Protein AF-A0AA38X0V0-F1 (afdb_monomer)

Secondary structure (DSSP, 8-state):
------------------------------------------------------------------------PPPP-------THHHHHHHHHHHSPPPPPP------------------S------------TT-SS-------PPP----PPPPPP----PPP--TT---GGGHHHHHSTT-----TT--TTTTGGGGSPPHHHHT-HHHHHTTT---SS----HHHHHHHHHHHHHHS-GGGHHHHHHSPPPHHHHHHHHHHHHHHHHHSTT--S-GGG---SGGGHHHHHHHHHHHHHHSS-HHHHHHHHHHHHHHHHHHHHHHHH-GGGGG-HHHHHHHHHHHHHHHTS--HHHHHHHHHTHHHHHHHHHHTTTTS--SSPPPPP-TT--HHHHHHHHHHHHHHHHHHHHHHHHHHHHHHHHHHHT---S--GGG--SBPPPPHHHHT-SSHHHHHHHHHHS----GGGSPBHHHHHH-GGGGTT-TTS-HHHHHHHHHHHHHHHHHHHHHHHHHH-----S------HHHHHHHHHHHHHHHHHHHHHHTSTTT--HHHHHHHHHHHHHHH--HHHHHHHTTTT-HHHHHHHHHHHHHHHHSHHHHHHHHHHHHHHHHHTTS-TTTTTTHHHHHHHHHHHHHHHHHHHHHHS--SSTT-----S---EEETTS---HHHHHHHHH--SEEEEE-SSS-TT-EE-TT-HHHHHHHHHHHHH--S--S-TT---HHHHHHHHHHHHHHHHHHHHHTTTT---S-------------

Organism: NCBI:txid386627

Structure (mmCIF, N/CA/C/O backbone):
data_AF-A0AA38X0V0-F1
#
_entry.id   AF-A0AA38X0V0-F1
#
loop_
_atom_site.group_PDB
_atom_site.id
_atom_site.type_symbol
_atom_site.label_atom_id
_atom_site.label_alt_id
_atom_site.label_comp_id
_atom_site.label_asym_id
_atom_site.label_entity_id
_atom_site.label_seq_id
_atom_site.pdbx_PDB_ins_code
_atom_site.Cartn_x
_atom_site.Cartn_y
_atom_site.Cartn_z
_atom_site.occupancy
_atom_site.B_iso_or_equiv
_atom_site.auth_seq_id
_atom_site.auth_comp_id
_atom_site.auth_asym_id
_atom_site.auth_atom_id
_atom_site.pdbx_PDB_model_num
ATOM 1 N N . MET A 1 1 ? 9.534 -60.593 24.617 1.00 33.84 1 MET A N 1
ATOM 2 C CA . MET A 1 1 ? 10.278 -59.945 25.715 1.00 33.84 1 MET A CA 1
ATOM 3 C C . MET A 1 1 ? 9.936 -58.469 25.648 1.00 33.84 1 MET A C 1
ATOM 5 O O . MET A 1 1 ? 10.269 -57.846 24.658 1.00 33.84 1 MET A O 1
ATOM 9 N N . VAL A 1 2 ? 8.951 -58.030 26.435 1.00 28.98 2 VAL A N 1
ATOM 10 C CA . VAL A 1 2 ? 9.093 -57.629 27.856 1.00 28.98 2 VAL A CA 1
ATOM 11 C C . VAL A 1 2 ? 9.585 -56.175 27.899 1.00 28.98 2 VAL A C 1
ATOM 13 O O . VAL A 1 2 ? 10.655 -55.921 27.374 1.00 28.98 2 VAL A O 1
ATOM 16 N N . THR A 1 3 ? 8.955 -55.179 28.522 1.00 27.30 3 THR A N 1
ATOM 17 C CA . THR A 1 3 ? 7.605 -54.929 29.066 1.00 27.30 3 THR A CA 1
ATOM 18 C C . THR A 1 3 ? 7.676 -53.557 29.771 1.00 27.30 3 THR A C 1
ATOM 20 O O . THR A 1 3 ? 8.757 -53.213 30.236 1.00 27.30 3 THR A O 1
ATOM 23 N N . ILE A 1 4 ? 6.512 -52.919 29.996 1.00 30.02 4 ILE A N 1
ATOM 24 C CA . ILE A 1 4 ? 6.180 -52.006 31.128 1.00 30.02 4 ILE A CA 1
ATOM 25 C C . ILE A 1 4 ? 6.859 -50.617 31.075 1.00 30.02 4 ILE A C 1
ATOM 27 O O . ILE A 1 4 ? 8.065 -50.518 30.939 1.00 30.02 4 ILE A O 1
ATOM 31 N N . GLY A 1 5 ? 6.197 -49.466 31.219 1.00 27.97 5 GLY A N 1
ATOM 32 C CA . GLY A 1 5 ? 4.859 -49.097 31.694 1.00 27.97 5 GLY A CA 1
ATOM 33 C C . GLY A 1 5 ? 4.970 -47.721 32.402 1.00 27.97 5 GLY A C 1
ATOM 34 O O . GLY A 1 5 ? 6.010 -47.460 33.004 1.00 27.97 5 GLY A O 1
ATOM 35 N N . PRO A 1 6 ? 3.966 -46.825 32.326 1.00 52.47 6 PRO A N 1
ATOM 36 C CA . PRO A 1 6 ? 4.010 -45.472 32.904 1.00 52.47 6 PRO A CA 1
ATOM 37 C C . PRO A 1 6 ? 3.334 -45.398 34.289 1.00 52.47 6 PRO A C 1
ATOM 39 O O . PRO A 1 6 ? 2.367 -46.123 34.529 1.00 52.47 6 PRO A O 1
ATOM 42 N N . SER A 1 7 ? 3.802 -44.528 35.203 1.00 29.98 7 SER A N 1
ATOM 43 C CA . SER A 1 7 ? 3.124 -44.211 36.486 1.00 29.98 7 SER A CA 1
ATOM 44 C C . SER A 1 7 ? 3.829 -43.092 37.313 1.00 29.98 7 SER A C 1
ATOM 46 O O . SER A 1 7 ? 4.947 -42.739 36.949 1.00 29.98 7 SER A O 1
ATOM 48 N N . PRO A 1 8 ? 3.248 -42.521 38.405 1.00 45.22 8 PRO A N 1
ATOM 49 C CA . PRO A 1 8 ? 2.521 -41.237 38.351 1.00 45.22 8 PRO A CA 1
ATOM 50 C C . PRO A 1 8 ? 2.717 -40.303 39.595 1.00 45.22 8 PRO A C 1
ATOM 52 O O . PRO A 1 8 ? 3.490 -40.607 40.495 1.00 45.22 8 PRO A O 1
ATOM 55 N N . PHE A 1 9 ? 1.934 -39.207 39.649 1.00 29.27 9 PHE A N 1
ATOM 56 C CA . PHE A 1 9 ? 1.484 -38.396 40.812 1.00 29.27 9 PHE A CA 1
ATOM 57 C C . PHE A 1 9 ? 2.498 -37.760 41.794 1.00 29.27 9 PHE A C 1
ATOM 59 O O . PHE A 1 9 ? 3.205 -38.460 42.515 1.00 29.27 9 PHE A O 1
ATOM 66 N N . ARG A 1 10 ? 2.356 -36.438 42.023 1.00 28.64 10 ARG A N 1
ATOM 67 C CA . ARG A 1 10 ? 1.840 -35.895 43.306 1.00 28.64 10 ARG A CA 1
ATOM 68 C C . ARG A 1 10 ? 1.562 -34.382 43.284 1.00 28.64 10 ARG A C 1
ATOM 70 O O . ARG A 1 10 ? 2.369 -33.595 42.804 1.00 28.64 10 ARG A O 1
ATOM 77 N N . ASP A 1 11 ? 0.407 -34.057 43.858 1.00 30.59 11 ASP A N 1
ATOM 78 C CA . ASP A 1 11 ? -0.158 -32.753 44.216 1.00 30.59 11 ASP A CA 1
ATOM 79 C C . ASP A 1 11 ? 0.646 -31.956 45.269 1.00 30.59 11 ASP A C 1
ATOM 81 O O . ASP A 1 11 ? 1.554 -32.507 45.898 1.00 30.59 11 ASP A O 1
ATOM 85 N N . VAL A 1 12 ? 0.136 -30.733 45.549 1.00 31.30 12 VAL A N 1
ATOM 86 C CA . VAL A 1 12 ? 0.147 -29.934 46.815 1.00 31.30 12 VAL A CA 1
ATOM 87 C C . VAL A 1 12 ? 0.934 -28.595 46.711 1.00 31.30 12 VAL A C 1
ATOM 89 O O . VAL A 1 12 ? 2.060 -28.611 46.225 1.00 31.30 12 VAL A O 1
ATOM 92 N N . PRO A 1 13 ? 0.472 -27.439 47.263 1.00 35.50 13 PRO A N 1
ATOM 93 C CA . PRO A 1 13 ? -0.861 -26.817 47.255 1.00 35.50 13 PRO A CA 1
ATOM 94 C C . PRO A 1 13 ? -0.829 -25.280 46.977 1.00 35.50 13 PRO A C 1
ATOM 96 O O . PRO A 1 13 ? 0.202 -24.610 46.999 1.00 35.50 13 PRO A O 1
ATOM 99 N N . SER A 1 14 ? -2.011 -24.696 46.802 1.00 30.80 14 SER A N 1
ATOM 100 C CA . SER A 1 14 ? -2.297 -23.256 46.830 1.00 30.80 14 SER A CA 1
ATOM 101 C C . SER A 1 14 ? -2.172 -22.653 48.240 1.00 30.80 14 SER A C 1
ATOM 103 O O . SER A 1 14 ? -2.837 -23.124 49.163 1.00 30.80 14 SER A O 1
ATOM 105 N N . TYR A 1 15 ? -1.399 -21.573 48.395 1.00 30.17 15 TYR A N 1
ATOM 106 C CA . TYR A 1 15 ? -1.430 -20.710 49.583 1.00 30.17 15 TYR A CA 1
ATOM 107 C C . TYR A 1 15 ? -2.329 -19.497 49.330 1.00 30.17 15 TYR A C 1
ATOM 109 O O . TYR A 1 15 ? -1.994 -18.620 48.535 1.00 30.17 15 TYR A O 1
ATOM 117 N N . GLY A 1 16 ? -3.468 -19.464 50.023 1.00 26.25 16 GLY A N 1
ATOM 118 C CA . GLY A 1 16 ? -4.237 -18.250 50.268 1.00 26.25 16 GLY A CA 1
ATOM 119 C C . GLY A 1 16 ? -3.684 -17.513 51.488 1.00 26.25 16 GLY A C 1
ATOM 120 O O . GLY A 1 16 ? -3.248 -18.144 52.451 1.00 26.25 16 GLY A O 1
ATOM 121 N N . PHE A 1 17 ? -3.714 -16.185 51.443 1.00 28.59 17 PHE A N 1
ATOM 122 C CA . PHE A 1 17 ? -3.559 -15.337 52.619 1.00 28.59 17 PHE A CA 1
ATOM 123 C C . PHE A 1 17 ? -4.718 -14.344 52.656 1.00 28.59 17 PHE A C 1
ATOM 125 O O . PHE A 1 17 ? -4.729 -13.358 51.924 1.00 28.59 17 PHE A O 1
ATOM 132 N N . ASP A 1 18 ? -5.676 -14.638 53.532 1.00 28.94 18 ASP A N 1
ATOM 133 C CA . ASP A 1 18 ? -6.565 -13.652 54.133 1.00 28.94 18 ASP A CA 1
ATOM 134 C C . ASP A 1 18 ? -5.773 -12.835 55.162 1.00 28.94 18 ASP A C 1
ATOM 136 O O . ASP A 1 18 ? -5.062 -13.399 55.996 1.00 28.94 18 ASP A O 1
ATOM 140 N N . TYR A 1 19 ? -5.950 -11.515 55.158 1.00 29.53 19 TYR A N 1
ATOM 141 C CA . TYR A 1 19 ? -5.752 -10.690 56.348 1.00 29.53 19 TYR A CA 1
ATOM 142 C C . TYR A 1 19 ? -6.921 -9.712 56.484 1.00 29.53 19 TYR A C 1
ATOM 144 O O . TYR A 1 19 ? -7.066 -8.763 55.715 1.00 29.53 19 TYR A O 1
ATOM 152 N N . HIS A 1 20 ? -7.756 -9.976 57.490 1.00 29.02 20 HIS A N 1
ATOM 153 C CA . HIS A 1 20 ? -8.693 -9.019 58.065 1.00 29.02 20 HIS A CA 1
ATOM 154 C C . HIS A 1 20 ? -7.937 -7.866 58.746 1.00 29.02 20 HIS A C 1
ATOM 156 O O . HIS A 1 20 ? -6.836 -8.049 59.268 1.00 29.02 20 HIS A O 1
ATOM 162 N N . GLY A 1 21 ? -8.551 -6.680 58.701 1.00 27.47 21 GLY A N 1
ATOM 163 C CA . GLY A 1 21 ? -7.970 -5.396 59.088 1.00 27.47 21 GLY A CA 1
ATOM 164 C C . GLY A 1 21 ? -7.811 -5.137 60.583 1.00 27.47 21 GLY A C 1
ATOM 165 O O . GLY A 1 21 ? -8.139 -5.982 61.404 1.00 27.47 21 GLY A O 1
ATOM 166 N N . ILE A 1 22 ? -7.337 -3.924 60.887 1.00 29.39 22 ILE A N 1
ATOM 167 C CA . ILE A 1 22 ? -7.534 -3.165 62.130 1.00 29.39 22 ILE A CA 1
ATOM 168 C C . ILE A 1 22 ? -7.381 -1.663 61.804 1.00 29.39 22 ILE A C 1
ATOM 170 O O . ILE A 1 22 ? -6.658 -1.269 60.891 1.00 29.39 22 ILE A O 1
ATOM 174 N N . ASP A 1 23 ? -8.141 -0.893 62.574 1.00 28.23 23 ASP A N 1
ATOM 175 C CA . ASP A 1 23 ? -8.551 0.508 62.545 1.00 28.23 23 ASP A CA 1
ATOM 176 C C . ASP A 1 23 ? -7.524 1.648 62.371 1.00 28.23 23 ASP A C 1
ATOM 178 O O . ASP A 1 23 ? -6.321 1.536 62.603 1.00 28.23 23 ASP A O 1
ATOM 182 N N . ALA A 1 24 ? -8.111 2.800 62.015 1.00 31.36 24 ALA A N 1
ATOM 183 C CA . ALA A 1 24 ? -7.566 4.155 61.920 1.00 31.36 24 ALA A CA 1
ATOM 184 C C . ALA A 1 24 ? -6.908 4.691 63.213 1.00 31.36 24 ALA A C 1
ATOM 186 O O . ALA A 1 24 ? -7.112 4.153 64.302 1.00 31.36 24 ALA A O 1
ATOM 187 N N . PRO A 1 25 ? -6.203 5.840 63.123 1.00 31.31 25 PRO A N 1
ATOM 188 C CA . PRO A 1 25 ? -6.813 7.056 63.688 1.00 31.31 25 PRO A CA 1
ATOM 189 C C . PRO A 1 25 ? -6.502 8.380 62.943 1.00 31.31 25 PRO A C 1
ATOM 191 O O . PRO A 1 25 ? -5.390 8.630 62.487 1.00 31.31 25 PRO A O 1
ATOM 194 N N . ALA A 1 26 ? -7.494 9.277 62.913 1.00 27.55 26 ALA A N 1
ATOM 195 C CA . ALA A 1 26 ? -7.344 10.749 62.920 1.00 27.55 26 ALA A CA 1
ATOM 196 C C . ALA A 1 26 ? -7.440 11.233 64.399 1.00 27.55 26 ALA A C 1
ATOM 198 O O . ALA A 1 26 ? -7.854 10.396 65.209 1.00 27.55 26 ALA A O 1
ATOM 199 N N . PRO A 1 27 ? -7.155 12.496 64.836 1.00 44.91 27 PRO A N 1
ATOM 200 C CA . PRO A 1 27 ? -7.278 13.817 64.165 1.00 44.91 27 PRO A CA 1
ATOM 201 C C . PRO A 1 27 ? -6.043 14.755 64.422 1.00 44.91 27 PRO A C 1
ATOM 203 O O . PRO A 1 27 ? -5.071 14.312 65.015 1.00 44.91 27 PRO A O 1
ATOM 206 N N . ALA A 1 28 ? -5.900 16.021 63.982 1.00 25.75 28 ALA A N 1
ATOM 207 C CA . ALA A 1 28 ? -6.733 17.203 64.239 1.00 25.75 28 ALA A CA 1
ATOM 208 C C . ALA A 1 28 ? -6.219 18.493 63.532 1.00 25.75 28 ALA A C 1
ATOM 210 O O . ALA A 1 28 ? -5.017 18.721 63.495 1.00 25.75 28 ALA A O 1
ATOM 211 N N . GLN A 1 29 ? -7.183 19.332 63.092 1.00 28.45 29 GLN A N 1
ATOM 212 C CA . GLN A 1 29 ? -7.333 20.811 63.226 1.00 28.45 29 GLN A CA 1
ATOM 213 C C . GLN A 1 29 ? -6.193 21.753 62.737 1.00 28.45 29 GLN A C 1
ATOM 215 O O . GLN A 1 29 ? -5.028 21.519 62.995 1.00 28.45 29 GLN A O 1
ATOM 220 N N . SER A 1 30 ? -6.441 22.901 62.081 1.00 25.77 30 SER A N 1
ATOM 221 C CA . SER A 1 30 ? -7.437 23.935 62.412 1.00 25.77 30 SER A CA 1
ATOM 222 C C . SER A 1 30 ? -7.688 24.983 61.297 1.00 25.77 30 SER A C 1
ATOM 224 O O . SER A 1 30 ? -6.721 25.423 60.687 1.00 25.77 30 SER A O 1
ATOM 226 N N . ARG A 1 31 ? -8.955 25.456 61.209 1.00 29.05 31 ARG A N 1
ATOM 227 C CA . ARG A 1 31 ? -9.458 26.870 61.182 1.00 29.05 31 ARG A CA 1
ATOM 228 C C . ARG A 1 31 ? -8.941 27.840 60.097 1.00 29.05 31 ARG A C 1
ATOM 230 O O . ARG A 1 31 ? -7.751 27.902 59.864 1.00 29.05 31 ARG A O 1
ATOM 237 N N . ASN A 1 32 ? -9.696 28.746 59.462 1.00 29.02 32 ASN A N 1
ATOM 238 C CA . ASN A 1 32 ? -11.021 29.408 59.561 1.00 29.02 32 ASN A CA 1
ATOM 239 C C . ASN A 1 32 ? -11.271 30.022 58.146 1.00 29.02 32 ASN A C 1
ATOM 241 O O . ASN A 1 32 ? -10.297 30.250 57.442 1.00 29.02 32 ASN A O 1
ATOM 245 N N . GLY A 1 33 ? -12.443 30.408 57.637 1.00 26.45 33 GLY A N 1
ATOM 246 C CA . GLY A 1 33 ? -13.813 30.517 58.127 1.00 26.45 33 GLY A CA 1
ATOM 247 C C . GLY A 1 33 ? -14.630 31.436 57.185 1.00 26.45 33 GLY A C 1
ATOM 248 O O . GLY A 1 33 ? -14.055 32.335 56.581 1.00 26.45 33 GLY A O 1
ATOM 249 N N . LEU A 1 34 ? -15.956 31.212 57.167 1.00 27.77 34 LEU A N 1
ATOM 250 C CA . LEU A 1 34 ? -17.074 32.154 56.904 1.00 27.77 34 LEU A CA 1
ATOM 251 C C . LEU A 1 34 ? -17.348 32.563 55.431 1.00 27.77 34 LEU A C 1
ATOM 253 O O . LEU A 1 34 ? -16.501 33.154 54.779 1.00 27.77 34 LEU A O 1
ATOM 257 N N . ASN A 1 35 ? -18.471 32.112 54.834 1.00 26.84 35 ASN A N 1
ATOM 258 C CA . ASN A 1 35 ? -19.843 32.703 54.857 1.00 26.84 35 ASN A CA 1
ATOM 259 C C . ASN A 1 35 ? -19.886 34.060 54.119 1.00 26.84 35 ASN A C 1
ATOM 261 O O . ASN A 1 35 ? -19.045 34.901 54.389 1.00 26.84 35 ASN A O 1
ATOM 265 N N . THR A 1 36 ? -20.794 34.428 53.206 1.00 27.16 36 THR A N 1
ATOM 266 C CA . THR A 1 36 ? -22.224 34.138 52.937 1.00 27.16 36 THR A CA 1
ATOM 267 C C . THR A 1 36 ? -22.570 35.011 51.699 1.00 27.16 36 THR A C 1
ATOM 269 O O . THR A 1 36 ? -22.119 36.146 51.645 1.00 27.16 36 THR A O 1
ATOM 272 N N . SER A 1 37 ? -23.144 34.496 50.604 1.00 26.70 37 SER A N 1
ATOM 273 C CA . SER A 1 37 ? -24.587 34.432 50.288 1.00 26.70 37 SER A CA 1
ATOM 274 C C . SER A 1 37 ? -25.188 35.620 49.495 1.00 26.70 37 SER A C 1
ATOM 276 O O . SER A 1 37 ? -25.026 36.761 49.907 1.00 26.70 37 SER A O 1
ATOM 278 N N . PHE A 1 38 ? -26.017 35.275 48.493 1.00 26.27 38 PHE A N 1
ATOM 279 C CA . PHE A 1 38 ? -27.249 35.956 48.030 1.00 26.27 38 PHE A CA 1
ATOM 280 C C . PHE A 1 38 ? -27.174 37.301 47.266 1.00 26.27 38 PHE A C 1
ATOM 282 O O . PHE A 1 38 ? -26.852 38.326 47.851 1.00 26.27 38 PHE A O 1
ATOM 289 N N . LEU A 1 39 ? -27.617 37.327 45.992 1.00 27.30 39 LEU A N 1
ATOM 290 C CA . LEU A 1 39 ? -28.993 37.716 45.584 1.00 27.30 39 LEU A CA 1
ATOM 291 C C . LEU A 1 39 ? -29.174 37.825 44.049 1.00 27.30 39 LEU A C 1
ATOM 293 O O . LEU A 1 39 ? -28.602 38.682 43.384 1.00 27.30 39 LEU A O 1
ATOM 297 N N . ASP A 1 40 ? -30.017 36.925 43.547 1.00 25.06 40 ASP A N 1
ATOM 298 C CA . ASP A 1 40 ? -31.069 37.059 42.527 1.00 25.06 40 ASP A CA 1
ATOM 299 C C . ASP A 1 40 ? -31.496 38.469 42.052 1.00 25.06 40 ASP A C 1
ATOM 301 O O . ASP A 1 40 ? -31.845 39.322 42.867 1.00 25.06 40 ASP A O 1
ATOM 305 N N . SER A 1 41 ? -31.689 38.631 40.731 1.00 26.23 41 SER A N 1
ATOM 306 C CA . SER A 1 41 ? -33.023 38.804 40.091 1.00 26.23 41 SER A CA 1
ATOM 307 C C . SER A 1 41 ? -32.996 39.586 38.764 1.00 26.23 41 SER A C 1
ATOM 309 O O . SER A 1 41 ? -32.717 40.778 38.728 1.00 26.23 41 SER A O 1
ATOM 311 N N . ALA A 1 42 ? -33.375 38.875 37.696 1.00 25.88 42 ALA A N 1
ATOM 312 C CA . ALA A 1 42 ? -34.328 39.217 36.627 1.00 25.88 42 ALA A CA 1
ATOM 313 C C . ALA A 1 42 ? -34.557 40.686 36.187 1.00 25.88 42 ALA A C 1
ATOM 315 O O . ALA A 1 42 ? -34.991 41.518 36.976 1.00 25.88 42 ALA A O 1
ATOM 316 N N . SER A 1 43 ? -34.537 40.946 34.866 1.00 26.56 43 SER A N 1
ATOM 317 C CA . SER A 1 43 ? -35.769 41.085 34.043 1.00 26.56 43 SER A CA 1
ATOM 318 C C . SER A 1 43 ? -35.546 41.627 32.606 1.00 26.56 43 SER A C 1
ATOM 320 O O . SER A 1 43 ? -34.906 42.645 32.397 1.00 26.56 43 SER A O 1
ATOM 322 N N . HIS A 1 44 ? -36.147 40.905 31.643 1.00 27.08 44 HIS A N 1
ATOM 323 C CA . HIS A 1 44 ? -36.900 41.336 30.443 1.00 27.08 44 HIS A CA 1
ATOM 324 C C . HIS A 1 44 ? -36.319 42.308 29.368 1.00 27.08 44 HIS A C 1
ATOM 326 O O . HIS A 1 44 ? -36.261 43.506 29.592 1.00 27.08 44 HIS A O 1
ATOM 332 N N . LEU A 1 45 ? -36.048 41.746 28.161 1.00 27.12 45 LEU A N 1
ATOM 333 C CA . LEU A 1 45 ? -36.673 41.986 26.813 1.00 27.12 45 LEU A CA 1
ATOM 334 C C . LEU A 1 45 ? -36.869 43.450 26.273 1.00 27.12 45 LEU A C 1
ATOM 336 O O . LEU A 1 45 ? -37.154 44.342 27.056 1.00 27.12 45 LEU A O 1
ATOM 340 N N . PRO A 1 46 ? -37.085 43.684 24.949 1.00 37.09 46 PRO A N 1
ATOM 341 C CA . PRO A 1 46 ? -36.237 43.597 23.732 1.00 37.09 46 PRO A CA 1
ATOM 342 C C . PRO A 1 46 ? -36.387 44.919 22.876 1.00 37.09 46 PRO A C 1
ATOM 344 O O . PRO A 1 46 ? -36.574 45.968 23.483 1.00 37.09 46 PRO A O 1
ATOM 347 N N . PRO A 1 47 ? -36.536 44.940 21.523 1.00 43.72 47 PRO A N 1
ATOM 348 C CA . PRO A 1 47 ? -35.621 44.652 20.397 1.00 43.72 47 PRO A CA 1
ATOM 349 C C . PRO A 1 47 ? -35.406 45.850 19.408 1.00 43.72 47 PRO A C 1
ATOM 351 O O . PRO A 1 47 ? -36.064 46.879 19.502 1.00 43.72 47 PRO A O 1
ATOM 354 N N . SER A 1 48 ? -34.623 45.599 18.340 1.00 24.86 48 SER A N 1
ATOM 355 C CA . SER A 1 48 ? -34.860 46.033 16.935 1.00 24.86 48 SER A CA 1
ATOM 356 C C . SER A 1 48 ? -34.184 47.297 16.349 1.00 24.86 48 SER A C 1
ATOM 358 O O . SER A 1 48 ? -34.144 48.353 16.964 1.00 24.86 48 SER A O 1
ATOM 360 N N . ALA A 1 49 ? -33.849 47.142 15.051 1.00 25.02 49 ALA A N 1
ATOM 361 C CA . ALA A 1 49 ? -33.546 48.102 13.968 1.00 25.02 49 ALA A CA 1
ATOM 362 C C . ALA A 1 49 ? -32.085 48.604 13.873 1.00 25.02 49 ALA A C 1
ATOM 364 O O . ALA A 1 49 ? -31.586 49.221 14.802 1.00 25.02 49 ALA A O 1
ATOM 365 N N . ALA A 1 50 ? -31.285 48.226 12.862 1.00 24.70 50 ALA A N 1
ATOM 366 C CA . ALA A 1 50 ? -31.358 48.460 11.399 1.00 24.70 50 ALA A CA 1
ATOM 367 C C . ALA A 1 50 ? -30.874 49.864 10.967 1.00 24.70 50 ALA A C 1
ATOM 369 O O . ALA A 1 50 ? -31.023 50.812 11.731 1.00 24.70 50 ALA A O 1
ATOM 370 N N . ILE A 1 51 ? -30.387 49.954 9.711 1.00 27.62 51 ILE A N 1
ATOM 371 C CA . ILE A 1 51 ? -29.789 51.095 8.960 1.00 27.62 51 ILE A CA 1
ATOM 372 C C . ILE A 1 51 ? -28.246 51.042 9.016 1.00 27.62 51 ILE A C 1
ATOM 374 O O . ILE A 1 51 ? -27.661 51.297 10.058 1.00 27.62 51 ILE A O 1
ATOM 378 N N . GLU A 1 52 ? -27.476 50.570 8.029 1.00 23.19 52 GLU A N 1
ATOM 379 C CA . GLU A 1 52 ? -27.461 50.681 6.555 1.00 23.19 52 GLU A CA 1
ATOM 380 C C . GLU A 1 52 ? -27.032 52.060 6.002 1.00 23.19 52 GLU A C 1
ATOM 382 O O . GLU A 1 52 ? -27.625 53.089 6.311 1.00 23.19 52 GLU A O 1
ATOM 387 N N . THR A 1 53 ? -26.048 52.021 5.086 1.00 25.70 53 THR A N 1
ATOM 388 C CA . THR A 1 53 ? -25.526 53.093 4.199 1.00 25.70 53 THR A CA 1
ATOM 389 C C . THR A 1 53 ? -24.541 54.086 4.856 1.00 25.70 53 THR A C 1
ATOM 391 O O . THR A 1 53 ? -24.723 54.487 5.992 1.00 25.70 53 THR A O 1
ATOM 394 N N . ASN A 1 54 ? -23.430 54.523 4.246 1.00 24.52 54 ASN A N 1
ATOM 395 C CA . ASN A 1 54 ? -23.200 54.869 2.842 1.00 24.52 54 ASN A CA 1
ATOM 396 C C . ASN A 1 54 ? -21.689 54.970 2.490 1.00 24.52 54 ASN A C 1
ATOM 398 O O . ASN A 1 54 ? -20.913 55.474 3.296 1.00 24.52 54 ASN A O 1
ATOM 402 N N . ARG A 1 55 ? -21.350 54.553 1.255 1.00 24.17 55 ARG A N 1
ATOM 403 C CA . ARG A 1 55 ? -20.531 55.233 0.212 1.00 24.17 55 ARG A CA 1
ATOM 404 C C . ARG A 1 55 ? -19.270 56.012 0.627 1.00 24.17 55 ARG A C 1
ATOM 406 O O . ARG A 1 55 ? -19.346 57.000 1.338 1.00 24.17 55 ARG A O 1
ATOM 413 N N . GLU A 1 56 ? -18.081 55.552 0.235 1.00 23.14 56 GLU A N 1
ATOM 414 C CA . GLU A 1 56 ? -17.401 55.737 -1.075 1.00 23.14 56 GLU A CA 1
ATOM 415 C C . GLU A 1 56 ? -16.702 57.097 -1.290 1.00 23.14 56 GLU A C 1
ATOM 417 O O . GLU A 1 56 ? -17.344 58.142 -1.310 1.00 23.14 56 GLU A O 1
ATOM 422 N N . ALA A 1 57 ? -15.406 56.980 -1.640 1.00 22.39 57 ALA A N 1
ATOM 423 C CA . ALA A 1 57 ? -14.561 57.901 -2.423 1.00 22.39 57 ALA A CA 1
ATOM 424 C C . ALA A 1 57 ? -14.068 59.174 -1.677 1.00 22.39 57 ALA A C 1
ATOM 426 O O . ALA A 1 57 ? -14.823 59.809 -0.965 1.00 22.39 57 ALA A O 1
ATOM 427 N N . SER A 1 58 ? -12.831 59.681 -1.762 1.00 22.77 58 SER A N 1
ATOM 428 C CA . SER A 1 58 ? -11.778 59.624 -2.781 1.00 22.77 58 SER A CA 1
ATOM 429 C C . SER A 1 58 ? -10.474 60.273 -2.250 1.00 22.77 58 SER A C 1
ATOM 431 O O . SER A 1 58 ? -10.522 61.344 -1.660 1.00 22.77 58 SER A O 1
ATOM 433 N N . THR A 1 59 ? -9.333 59.628 -2.513 1.00 22.97 59 THR A N 1
ATOM 434 C CA . THR A 1 59 ? -8.082 60.165 -3.112 1.00 22.97 59 THR A CA 1
ATOM 435 C C . THR A 1 59 ? -7.315 61.415 -2.580 1.00 22.97 59 THR A C 1
ATOM 437 O O . THR A 1 59 ? -7.812 62.532 -2.592 1.00 22.97 59 THR A O 1
ATOM 440 N N . LEU A 1 60 ? -5.988 61.195 -2.409 1.00 22.33 60 LEU A N 1
ATOM 441 C CA . LEU A 1 60 ? -4.810 62.029 -2.794 1.00 22.33 60 LEU A CA 1
ATOM 442 C C . LEU A 1 60 ? -4.243 63.151 -1.875 1.00 22.33 60 LEU A C 1
ATOM 444 O O . LEU A 1 60 ? -4.761 64.259 -1.864 1.00 22.33 60 LEU A O 1
ATOM 448 N N . MET A 1 61 ? -3.048 62.907 -1.285 1.00 21.78 61 MET A N 1
ATOM 449 C CA . MET A 1 61 ? -1.725 63.567 -1.546 1.00 21.78 61 MET A CA 1
ATOM 450 C C . MET A 1 61 ? -0.820 63.743 -0.296 1.00 21.78 61 MET A C 1
ATOM 452 O O . MET A 1 61 ? -1.231 64.421 0.632 1.00 21.78 61 MET A O 1
ATOM 456 N N . ARG A 1 62 ? 0.444 63.251 -0.404 1.00 21.08 62 ARG A N 1
ATOM 457 C CA . ARG A 1 62 ? 1.756 63.762 0.126 1.00 21.08 62 ARG A CA 1
ATOM 458 C C . ARG A 1 62 ? 1.877 64.068 1.649 1.00 21.08 62 ARG A C 1
ATOM 460 O O . ARG A 1 62 ? 1.004 64.693 2.208 1.00 21.08 62 ARG A O 1
ATOM 467 N N . GLN A 1 63 ? 2.944 63.783 2.410 1.00 21.45 63 GLN A N 1
ATOM 468 C CA . GLN A 1 63 ? 4.379 63.560 2.175 1.00 21.45 63 GLN A CA 1
ATOM 469 C C . GLN A 1 63 ? 5.048 63.175 3.533 1.00 21.45 63 GLN A C 1
ATOM 471 O O . GLN A 1 63 ? 4.500 63.505 4.578 1.00 21.45 63 GLN A O 1
ATOM 476 N N . GLU A 1 64 ? 6.260 62.600 3.474 1.00 23.23 64 GLU A N 1
ATOM 477 C CA . GLU A 1 64 ? 7.302 62.467 4.532 1.00 23.23 64 GLU A CA 1
ATOM 478 C C . GLU A 1 64 ? 7.252 61.279 5.529 1.00 23.23 64 GLU A C 1
ATOM 480 O O . GLU A 1 64 ? 6.288 61.059 6.251 1.00 23.23 64 GLU A O 1
ATOM 485 N N . GLY A 1 65 ? 8.349 60.497 5.544 1.00 20.42 65 GLY A N 1
ATOM 486 C CA . GLY A 1 65 ? 8.658 59.444 6.531 1.00 20.42 65 GLY A CA 1
ATOM 487 C C . GLY A 1 65 ? 9.267 60.011 7.833 1.00 20.42 65 GLY A C 1
ATOM 488 O O . GLY A 1 65 ? 9.260 61.231 7.980 1.00 20.42 65 GLY A O 1
ATOM 489 N N . PRO A 1 66 ? 9.849 59.203 8.759 1.00 28.28 66 PRO A N 1
ATOM 490 C CA . PRO A 1 66 ? 10.592 57.965 8.483 1.00 28.28 66 PRO A CA 1
ATOM 491 C C . PRO A 1 66 ? 10.359 56.790 9.477 1.00 28.28 66 PRO A C 1
ATOM 493 O O . PRO A 1 66 ? 9.687 56.910 10.494 1.00 28.28 66 PRO A O 1
ATOM 496 N N . THR A 1 67 ? 11.022 55.661 9.185 1.00 24.75 67 THR A N 1
ATOM 497 C CA . THR A 1 67 ? 11.350 54.510 10.065 1.00 24.75 67 THR A CA 1
ATOM 498 C C . THR A 1 67 ? 10.222 53.585 10.555 1.00 24.75 67 THR A C 1
ATOM 500 O O . THR A 1 67 ? 9.459 53.918 11.452 1.00 24.75 67 THR A O 1
ATOM 503 N N . GLY A 1 68 ? 10.217 52.345 10.046 1.00 22.45 68 GLY A N 1
ATOM 504 C CA . GLY A 1 68 ? 9.445 51.227 10.597 1.00 22.45 68 GLY A CA 1
ATOM 505 C C . GLY A 1 68 ? 9.676 49.924 9.823 1.00 22.45 68 GLY A C 1
ATOM 506 O O . GLY A 1 68 ? 9.280 49.819 8.671 1.00 22.45 68 GLY A O 1
ATOM 507 N N . CYS A 1 69 ? 10.370 48.983 10.467 1.00 23.67 69 CYS A N 1
ATOM 508 C CA . CYS A 1 69 ? 10.660 47.587 10.106 1.00 23.67 69 CYS A CA 1
ATOM 509 C C . CYS A 1 69 ? 9.807 46.977 8.967 1.00 23.67 69 CYS A C 1
ATOM 511 O O . CYS A 1 69 ? 8.611 46.738 9.129 1.00 23.67 69 CYS A O 1
ATOM 513 N N . GLY A 1 70 ? 10.443 46.701 7.824 1.00 22.78 70 GLY A N 1
ATOM 514 C CA . GLY A 1 70 ? 9.824 46.049 6.673 1.00 22.78 70 GLY A CA 1
ATOM 515 C C . GLY A 1 70 ? 9.664 44.543 6.876 1.00 22.78 70 GLY A C 1
ATOM 516 O O . GLY A 1 70 ? 10.628 43.830 7.147 1.00 22.78 70 GLY A O 1
ATOM 517 N N . ILE A 1 71 ? 8.427 44.089 6.702 1.00 24.84 71 ILE A N 1
ATOM 518 C CA . ILE A 1 71 ? 7.997 42.701 6.539 1.00 24.84 71 ILE A CA 1
ATOM 519 C C . ILE A 1 71 ? 8.742 42.099 5.340 1.00 24.84 71 ILE A C 1
ATOM 521 O O . ILE A 1 71 ? 8.575 42.558 4.211 1.00 24.84 71 ILE A O 1
ATOM 525 N N . ILE A 1 72 ? 9.562 41.073 5.575 1.00 23.80 72 ILE A N 1
ATOM 526 C CA . ILE A 1 72 ? 10.153 40.267 4.503 1.00 23.80 72 ILE A CA 1
ATOM 527 C C . ILE A 1 72 ? 9.109 39.222 4.105 1.00 23.80 72 ILE A C 1
ATOM 529 O O . ILE A 1 72 ? 8.929 38.215 4.785 1.00 23.80 72 ILE A O 1
ATOM 533 N N . GLY A 1 73 ? 8.396 39.489 3.012 1.00 21.36 73 GLY A N 1
ATOM 534 C CA . GLY A 1 73 ? 7.701 38.448 2.266 1.00 21.36 73 GLY A CA 1
ATOM 535 C C . GLY A 1 73 ? 8.739 37.549 1.598 1.00 21.36 73 GLY A C 1
ATOM 536 O O . GLY A 1 73 ? 9.572 38.032 0.834 1.00 21.36 73 GLY A O 1
ATOM 537 N N . PHE A 1 74 ? 8.713 36.256 1.911 1.00 22.97 74 PHE A N 1
ATOM 538 C CA . PHE A 1 74 ? 9.482 35.255 1.180 1.00 22.97 74 PHE A CA 1
ATOM 539 C C . PHE A 1 74 ? 8.835 35.044 -0.197 1.00 22.97 74 PHE A C 1
ATOM 541 O O . PHE A 1 74 ? 7.640 34.744 -0.247 1.00 22.97 74 PHE A O 1
ATOM 548 N N . PRO A 1 75 ? 9.571 35.183 -1.313 1.00 22.34 75 PRO A N 1
ATOM 549 C CA . PRO A 1 75 ? 9.086 34.715 -2.599 1.00 22.34 75 PRO A CA 1
ATOM 550 C C . PRO A 1 75 ? 9.044 33.186 -2.586 1.00 22.34 75 PRO A C 1
ATOM 552 O O . PRO A 1 75 ? 10.025 32.530 -2.228 1.00 22.34 75 PRO A O 1
ATOM 555 N N . ALA A 1 76 ? 7.896 32.647 -2.986 1.00 28.59 76 ALA A N 1
ATOM 556 C CA . ALA A 1 76 ? 7.779 31.295 -3.501 1.00 28.59 76 ALA A CA 1
ATOM 557 C C . ALA A 1 76 ? 8.654 31.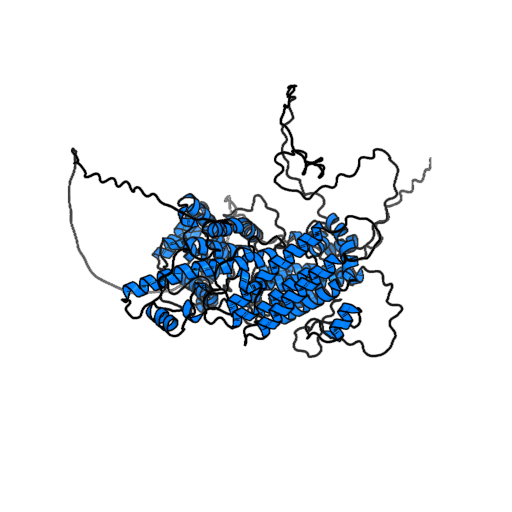126 -4.759 1.00 28.59 76 ALA A C 1
ATOM 559 O O . ALA A 1 76 ? 8.927 32.096 -5.465 1.00 28.59 76 ALA A O 1
ATOM 560 N N . ASP A 1 77 ? 9.048 29.879 -5.010 1.00 31.88 77 ASP A N 1
ATOM 561 C CA . ASP A 1 77 ? 9.659 29.372 -6.241 1.00 31.88 77 ASP A CA 1
ATOM 562 C C . ASP A 1 77 ? 11.029 29.938 -6.644 1.00 31.88 77 ASP A C 1
ATOM 564 O O . ASP A 1 77 ? 11.171 30.836 -7.469 1.00 31.88 77 ASP A O 1
ATOM 568 N N . PHE A 1 78 ? 12.072 29.262 -6.157 1.00 22.92 78 PHE A N 1
ATOM 569 C CA . PHE A 1 78 ? 13.275 29.011 -6.951 1.00 22.92 78 PHE A CA 1
ATOM 570 C C . PHE A 1 78 ? 13.336 27.511 -7.263 1.00 22.92 78 PHE A C 1
ATOM 572 O O . PHE A 1 78 ? 14.049 26.749 -6.613 1.00 22.92 78 PHE A O 1
ATOM 579 N N . SER A 1 79 ? 12.567 27.083 -8.264 1.00 26.09 79 SER A N 1
ATOM 580 C CA . SER A 1 79 ? 12.970 25.931 -9.069 1.00 26.09 79 SER A CA 1
ATOM 581 C C . SER A 1 79 ? 14.061 26.443 -10.011 1.00 26.09 79 SER A C 1
ATOM 583 O O . SER A 1 79 ? 13.767 27.324 -10.819 1.00 26.09 79 SER A O 1
ATOM 585 N N . PRO A 1 80 ? 15.324 25.994 -9.919 1.00 29.14 80 PRO A N 1
ATOM 586 C CA . PRO A 1 80 ? 16.241 26.229 -11.018 1.00 29.14 80 PRO A CA 1
ATOM 587 C C . PRO A 1 80 ? 15.669 25.475 -12.221 1.00 29.14 80 PRO A C 1
ATOM 589 O O . PRO A 1 80 ? 15.591 24.248 -12.181 1.00 29.14 80 PRO A O 1
ATOM 592 N N . ASP A 1 81 ? 15.222 26.199 -13.250 1.00 28.55 81 ASP A N 1
ATOM 593 C CA . ASP A 1 81 ? 14.907 25.619 -14.556 1.00 28.55 81 ASP A CA 1
ATOM 594 C C . ASP A 1 81 ? 16.119 24.796 -14.995 1.00 28.55 81 ASP A C 1
ATOM 596 O O . ASP A 1 81 ? 17.180 25.336 -15.324 1.00 28.55 81 ASP A O 1
ATOM 600 N N . PHE A 1 82 ? 15.993 23.476 -14.890 1.00 49.16 82 PHE A N 1
ATOM 601 C CA . PHE A 1 82 ? 17.071 22.560 -15.193 1.00 49.16 82 PHE A CA 1
ATOM 602 C C . PHE A 1 82 ? 16.838 21.953 -16.564 1.00 49.16 82 PHE A C 1
ATOM 604 O O . PHE A 1 82 ? 15.745 21.500 -16.898 1.00 49.16 82 PHE A O 1
ATOM 611 N N . ASP A 1 83 ? 17.902 21.977 -17.351 1.00 51.75 83 ASP A N 1
ATOM 612 C CA . ASP A 1 83 ? 17.906 21.572 -18.741 1.00 51.75 83 ASP A CA 1
ATOM 613 C C . ASP A 1 83 ? 17.675 20.051 -18.820 1.00 51.75 83 ASP A C 1
ATOM 615 O O . ASP A 1 83 ? 18.516 19.261 -18.383 1.00 51.75 83 ASP A O 1
ATOM 619 N N . GLU A 1 84 ? 16.524 19.626 -19.362 1.00 52.38 84 GLU A N 1
ATOM 620 C CA . GLU A 1 84 ? 16.155 18.215 -19.616 1.00 52.38 84 GLU A CA 1
ATOM 621 C C . GLU A 1 84 ? 17.270 17.439 -20.352 1.00 52.38 84 GLU A C 1
ATOM 623 O O . GLU A 1 84 ? 17.350 16.207 -20.301 1.00 52.38 84 GLU A O 1
ATOM 628 N N . SER A 1 85 ? 18.174 18.177 -21.001 1.00 58.88 85 SER A N 1
ATOM 629 C CA . SER A 1 85 ? 19.419 17.718 -21.604 1.00 58.88 85 SER A CA 1
ATOM 630 C C . SER A 1 85 ? 20.330 16.935 -20.652 1.00 58.88 85 SER A C 1
ATOM 632 O O . SER A 1 85 ? 21.008 16.002 -21.075 1.00 58.88 85 SER A O 1
ATOM 634 N N . SER A 1 86 ? 20.337 17.252 -19.359 1.00 66.62 86 SER A N 1
ATOM 635 C CA . SER A 1 86 ? 21.331 16.764 -18.403 1.00 66.62 86 SER A CA 1
ATOM 636 C C . SER A 1 86 ? 21.213 15.270 -18.066 1.00 66.62 86 SER A C 1
ATOM 638 O O . SER A 1 86 ? 22.228 14.566 -18.034 1.00 66.62 86 SER A O 1
ATOM 640 N N . LEU A 1 87 ? 19.994 14.746 -17.885 1.00 72.50 87 LEU A N 1
ATOM 641 C CA . LEU A 1 87 ? 19.777 13.304 -17.705 1.00 72.50 87 LEU A CA 1
ATOM 642 C C . LEU A 1 87 ? 20.039 12.541 -19.016 1.00 72.50 87 LEU A C 1
ATOM 644 O O . LEU A 1 87 ? 20.583 11.437 -18.991 1.00 72.50 87 LEU A O 1
ATOM 648 N N . ALA A 1 88 ? 19.728 13.142 -20.170 1.00 73.19 88 ALA A N 1
ATOM 649 C CA . ALA A 1 88 ? 20.060 12.564 -21.472 1.00 73.19 88 ALA A CA 1
ATOM 650 C C . ALA A 1 88 ? 21.584 12.475 -21.689 1.00 73.19 88 ALA A C 1
ATOM 652 O O . ALA A 1 88 ? 22.071 11.446 -22.159 1.00 73.19 88 ALA A O 1
ATOM 653 N N . TYR A 1 89 ? 22.343 13.507 -21.298 1.00 77.06 89 TYR A N 1
ATOM 654 C CA . TYR A 1 89 ? 23.809 13.490 -21.315 1.00 77.06 89 TYR A CA 1
ATOM 655 C C . TYR A 1 89 ? 24.377 12.417 -20.392 1.00 77.06 89 TYR A C 1
ATOM 657 O O . TYR A 1 89 ? 25.262 11.680 -20.810 1.00 77.06 89 TYR A O 1
ATOM 665 N N . PHE A 1 90 ? 23.837 12.283 -19.180 1.00 82.06 90 PHE A N 1
ATOM 666 C CA . PHE A 1 90 ? 24.244 11.229 -18.253 1.00 82.06 90 PHE A CA 1
ATOM 667 C C . PHE A 1 90 ? 24.053 9.838 -18.846 1.00 82.06 90 PHE A C 1
ATOM 669 O O . PHE A 1 90 ? 25.007 9.073 -18.903 1.00 82.06 90 PHE A O 1
ATOM 676 N N . LEU A 1 91 ? 22.863 9.521 -19.365 1.00 80.19 91 LEU A N 1
ATOM 677 C CA . LEU A 1 91 ? 22.623 8.216 -19.986 1.00 80.19 91 LEU A CA 1
ATOM 678 C C . LEU A 1 91 ? 23.568 7.981 -21.173 1.00 80.19 91 LEU A C 1
ATOM 680 O O . LEU A 1 91 ? 24.114 6.890 -21.318 1.00 80.19 91 LEU A O 1
ATOM 684 N N . ASN A 1 92 ? 23.809 9.006 -21.994 1.00 80.81 92 ASN A N 1
ATOM 685 C CA . ASN A 1 92 ? 24.752 8.925 -23.106 1.00 80.81 92 ASN A CA 1
ATOM 686 C C . ASN A 1 92 ? 26.192 8.641 -22.627 1.00 80.81 92 ASN A C 1
ATOM 688 O O . ASN A 1 92 ? 26.858 7.770 -23.180 1.00 80.81 92 ASN A O 1
ATOM 692 N N . ASP A 1 93 ? 26.649 9.308 -21.565 1.00 80.50 93 ASP A N 1
ATOM 693 C CA . ASP A 1 93 ? 27.978 9.111 -20.969 1.00 80.50 93 ASP A CA 1
ATOM 694 C C . ASP A 1 93 ? 28.138 7.724 -20.317 1.00 80.50 93 ASP A C 1
ATOM 696 O O . ASP A 1 93 ? 29.240 7.170 -20.307 1.00 80.50 93 ASP A O 1
ATOM 700 N N . ILE A 1 94 ? 27.056 7.136 -19.795 1.00 80.00 94 ILE A N 1
ATOM 701 C CA . ILE A 1 94 ? 27.053 5.757 -19.281 1.00 80.00 94 ILE A CA 1
ATOM 702 C C . ILE A 1 94 ? 27.163 4.735 -20.423 1.00 80.00 94 ILE A C 1
ATOM 704 O O . ILE A 1 94 ? 27.859 3.729 -20.278 1.00 80.00 94 ILE A O 1
ATOM 708 N N . MET A 1 95 ? 26.486 4.972 -21.552 1.00 78.06 95 MET A N 1
ATOM 709 C CA . MET A 1 95 ? 26.406 4.004 -22.657 1.00 78.06 95 MET A CA 1
ATOM 710 C C . MET A 1 95 ? 27.546 4.114 -23.680 1.00 78.06 95 MET A C 1
ATOM 712 O O . MET A 1 95 ? 27.764 3.173 -24.447 1.00 78.06 95 MET A O 1
ATOM 716 N N . ILE A 1 96 ? 28.283 5.229 -23.719 1.00 74.19 96 ILE A N 1
ATOM 717 C CA . ILE A 1 96 ? 29.477 5.373 -24.561 1.00 74.19 96 ILE A CA 1
ATOM 718 C C . ILE A 1 96 ? 30.694 4.788 -23.819 1.00 74.19 96 ILE A C 1
ATOM 720 O O . ILE A 1 96 ? 30.988 5.210 -22.701 1.00 74.19 96 ILE A O 1
ATOM 724 N N . PRO A 1 97 ? 31.471 3.869 -24.428 1.00 53.88 97 PRO A N 1
ATOM 725 C CA . PRO A 1 97 ? 32.705 3.381 -23.823 1.00 53.88 97 PRO A CA 1
ATOM 726 C C . PRO A 1 97 ? 33.698 4.534 -23.643 1.00 53.88 97 PRO A C 1
ATOM 728 O O . PRO A 1 97 ? 34.091 5.179 -24.619 1.00 53.88 97 PRO A O 1
ATOM 731 N N . SER A 1 98 ? 34.155 4.780 -22.416 1.00 42.44 98 SER A N 1
ATOM 732 C CA . SER A 1 98 ? 35.293 5.664 -22.185 1.00 42.44 98 SER A CA 1
ATOM 733 C C . SER A 1 98 ? 36.528 5.077 -22.876 1.00 42.44 98 SER A C 1
ATOM 735 O O . SER A 1 98 ? 36.918 3.934 -22.631 1.00 42.44 98 SER A O 1
ATOM 737 N N . LEU A 1 99 ? 37.152 5.859 -23.763 1.00 34.41 99 LEU A N 1
ATOM 738 C CA . LEU A 1 99 ? 38.479 5.543 -24.290 1.00 34.41 99 LEU A CA 1
ATOM 739 C C . LEU A 1 99 ? 39.425 5.314 -23.099 1.00 34.41 99 LEU A C 1
ATOM 741 O O . LEU A 1 99 ? 39.418 6.132 -22.172 1.00 34.41 99 LEU A O 1
ATOM 745 N N . PRO A 1 100 ? 40.237 4.242 -23.091 1.00 33.19 100 PRO A N 1
ATOM 746 C CA . PRO A 1 100 ? 41.220 4.052 -22.041 1.00 33.19 100 PRO A CA 1
ATOM 747 C C . PRO A 1 100 ? 42.159 5.258 -22.041 1.00 33.19 100 PRO A C 1
ATOM 749 O O . PRO A 1 100 ? 42.817 5.553 -23.040 1.00 33.19 100 PRO A O 1
ATOM 752 N N . VAL A 1 101 ? 42.193 5.976 -20.919 1.00 32.84 101 VAL A N 1
ATOM 753 C CA . VAL A 1 101 ? 43.198 7.011 -20.671 1.00 32.84 101 VAL A CA 1
ATOM 754 C C . VAL A 1 101 ? 44.572 6.357 -20.875 1.00 32.84 101 VAL A C 1
ATOM 756 O O . VAL A 1 101 ? 44.797 5.277 -20.318 1.00 32.84 101 VAL A O 1
ATOM 759 N N . PRO A 1 102 ? 45.488 6.940 -21.673 1.00 29.20 102 PRO A N 1
ATOM 760 C CA . PRO A 1 102 ? 46.814 6.371 -21.853 1.00 29.20 102 PRO A CA 1
ATOM 761 C C . PRO A 1 102 ? 47.479 6.231 -20.486 1.00 29.20 102 PRO A C 1
ATOM 763 O O . PRO A 1 102 ? 47.640 7.214 -19.764 1.00 29.20 102 PRO A O 1
ATOM 766 N N . GLN A 1 103 ? 47.840 5.001 -20.129 1.00 32.03 103 GLN A N 1
ATOM 767 C CA . GLN A 1 103 ? 48.615 4.699 -18.934 1.00 32.03 103 GLN A CA 1
ATOM 768 C C . GLN A 1 103 ? 49.975 5.402 -19.031 1.00 32.03 103 GLN A C 1
ATOM 770 O O . GLN A 1 103 ? 50.929 4.872 -19.597 1.00 32.03 103 GLN A O 1
ATOM 775 N N . SER A 1 104 ? 50.088 6.604 -18.471 1.00 28.42 104 SER A N 1
ATOM 776 C CA . SER A 1 104 ? 51.384 7.160 -18.107 1.00 28.42 104 SER A CA 1
ATOM 777 C C . SER A 1 104 ? 51.807 6.520 -16.787 1.00 28.42 104 SER A C 1
ATOM 779 O O . SER A 1 104 ? 51.279 6.848 -15.726 1.00 28.42 104 SER A O 1
ATOM 781 N N . TYR A 1 105 ? 52.710 5.552 -16.916 1.00 29.75 105 TYR A N 1
ATOM 782 C CA . TYR A 1 105 ? 53.558 4.934 -15.900 1.00 29.75 105 TYR A CA 1
ATOM 783 C C . TYR A 1 105 ? 53.583 5.622 -14.526 1.00 29.75 105 TYR A C 1
ATOM 785 O O . TYR A 1 105 ? 54.097 6.727 -14.386 1.00 29.75 105 TYR A O 1
ATOM 793 N N . ASN A 1 106 ? 53.141 4.881 -13.507 1.00 27.75 106 ASN A N 1
ATOM 794 C CA . ASN A 1 106 ? 53.925 4.638 -12.296 1.00 27.75 106 ASN A CA 1
ATOM 795 C C . ASN A 1 106 ? 53.434 3.341 -11.629 1.00 27.75 106 ASN A C 1
ATOM 797 O O . ASN A 1 106 ? 52.419 3.314 -10.938 1.00 27.75 106 ASN A O 1
ATOM 801 N N . ALA A 1 107 ? 54.177 2.252 -11.854 1.00 27.55 107 ALA A N 1
ATOM 802 C CA . ALA A 1 107 ? 54.267 1.143 -10.903 1.00 27.55 107 ALA A CA 1
ATOM 803 C C . ALA A 1 107 ? 54.863 1.716 -9.596 1.00 27.55 107 ALA A C 1
ATOM 805 O O . ALA A 1 107 ? 55.712 2.596 -9.661 1.00 27.55 107 ALA A O 1
ATOM 806 N N . SER A 1 108 ? 54.465 1.345 -8.382 1.00 28.33 108 SER A N 1
ATOM 807 C CA . SER A 1 108 ? 54.441 -0.015 -7.855 1.00 28.33 108 SER A CA 1
ATOM 808 C C . SER A 1 108 ? 53.853 -0.024 -6.435 1.00 28.33 108 SER A C 1
ATOM 810 O O . SER A 1 108 ? 54.404 0.627 -5.549 1.00 28.33 108 SER A O 1
ATOM 812 N N . THR A 1 109 ? 52.799 -0.804 -6.193 1.00 28.91 109 THR A N 1
ATOM 813 C CA . THR A 1 109 ? 52.623 -1.663 -5.000 1.00 28.91 109 THR A CA 1
ATOM 814 C C . THR A 1 109 ? 51.348 -2.483 -5.191 1.00 28.91 109 THR A C 1
ATOM 816 O O . THR A 1 109 ? 50.237 -1.983 -5.066 1.00 28.91 109 THR A O 1
ATOM 819 N N . HIS A 1 110 ? 51.513 -3.758 -5.544 1.00 30.58 110 HIS A N 1
ATOM 820 C CA . HIS A 1 110 ? 50.430 -4.733 -5.505 1.00 30.58 110 HIS A CA 1
ATOM 821 C C . HIS A 1 110 ? 50.048 -4.983 -4.041 1.00 30.58 110 HIS A C 1
ATOM 823 O O . HIS A 1 110 ? 50.816 -5.596 -3.302 1.00 30.58 110 HIS A O 1
ATOM 829 N N . GLN A 1 111 ? 48.861 -4.538 -3.636 1.00 25.33 111 GLN A N 1
ATOM 830 C CA . GLN A 1 111 ? 48.123 -5.142 -2.529 1.00 25.33 111 GLN A CA 1
ATOM 831 C C . GLN A 1 111 ? 46.867 -5.808 -3.105 1.00 25.33 111 GLN A C 1
ATOM 833 O O . GLN A 1 111 ? 46.230 -5.226 -3.987 1.00 25.33 111 GLN A O 1
ATOM 838 N N . PRO A 1 112 ? 46.533 -7.040 -2.684 1.00 26.05 112 PRO A N 1
ATOM 839 C CA . PRO A 1 112 ? 45.352 -7.729 -3.176 1.00 26.05 112 PRO A CA 1
ATOM 840 C C . PRO A 1 112 ? 44.093 -6.955 -2.769 1.00 26.05 112 PRO A C 1
ATOM 842 O O . PRO A 1 112 ? 43.953 -6.510 -1.631 1.00 26.05 112 PRO A O 1
ATOM 845 N N . TYR A 1 113 ? 43.208 -6.778 -3.748 1.00 26.59 113 TYR A N 1
ATOM 846 C CA . TYR A 1 113 ? 41.917 -6.111 -3.643 1.00 26.59 113 TYR A CA 1
ATOM 847 C C . TYR A 1 113 ? 41.098 -6.687 -2.480 1.00 26.59 113 TYR A C 1
ATOM 849 O O . TYR A 1 113 ? 40.661 -7.833 -2.535 1.00 26.59 113 TYR A O 1
ATOM 857 N N . GLN A 1 114 ? 40.856 -5.882 -1.445 1.00 26.27 114 GLN A N 1
ATOM 858 C CA . GLN A 1 114 ? 39.804 -6.164 -0.475 1.00 26.27 114 GLN A CA 1
ATOM 859 C C . GLN A 1 114 ? 38.454 -5.901 -1.143 1.00 26.27 114 GLN A C 1
ATOM 861 O O . GLN A 1 114 ? 38.102 -4.759 -1.445 1.00 26.27 114 GLN A O 1
ATOM 866 N N . SER A 1 115 ? 37.702 -6.972 -1.372 1.00 26.62 115 SER A N 1
ATOM 867 C CA . SER A 1 115 ? 36.263 -6.938 -1.598 1.00 26.62 115 SER A CA 1
ATOM 868 C C . SER A 1 115 ? 35.600 -6.241 -0.408 1.00 26.62 115 SER A C 1
ATOM 870 O O . SER A 1 115 ? 35.468 -6.825 0.668 1.00 26.62 115 SER A O 1
ATOM 872 N N . ARG A 1 116 ? 35.218 -4.972 -0.572 1.00 26.81 116 ARG A N 1
ATOM 873 C CA . ARG A 1 116 ? 34.336 -4.300 0.385 1.00 26.81 116 ARG A CA 1
ATOM 874 C C . ARG A 1 116 ? 32.967 -4.968 0.303 1.00 26.81 116 ARG A C 1
ATOM 876 O O . ARG A 1 116 ? 32.278 -4.839 -0.704 1.00 26.81 116 ARG A O 1
ATOM 883 N N . THR A 1 117 ? 32.610 -5.690 1.356 1.00 30.64 117 THR A N 1
ATOM 884 C CA . THR A 1 117 ? 31.239 -6.112 1.646 1.00 30.64 117 THR A CA 1
ATOM 885 C C . THR A 1 117 ? 30.328 -4.881 1.802 1.00 30.64 117 THR A C 1
ATOM 887 O O . THR A 1 117 ? 30.829 -3.786 2.096 1.00 30.64 117 THR A O 1
ATOM 890 N N . PRO A 1 118 ? 29.004 -5.011 1.581 1.00 35.56 118 PRO A N 1
ATOM 891 C CA . PRO A 1 118 ? 28.068 -3.905 1.756 1.00 35.56 118 PRO A CA 1
ATOM 892 C C . PRO A 1 118 ? 28.148 -3.373 3.188 1.00 35.56 118 PRO A C 1
ATOM 894 O O . PRO A 1 118 ? 28.342 -4.137 4.131 1.00 35.56 118 PRO A O 1
ATOM 897 N N . ARG A 1 119 ? 28.047 -2.050 3.338 1.00 32.53 119 ARG A N 1
ATOM 898 C CA . ARG A 1 119 ? 28.166 -1.364 4.626 1.00 32.53 119 ARG A CA 1
ATOM 899 C C . ARG A 1 119 ? 27.051 -1.810 5.568 1.00 32.53 119 ARG A C 1
ATOM 901 O O . ARG A 1 119 ? 25.920 -1.358 5.435 1.00 32.53 119 ARG A O 1
ATOM 908 N N . ASP A 1 120 ? 27.410 -2.643 6.533 1.00 29.88 120 ASP A N 1
ATOM 909 C CA . ASP A 1 120 ? 26.578 -2.962 7.683 1.00 29.88 120 ASP A CA 1
ATOM 910 C C . ASP A 1 120 ? 26.805 -1.904 8.778 1.00 29.88 120 ASP A C 1
ATOM 912 O O . ASP A 1 120 ? 27.941 -1.534 9.088 1.00 29.88 120 ASP A O 1
ATOM 916 N N . PHE A 1 121 ? 25.720 -1.367 9.335 1.00 30.77 121 PHE A N 1
ATOM 917 C CA . PHE A 1 121 ? 25.718 -0.277 10.324 1.00 30.77 121 PHE A CA 1
ATOM 918 C C . PHE A 1 121 ? 25.996 -0.787 11.757 1.00 30.77 121 PHE A C 1
ATOM 920 O O . PHE A 1 121 ? 25.850 -0.045 12.726 1.00 30.77 121 PHE A O 1
ATOM 927 N N . LEU A 1 122 ? 26.419 -2.048 11.911 1.00 31.36 122 LEU A N 1
ATOM 928 C CA . LEU A 1 122 ? 26.627 -2.716 13.201 1.00 31.36 122 LEU A CA 1
ATOM 929 C C . LEU A 1 122 ? 27.993 -3.418 13.314 1.00 31.36 122 LEU A C 1
ATOM 931 O O . LEU A 1 122 ? 28.082 -4.559 13.762 1.00 31.36 122 LEU A O 1
ATOM 935 N N . ASP A 1 123 ? 29.081 -2.721 12.980 1.00 30.34 123 ASP A N 1
ATOM 936 C CA . ASP A 1 123 ? 30.431 -3.170 13.352 1.00 30.34 123 ASP A CA 1
ATOM 937 C C . ASP A 1 123 ? 30.701 -2.897 14.846 1.00 30.34 123 ASP A C 1
ATOM 939 O O . ASP A 1 123 ? 31.290 -1.886 15.236 1.00 30.34 123 ASP A O 1
ATOM 943 N N . PHE A 1 124 ? 30.233 -3.808 15.704 1.00 30.88 124 PHE A N 1
ATOM 944 C CA . PHE A 1 124 ? 30.746 -3.971 17.063 1.00 30.88 124 PHE A CA 1
ATOM 945 C C . PHE A 1 124 ? 31.562 -5.263 17.145 1.00 30.88 124 PHE A C 1
ATOM 947 O O . PHE A 1 124 ? 31.060 -6.311 17.539 1.00 30.88 124 PHE A O 1
ATOM 954 N N . GLY A 1 125 ? 32.855 -5.158 16.844 1.00 31.59 125 GLY A N 1
ATOM 955 C CA . GLY A 1 125 ? 33.866 -6.093 17.333 1.00 31.59 125 GLY A CA 1
ATOM 956 C C . GLY A 1 125 ? 34.053 -7.337 16.472 1.00 31.59 125 GLY A C 1
ATOM 957 O O . GLY A 1 125 ? 33.560 -8.416 16.786 1.00 31.59 125 GLY A O 1
ATOM 958 N N . THR A 1 126 ? 34.889 -7.203 15.448 1.00 32.31 126 THR A N 1
ATOM 959 C CA . THR A 1 126 ? 35.544 -8.310 14.744 1.00 32.31 126 THR A CA 1
ATOM 960 C C . THR A 1 126 ? 36.234 -9.279 15.716 1.00 32.31 126 THR A C 1
ATOM 962 O O . THR A 1 126 ? 37.364 -9.037 16.150 1.00 32.31 126 THR A O 1
ATOM 965 N N . PHE A 1 127 ? 35.593 -10.412 16.006 1.00 28.56 127 PHE A N 1
ATOM 966 C CA . PHE A 1 127 ? 36.307 -11.666 16.234 1.00 28.56 127 PHE A CA 1
ATOM 967 C C . PHE A 1 127 ? 36.453 -12.349 14.876 1.00 28.56 127 PHE A C 1
ATOM 969 O O . PHE A 1 127 ? 35.470 -12.667 14.215 1.00 28.56 127 PHE A O 1
ATOM 976 N N . ASN A 1 128 ? 37.699 -12.487 14.438 1.00 31.89 128 ASN A N 1
ATOM 977 C CA . ASN A 1 128 ? 38.081 -13.042 13.148 1.00 31.89 128 ASN A CA 1
ATOM 978 C C . ASN A 1 128 ? 37.757 -14.549 13.116 1.00 31.89 128 ASN A C 1
ATOM 980 O O . ASN A 1 128 ? 38.424 -15.325 13.800 1.00 31.89 128 ASN A O 1
ATOM 984 N N . VAL A 1 129 ? 36.728 -14.954 12.364 1.00 34.41 129 VAL A N 1
ATOM 985 C CA . VAL A 1 129 ? 36.309 -16.359 12.172 1.00 34.41 129 VAL A CA 1
ATOM 986 C C . VAL A 1 129 ? 36.839 -16.883 10.833 1.00 34.41 129 VAL A C 1
ATOM 988 O O . VAL A 1 129 ? 36.112 -17.481 10.055 1.00 34.41 129 VAL A O 1
ATOM 991 N N . ASP A 1 130 ? 38.121 -16.667 10.554 1.00 31.48 130 ASP A N 1
ATOM 992 C CA . ASP A 1 130 ? 38.802 -17.265 9.401 1.00 31.48 130 ASP A CA 1
ATOM 993 C C . ASP A 1 130 ? 39.755 -18.354 9.899 1.00 31.48 130 ASP A C 1
ATOM 995 O O . ASP A 1 130 ? 40.959 -18.136 10.012 1.00 31.48 130 ASP A O 1
ATOM 999 N N . SER A 1 131 ? 39.181 -19.495 10.300 1.00 36.22 131 SER A N 1
ATOM 1000 C CA . SER A 1 131 ? 39.802 -20.837 10.329 1.00 36.22 131 SER A CA 1
ATOM 1001 C C . SER A 1 131 ? 38.978 -21.784 11.216 1.00 36.22 131 SER A C 1
ATOM 1003 O O . SER A 1 131 ? 39.460 -22.251 12.252 1.00 36.22 131 SER A O 1
ATOM 1005 N N . LEU A 1 132 ? 37.738 -22.097 10.826 1.00 32.88 132 LEU A N 1
ATOM 1006 C CA . LEU A 1 132 ? 37.089 -23.316 11.313 1.00 32.88 132 LEU A CA 1
ATOM 1007 C C . LEU A 1 132 ? 37.095 -24.347 10.184 1.00 32.88 132 LEU A C 1
ATOM 1009 O O . LEU A 1 132 ? 36.240 -24.345 9.301 1.00 32.88 132 LEU A O 1
ATOM 1013 N N . ASP A 1 133 ? 38.130 -25.179 10.210 1.00 34.12 133 ASP A N 1
ATOM 1014 C CA . ASP A 1 133 ? 38.265 -26.365 9.379 1.00 34.12 133 ASP A CA 1
ATOM 1015 C C . ASP A 1 133 ? 37.120 -27.331 9.735 1.00 34.12 133 ASP A C 1
ATOM 1017 O O . ASP A 1 133 ? 36.944 -27.715 10.896 1.00 34.12 133 ASP A O 1
ATOM 1021 N N . MET A 1 134 ? 36.303 -27.682 8.744 1.00 37.97 134 MET A N 1
ATOM 1022 C CA . MET A 1 134 ? 35.069 -28.476 8.875 1.00 37.97 134 MET A CA 1
ATOM 1023 C C . MET A 1 134 ? 35.307 -29.965 9.209 1.00 37.97 134 MET A C 1
ATOM 1025 O O . MET A 1 134 ? 34.364 -30.754 9.184 1.00 37.97 134 MET A O 1
ATOM 1029 N N . ASP A 1 135 ? 36.531 -30.345 9.585 1.00 35.62 135 ASP A N 1
ATOM 1030 C CA . ASP A 1 135 ? 36.932 -31.720 9.920 1.00 35.62 135 ASP A CA 1
ATOM 1031 C C . ASP A 1 135 ? 36.933 -32.035 11.434 1.00 35.62 135 ASP A C 1
ATOM 1033 O O . ASP A 1 135 ? 37.217 -33.162 11.835 1.00 35.62 135 ASP A O 1
ATOM 1037 N N . LEU A 1 136 ? 36.554 -31.090 12.306 1.00 38.22 136 LEU A N 1
ATOM 1038 C CA . LEU A 1 136 ? 36.538 -31.287 13.772 1.00 38.22 136 LEU A CA 1
ATOM 1039 C C . LEU A 1 136 ? 35.173 -31.686 14.373 1.00 38.22 136 LEU A C 1
ATOM 1041 O O . LEU A 1 136 ? 35.048 -31.803 15.590 1.00 38.22 136 LEU A O 1
ATOM 1045 N N . MET A 1 137 ? 34.148 -31.950 13.553 1.00 37.19 137 MET A N 1
ATOM 1046 C CA . MET A 1 137 ? 32.810 -32.359 14.033 1.00 37.19 137 MET A CA 1
ATOM 1047 C C . MET A 1 137 ? 32.696 -33.853 14.404 1.00 37.19 137 MET A C 1
ATOM 1049 O O . MET A 1 137 ? 31.629 -34.299 14.825 1.00 37.19 137 MET A O 1
ATOM 1053 N N . PHE A 1 138 ? 33.786 -34.624 14.308 1.00 40.59 138 PHE A N 1
ATOM 1054 C CA . PHE A 1 138 ? 33.851 -36.016 14.764 1.00 40.59 138 PHE A CA 1
ATOM 1055 C C . PHE A 1 138 ? 35.172 -36.298 15.497 1.00 40.59 138 PHE A C 1
ATOM 1057 O O . PHE A 1 138 ? 36.137 -36.765 14.899 1.00 40.59 138 PHE A O 1
ATOM 1064 N N . GLY A 1 139 ? 35.223 -36.045 16.807 1.00 29.45 139 GLY A N 1
ATOM 1065 C CA . GLY A 1 139 ? 36.342 -36.496 17.639 1.00 29.45 139 GLY A CA 1
ATOM 1066 C C . GLY A 1 139 ? 36.350 -35.913 19.049 1.00 29.45 139 GLY A C 1
ATOM 1067 O O . GLY A 1 139 ? 36.531 -34.715 19.232 1.00 29.45 139 GLY A O 1
ATOM 1068 N N . ASP A 1 140 ? 36.171 -36.781 20.043 1.00 34.75 140 ASP A N 1
ATOM 1069 C CA . ASP A 1 140 ? 36.346 -36.501 21.469 1.00 34.75 140 ASP A CA 1
ATOM 1070 C C . ASP A 1 140 ? 37.756 -35.967 21.803 1.00 34.75 140 ASP A C 1
ATOM 1072 O O . ASP A 1 140 ? 38.746 -36.536 21.346 1.00 34.75 140 ASP A O 1
ATOM 1076 N N . HIS A 1 141 ? 37.829 -34.942 22.672 1.00 30.20 141 HIS A N 1
ATOM 1077 C CA . HIS A 1 141 ? 38.653 -34.880 23.902 1.00 30.20 141 HIS A CA 1
ATOM 1078 C C . HIS A 1 141 ? 39.261 -33.499 24.268 1.00 30.20 141 HIS A C 1
ATOM 1080 O O . HIS A 1 141 ? 40.044 -32.911 23.536 1.00 30.20 141 HIS A O 1
ATOM 1086 N N . HIS A 1 142 ? 38.981 -33.113 25.524 1.00 33.28 142 HIS A N 1
ATOM 1087 C CA . HIS A 1 142 ? 39.785 -32.362 26.510 1.00 33.28 142 HIS A CA 1
ATOM 1088 C C . HIS A 1 142 ? 40.132 -30.856 26.347 1.00 33.28 142 HIS A C 1
ATOM 1090 O O . HIS A 1 142 ? 40.943 -30.429 25.537 1.00 33.28 142 HIS A O 1
ATOM 1096 N N . LEU A 1 143 ? 39.588 -30.081 27.303 1.00 38.00 143 LEU A N 1
ATOM 1097 C CA . LEU A 1 143 ? 39.969 -28.732 27.756 1.00 38.00 143 LEU A CA 1
ATOM 1098 C C . LEU A 1 143 ? 41.448 -28.611 28.177 1.00 38.00 143 LEU A C 1
ATOM 1100 O O . LEU A 1 143 ? 41.881 -29.428 28.989 1.00 38.00 143 LEU A O 1
ATOM 1104 N N . GLN A 1 144 ? 42.132 -27.510 27.805 1.00 28.72 144 GLN A N 1
ATOM 1105 C CA . GLN A 1 144 ? 43.104 -26.794 28.667 1.00 28.72 144 GLN A CA 1
ATOM 1106 C C . GLN A 1 144 ? 43.640 -25.458 28.077 1.00 28.72 144 GLN A C 1
ATOM 1108 O O . GLN A 1 144 ? 44.238 -25.442 27.011 1.00 28.72 144 GLN A O 1
ATOM 1113 N N . GLY A 1 145 ? 43.489 -24.365 28.849 1.00 28.19 145 GLY A N 1
ATOM 1114 C CA . GLY A 1 145 ? 44.489 -23.300 29.093 1.00 28.19 145 GLY A CA 1
ATOM 1115 C C . GLY A 1 145 ? 44.845 -22.264 28.006 1.00 28.19 145 GLY A C 1
ATOM 1116 O O . GLY A 1 145 ? 45.694 -22.526 27.165 1.00 28.19 145 GLY A O 1
ATOM 1117 N N . ILE A 1 146 ? 44.353 -21.020 28.139 1.00 29.58 146 ILE A N 1
ATOM 1118 C CA . ILE A 1 146 ? 44.876 -19.830 27.425 1.00 29.58 146 ILE A CA 1
ATOM 1119 C C . ILE A 1 146 ? 45.726 -18.972 28.388 1.00 29.58 146 ILE A C 1
ATOM 1121 O O . ILE A 1 146 ? 45.205 -18.568 29.430 1.00 29.58 146 ILE A O 1
ATOM 1125 N N . PRO A 1 147 ? 46.988 -18.624 28.060 1.00 27.67 147 PRO A N 1
ATOM 1126 C CA . PRO A 1 147 ? 47.747 -17.589 28.757 1.00 27.67 147 PRO A CA 1
ATOM 1127 C C . PRO A 1 147 ? 47.670 -16.233 28.027 1.00 27.67 147 PRO A C 1
ATOM 1129 O O . PRO A 1 147 ? 47.917 -16.136 26.828 1.00 27.67 147 PRO A O 1
ATOM 1132 N N . MET A 1 148 ? 47.370 -15.167 28.772 1.00 34.62 148 MET A N 1
ATOM 1133 C CA . MET A 1 148 ? 47.451 -13.767 28.319 1.00 34.62 148 MET A CA 1
ATOM 1134 C C . MET A 1 148 ? 48.898 -13.250 28.375 1.00 34.62 148 MET A C 1
ATOM 1136 O O . MET A 1 148 ? 49.593 -13.545 29.352 1.00 34.62 148 MET A O 1
ATOM 1140 N N . PRO A 1 149 ? 49.317 -12.374 27.438 1.00 30.72 149 PRO A N 1
ATOM 1141 C CA . PRO A 1 149 ? 50.329 -11.384 27.797 1.00 30.72 149 PRO A CA 1
ATOM 1142 C C . PRO A 1 149 ? 50.052 -9.945 27.313 1.00 30.72 149 PRO A C 1
ATOM 1144 O O . PRO A 1 149 ? 49.940 -9.655 26.128 1.00 30.72 149 PRO A O 1
ATOM 1147 N N . ASN A 1 150 ? 50.083 -9.066 28.317 1.00 28.30 150 ASN A N 1
ATOM 1148 C CA . ASN A 1 150 ? 50.778 -7.779 28.434 1.00 28.30 150 ASN A CA 1
ATOM 1149 C C . ASN A 1 150 ? 50.411 -6.536 27.596 1.00 28.30 150 ASN A C 1
ATOM 1151 O O . ASN A 1 150 ? 50.605 -6.423 26.391 1.00 28.30 150 ASN A O 1
ATOM 1155 N N . SER A 1 151 ? 50.046 -5.525 28.389 1.00 33.47 151 SER A N 1
ATOM 1156 C CA . SER A 1 151 ? 49.901 -4.089 28.164 1.00 33.47 151 SER A CA 1
ATOM 1157 C C . SER A 1 151 ? 51.156 -3.362 27.660 1.00 33.47 151 SER A C 1
ATOM 1159 O O . SER A 1 151 ? 52.239 -3.540 28.215 1.00 33.47 151 SER A O 1
ATOM 1161 N N . MET A 1 152 ? 50.958 -2.421 26.729 1.00 26.41 152 MET A N 1
ATOM 1162 C CA . MET A 1 152 ? 51.875 -1.329 26.350 1.00 26.41 152 MET A CA 1
ATOM 1163 C C . MET A 1 152 ? 51.040 -0.083 25.935 1.00 26.41 152 MET A C 1
ATOM 1165 O O . MET A 1 152 ? 49.855 -0.230 25.638 1.00 26.41 152 MET A O 1
ATOM 1169 N N . PRO A 1 153 ? 51.588 1.151 25.980 1.00 28.75 153 PRO A N 1
ATOM 1170 C CA . PRO A 1 153 ? 50.919 2.322 26.562 1.00 28.75 153 PRO A CA 1
ATOM 1171 C C . PRO A 1 153 ? 50.165 3.215 25.562 1.00 28.75 153 PRO A C 1
ATOM 1173 O O . PRO A 1 153 ? 50.542 3.328 24.395 1.00 28.75 153 PRO A O 1
ATOM 1176 N N . LEU A 1 154 ? 49.145 3.925 26.067 1.00 31.03 154 LEU A N 1
ATOM 1177 C CA . LEU A 1 154 ? 48.349 4.917 25.336 1.00 31.03 154 LEU A CA 1
ATOM 1178 C C . LEU A 1 154 ? 49.218 6.034 24.730 1.00 31.03 154 LEU A C 1
ATOM 1180 O O . LEU A 1 154 ? 49.834 6.821 25.449 1.00 31.03 154 LEU A O 1
ATOM 1184 N N . LYS A 1 155 ? 49.170 6.174 23.400 1.00 27.78 155 LYS A N 1
ATOM 1185 C CA . LYS A 1 155 ? 49.487 7.427 22.700 1.00 27.78 155 LYS A CA 1
ATOM 1186 C C . LYS A 1 155 ? 48.184 8.155 22.370 1.00 27.78 155 LYS A C 1
ATOM 1188 O O . LYS A 1 155 ? 47.291 7.581 21.751 1.00 27.78 155 LYS A O 1
ATOM 1193 N N . HIS A 1 156 ? 48.099 9.417 22.788 1.00 29.31 156 HIS A N 1
ATOM 1194 C CA . HIS A 1 156 ? 47.004 10.338 22.485 1.00 29.31 156 HIS A CA 1
ATOM 1195 C C . HIS A 1 156 ? 46.717 10.395 20.975 1.00 29.31 156 HIS A C 1
ATOM 1197 O O . HIS A 1 156 ? 47.590 10.741 20.180 1.00 29.31 156 HIS A O 1
ATOM 1203 N N . ARG A 1 157 ? 45.477 10.070 20.592 1.00 27.09 157 ARG A N 1
ATOM 1204 C CA . ARG A 1 157 ? 44.924 10.263 19.244 1.00 27.09 157 ARG A CA 1
ATOM 1205 C C . ARG A 1 157 ? 44.251 11.647 19.194 1.00 27.09 157 ARG A C 1
ATOM 1207 O O . ARG A 1 157 ? 43.581 11.996 20.167 1.00 27.09 157 ARG A O 1
ATOM 1214 N N . PRO A 1 158 ? 44.407 12.442 18.120 1.00 27.77 158 PRO A N 1
ATOM 1215 C CA . PRO A 1 158 ? 43.663 13.690 17.975 1.00 27.77 158 PRO A CA 1
ATOM 1216 C C . PRO A 1 158 ? 42.165 13.384 17.868 1.00 27.77 158 PRO A C 1
ATOM 1218 O O . PRO A 1 158 ? 41.780 12.330 17.358 1.00 27.77 158 PRO A O 1
ATOM 1221 N N . ALA A 1 159 ? 41.335 14.293 18.383 1.00 30.31 159 ALA A N 1
ATOM 1222 C CA . ALA A 1 159 ? 39.883 14.184 18.347 1.00 30.31 159 ALA A CA 1
ATOM 1223 C C . ALA A 1 159 ? 39.413 13.916 16.909 1.00 30.31 159 ALA A C 1
ATOM 1225 O O . ALA A 1 159 ? 39.562 14.760 16.026 1.00 30.31 159 ALA A O 1
ATOM 1226 N N . SER A 1 160 ? 38.872 12.720 16.677 1.00 31.16 160 SER A N 1
ATOM 1227 C CA . SER A 1 160 ? 38.193 12.379 15.434 1.00 31.16 160 SER A CA 1
ATOM 1228 C C . SER A 1 160 ? 36.871 13.135 15.420 1.00 31.16 160 SER A C 1
ATOM 1230 O O . SER A 1 160 ? 35.860 12.634 15.900 1.00 31.16 160 SER A O 1
ATOM 1232 N N . GLY A 1 161 ? 36.887 14.367 14.914 1.00 28.84 161 GLY A N 1
ATOM 1233 C CA . GLY A 1 161 ? 35.676 14.998 14.417 1.00 28.84 161 GLY A CA 1
ATOM 1234 C C . GLY A 1 161 ? 35.197 14.169 13.235 1.00 28.84 161 GLY A C 1
ATOM 1235 O O . GLY A 1 161 ? 35.790 14.223 12.160 1.00 28.84 161 GLY A O 1
ATOM 1236 N N . THR A 1 162 ? 34.172 13.352 13.446 1.00 30.94 162 THR A N 1
ATOM 1237 C CA . THR A 1 162 ? 33.445 12.686 12.370 1.00 30.94 162 THR A CA 1
ATOM 1238 C C . THR A 1 162 ? 32.759 13.780 11.558 1.00 30.94 162 THR A C 1
ATOM 1240 O O . THR A 1 162 ? 31.665 14.226 11.888 1.00 30.94 162 THR A O 1
ATOM 1243 N N . GLN A 1 163 ? 33.439 14.284 10.529 1.00 30.11 163 GLN A N 1
ATOM 1244 C CA . GLN A 1 163 ? 32.767 15.006 9.462 1.00 30.11 163 GLN A CA 1
ATOM 1245 C C . GLN A 1 163 ? 31.980 13.975 8.657 1.00 30.11 163 GLN A C 1
ATOM 1247 O O . GLN A 1 163 ? 32.545 13.018 8.123 1.00 30.11 163 GLN A O 1
ATOM 1252 N N . THR A 1 164 ? 30.665 14.166 8.605 1.00 28.38 164 THR A N 1
ATOM 1253 C CA . THR A 1 164 ? 29.774 13.552 7.621 1.00 28.38 164 THR A CA 1
ATOM 1254 C C . THR A 1 164 ? 30.396 13.736 6.230 1.00 28.38 164 THR A C 1
ATOM 1256 O O . THR A 1 164 ? 30.923 14.822 5.966 1.00 28.38 164 THR A O 1
ATOM 1259 N N . PRO A 1 165 ? 30.389 12.731 5.334 1.00 29.84 165 PRO A N 1
ATOM 1260 C CA . PRO A 1 165 ? 30.959 12.900 4.005 1.00 29.84 165 PRO A CA 1
ATOM 1261 C C . PRO A 1 165 ? 30.248 14.060 3.311 1.00 29.84 165 PRO A C 1
ATOM 1263 O O . PRO A 1 165 ? 29.031 14.034 3.133 1.00 29.84 165 PRO A O 1
ATOM 1266 N N . ASN A 1 166 ? 31.002 15.098 2.962 1.00 28.75 166 ASN A N 1
ATOM 1267 C CA . ASN A 1 166 ? 30.473 16.224 2.217 1.00 28.75 166 ASN A CA 1
ATOM 1268 C C . ASN A 1 166 ? 30.240 15.749 0.772 1.00 28.75 166 ASN A C 1
ATOM 1270 O O . ASN A 1 166 ? 31.191 15.596 0.010 1.00 28.75 166 ASN A O 1
ATOM 1274 N N . PHE A 1 167 ? 28.987 15.464 0.408 1.00 36.62 167 PHE A N 1
ATOM 1275 C CA . PHE A 1 167 ? 28.582 15.120 -0.966 1.00 36.62 167 PHE A CA 1
ATOM 1276 C C . PHE A 1 167 ? 28.568 16.340 -1.911 1.00 36.62 167 PHE A C 1
ATOM 1278 O O . PHE A 1 167 ? 28.295 16.208 -3.105 1.00 36.62 167 PHE A O 1
ATOM 1285 N N . GLY A 1 168 ? 28.878 17.536 -1.408 1.00 33.22 168 GLY A N 1
ATOM 1286 C CA . GLY A 1 168 ? 29.029 18.736 -2.219 1.00 33.22 168 GLY A CA 1
ATOM 1287 C C . GLY A 1 168 ? 30.428 18.829 -2.815 1.00 33.22 168 GLY A C 1
ATOM 1288 O O . GLY A 1 168 ? 31.326 19.296 -2.130 1.00 33.22 168 GLY A O 1
ATOM 1289 N N . ASP A 1 169 ? 30.604 18.365 -4.059 1.00 30.38 169 ASP A N 1
ATOM 1290 C CA . ASP A 1 169 ? 31.359 19.144 -5.068 1.00 30.38 169 ASP A CA 1
ATOM 1291 C C . ASP A 1 169 ? 31.402 18.547 -6.483 1.00 30.38 169 ASP A C 1
ATOM 1293 O O . ASP A 1 169 ? 31.940 19.167 -7.400 1.00 30.38 169 ASP A O 1
ATOM 1297 N N . ARG A 1 170 ? 30.776 17.392 -6.740 1.00 35.09 170 ARG A N 1
ATOM 1298 C CA . ARG A 1 170 ? 30.525 16.922 -8.115 1.00 35.09 170 ARG A CA 1
ATOM 1299 C C . ARG A 1 170 ? 29.198 16.182 -8.211 1.00 35.09 170 ARG A C 1
ATOM 1301 O O . ARG A 1 170 ? 29.168 14.966 -8.362 1.00 35.09 170 ARG A O 1
ATOM 1308 N N . ILE A 1 171 ? 28.089 16.916 -8.152 1.00 41.84 171 ILE A N 1
ATOM 1309 C CA . ILE A 1 171 ? 26.816 16.380 -8.644 1.00 41.84 171 ILE A CA 1
ATOM 1310 C C . ILE A 1 171 ? 26.982 16.246 -10.162 1.00 41.84 171 ILE A C 1
ATOM 1312 O O . ILE A 1 171 ? 26.886 17.228 -10.897 1.00 41.84 171 ILE A O 1
ATOM 1316 N N . ALA A 1 172 ? 27.314 15.043 -10.635 1.00 47.44 172 ALA A N 1
ATOM 1317 C CA . ALA A 1 172 ? 27.205 14.715 -12.048 1.00 47.44 172 ALA A CA 1
ATOM 1318 C C . ALA A 1 172 ? 25.751 14.987 -12.455 1.00 47.44 172 ALA A C 1
ATOM 1320 O O . ALA A 1 172 ? 24.822 14.420 -11.880 1.00 47.44 172 ALA A O 1
ATOM 1321 N N . SER A 1 173 ? 25.571 15.925 -13.381 1.00 49.84 173 SER A N 1
ATOM 1322 C CA . SER A 1 173 ? 24.307 16.625 -13.622 1.00 49.84 173 SER A CA 1
ATOM 1323 C C . SER A 1 173 ? 23.083 15.701 -13.833 1.00 49.84 173 SER A C 1
ATOM 1325 O O . SER A 1 173 ? 21.981 16.057 -13.428 1.00 49.84 173 SER A O 1
ATOM 1327 N N . GLY A 1 174 ? 23.259 14.469 -14.331 1.00 48.12 174 GLY A N 1
ATOM 1328 C CA . GLY A 1 174 ? 22.144 13.537 -14.544 1.00 48.12 174 GLY A CA 1
ATOM 1329 C C . GLY A 1 174 ? 21.730 12.626 -13.383 1.00 48.12 174 GLY A C 1
ATOM 1330 O O . GLY A 1 174 ? 20.828 11.825 -13.573 1.00 48.12 174 GLY A O 1
ATOM 1331 N N . ASN A 1 175 ? 22.284 12.769 -12.173 1.00 60.09 175 ASN A N 1
ATOM 1332 C CA . ASN A 1 175 ? 21.722 12.142 -10.956 1.00 60.09 175 ASN A CA 1
ATOM 1333 C C . ASN A 1 175 ? 20.445 12.885 -10.451 1.00 60.09 175 ASN A C 1
ATOM 1335 O O . ASN A 1 175 ? 19.719 12.439 -9.566 1.00 60.09 175 ASN A O 1
ATOM 1339 N N . ALA A 1 176 ? 20.116 14.050 -11.023 1.00 59.84 176 ALA A N 1
ATOM 1340 C CA . ALA A 1 176 ? 19.112 14.963 -10.468 1.00 59.84 176 ALA A CA 1
ATOM 1341 C C . ALA A 1 176 ? 17.664 14.421 -10.427 1.00 59.84 176 ALA A C 1
ATOM 1343 O O . ALA A 1 176 ? 16.920 14.764 -9.506 1.00 59.84 176 ALA A O 1
ATOM 1344 N N . ALA A 1 177 ? 17.250 13.577 -11.382 1.00 67.31 177 ALA A N 1
ATOM 1345 C CA . ALA A 1 177 ? 15.872 13.073 -11.444 1.00 67.31 177 ALA A CA 1
ATOM 1346 C C . ALA A 1 177 ? 15.536 12.145 -10.26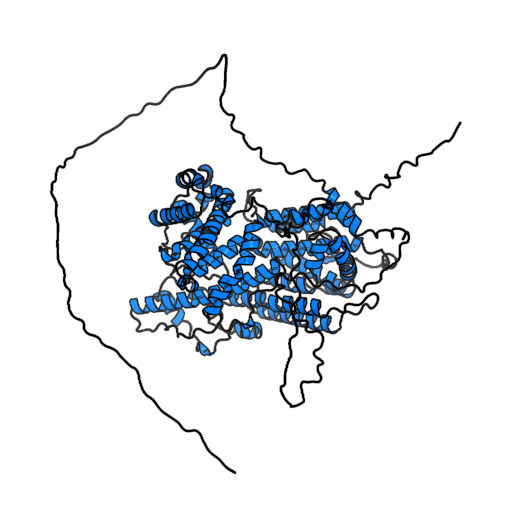1 1.00 67.31 177 ALA A C 1
ATOM 1348 O O . ALA A 1 177 ? 14.516 12.331 -9.595 1.00 67.31 177 ALA A O 1
ATOM 1349 N N . PHE A 1 178 ? 16.424 11.201 -9.928 1.00 72.00 178 PHE A N 1
ATOM 1350 C CA . PHE A 1 178 ? 16.235 10.325 -8.767 1.00 72.00 178 PHE A CA 1
ATOM 1351 C C . PHE A 1 178 ? 16.490 11.044 -7.436 1.00 72.00 178 PHE A C 1
ATOM 1353 O O . PHE A 1 178 ? 15.740 10.808 -6.492 1.00 72.00 178 PHE A O 1
ATOM 1360 N N . MET A 1 179 ? 17.422 12.003 -7.369 1.00 65.31 179 MET A N 1
ATOM 1361 C CA . MET A 1 179 ? 17.578 12.882 -6.193 1.00 65.31 179 MET A CA 1
ATOM 1362 C C . MET A 1 179 ? 16.302 13.680 -5.871 1.00 65.31 179 MET A C 1
ATOM 1364 O O . MET A 1 179 ? 15.994 13.935 -4.706 1.00 65.31 179 MET A O 1
ATOM 1368 N N . ARG A 1 180 ? 15.522 14.064 -6.890 1.00 68.44 180 ARG A N 1
ATOM 1369 C CA . ARG A 1 180 ? 14.216 14.723 -6.719 1.00 68.44 180 ARG A CA 1
ATOM 1370 C C . ARG A 1 180 ? 13.075 13.739 -6.460 1.00 68.44 180 ARG A C 1
ATOM 1372 O O . ARG A 1 180 ? 12.100 14.136 -5.831 1.00 68.44 180 ARG A O 1
ATOM 1379 N N . SER A 1 181 ? 13.218 12.470 -6.842 1.00 78.69 181 SER A N 1
ATOM 1380 C CA . SER A 1 181 ? 12.191 11.439 -6.646 1.00 78.69 181 SER A CA 1
ATOM 1381 C C . SER A 1 181 ? 11.861 11.161 -5.178 1.00 78.69 181 SER A C 1
ATOM 1383 O O . SER A 1 181 ? 12.680 11.386 -4.288 1.00 78.69 181 SER A O 1
ATOM 1385 N N . VAL A 1 182 ? 10.672 10.603 -4.939 1.00 80.19 182 VAL A N 1
ATOM 1386 C CA . VAL A 1 182 ? 10.200 10.178 -3.607 1.00 80.19 182 VAL A CA 1
ATOM 1387 C C . VAL A 1 182 ? 11.064 9.102 -2.949 1.00 80.19 182 VAL A C 1
ATOM 1389 O O . VAL A 1 182 ? 11.037 8.972 -1.734 1.00 80.19 182 VAL A O 1
ATOM 1392 N N . TRP A 1 183 ? 11.853 8.368 -3.735 1.00 80.25 183 TRP A N 1
ATOM 1393 C CA . TRP A 1 183 ? 12.615 7.199 -3.287 1.00 80.25 183 TRP A CA 1
ATOM 1394 C C . TRP A 1 183 ? 13.978 7.525 -2.686 1.00 80.25 183 TRP A C 1
ATOM 1396 O O . TRP A 1 183 ? 14.635 6.634 -2.155 1.00 80.25 183 TRP A O 1
ATOM 1406 N N . LEU A 1 184 ? 14.434 8.771 -2.825 1.00 81.50 184 LEU A N 1
ATOM 1407 C CA . LEU A 1 184 ? 15.709 9.209 -2.283 1.00 81.50 184 LEU A CA 1
ATOM 1408 C C . LEU A 1 184 ? 15.498 10.456 -1.437 1.00 81.50 184 LEU A C 1
ATOM 1410 O O . LEU A 1 184 ? 15.242 11.556 -1.948 1.00 81.50 184 LEU A O 1
ATOM 1414 N N . TRP A 1 185 ? 15.602 10.265 -0.127 1.00 83.25 185 TRP A N 1
ATOM 1415 C CA . TRP A 1 185 ? 15.613 11.340 0.845 1.00 83.25 185 TRP A CA 1
ATOM 1416 C C . TRP A 1 185 ? 17.035 11.577 1.342 1.00 83.25 185 TRP A C 1
ATOM 1418 O O . TRP A 1 185 ? 17.803 10.654 1.592 1.00 83.25 185 TRP A O 1
ATOM 1428 N N . THR A 1 186 ? 17.407 12.844 1.469 1.00 84.88 186 THR A N 1
ATOM 1429 C CA . THR A 1 186 ? 18.629 13.249 2.158 1.00 84.88 186 THR A CA 1
ATOM 1430 C C . THR A 1 186 ? 18.198 14.158 3.298 1.00 84.88 186 THR A C 1
ATOM 1432 O O . THR A 1 186 ? 17.808 15.296 3.026 1.00 84.88 186 THR A O 1
ATOM 1435 N N . PRO A 1 187 ? 18.212 13.667 4.550 1.00 86.06 187 PRO A N 1
ATOM 1436 C CA . PRO A 1 187 ? 17.781 14.453 5.694 1.00 86.06 187 PRO A CA 1
ATOM 1437 C C . PRO A 1 187 ? 18.612 15.725 5.854 1.00 86.06 187 PRO A C 1
ATOM 1439 O O . PRO A 1 187 ? 19.841 15.710 5.754 1.00 86.06 187 PRO A O 1
ATOM 1442 N N . THR A 1 188 ? 17.937 16.830 6.148 1.00 86.44 188 THR A N 1
ATOM 1443 C CA . THR A 1 188 ? 18.548 18.130 6.427 1.00 86.44 188 THR A CA 1
ATOM 1444 C C . THR A 1 188 ? 18.190 18.607 7.833 1.00 86.44 188 THR A C 1
ATOM 1446 O O . THR A 1 188 ? 17.272 18.104 8.477 1.00 86.44 188 THR A O 1
ATOM 1449 N N . ASN A 1 189 ? 18.883 19.636 8.324 1.00 81.75 189 ASN A N 1
ATOM 1450 C CA . ASN A 1 189 ? 18.558 20.271 9.607 1.00 81.75 189 ASN A CA 1
ATOM 1451 C C . ASN A 1 189 ? 17.212 21.025 9.606 1.00 81.75 189 ASN A C 1
ATOM 1453 O O . ASN A 1 189 ? 16.786 21.500 10.657 1.00 81.75 189 ASN A O 1
ATOM 1457 N N . GLN A 1 190 ? 16.556 21.149 8.451 1.00 76.12 190 GLN A N 1
ATOM 1458 C CA . GLN A 1 190 ? 15.227 21.747 8.309 1.00 76.12 190 GLN A CA 1
ATOM 1459 C C . GLN A 1 190 ? 14.105 20.702 8.407 1.00 76.12 190 GLN A C 1
ATOM 1461 O O . GLN A 1 190 ? 12.929 21.066 8.436 1.00 76.12 190 GLN A O 1
ATOM 1466 N N . ASP A 1 191 ? 14.446 19.412 8.480 1.00 79.75 191 ASP A N 1
ATOM 1467 C CA . ASP A 1 191 ? 13.477 18.323 8.502 1.00 79.75 191 ASP A CA 1
ATOM 1468 C C . ASP A 1 191 ? 13.176 17.882 9.938 1.00 79.75 191 ASP A C 1
ATOM 1470 O O . ASP A 1 191 ? 13.938 17.157 10.576 1.00 79.75 191 ASP A O 1
ATOM 1474 N N . PHE A 1 192 ? 12.029 18.311 10.463 1.00 79.00 192 PHE A N 1
ATOM 1475 C CA . PHE A 1 192 ? 11.574 17.969 11.812 1.00 79.00 192 PHE A CA 1
ATOM 1476 C C . PHE A 1 192 ? 10.047 17.835 11.870 1.00 79.00 192 PHE A C 1
ATOM 1478 O O . PHE A 1 192 ? 9.326 18.380 11.034 1.00 79.00 192 PHE A O 1
ATOM 1485 N N . GLY A 1 193 ? 9.539 17.120 12.882 1.00 68.25 193 GLY A N 1
ATOM 1486 C CA . GLY A 1 193 ? 8.112 16.770 13.019 1.00 68.25 193 GLY A CA 1
ATOM 1487 C C . GLY A 1 193 ? 7.148 17.942 13.234 1.00 68.25 193 GLY A C 1
ATOM 1488 O O . GLY A 1 193 ? 5.945 17.732 13.280 1.00 68.25 193 GLY A O 1
ATOM 1489 N N . GLY A 1 194 ? 7.659 19.171 13.336 1.00 69.38 194 GLY A N 1
ATOM 1490 C CA . GLY A 1 194 ? 6.867 20.393 13.478 1.00 69.38 194 GLY A CA 1
ATOM 1491 C C . GLY A 1 194 ? 6.689 21.191 12.184 1.00 69.38 194 GLY A C 1
ATOM 1492 O O . GLY A 1 194 ? 5.932 22.160 12.192 1.00 69.38 194 GLY A O 1
ATOM 1493 N N . ARG A 1 195 ? 7.342 20.806 11.078 1.00 73.56 195 ARG A N 1
ATOM 1494 C CA . ARG A 1 195 ? 7.310 21.555 9.807 1.00 73.56 195 ARG A CA 1
ATOM 1495 C C . ARG A 1 195 ? 5.896 21.705 9.232 1.00 73.56 195 ARG A C 1
ATOM 1497 O O . ARG A 1 195 ? 5.567 22.752 8.684 1.00 73.56 195 ARG A O 1
ATOM 1504 N N . ASP A 1 196 ? 5.049 20.700 9.435 1.00 78.38 196 ASP A N 1
ATOM 1505 C CA . ASP A 1 196 ? 3.668 20.690 8.941 1.00 78.38 196 ASP A CA 1
ATOM 1506 C C . ASP A 1 196 ? 2.664 21.322 9.915 1.00 78.38 196 ASP A C 1
ATOM 1508 O O . ASP A 1 196 ? 1.472 21.342 9.623 1.00 78.38 196 ASP A O 1
ATOM 1512 N N . SER A 1 197 ? 3.108 21.857 11.061 1.00 80.75 197 SER A N 1
ATOM 1513 C CA . SER A 1 197 ? 2.198 22.350 12.111 1.00 80.75 197 SER A CA 1
ATOM 1514 C C . SER A 1 197 ? 1.287 23.486 11.635 1.00 80.75 197 SER A C 1
ATOM 1516 O O . SER A 1 197 ? 0.184 23.650 12.144 1.00 80.75 197 SER A O 1
ATOM 1518 N N . LEU A 1 198 ? 1.713 24.261 10.632 1.00 78.12 198 LEU A N 1
ATOM 1519 C CA . LEU A 1 198 ? 0.877 25.298 10.018 1.00 78.12 198 LEU A CA 1
ATOM 1520 C C . LEU A 1 198 ? -0.305 24.717 9.230 1.00 78.12 198 LEU A C 1
ATOM 1522 O O . LEU A 1 198 ? -1.351 25.353 9.166 1.00 78.12 198 LEU A O 1
ATOM 1526 N N . ASN A 1 199 ? -0.182 23.499 8.692 1.00 83.75 199 ASN A N 1
ATOM 1527 C CA . ASN A 1 199 ? -1.261 22.826 7.963 1.00 83.75 199 ASN A CA 1
ATOM 1528 C C . ASN A 1 199 ? -2.398 22.344 8.888 1.00 83.75 199 ASN A C 1
ATOM 1530 O O . ASN A 1 199 ? -3.425 21.879 8.403 1.00 83.75 199 ASN A O 1
ATOM 1534 N N . LEU A 1 200 ? -2.232 22.454 10.213 1.00 83.31 200 LEU A N 1
ATOM 1535 C CA . LEU A 1 200 ? -3.286 22.197 11.206 1.00 83.31 200 LEU A CA 1
ATOM 1536 C C . LEU A 1 200 ? -4.301 23.352 11.292 1.00 83.31 200 LEU A C 1
ATOM 1538 O O . LEU A 1 200 ? -5.343 23.213 11.930 1.00 83.31 200 LEU A O 1
ATOM 1542 N N . SER A 1 201 ? -3.987 24.482 10.655 1.00 82.62 201 SER A N 1
ATOM 1543 C CA . SER A 1 201 ? -4.834 25.662 10.499 1.00 82.62 201 SER A CA 1
ATOM 1544 C C . SER A 1 201 ? -5.394 25.674 9.071 1.00 82.62 201 SER A C 1
ATOM 1546 O O . SER A 1 201 ? -4.622 25.649 8.110 1.00 82.62 201 SER A O 1
ATOM 1548 N N . LEU A 1 202 ? -6.723 25.670 8.910 1.00 83.75 202 LEU A N 1
ATOM 1549 C CA . LEU A 1 202 ? -7.361 25.666 7.587 1.00 83.75 202 LEU A CA 1
ATOM 1550 C C . LEU A 1 202 ? -7.840 27.067 7.172 1.00 83.75 202 LEU A C 1
ATOM 1552 O O . LEU A 1 202 ? -8.422 27.782 7.990 1.00 83.75 202 LEU A O 1
ATOM 1556 N N . PRO A 1 203 ? -7.694 27.453 5.889 1.00 83.06 203 PRO A N 1
ATOM 1557 C CA . PRO A 1 203 ? -8.365 28.632 5.351 1.00 83.06 203 PRO A CA 1
ATOM 1558 C C . PRO A 1 203 ? -9.892 28.489 5.419 1.00 83.06 203 PRO A C 1
ATOM 1560 O O . PRO A 1 203 ? -10.445 27.448 5.063 1.00 83.06 203 PRO A O 1
ATOM 1563 N N . ALA A 1 204 ? -10.593 29.563 5.797 1.00 78.75 204 ALA A N 1
ATOM 1564 C CA . ALA A 1 204 ? -12.055 29.554 5.912 1.00 78.75 204 ALA A CA 1
ATOM 1565 C C . ALA A 1 204 ? -12.777 29.206 4.591 1.00 78.75 204 ALA A C 1
ATOM 1567 O O . ALA A 1 204 ? -13.854 28.618 4.620 1.00 78.75 204 ALA A O 1
ATOM 1568 N N . SER A 1 205 ? -12.179 29.528 3.436 1.00 79.56 205 SER A N 1
ATOM 1569 C CA . SER A 1 205 ? -12.714 29.179 2.110 1.00 79.56 205 SER A CA 1
ATOM 1570 C C . SER A 1 205 ? -12.828 27.673 1.882 1.00 79.56 205 SER A C 1
ATOM 1572 O O . SER A 1 205 ? -13.759 27.219 1.222 1.00 79.56 205 SER A O 1
ATOM 1574 N N . ASP A 1 206 ? -11.895 26.907 2.441 1.00 80.88 206 ASP A N 1
ATOM 1575 C CA . ASP A 1 206 ? -11.721 25.489 2.129 1.00 80.88 206 ASP A CA 1
ATOM 1576 C C . ASP A 1 206 ? -12.564 24.613 3.062 1.00 80.88 206 ASP A C 1
ATOM 1578 O O . ASP A 1 206 ? -13.080 23.566 2.664 1.00 80.88 206 ASP A O 1
ATOM 1582 N N . MET A 1 207 ? -12.781 25.089 4.294 1.00 77.81 207 MET A N 1
ATOM 1583 C CA . MET A 1 207 ? -13.686 24.464 5.265 1.00 77.81 207 MET A CA 1
ATOM 1584 C C . MET A 1 207 ? -15.139 24.410 4.772 1.00 77.81 207 MET A C 1
ATOM 1586 O O . MET A 1 207 ? -15.884 23.507 5.149 1.00 77.81 207 MET A O 1
ATOM 1590 N N . ASP A 1 208 ? -15.518 25.357 3.914 1.00 77.62 208 ASP A N 1
ATOM 1591 C CA . ASP A 1 208 ? -16.864 25.532 3.369 1.00 77.62 208 ASP A CA 1
ATOM 1592 C C . ASP A 1 208 ? -16.908 25.399 1.835 1.00 77.62 208 ASP A C 1
ATOM 1594 O O . ASP A 1 208 ? -17.837 25.887 1.180 1.00 77.62 208 ASP A O 1
ATOM 1598 N N . SER A 1 209 ? -15.920 24.727 1.239 1.00 77.94 209 SER A N 1
ATOM 1599 C CA . SER A 1 209 ? -15.887 24.495 -0.208 1.00 77.94 209 SER A CA 1
ATOM 1600 C C . SER A 1 209 ? -17.064 23.607 -0.665 1.00 77.94 209 SER A C 1
ATOM 1602 O O . SER A 1 209 ? -17.609 22.830 0.130 1.00 77.94 209 SER A O 1
ATOM 1604 N N . PRO A 1 210 ? -17.513 23.704 -1.932 1.00 70.06 210 PRO A N 1
ATOM 1605 C CA . PRO A 1 210 ? -18.576 22.843 -2.451 1.00 70.06 210 PRO A CA 1
ATOM 1606 C C . PRO A 1 210 ? -18.221 21.350 -2.365 1.00 70.06 210 PRO A C 1
ATOM 1608 O O . PRO A 1 210 ? -19.098 20.546 -2.063 1.00 70.06 210 PRO A O 1
ATOM 1611 N N . GLU A 1 211 ? -16.950 20.989 -2.535 1.00 73.44 211 GLU A N 1
ATOM 1612 C CA . GLU A 1 211 ? -16.427 19.629 -2.366 1.00 73.44 211 GLU A CA 1
ATOM 1613 C C . GLU A 1 211 ? -16.543 19.175 -0.904 1.00 73.44 211 GLU A C 1
ATOM 1615 O O . GLU A 1 211 ? -17.077 18.103 -0.624 1.00 73.44 211 GLU A O 1
ATOM 1620 N N . THR A 1 212 ? -16.147 20.027 0.047 1.00 74.12 212 THR A N 1
ATOM 1621 C CA . THR A 1 212 ? -16.273 19.766 1.490 1.00 74.12 212 THR A CA 1
ATOM 1622 C C . THR A 1 212 ? -17.736 19.665 1.938 1.00 74.12 212 THR A C 1
ATOM 1624 O O . THR A 1 212 ? -18.083 18.883 2.831 1.00 74.12 212 THR A O 1
ATOM 1627 N N . ARG A 1 213 ? -18.636 20.435 1.315 1.00 74.25 213 ARG A N 1
ATOM 1628 C CA . ARG A 1 213 ? -20.085 20.308 1.529 1.00 74.25 213 ARG A CA 1
ATOM 1629 C C . ARG A 1 213 ? -20.626 19.011 0.934 1.00 74.25 213 ARG A C 1
ATOM 1631 O O . ARG A 1 213 ? -21.433 18.371 1.594 1.00 74.25 213 ARG A O 1
ATOM 1638 N N . ALA A 1 214 ? -20.150 18.592 -0.238 1.00 70.31 214 ALA A N 1
ATOM 1639 C CA . ALA A 1 214 ? -20.579 17.365 -0.911 1.00 70.31 214 ALA A CA 1
ATOM 1640 C C . ALA A 1 214 ? -20.207 16.074 -0.158 1.00 70.31 214 ALA A C 1
ATOM 1642 O O . ALA A 1 214 ? -20.806 15.032 -0.414 1.00 70.31 214 ALA A O 1
ATOM 1643 N N . LEU A 1 215 ? -19.303 16.141 0.828 1.00 69.38 215 LEU A N 1
ATOM 1644 C CA . LEU A 1 215 ? -19.031 15.033 1.752 1.00 69.38 215 LEU A CA 1
ATOM 1645 C C . LEU A 1 215 ? -20.269 14.594 2.565 1.00 69.38 215 LEU A C 1
ATOM 1647 O O . LEU A 1 215 ? -20.253 13.523 3.173 1.00 69.38 215 LEU A O 1
ATOM 1651 N N . THR A 1 216 ? -21.360 15.376 2.593 1.00 57.56 216 THR A N 1
ATOM 1652 C CA . THR A 1 216 ? -22.627 14.964 3.221 1.00 57.56 216 THR A CA 1
ATOM 1653 C C . THR A 1 216 ? -23.377 13.960 2.344 1.00 57.56 216 THR A C 1
ATOM 1655 O O . THR A 1 216 ? -24.297 14.332 1.619 1.00 57.56 216 THR A O 1
ATOM 1658 N N . GLY A 1 217 ? -22.971 12.689 2.392 1.00 52.62 217 GLY A N 1
ATOM 1659 C CA . GLY A 1 217 ? -23.586 11.632 1.578 1.00 52.62 217 GLY A CA 1
ATOM 1660 C C . GLY A 1 217 ? -23.866 10.299 2.272 1.00 52.62 217 GLY A C 1
ATOM 1661 O O . GLY A 1 217 ? -24.867 9.672 1.953 1.00 52.62 217 GLY A O 1
ATOM 1662 N N . HIS A 1 218 ? -23.042 9.850 3.223 1.00 51.25 218 HIS A N 1
ATOM 1663 C CA . HIS A 1 218 ? -23.145 8.479 3.744 1.00 51.25 218 HIS A CA 1
ATOM 1664 C C . HIS A 1 218 ? -22.754 8.424 5.227 1.00 51.25 218 HIS A C 1
ATOM 1666 O O . HIS A 1 218 ? -21.648 8.023 5.582 1.00 51.25 218 HIS A O 1
ATOM 1672 N N . PHE A 1 219 ? -23.650 8.859 6.116 1.00 57.59 219 PHE A N 1
ATOM 1673 C CA . PHE A 1 219 ? -23.495 8.605 7.551 1.00 57.59 219 PHE A CA 1
ATOM 1674 C C . PHE A 1 219 ? -23.765 7.122 7.797 1.00 57.59 219 PHE A C 1
ATOM 1676 O O . PHE A 1 219 ? -24.916 6.700 7.861 1.00 57.59 219 PHE A O 1
ATOM 1683 N N . ILE A 1 220 ? -22.701 6.323 7.853 1.00 57.22 220 ILE A N 1
ATOM 1684 C CA . ILE A 1 220 ? -22.833 4.862 7.887 1.00 57.22 220 ILE A CA 1
ATOM 1685 C C . ILE A 1 220 ? -23.348 4.368 9.250 1.00 57.22 220 ILE A C 1
ATOM 1687 O O . ILE A 1 220 ? -23.971 3.318 9.284 1.00 57.22 220 ILE A O 1
ATOM 1691 N N . HIS A 1 221 ? -23.239 5.149 10.337 1.00 56.94 221 HIS A N 1
ATOM 1692 C CA . HIS A 1 221 ? -23.791 4.821 11.665 1.00 56.94 221 HIS A CA 1
ATOM 1693 C C . HIS A 1 221 ? -24.024 6.079 12.535 1.00 56.94 221 HIS A C 1
ATOM 1695 O O . HIS A 1 221 ? -23.643 7.184 12.153 1.00 56.94 221 HIS A O 1
ATOM 1701 N N . HIS A 1 222 ? -24.613 5.903 13.730 1.00 59.09 222 HIS A N 1
ATOM 1702 C CA . HIS A 1 222 ? -24.892 6.942 14.745 1.00 59.09 222 HIS A CA 1
ATOM 1703 C C . HIS A 1 222 ? -23.652 7.636 15.349 1.00 59.09 222 HIS A C 1
ATOM 1705 O O . HIS A 1 222 ? -23.787 8.465 16.250 1.00 59.09 222 HIS A O 1
ATOM 1711 N N . HIS A 1 223 ? -22.444 7.288 14.910 1.00 69.81 223 HIS A N 1
ATOM 1712 C CA . HIS A 1 223 ? -21.206 7.842 15.442 1.00 69.81 223 HIS A CA 1
ATOM 1713 C C . HIS A 1 223 ? -21.050 9.308 15.039 1.00 69.81 223 HIS A C 1
ATOM 1715 O O . HIS A 1 223 ? -20.901 9.614 13.864 1.00 69.81 223 HIS A O 1
ATOM 1721 N N . SER A 1 224 ? -21.061 10.209 16.019 1.00 78.56 224 SER A N 1
ATOM 1722 C CA . SER A 1 224 ? -20.850 11.641 15.811 1.00 78.56 224 SER A CA 1
ATOM 1723 C C . SER A 1 224 ? -19.743 12.135 16.728 1.00 78.56 224 SER A C 1
ATOM 1725 O O . SER A 1 224 ? -19.750 11.850 17.925 1.00 78.56 224 SER A O 1
ATOM 1727 N N . LEU A 1 225 ? -18.805 12.906 16.184 1.00 82.00 225 LEU A N 1
ATOM 1728 C CA . LEU A 1 225 ? -17.811 13.611 16.986 1.00 82.00 225 LEU A CA 1
ATOM 1729 C C . LEU A 1 225 ? -18.461 14.799 17.699 1.00 82.00 225 LEU A C 1
ATOM 1731 O O . LEU A 1 225 ? -18.887 15.764 17.068 1.00 82.00 225 LEU A O 1
ATOM 1735 N N . GLU A 1 226 ? -18.525 14.738 19.026 1.00 85.19 226 GLU A N 1
ATOM 1736 C CA . GLU A 1 226 ? -18.955 15.865 19.852 1.00 85.19 226 GLU A CA 1
ATOM 1737 C C . GLU A 1 226 ? -17.883 16.967 19.915 1.00 85.19 226 GLU A C 1
ATOM 1739 O O . GLU A 1 226 ? -16.686 16.718 19.730 1.00 85.19 226 GLU A O 1
ATOM 1744 N N . CYS A 1 227 ? -18.289 18.192 20.272 1.00 88.69 227 CYS A N 1
ATOM 1745 C CA . CYS A 1 227 ? -17.361 19.306 20.512 1.00 88.69 227 CYS A CA 1
ATOM 1746 C C . CYS A 1 227 ? -16.278 18.952 21.547 1.00 88.69 227 CYS A C 1
ATOM 1748 O O . CYS A 1 227 ? -15.128 19.354 21.401 1.00 88.69 227 CYS A O 1
ATOM 1750 N N . THR A 1 228 ? -16.626 18.140 22.548 1.00 92.19 228 THR A N 1
ATOM 1751 C CA . THR A 1 228 ? -15.702 17.641 23.577 1.00 92.19 228 THR A CA 1
ATOM 1752 C C . THR A 1 228 ? -14.567 16.809 22.977 1.00 92.19 228 THR A C 1
ATOM 1754 O O . THR A 1 228 ? -13.406 17.006 23.332 1.00 92.19 228 THR A O 1
ATOM 1757 N N . MET A 1 229 ? -14.876 15.909 22.038 1.00 91.88 229 MET A N 1
ATOM 1758 C CA . MET A 1 229 ? -13.880 15.106 21.330 1.00 91.88 229 MET A CA 1
ATOM 1759 C C . MET A 1 229 ? -13.015 15.991 20.432 1.00 91.88 229 MET A C 1
ATOM 1761 O O . MET A 1 229 ? -11.792 15.881 20.458 1.00 91.88 229 MET A O 1
ATOM 1765 N N . ARG A 1 230 ? -13.622 16.932 19.700 1.00 94.38 230 ARG A N 1
ATOM 1766 C CA . ARG A 1 230 ? -12.889 17.911 18.881 1.00 94.38 230 ARG A CA 1
ATOM 1767 C C . ARG A 1 230 ? -11.877 18.707 19.706 1.00 94.38 230 ARG A C 1
ATOM 1769 O O . ARG A 1 230 ? -10.740 18.876 19.268 1.00 94.38 230 ARG A O 1
ATOM 1776 N N . ASP A 1 231 ? -12.252 19.165 20.895 1.00 94.75 231 ASP A N 1
ATOM 1777 C CA . ASP A 1 231 ? -11.350 19.925 21.763 1.00 94.75 231 ASP A CA 1
ATOM 1778 C C . ASP A 1 231 ? -10.233 19.051 22.355 1.00 94.75 231 ASP A C 1
ATOM 1780 O O . ASP A 1 231 ? -9.112 19.527 22.524 1.00 94.75 231 ASP A O 1
ATOM 1784 N N . LYS A 1 232 ? -10.479 17.753 22.586 1.00 95.00 232 LYS A N 1
ATOM 1785 C CA . LYS A 1 232 ? -9.424 16.784 22.946 1.00 95.00 232 LYS A CA 1
ATOM 1786 C C . LYS A 1 232 ? -8.440 16.558 21.801 1.00 95.00 232 LYS A C 1
ATOM 1788 O O . LYS A 1 232 ? -7.235 16.507 22.045 1.00 95.00 232 LYS A O 1
ATOM 1793 N N . ILE A 1 233 ? -8.932 16.475 20.563 1.00 95.88 233 ILE A N 1
ATOM 1794 C CA . ILE A 1 233 ? -8.080 16.410 19.367 1.00 95.88 233 ILE A CA 1
ATOM 1795 C C . ILE A 1 233 ? -7.203 17.664 19.289 1.00 95.88 233 ILE A C 1
ATOM 1797 O O . ILE A 1 233 ? -5.987 17.547 19.148 1.00 95.88 233 ILE A O 1
ATOM 1801 N N . LEU A 1 234 ? -7.797 18.853 19.441 1.00 95.56 234 LEU A N 1
ATOM 1802 C CA . LEU A 1 234 ? -7.057 20.115 19.471 1.00 95.56 234 LEU A CA 1
ATOM 1803 C C . LEU A 1 234 ? -6.028 20.140 20.612 1.00 95.56 234 LEU A C 1
ATOM 1805 O O . LEU A 1 234 ? -4.890 20.549 20.400 1.00 95.56 234 LEU A O 1
ATOM 1809 N N . GLY A 1 235 ? -6.390 19.665 21.805 1.00 94.62 235 GLY A N 1
ATOM 1810 C CA . GLY A 1 235 ? -5.480 19.563 22.945 1.00 94.62 235 GLY A CA 1
ATOM 1811 C C . GLY A 1 235 ? -4.256 18.693 22.649 1.00 94.62 235 GLY A C 1
ATOM 1812 O O . GLY A 1 235 ? -3.130 19.107 22.931 1.00 94.62 235 GLY A O 1
ATOM 1813 N N . LEU A 1 236 ? -4.452 17.527 22.0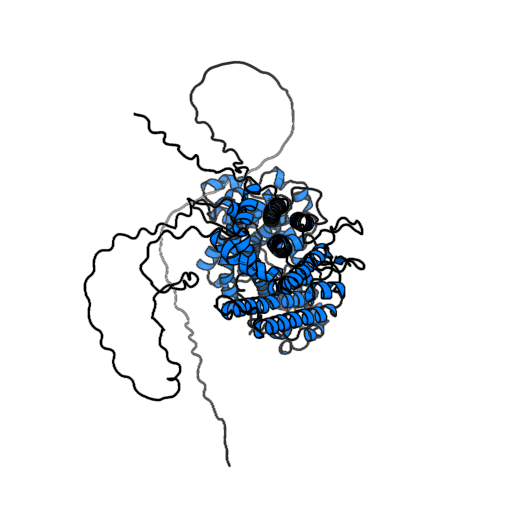21 1.00 94.06 236 LEU A N 1
ATOM 1814 C CA . LEU A 1 236 ? -3.342 16.672 21.596 1.00 94.06 236 LEU A CA 1
ATOM 1815 C C . LEU A 1 236 ? -2.487 17.360 20.525 1.00 94.06 236 LEU A C 1
ATOM 1817 O O . LEU A 1 236 ? -1.264 17.363 20.641 1.00 94.06 236 LEU A O 1
ATOM 1821 N N . VAL A 1 237 ? -3.115 17.982 19.525 1.00 93.62 237 VAL A N 1
ATOM 1822 C CA . VAL A 1 237 ? -2.424 18.755 18.485 1.00 93.62 237 VAL A CA 1
ATOM 1823 C C . VAL A 1 237 ? -1.508 19.806 19.112 1.00 93.62 237 VAL A C 1
ATOM 1825 O O . VAL A 1 237 ? -0.303 19.795 18.859 1.00 93.62 237 VAL A O 1
ATOM 1828 N N . LEU A 1 238 ? -2.043 20.649 19.997 1.00 92.62 238 LEU A N 1
ATOM 1829 C CA . LEU A 1 238 ? -1.275 21.699 20.663 1.00 92.62 238 LEU A CA 1
ATOM 1830 C C . LEU A 1 238 ? -0.128 21.123 21.504 1.00 92.62 238 LEU A C 1
ATOM 1832 O O . LEU A 1 238 ? 0.950 21.702 21.513 1.00 92.62 238 LEU A O 1
ATOM 1836 N N . SER A 1 239 ? -0.304 19.954 22.130 1.00 90.44 239 SER A N 1
ATOM 1837 C CA . SER A 1 239 ? 0.774 19.294 22.886 1.00 90.44 239 SER A CA 1
ATOM 1838 C C . SER A 1 239 ? 1.957 18.822 22.025 1.00 90.44 239 SER A C 1
ATOM 1840 O O . SER A 1 239 ? 3.044 18.595 22.553 1.00 90.44 239 SER A O 1
ATOM 1842 N N . THR A 1 240 ? 1.756 18.680 20.710 1.00 86.31 240 THR A N 1
ATOM 1843 C CA . THR A 1 240 ? 2.784 18.229 19.753 1.00 86.31 240 THR A CA 1
ATOM 1844 C C . THR A 1 240 ? 3.400 19.358 18.923 1.00 86.31 240 THR A C 1
ATOM 1846 O O . THR A 1 240 ? 4.382 19.126 18.218 1.00 86.31 240 THR A O 1
ATOM 1849 N N . CYS A 1 241 ? 2.846 20.570 19.000 1.00 85.12 241 CYS A N 1
ATOM 1850 C CA . CYS A 1 241 ? 3.258 21.721 18.199 1.00 85.12 241 CYS A CA 1
ATOM 1851 C C . CYS A 1 241 ? 4.129 22.707 18.987 1.00 85.12 241 CYS A C 1
ATOM 1853 O O . CYS A 1 241 ? 4.145 22.720 20.215 1.00 85.12 241 CYS A O 1
ATOM 1855 N N . ASP A 1 242 ? 4.820 23.591 18.263 1.00 84.88 242 ASP A N 1
ATOM 1856 C CA . ASP A 1 242 ? 5.493 24.733 18.882 1.00 84.88 242 ASP A CA 1
ATOM 1857 C C . ASP A 1 242 ? 4.462 25.713 19.475 1.00 84.88 242 ASP A C 1
ATOM 1859 O O . ASP A 1 242 ? 3.454 26.052 18.846 1.00 84.88 242 ASP A O 1
ATOM 1863 N N . SER A 1 243 ? 4.755 26.208 20.679 1.00 86.81 243 SER A N 1
ATOM 1864 C CA . SER A 1 243 ? 3.939 27.180 21.412 1.00 86.81 243 SER A CA 1
ATOM 1865 C C . SER A 1 243 ? 3.705 28.475 20.635 1.00 86.81 243 SER A C 1
ATOM 1867 O O . SER A 1 243 ? 2.680 29.129 20.830 1.00 86.81 243 SER A O 1
ATOM 1869 N N . SER A 1 244 ? 4.607 28.830 19.714 1.00 86.56 244 SER A N 1
ATOM 1870 C CA . SER A 1 244 ? 4.449 29.991 18.830 1.00 86.56 244 SER A CA 1
ATOM 1871 C C . SER A 1 244 ? 3.220 29.902 17.906 1.00 86.56 244 SER A C 1
ATOM 1873 O O . SER A 1 244 ? 2.666 30.933 17.521 1.00 86.56 244 SER A O 1
ATOM 1875 N N . LEU A 1 245 ? 2.747 28.691 17.589 1.00 86.31 245 LEU A N 1
ATOM 1876 C CA . LEU A 1 245 ? 1.659 28.447 16.635 1.00 86.31 245 LEU A CA 1
ATOM 1877 C C . LEU A 1 245 ? 0.288 28.246 17.290 1.00 86.31 245 LEU A C 1
ATOM 1879 O O . LEU A 1 245 ? -0.716 28.160 16.582 1.00 86.31 245 LEU A O 1
ATOM 1883 N N . TYR A 1 246 ? 0.212 28.209 18.624 1.00 90.50 246 TYR A N 1
ATOM 1884 C CA . TYR A 1 246 ? -1.019 27.861 19.343 1.00 90.50 246 TYR A CA 1
ATOM 1885 C C . TYR A 1 246 ? -2.209 28.740 18.955 1.00 90.50 246 TYR A C 1
ATOM 1887 O O . TYR A 1 246 ? -3.294 28.226 18.700 1.00 90.50 246 TYR A O 1
ATOM 1895 N N . MET A 1 247 ? -2.004 30.055 18.845 1.00 88.94 247 MET A N 1
ATOM 1896 C CA . MET A 1 247 ? -3.075 30.990 18.485 1.00 88.94 247 MET A CA 1
ATOM 1897 C C . MET A 1 247 ? -3.555 30.805 17.038 1.00 88.94 247 MET A C 1
ATOM 1899 O O . MET A 1 247 ? -4.754 30.882 16.770 1.00 88.94 247 MET A O 1
ATOM 1903 N N . ALA A 1 248 ? -2.639 30.540 16.104 1.00 87.38 248 ALA A N 1
ATOM 1904 C CA . ALA A 1 248 ? -2.966 30.345 14.691 1.00 87.38 248 ALA A CA 1
ATOM 1905 C C . ALA A 1 248 ? -3.715 29.024 14.457 1.00 87.38 248 ALA A C 1
ATOM 1907 O O . ALA A 1 248 ? -4.682 28.979 13.695 1.00 87.38 248 ALA A O 1
ATOM 1908 N N . ILE A 1 249 ? -3.301 27.962 15.151 1.00 89.38 249 ILE A N 1
ATOM 1909 C CA . ILE A 1 249 ? -3.975 26.665 15.094 1.00 89.38 249 ILE A CA 1
ATOM 1910 C C . ILE A 1 249 ? -5.341 26.775 15.770 1.00 89.38 249 ILE A C 1
ATOM 1912 O O . ILE A 1 249 ? -6.345 26.504 15.129 1.00 89.38 249 ILE A O 1
ATOM 1916 N N . ALA A 1 250 ? -5.418 27.247 17.018 1.00 89.81 250 ALA A N 1
ATOM 1917 C CA . ALA A 1 250 ? -6.676 27.285 17.767 1.00 89.81 250 ALA A CA 1
ATOM 1918 C C . ALA A 1 250 ? -7.765 28.150 17.103 1.00 89.81 250 ALA A C 1
ATOM 1920 O O . ALA A 1 250 ? -8.943 27.805 17.176 1.00 89.81 250 ALA A O 1
ATOM 1921 N N . SER A 1 251 ? -7.384 29.252 16.445 1.00 88.38 251 SER A N 1
ATOM 1922 C CA . SER A 1 251 ? -8.336 30.158 15.782 1.00 88.38 251 SER A CA 1
ATOM 1923 C C . SER A 1 251 ? -8.939 29.601 14.492 1.00 88.38 251 SER A C 1
ATOM 1925 O O . SER A 1 251 ? -10.062 29.970 14.159 1.00 88.38 251 SER A O 1
ATOM 1927 N N . SER A 1 252 ? -8.228 28.716 13.787 1.00 89.62 252 SER A N 1
ATOM 1928 C CA . SER A 1 252 ? -8.671 28.164 12.493 1.00 89.62 252 SER A CA 1
ATOM 1929 C C . SER A 1 252 ? -8.624 26.632 12.465 1.00 89.62 252 SER A C 1
ATOM 1931 O O . SER A 1 252 ? -8.486 26.013 11.408 1.00 89.62 252 SER A O 1
ATOM 1933 N N . PHE A 1 253 ? -8.715 26.008 13.642 1.00 92.94 253 PHE A N 1
ATOM 1934 C CA . PHE A 1 253 ? -8.813 24.562 13.760 1.00 92.94 253 PHE A CA 1
ATOM 1935 C C . PHE A 1 253 ? -10.197 24.103 13.275 1.00 92.94 253 PHE A C 1
ATOM 1937 O O . PHE A 1 253 ? -11.198 24.740 13.632 1.00 92.94 253 PHE A O 1
ATOM 1944 N N . PRO A 1 254 ? -10.290 22.987 12.529 1.00 92.56 254 PRO A N 1
ATOM 1945 C CA . PRO A 1 254 ? -11.552 22.470 12.017 1.00 92.56 254 PRO A CA 1
ATOM 1946 C C . PRO A 1 254 ? -12.683 22.389 13.055 1.00 92.56 254 PRO A C 1
ATOM 1948 O O . PRO A 1 254 ? -12.480 22.114 14.247 1.00 92.56 254 PRO A O 1
ATOM 1951 N N . SER A 1 255 ? -13.911 22.608 12.585 1.00 91.50 255 SER A N 1
ATOM 1952 C CA . SER A 1 255 ? -15.117 22.378 13.380 1.00 91.50 255 SER A CA 1
ATOM 1953 C C . SER A 1 255 ? -15.339 20.880 13.614 1.00 91.50 255 SER A C 1
ATOM 1955 O O . SER A 1 255 ? -14.863 20.045 12.842 1.00 91.50 255 SER A O 1
ATOM 1957 N N . ALA A 1 256 ? -16.092 20.533 14.663 1.00 91.19 256 ALA A N 1
ATOM 1958 C CA . ALA A 1 256 ? -16.475 19.143 14.926 1.00 91.19 256 ALA A CA 1
ATOM 1959 C C . ALA A 1 256 ? -17.212 18.528 13.722 1.00 91.19 256 ALA A C 1
ATOM 1961 O O . ALA A 1 256 ? -16.905 17.405 13.334 1.00 91.19 256 ALA A O 1
ATOM 1962 N N . ASP A 1 257 ? -18.079 19.302 13.061 1.00 89.56 257 ASP A N 1
ATOM 1963 C CA . ASP A 1 257 ? -18.797 18.881 11.853 1.00 89.56 257 ASP A CA 1
ATOM 1964 C C . ASP A 1 257 ? -17.858 18.508 10.703 1.00 89.56 257 ASP A C 1
ATOM 1966 O O . ASP A 1 257 ? -18.064 17.489 10.041 1.00 89.56 257 ASP A O 1
ATOM 1970 N N . LEU A 1 258 ? -16.821 19.317 10.454 1.00 90.69 258 LEU A N 1
ATOM 1971 C CA . LEU A 1 258 ? -15.846 19.017 9.408 1.00 90.69 258 LEU A CA 1
ATOM 1972 C C . LEU A 1 258 ? -15.065 17.746 9.749 1.00 90.69 258 LEU A C 1
ATOM 1974 O O . LEU A 1 258 ? -14.975 16.849 8.915 1.00 90.69 258 LEU A O 1
ATOM 1978 N N . LEU A 1 259 ? -14.566 17.623 10.983 1.00 93.38 259 LEU A N 1
ATOM 1979 C CA . LEU A 1 259 ? -13.881 16.405 11.430 1.00 93.38 259 LEU A CA 1
ATOM 1980 C C . LEU A 1 259 ? -14.789 15.173 11.300 1.00 93.38 259 LEU A C 1
ATOM 1982 O O . LEU A 1 259 ? -14.327 14.120 10.866 1.00 93.38 259 LEU A O 1
ATOM 1986 N N . ASN A 1 260 ? -16.084 15.310 11.603 1.00 91.31 260 ASN A N 1
ATOM 1987 C CA . ASN A 1 260 ? -17.049 14.221 11.500 1.00 91.31 260 ASN A CA 1
ATOM 1988 C C . ASN A 1 260 ? -17.232 13.763 10.046 1.00 91.31 260 ASN A C 1
ATOM 1990 O O . ASN A 1 260 ? -17.178 12.569 9.762 1.00 91.31 260 ASN A O 1
ATOM 1994 N N . LYS A 1 261 ? -17.364 14.704 9.100 1.00 89.94 261 LYS A N 1
ATOM 1995 C CA . LYS A 1 261 ? -17.430 14.392 7.659 1.00 89.94 261 LYS A CA 1
ATOM 1996 C C . LYS A 1 261 ? -16.192 13.634 7.181 1.00 89.94 261 LYS A C 1
ATOM 1998 O O . LYS A 1 261 ? -16.325 12.649 6.460 1.00 89.94 261 LYS A O 1
ATOM 2003 N N . LEU A 1 262 ? -15.002 14.066 7.601 1.00 92.69 262 LEU A N 1
ATOM 2004 C CA . LEU A 1 262 ? -13.742 13.414 7.233 1.00 92.69 262 LEU A CA 1
ATOM 2005 C C . LEU A 1 262 ? -13.653 12.001 7.825 1.00 92.69 262 LEU A C 1
ATOM 2007 O O . LEU A 1 262 ? -13.326 11.057 7.113 1.00 92.69 262 LEU A O 1
ATOM 2011 N N . MET A 1 263 ? -14.030 11.823 9.091 1.00 93.44 263 MET A N 1
ATOM 2012 C CA . MET A 1 263 ? -14.099 10.499 9.714 1.00 93.44 263 MET A CA 1
ATOM 2013 C C . MET A 1 263 ? -15.063 9.560 8.970 1.00 93.44 263 MET A C 1
ATOM 2015 O O . MET A 1 263 ? -14.714 8.409 8.708 1.00 93.44 263 MET A O 1
ATOM 2019 N N . HIS A 1 264 ? -16.253 10.034 8.590 1.00 90.56 264 HIS A N 1
ATOM 2020 C CA . HIS A 1 264 ? -17.207 9.223 7.829 1.00 90.56 264 HIS A CA 1
ATOM 2021 C C . HIS A 1 264 ? -16.730 8.908 6.411 1.00 90.56 264 HIS A C 1
ATOM 2023 O O . HIS A 1 264 ? -17.001 7.815 5.917 1.00 90.56 264 HIS A O 1
ATOM 2029 N N . LEU A 1 265 ? -15.979 9.811 5.775 1.00 90.50 265 LEU A N 1
ATOM 2030 C CA . LEU A 1 265 ? -15.353 9.546 4.480 1.00 90.50 265 LEU A CA 1
ATOM 2031 C C . LEU A 1 265 ? -14.359 8.374 4.569 1.00 90.50 265 LEU A C 1
ATOM 2033 O O . LEU A 1 265 ? -14.367 7.490 3.708 1.00 90.50 265 LEU A O 1
ATOM 2037 N N . PHE A 1 266 ? -13.566 8.310 5.646 1.00 92.81 266 PHE A N 1
ATOM 2038 C CA . PHE A 1 266 ? -12.748 7.130 5.935 1.00 92.81 266 PHE A CA 1
ATOM 2039 C C . PHE A 1 266 ? -13.609 5.885 6.165 1.00 92.81 266 PHE A C 1
ATOM 2041 O O . PHE A 1 266 ? -13.360 4.863 5.536 1.00 92.81 266 PHE A O 1
ATOM 2048 N N . MET A 1 267 ? -14.629 5.960 7.027 1.00 92.25 267 MET A N 1
ATOM 2049 C CA . MET A 1 267 ? -15.498 4.814 7.330 1.00 92.25 267 MET A CA 1
ATOM 2050 C C . MET A 1 267 ? -16.135 4.220 6.065 1.00 92.25 267 MET A C 1
ATOM 2052 O O . MET A 1 267 ? -16.132 3.002 5.903 1.00 92.25 267 MET A O 1
ATOM 2056 N N . ALA A 1 268 ? -16.627 5.065 5.154 1.00 89.50 268 ALA A N 1
ATOM 2057 C CA . ALA A 1 268 ? -17.204 4.637 3.881 1.00 89.50 268 ALA A CA 1
ATOM 2058 C C . ALA A 1 268 ? -16.192 3.897 3.013 1.00 89.50 268 ALA A C 1
ATOM 2060 O O . ALA A 1 268 ? -16.442 2.772 2.583 1.00 89.50 268 ALA A O 1
ATOM 2061 N N . THR A 1 269 ? -15.007 4.483 2.859 1.00 88.62 269 THR A N 1
ATOM 2062 C CA . THR A 1 269 ? -13.912 3.859 2.114 1.00 88.62 269 THR A CA 1
ATOM 2063 C C . THR A 1 269 ? -13.494 2.533 2.759 1.00 88.62 269 THR A C 1
ATOM 2065 O O . THR A 1 269 ? -13.257 1.549 2.064 1.00 88.62 269 THR A O 1
ATOM 2068 N N . HIS A 1 270 ? -13.457 2.468 4.091 1.00 91.81 270 HIS A N 1
ATOM 2069 C CA . HIS A 1 270 ? -13.027 1.289 4.836 1.00 91.81 270 HIS A CA 1
ATOM 2070 C C . HIS A 1 270 ? -13.994 0.102 4.727 1.00 91.81 270 HIS A C 1
ATOM 2072 O O . HIS A 1 270 ? -13.555 -1.043 4.670 1.00 91.81 270 HIS A O 1
ATOM 2078 N N . VAL A 1 271 ? -15.306 0.347 4.667 1.00 89.50 271 VAL A N 1
ATOM 2079 C CA . VAL A 1 271 ? -16.315 -0.716 4.477 1.00 89.50 271 VAL A CA 1
ATOM 2080 C C . VAL A 1 271 ? -16.253 -1.313 3.067 1.00 89.50 271 VAL A C 1
ATOM 2082 O O . VAL A 1 271 ? -16.553 -2.496 2.863 1.00 89.50 271 VAL A O 1
ATOM 2085 N N . GLU A 1 272 ? -15.863 -0.511 2.079 1.00 87.00 272 GLU A N 1
ATOM 2086 C CA . GLU A 1 272 ? -15.697 -0.951 0.693 1.00 87.00 272 GLU A CA 1
ATOM 2087 C C . GLU A 1 272 ? -14.369 -1.683 0.451 1.00 87.00 272 GLU A C 1
ATOM 2089 O O . GLU A 1 272 ? -14.287 -2.503 -0.468 1.00 87.00 272 GLU A O 1
ATOM 2094 N N . GLN A 1 273 ? -13.352 -1.447 1.290 1.00 88.75 273 GLN A N 1
ATOM 2095 C CA . GLN A 1 273 ? -12.071 -2.151 1.229 1.00 88.75 273 GLN A CA 1
ATOM 2096 C C . GLN A 1 273 ? -12.245 -3.668 1.389 1.00 88.75 273 GLN A C 1
ATOM 2098 O O . GLN A 1 273 ? -13.051 -4.163 2.180 1.00 88.75 273 GLN A O 1
ATOM 2103 N N . THR A 1 274 ? -11.449 -4.420 0.625 1.00 89.06 274 THR A N 1
ATOM 2104 C CA . THR A 1 274 ? -11.486 -5.892 0.634 1.00 89.06 274 THR A CA 1
ATOM 2105 C C . THR A 1 274 ? -10.987 -6.459 1.962 1.00 89.06 274 THR A C 1
ATOM 2107 O O . THR A 1 274 ? -11.522 -7.439 2.468 1.00 89.06 274 THR A O 1
ATOM 2110 N N . ASP A 1 275 ? -9.994 -5.812 2.559 1.00 92.62 275 ASP A N 1
ATOM 2111 C CA . ASP A 1 275 ? -9.316 -6.225 3.779 1.00 92.62 275 ASP A CA 1
ATOM 2112 C C . ASP A 1 275 ? -9.755 -5.414 5.009 1.00 92.62 275 ASP A C 1
ATOM 2114 O O . ASP A 1 275 ? -8.958 -5.197 5.916 1.00 92.62 275 ASP A O 1
ATOM 2118 N N . SER A 1 276 ? -11.022 -4.971 5.067 1.00 93.38 276 SER A N 1
ATOM 2119 C CA . SER A 1 276 ? -11.560 -4.209 6.209 1.00 93.38 276 SER A CA 1
ATOM 2120 C C . SER A 1 276 ? -11.243 -4.876 7.560 1.00 93.38 276 SER A C 1
ATOM 2122 O O . SER A 1 276 ? -11.427 -6.085 7.749 1.00 93.38 276 SER A O 1
ATOM 2124 N N . TRP A 1 277 ? -10.745 -4.087 8.510 1.00 95.94 277 TRP A N 1
ATOM 2125 C CA . TRP A 1 277 ? -10.085 -4.588 9.722 1.00 95.94 277 TRP A CA 1
ATOM 2126 C C . TRP A 1 277 ? -10.432 -3.804 10.997 1.00 95.94 277 TRP A C 1
ATOM 2128 O O . TRP A 1 277 ? -9.977 -4.154 12.090 1.00 95.94 277 TRP A O 1
ATOM 2138 N N . ILE A 1 278 ? -11.293 -2.791 10.880 1.00 96.19 278 ILE A N 1
ATOM 2139 C CA . ILE A 1 278 ? -11.925 -2.077 11.989 1.00 96.19 278 ILE A CA 1
ATOM 2140 C C . ILE A 1 278 ? -13.421 -2.400 11.970 1.00 96.19 278 ILE A C 1
ATOM 2142 O O . ILE A 1 278 ? -14.120 -2.092 11.006 1.00 96.19 278 ILE A O 1
ATOM 2146 N N . HIS A 1 279 ? -13.918 -3.018 13.042 1.00 95.25 279 HIS A N 1
ATOM 2147 C CA . HIS A 1 279 ? -15.338 -3.334 13.178 1.00 95.25 279 HIS A CA 1
ATOM 2148 C C . HIS A 1 279 ? -16.127 -2.077 13.565 1.00 95.25 279 HIS A C 1
ATOM 2150 O O . HIS A 1 279 ? -16.265 -1.757 14.748 1.00 95.25 279 HIS A O 1
ATOM 2156 N N . LEU A 1 280 ? -16.619 -1.340 12.567 1.00 93.06 280 LEU A N 1
ATOM 2157 C CA . LEU A 1 280 ? -17.359 -0.094 12.791 1.00 93.06 280 LEU A CA 1
ATOM 2158 C C . LEU A 1 280 ? -18.610 -0.258 13.678 1.00 93.06 280 LEU A C 1
ATOM 2160 O O . LEU A 1 280 ? -18.838 0.627 14.498 1.00 93.06 280 LEU A O 1
ATOM 2164 N N . PRO A 1 281 ? -19.388 -1.359 13.619 1.00 92.06 281 PRO A N 1
ATOM 2165 C CA . PRO A 1 281 ? -20.566 -1.499 14.479 1.00 92.06 281 PRO A CA 1
ATOM 2166 C C . PRO A 1 281 ? -20.264 -1.530 15.984 1.00 92.06 281 PRO A C 1
ATOM 2168 O O . PRO A 1 281 ? -21.074 -1.063 16.779 1.00 92.06 281 PRO A O 1
ATOM 2171 N N . THR A 1 282 ? -19.096 -2.040 16.396 1.00 92.25 282 THR A N 1
ATOM 2172 C CA . THR A 1 282 ? -18.710 -2.132 17.821 1.00 92.25 282 THR A CA 1
ATOM 2173 C C . THR A 1 282 ? -17.644 -1.116 18.221 1.00 92.25 282 THR A C 1
ATOM 2175 O O . THR A 1 282 ? -17.095 -1.220 19.318 1.00 92.25 282 THR A O 1
ATOM 2178 N N . ILE A 1 283 ? -17.284 -0.173 17.344 1.00 90.88 283 ILE A N 1
ATOM 2179 C CA . ILE A 1 283 ? -16.272 0.830 17.678 1.00 90.88 283 ILE A CA 1
ATOM 2180 C C . ILE A 1 283 ? -16.831 1.820 18.703 1.00 90.88 283 ILE A C 1
ATOM 2182 O O . ILE A 1 283 ? -17.924 2.370 18.545 1.00 90.88 283 ILE A O 1
ATOM 2186 N N . GLU A 1 284 ? -16.051 2.074 19.748 1.00 89.06 284 GLU A N 1
ATOM 2187 C CA . GLU A 1 284 ? -16.372 3.059 20.775 1.00 89.06 284 GLU A CA 1
ATOM 2188 C C . GLU A 1 284 ? -15.487 4.291 20.587 1.00 89.06 284 GLU A C 1
ATOM 2190 O O . GLU A 1 284 ? -14.266 4.228 20.735 1.00 89.06 284 GLU A O 1
ATOM 2195 N N . LEU A 1 285 ? -16.101 5.428 20.247 1.00 88.69 285 LEU A N 1
ATOM 2196 C CA . LEU A 1 285 ? -15.397 6.699 20.040 1.00 88.69 285 LEU A CA 1
ATOM 2197 C C . LEU A 1 285 ? -15.256 7.456 21.367 1.00 88.69 285 LEU A C 1
ATOM 2199 O O . LEU A 1 285 ? -15.829 8.526 21.562 1.00 88.69 285 LEU A O 1
ATOM 2203 N N . ASN A 1 286 ? -14.522 6.855 22.298 1.00 88.50 286 ASN A N 1
ATOM 2204 C CA . ASN A 1 286 ? -14.254 7.395 23.628 1.00 88.50 286 ASN A CA 1
ATOM 2205 C C . ASN A 1 286 ? -12.805 7.916 23.747 1.00 88.50 286 ASN A C 1
ATOM 2207 O O . ASN A 1 286 ? -12.032 7.912 22.785 1.00 88.50 286 ASN A O 1
ATOM 2211 N N . ASP A 1 287 ? -12.422 8.356 24.945 1.00 87.25 287 ASP A N 1
ATOM 2212 C CA . ASP A 1 287 ? -11.090 8.919 25.213 1.00 87.25 287 ASP A CA 1
ATOM 2213 C C . ASP A 1 287 ? -9.954 7.908 25.011 1.00 87.25 287 ASP A C 1
ATOM 2215 O O . ASP A 1 287 ? -8.851 8.277 24.600 1.00 87.25 287 ASP A O 1
ATOM 2219 N N . GLU A 1 288 ? -10.212 6.620 25.241 1.00 88.00 288 GLU A N 1
ATOM 2220 C CA . GLU A 1 288 ? -9.216 5.563 25.052 1.00 88.00 288 GLU A CA 1
ATOM 2221 C C . GLU A 1 288 ? -8.873 5.362 23.568 1.00 88.00 288 GLU A C 1
ATOM 2223 O O . GLU A 1 288 ? -7.727 5.020 23.230 1.00 88.00 288 GLU A O 1
ATOM 2228 N N . ALA A 1 289 ? -9.840 5.646 22.689 1.00 92.06 289 ALA A N 1
ATOM 2229 C CA . ALA A 1 289 ? -9.742 5.577 21.237 1.00 92.06 289 ALA A CA 1
ATOM 2230 C C . ALA A 1 289 ? -9.330 6.904 20.567 1.00 92.06 289 ALA A C 1
ATOM 2232 O O . ALA A 1 289 ? -9.272 6.953 19.340 1.00 92.06 289 ALA A O 1
ATOM 2233 N N . LEU A 1 290 ? -8.979 7.958 21.320 1.00 95.81 290 LEU A N 1
ATOM 2234 C CA . LEU A 1 290 ? -8.660 9.289 20.770 1.00 95.81 290 LEU A CA 1
ATOM 2235 C C . LEU A 1 290 ? -7.669 9.250 19.590 1.00 95.81 290 LEU A C 1
ATOM 2237 O O . LEU A 1 290 ? -7.911 9.866 18.557 1.00 95.81 290 LEU A O 1
ATOM 2241 N N . LEU A 1 291 ? -6.570 8.493 19.703 1.00 97.56 291 LEU A N 1
ATOM 2242 C CA . LEU A 1 291 ? -5.584 8.376 18.616 1.00 97.56 291 LEU A CA 1
ATOM 2243 C C . LEU A 1 291 ? -6.160 7.695 17.366 1.00 97.56 291 LEU A C 1
ATOM 2245 O O . LEU A 1 291 ? -5.810 8.075 16.253 1.00 97.56 291 LEU A O 1
ATOM 2249 N N . LEU A 1 292 ? -7.050 6.712 17.542 1.00 97.75 292 LEU A N 1
ATOM 2250 C CA . LEU A 1 292 ? -7.725 6.046 16.430 1.00 97.75 292 LEU A CA 1
ATOM 2251 C C . LEU A 1 292 ? -8.687 7.009 15.740 1.00 97.75 292 LEU A C 1
ATOM 2253 O O . LEU A 1 292 ? -8.641 7.124 14.521 1.00 97.75 292 LEU A O 1
ATOM 2257 N N . VAL A 1 293 ? -9.480 7.759 16.510 1.00 96.88 293 VAL A N 1
ATOM 2258 C CA . VAL A 1 293 ? -10.383 8.794 15.985 1.00 96.88 293 VAL A CA 1
ATOM 2259 C C . VAL A 1 293 ? -9.617 9.799 15.123 1.00 96.88 293 VAL A C 1
ATOM 2261 O O . VAL A 1 293 ? -10.010 10.065 13.989 1.00 96.88 293 VAL A O 1
ATOM 2264 N N . ILE A 1 294 ? -8.489 10.316 15.622 1.00 97.75 294 ILE A N 1
ATOM 2265 C CA . ILE A 1 294 ? -7.656 11.266 14.870 1.00 97.75 294 ILE A CA 1
ATOM 2266 C C . ILE A 1 294 ? -7.129 10.631 13.583 1.00 97.75 294 ILE A C 1
ATOM 2268 O O . ILE A 1 294 ? -7.114 11.290 12.545 1.00 97.75 294 ILE A O 1
ATOM 2272 N N . MET A 1 295 ? -6.741 9.354 13.617 1.00 98.31 295 MET A N 1
ATOM 2273 C CA . MET A 1 295 ? -6.292 8.660 12.412 1.00 98.31 295 MET A CA 1
ATOM 2274 C C . MET A 1 295 ? -7.409 8.386 11.411 1.00 98.31 295 MET A C 1
ATOM 2276 O O . MET A 1 295 ? -7.151 8.466 10.217 1.00 98.31 295 MET A O 1
ATOM 2280 N N . MET A 1 296 ? -8.639 8.125 11.853 1.00 97.12 296 MET A N 1
ATOM 2281 C CA . MET A 1 296 ? -9.791 8.000 10.953 1.00 97.12 296 MET A CA 1
ATOM 2282 C C . MET A 1 296 ? -10.090 9.336 10.263 1.00 97.12 296 MET A C 1
ATOM 2284 O O . MET A 1 296 ? -10.295 9.376 9.053 1.00 97.12 296 MET A O 1
ATOM 2288 N N . VAL A 1 297 ? -10.039 10.446 11.008 1.00 97.06 297 VAL A N 1
ATOM 2289 C CA . VAL A 1 297 ? -10.137 11.799 10.435 1.00 97.06 297 VAL A CA 1
ATOM 2290 C C . VAL A 1 297 ? -8.995 12.055 9.451 1.00 97.06 297 VAL A C 1
ATOM 2292 O O . VAL A 1 297 ? -9.240 12.526 8.345 1.00 97.06 297 VAL A O 1
ATOM 2295 N N . SER A 1 298 ? -7.754 11.743 9.832 1.00 97.69 298 SER A N 1
ATOM 2296 C CA . SER A 1 298 ? -6.561 11.925 8.999 1.00 97.69 298 SER A CA 1
ATOM 2297 C C . SER A 1 298 ? -6.651 11.129 7.695 1.00 97.69 298 SER A C 1
ATOM 2299 O O . SER A 1 298 ? -6.476 11.703 6.622 1.00 97.69 298 SER A O 1
ATOM 2301 N N . ALA A 1 299 ? -7.003 9.844 7.771 1.00 95.88 299 ALA A N 1
ATOM 2302 C CA . ALA A 1 299 ? -7.170 8.968 6.617 1.00 95.88 299 ALA A CA 1
ATOM 2303 C C . ALA A 1 299 ? -8.291 9.455 5.681 1.00 95.88 299 ALA A C 1
ATOM 2305 O O . ALA A 1 299 ? -8.139 9.416 4.464 1.00 95.88 299 ALA A O 1
ATOM 2306 N N . GLY A 1 300 ? -9.388 9.987 6.229 1.00 93.56 300 GLY A N 1
ATOM 2307 C CA . GLY A 1 300 ? -10.437 10.625 5.433 1.00 93.56 300 GLY A CA 1
ATOM 2308 C C . GLY A 1 300 ? -9.991 11.947 4.805 1.00 93.56 300 GLY A C 1
ATOM 2309 O O . GLY A 1 300 ? -10.309 12.248 3.659 1.00 93.56 300 GLY A O 1
ATOM 2310 N N . ALA A 1 301 ? -9.196 12.736 5.522 1.00 93.94 301 ALA A N 1
ATOM 2311 C CA . ALA A 1 301 ? -8.674 14.004 5.031 1.00 93.94 301 ALA A CA 1
ATOM 2312 C C . ALA A 1 301 ? -7.714 13.830 3.846 1.00 93.94 301 ALA A C 1
ATOM 2314 O O . ALA A 1 301 ? -7.780 14.611 2.900 1.00 93.94 301 ALA A O 1
ATOM 2315 N N . VAL A 1 302 ? -6.861 12.798 3.851 1.00 92.69 302 VAL A N 1
ATOM 2316 C CA . VAL A 1 302 ? -5.889 12.569 2.763 1.00 92.69 302 VAL A CA 1
ATOM 2317 C C . VAL A 1 302 ? -6.526 12.101 1.454 1.00 92.69 302 VAL A C 1
ATOM 2319 O O . VAL A 1 302 ? -5.951 12.346 0.395 1.00 92.69 302 VAL A O 1
ATOM 2322 N N . ILE A 1 303 ? -7.716 11.493 1.501 1.00 86.94 303 ILE A N 1
ATOM 2323 C CA . ILE A 1 303 ? -8.476 11.096 0.302 1.00 86.94 303 ILE A CA 1
ATOM 2324 C C . ILE A 1 303 ? -9.410 12.197 -0.219 1.00 86.94 303 ILE A C 1
ATOM 2326 O O . ILE A 1 303 ? -9.996 12.040 -1.289 1.00 86.94 303 ILE A O 1
ATOM 2330 N N . CYS A 1 304 ? -9.547 13.307 0.513 1.00 86.75 304 CYS A N 1
ATOM 2331 C CA . CYS A 1 304 ? -10.335 14.459 0.088 1.00 86.75 304 CYS A CA 1
ATOM 2332 C C . CYS A 1 304 ? -9.683 15.168 -1.112 1.00 86.75 304 CYS A C 1
ATOM 2334 O O . CYS A 1 304 ? -8.457 15.274 -1.195 1.00 86.75 304 CYS A O 1
ATOM 2336 N N . SER A 1 305 ? -10.503 15.708 -2.012 1.00 83.06 305 SER A N 1
ATOM 2337 C CA . SER A 1 305 ? -10.067 16.447 -3.204 1.00 83.06 305 SER A CA 1
ATOM 2338 C C . SER A 1 305 ? -9.489 17.838 -2.904 1.00 83.06 305 SER A C 1
ATOM 2340 O O . SER A 1 305 ? -8.800 18.437 -3.728 1.00 83.06 305 SER A O 1
ATOM 2342 N N . VAL A 1 306 ? -9.712 18.360 -1.694 1.00 87.38 306 VAL A N 1
ATOM 2343 C CA . VAL A 1 306 ? -9.251 19.693 -1.286 1.00 87.38 306 VAL A CA 1
ATOM 2344 C C . VAL A 1 306 ? -7.802 19.627 -0.762 1.00 87.38 306 VAL A C 1
ATOM 2346 O O . VAL A 1 306 ? -7.556 19.009 0.281 1.00 87.38 306 VAL A O 1
ATOM 2349 N N . PRO A 1 307 ? -6.816 20.293 -1.404 1.00 88.31 307 PRO A N 1
ATOM 2350 C CA . PRO A 1 307 ? -5.401 20.153 -1.043 1.00 88.31 307 PRO A CA 1
ATOM 2351 C C . PRO A 1 307 ? -5.050 20.580 0.388 1.00 88.31 307 PRO A C 1
ATOM 2353 O O . PRO A 1 307 ? -4.191 19.964 1.019 1.00 88.31 307 PRO A O 1
ATOM 2356 N N . SER A 1 308 ? -5.684 21.627 0.921 1.00 90.75 308 SER A N 1
ATOM 2357 C CA . SER A 1 308 ? -5.463 22.080 2.303 1.00 90.75 308 SER A CA 1
ATOM 2358 C C . SER A 1 308 ? -5.978 21.067 3.328 1.00 90.75 308 SER A C 1
ATOM 2360 O O . SER A 1 308 ? -5.290 20.798 4.311 1.00 90.75 308 SER A O 1
ATOM 2362 N N . ILE A 1 309 ? -7.117 20.420 3.056 1.00 92.56 309 ILE A N 1
ATOM 2363 C CA . ILE A 1 309 ? -7.646 19.316 3.869 1.00 92.56 309 ILE A CA 1
ATOM 2364 C C . ILE A 1 309 ? -6.704 18.107 3.810 1.00 92.56 309 ILE A C 1
ATOM 2366 O O . ILE A 1 309 ? -6.404 17.523 4.850 1.00 92.56 309 ILE A O 1
ATOM 2370 N N . ARG A 1 310 ? -6.142 17.771 2.641 1.00 91.69 310 ARG A N 1
ATOM 2371 C CA . ARG A 1 310 ? -5.117 16.712 2.557 1.00 91.69 310 ARG A CA 1
ATOM 2372 C C . ARG A 1 310 ? -3.892 17.022 3.412 1.00 91.69 310 ARG A C 1
ATOM 2374 O O . ARG A 1 310 ? -3.419 16.159 4.150 1.00 91.69 310 ARG A O 1
ATOM 2381 N N . LYS A 1 311 ? -3.393 18.261 3.349 1.00 92.81 311 LYS A N 1
ATOM 2382 C CA . LYS A 1 311 ? -2.265 18.719 4.177 1.00 92.81 311 LYS A CA 1
ATOM 2383 C C . LYS A 1 311 ? -2.585 18.645 5.673 1.00 92.81 311 LYS A C 1
ATOM 2385 O O . LYS A 1 311 ? -1.732 18.196 6.438 1.00 92.81 311 LYS A O 1
ATOM 2390 N N . LEU A 1 312 ? -3.805 19.006 6.080 1.00 94.81 312 LEU A N 1
ATOM 2391 C CA . LEU A 1 312 ? -4.298 18.787 7.444 1.00 94.81 312 LEU A CA 1
ATOM 2392 C C . LEU A 1 312 ? -4.242 17.298 7.816 1.00 94.81 312 LEU A C 1
ATOM 2394 O O . LEU A 1 312 ? -3.762 16.961 8.895 1.00 94.81 312 LEU A O 1
ATOM 2398 N N . GLY A 1 313 ? -4.677 16.405 6.923 1.00 95.69 313 GLY A N 1
ATOM 2399 C CA . GLY A 1 313 ? -4.605 14.957 7.122 1.00 95.69 313 GLY A CA 1
ATOM 2400 C C . GLY A 1 313 ? -3.194 14.471 7.452 1.00 95.69 313 GLY A C 1
ATOM 2401 O O . GLY A 1 313 ? -2.998 13.791 8.462 1.00 95.69 313 GLY A O 1
ATOM 2402 N N . TYR A 1 314 ? -2.196 14.887 6.670 1.00 95.12 314 TYR A N 1
ATOM 2403 C CA . TYR A 1 314 ? -0.789 14.545 6.917 1.00 95.12 314 TYR A CA 1
ATOM 2404 C C . TYR A 1 314 ? -0.200 15.184 8.182 1.00 95.12 314 TYR A C 1
ATOM 2406 O O . TYR A 1 314 ? 0.722 14.623 8.782 1.00 95.12 314 TYR A O 1
ATOM 2414 N N . ALA A 1 315 ? -0.714 16.342 8.600 1.00 94.62 315 ALA A N 1
ATOM 2415 C CA . ALA A 1 315 ? -0.310 16.977 9.848 1.00 94.62 315 ALA A CA 1
ATOM 2416 C C . ALA A 1 315 ? -0.904 16.254 11.072 1.00 94.62 315 ALA A C 1
ATOM 2418 O O . ALA A 1 315 ? -0.181 15.974 12.026 1.00 94.62 315 ALA A O 1
ATOM 2419 N N . LEU A 1 316 ? -2.182 15.854 11.016 1.00 96.69 316 LEU A N 1
ATOM 2420 C CA . LEU A 1 316 ? -2.819 15.027 12.051 1.00 96.69 316 LEU A CA 1
ATOM 2421 C C . LEU A 1 316 ? -2.133 13.661 12.195 1.00 96.69 316 LEU A C 1
ATOM 2423 O O . LEU A 1 316 ? -1.938 13.186 13.315 1.00 96.69 316 LEU A O 1
ATOM 2427 N N . GLN A 1 317 ? -1.720 13.051 11.078 1.00 96.62 317 GLN A N 1
ATOM 2428 C CA . GLN A 1 317 ? -0.949 11.806 11.095 1.00 96.62 317 GLN A CA 1
ATOM 2429 C C . GLN A 1 317 ? 0.372 11.967 11.864 1.00 96.62 317 GLN A C 1
ATOM 2431 O O . GLN A 1 317 ? 0.713 11.101 12.670 1.00 96.62 317 GLN A O 1
ATOM 2436 N N . GLU A 1 318 ? 1.088 13.078 11.670 1.00 93.25 318 GLU A N 1
ATOM 2437 C CA . GLU A 1 318 ? 2.343 13.361 12.378 1.00 93.25 318 GLU A CA 1
ATOM 2438 C C . GLU A 1 318 ? 2.105 13.583 13.881 1.00 93.25 318 GLU A C 1
ATOM 2440 O O . GLU A 1 318 ? 2.842 13.030 14.701 1.00 93.25 318 GLU A O 1
ATOM 2445 N N . THR A 1 319 ? 1.040 14.308 14.253 1.00 94.25 319 THR A N 1
ATOM 2446 C CA . THR A 1 319 ? 0.607 14.455 15.655 1.00 94.25 319 THR A CA 1
ATOM 2447 C C . THR A 1 319 ? 0.372 13.091 16.305 1.00 94.25 319 THR A C 1
ATOM 2449 O O . THR A 1 319 ? 0.879 12.838 17.399 1.00 94.25 319 THR A O 1
ATOM 2452 N N . VAL A 1 320 ? -0.344 12.176 15.639 1.00 96.56 320 VAL A N 1
ATOM 2453 C CA . VAL A 1 320 ? -0.580 10.826 16.180 1.00 96.56 320 VAL A CA 1
ATOM 2454 C C . VAL A 1 320 ? 0.706 10.014 16.247 1.00 96.56 320 VAL A C 1
ATOM 2456 O O . VAL A 1 320 ? 0.920 9.326 17.241 1.00 96.56 320 VAL A O 1
ATOM 2459 N N . ARG A 1 321 ? 1.592 10.108 15.250 1.00 94.69 321 ARG A N 1
ATOM 2460 C CA . ARG A 1 321 ? 2.885 9.405 15.258 1.00 94.69 321 ARG A CA 1
ATOM 2461 C C . ARG A 1 321 ? 3.704 9.758 16.506 1.00 94.69 321 ARG A C 1
ATOM 2463 O O . ARG A 1 321 ? 4.266 8.868 17.142 1.00 94.69 321 ARG A O 1
ATOM 2470 N N . ILE A 1 322 ? 3.735 11.038 16.885 1.00 92.94 322 ILE A N 1
ATOM 2471 C CA . ILE A 1 322 ? 4.385 11.512 18.119 1.00 92.94 322 ILE A CA 1
ATOM 2472 C C . ILE A 1 322 ? 3.590 11.058 19.356 1.00 92.94 322 ILE A C 1
ATOM 2474 O O . ILE A 1 322 ? 4.165 10.519 20.302 1.00 92.94 322 ILE A O 1
ATOM 2478 N N . GLY A 1 323 ? 2.264 11.216 19.336 1.00 94.12 323 GLY A N 1
ATOM 2479 C CA . GLY A 1 323 ? 1.379 10.831 20.437 1.00 94.12 323 GLY A CA 1
ATOM 2480 C C . GLY A 1 323 ? 1.407 9.336 20.774 1.00 94.12 323 GLY A C 1
ATOM 2481 O O . GLY A 1 323 ? 1.305 8.975 21.944 1.00 94.12 323 GLY A O 1
ATOM 2482 N N . LEU A 1 324 ? 1.595 8.460 19.782 1.00 95.94 324 LEU A N 1
ATOM 2483 C CA . LEU A 1 324 ? 1.733 7.012 19.965 1.00 95.94 324 LEU A CA 1
ATOM 2484 C C . LEU A 1 324 ? 2.981 6.665 20.773 1.00 95.94 324 LEU A C 1
ATOM 2486 O O . LEU A 1 324 ? 2.878 5.910 21.738 1.00 95.94 324 LEU A O 1
ATOM 2490 N N . ALA A 1 325 ? 4.134 7.244 20.422 1.00 92.94 325 ALA A N 1
ATOM 2491 C CA . ALA A 1 325 ? 5.377 7.033 21.162 1.00 92.94 325 ALA A CA 1
ATOM 2492 C C . ALA A 1 325 ? 5.210 7.447 22.631 1.00 92.94 325 ALA A C 1
ATOM 2494 O O . ALA A 1 325 ? 5.487 6.662 23.535 1.00 92.94 325 ALA A O 1
ATOM 2495 N N . THR A 1 326 ? 4.638 8.631 22.866 1.00 93.69 326 THR A N 1
ATOM 2496 C CA . THR A 1 326 ? 4.304 9.106 24.213 1.00 93.69 326 THR A CA 1
ATOM 2497 C C . THR A 1 326 ? 3.363 8.139 24.934 1.00 93.69 326 THR A C 1
ATOM 2499 O O . THR A 1 326 ? 3.624 7.786 26.082 1.00 93.69 326 THR A O 1
ATOM 2502 N N . LYS A 1 327 ? 2.293 7.666 24.280 1.00 95.00 327 LYS A N 1
ATOM 2503 C CA . LYS A 1 327 ? 1.314 6.749 24.887 1.00 95.00 327 LYS A CA 1
ATOM 2504 C C . LYS A 1 327 ? 1.948 5.420 25.301 1.00 95.00 327 LYS A C 1
ATOM 2506 O O . LYS A 1 327 ? 1.635 4.935 26.383 1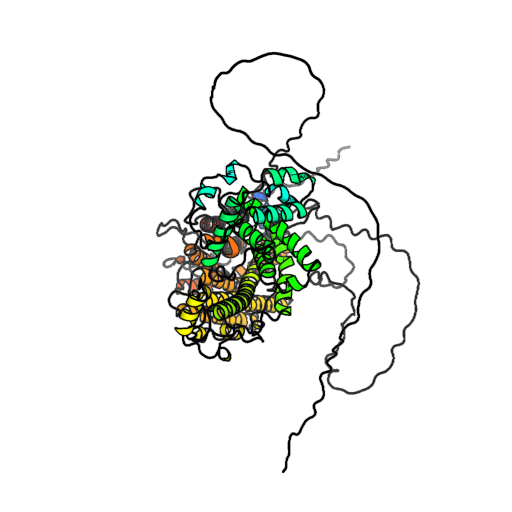.00 95.00 327 LYS A O 1
ATOM 2511 N N . PHE A 1 328 ? 2.837 4.853 24.484 1.00 95.88 328 PHE A N 1
ATOM 2512 C CA . PHE A 1 328 ? 3.522 3.602 24.820 1.00 95.88 328 PHE A CA 1
ATOM 2513 C C . PHE A 1 328 ? 4.466 3.755 26.016 1.00 95.88 328 PHE A C 1
ATOM 2515 O O . PHE A 1 328 ? 4.445 2.901 26.895 1.00 95.88 328 PHE A O 1
ATOM 2522 N N . GLU A 1 329 ? 5.220 4.853 26.094 1.00 94.69 329 GLU A N 1
ATOM 2523 C CA . GLU A 1 329 ? 6.126 5.111 27.224 1.00 94.69 329 GLU A CA 1
ATOM 2524 C C . GLU A 1 329 ? 5.375 5.383 28.536 1.00 94.69 329 GLU A C 1
ATOM 2526 O O . GLU A 1 329 ? 5.814 4.970 29.609 1.00 94.69 329 GLU A O 1
ATOM 2531 N N . HIS A 1 330 ? 4.221 6.056 28.468 1.00 95.19 330 HIS A N 1
ATOM 2532 C CA . HIS A 1 330 ? 3.408 6.342 29.654 1.00 95.19 330 HIS A CA 1
ATOM 2533 C C . HIS A 1 330 ? 2.636 5.111 30.147 1.00 95.19 330 HIS A C 1
ATOM 2535 O O . HIS A 1 330 ? 2.542 4.894 31.355 1.00 95.19 330 HIS A O 1
ATOM 2541 N N . ASP A 1 331 ? 2.088 4.302 29.234 1.00 94.56 331 ASP A N 1
ATOM 2542 C CA . ASP A 1 331 ? 1.409 3.049 29.562 1.00 94.56 331 ASP A CA 1
ATOM 2543 C C . ASP A 1 331 ? 1.752 1.939 28.559 1.00 94.56 331 ASP A C 1
ATOM 2545 O O . ASP A 1 331 ? 1.152 1.792 27.491 1.00 94.56 331 ASP A O 1
ATOM 2549 N N . ASN A 1 332 ? 2.670 1.062 28.967 1.00 94.50 332 ASN A N 1
ATOM 2550 C CA . ASN A 1 332 ? 3.104 -0.084 28.171 1.00 94.50 332 ASN A CA 1
ATOM 2551 C C . ASN A 1 332 ? 1.974 -1.081 27.851 1.00 94.50 332 ASN A C 1
ATOM 2553 O O . ASN A 1 332 ? 2.100 -1.861 26.899 1.00 94.50 332 ASN A O 1
ATOM 2557 N N . ARG A 1 333 ? 0.850 -1.074 28.587 1.00 95.38 333 ARG A N 1
ATOM 2558 C CA . ARG A 1 333 ? -0.328 -1.894 28.243 1.00 95.38 333 ARG A CA 1
ATOM 2559 C C . ARG A 1 333 ? -0.920 -1.484 26.899 1.00 95.38 333 ARG A C 1
ATOM 2561 O O . ARG A 1 333 ? -1.494 -2.330 26.213 1.00 95.38 333 ARG A O 1
ATOM 2568 N N . ALA A 1 334 ? -0.703 -0.239 26.468 1.00 95.44 334 ALA A N 1
ATOM 2569 C CA . ALA A 1 334 ? -1.138 0.258 25.169 1.00 95.44 334 ALA A CA 1
ATOM 2570 C C . ALA A 1 334 ? -0.559 -0.552 23.993 1.00 95.44 334 ALA A C 1
ATOM 2572 O O . ALA A 1 334 ? -1.203 -0.644 22.950 1.00 95.44 334 ALA A O 1
ATOM 2573 N N . THR A 1 335 ? 0.581 -1.235 24.175 1.00 96.44 335 THR A N 1
ATOM 2574 C CA . THR A 1 335 ? 1.146 -2.177 23.182 1.00 96.44 335 THR A CA 1
ATOM 2575 C C . THR A 1 335 ? 0.256 -3.399 22.921 1.00 96.44 335 THR A C 1
ATOM 2577 O O . THR A 1 335 ? 0.495 -4.158 21.983 1.00 96.44 335 THR A O 1
ATOM 2580 N N . ARG A 1 336 ? -0.769 -3.615 23.754 1.00 95.94 336 ARG A N 1
ATOM 2581 C CA . ARG A 1 336 ? -1.780 -4.678 23.655 1.00 95.94 336 ARG A CA 1
ATOM 2582 C C . ARG A 1 336 ? -3.198 -4.132 23.574 1.00 95.94 336 ARG A C 1
ATOM 2584 O O . ARG A 1 336 ? -4.134 -4.913 23.673 1.00 95.94 336 ARG A O 1
ATOM 2591 N N . HIS A 1 337 ? -3.357 -2.827 23.390 1.00 96.31 337 HIS A N 1
ATOM 2592 C CA . HIS A 1 337 ? -4.657 -2.183 23.284 1.00 96.31 337 HIS A CA 1
ATOM 2593 C C . HIS A 1 337 ? -5.050 -2.054 21.811 1.00 96.31 337 HIS A C 1
ATOM 2595 O O . HIS A 1 337 ? -4.364 -1.369 21.050 1.00 96.31 337 HIS A O 1
ATOM 2601 N N . LEU A 1 338 ? -6.132 -2.724 21.402 1.00 96.75 338 LEU A N 1
ATOM 2602 C CA . LEU A 1 338 ? -6.522 -2.835 19.995 1.00 96.75 338 LEU A CA 1
ATOM 2603 C C . LEU A 1 338 ? -6.673 -1.461 19.313 1.00 96.75 338 LEU A C 1
ATOM 2605 O O . LEU A 1 338 ? -5.924 -1.239 18.364 1.00 96.75 338 LEU A O 1
ATOM 2609 N N . PRO A 1 339 ? -7.490 -0.504 19.804 1.00 97.25 339 PRO A N 1
ATOM 2610 C CA . PRO A 1 339 ? -7.614 0.807 19.163 1.00 97.25 339 PRO A CA 1
ATOM 2611 C C . PRO A 1 339 ? -6.282 1.547 18.988 1.00 97.25 339 PRO A C 1
ATOM 2613 O O . PRO A 1 339 ? -6.067 2.206 17.976 1.00 97.25 339 PRO A O 1
ATOM 2616 N N . THR A 1 340 ? -5.349 1.412 19.939 1.00 97.81 340 THR A N 1
ATOM 2617 C CA . THR A 1 340 ? -4.018 2.034 19.825 1.00 97.81 340 THR A CA 1
ATOM 2618 C C . THR A 1 340 ? -3.199 1.395 18.701 1.00 97.81 340 THR A C 1
ATOM 2620 O O . THR A 1 340 ? -2.565 2.103 17.923 1.00 97.81 340 THR A O 1
ATOM 2623 N N . LEU A 1 341 ? -3.215 0.064 18.592 1.00 98.31 341 LEU A N 1
ATOM 2624 C CA . LEU A 1 341 ? -2.519 -0.657 17.521 1.00 98.31 341 LEU A CA 1
ATOM 2625 C C . LEU A 1 341 ? -3.159 -0.394 16.154 1.00 98.31 341 LEU A C 1
ATOM 2627 O O . LEU A 1 341 ? -2.445 -0.283 15.161 1.00 98.31 341 LEU A O 1
ATOM 2631 N N . GLN A 1 342 ? -4.484 -0.239 16.112 1.00 98.44 342 GLN A N 1
ATOM 2632 C CA . GLN A 1 342 ? -5.208 0.156 14.909 1.00 98.44 342 GLN A CA 1
ATOM 2633 C C . GLN A 1 342 ? -4.842 1.590 14.484 1.00 98.44 342 GLN A C 1
ATOM 2635 O O . GLN A 1 342 ? -4.540 1.831 13.320 1.00 98.44 342 GLN A O 1
ATOM 2640 N N . ALA A 1 343 ? -4.753 2.531 15.428 1.00 98.56 343 ALA A N 1
ATOM 2641 C CA . ALA A 1 343 ? -4.261 3.880 15.145 1.00 98.56 343 ALA A CA 1
ATOM 2642 C C . ALA A 1 343 ? -2.826 3.857 14.591 1.00 98.56 343 ALA A C 1
ATOM 2644 O O . ALA A 1 343 ? -2.510 4.582 13.650 1.00 98.56 343 ALA A O 1
ATOM 2645 N N . PHE A 1 344 ? -1.962 2.997 15.138 1.00 98.62 344 PHE A N 1
ATOM 2646 C CA . PHE A 1 344 ? -0.597 2.837 14.642 1.00 98.62 344 PHE A CA 1
ATOM 2647 C C . PHE A 1 344 ? -0.580 2.289 13.206 1.00 98.62 344 PHE A C 1
ATOM 2649 O O . PHE A 1 344 ? 0.074 2.876 12.351 1.00 98.62 344 PHE A O 1
ATOM 2656 N N . ALA A 1 345 ? -1.355 1.243 12.905 1.00 98.62 345 ALA A N 1
ATOM 2657 C CA . ALA A 1 345 ? -1.460 0.702 11.548 1.00 98.62 345 ALA A CA 1
ATOM 2658 C C . ALA A 1 345 ? -1.924 1.760 10.528 1.00 98.62 345 ALA A C 1
ATOM 2660 O O . ALA A 1 345 ? -1.261 1.950 9.510 1.00 98.62 345 ALA A O 1
ATOM 2661 N N . LEU A 1 346 ? -2.986 2.521 10.836 1.00 98.19 346 LEU A N 1
ATOM 2662 C CA . LEU A 1 346 ? -3.438 3.620 9.970 1.00 98.19 346 LEU A CA 1
ATOM 2663 C C . LEU A 1 346 ? -2.370 4.711 9.812 1.00 98.19 346 LEU A C 1
ATOM 2665 O O . LEU A 1 346 ? -2.203 5.253 8.722 1.00 98.19 346 LEU A O 1
ATOM 2669 N N . SER A 1 347 ? -1.642 5.047 10.883 1.00 98.31 347 SER A N 1
ATOM 2670 C CA . SER A 1 347 ? -0.577 6.060 10.840 1.00 98.31 347 SER A CA 1
ATOM 2671 C C . SER A 1 347 ? 0.564 5.653 9.907 1.00 98.31 347 SER A C 1
ATOM 2673 O O . SER A 1 347 ? 1.082 6.505 9.180 1.00 98.31 347 SER A O 1
ATOM 2675 N N . LEU A 1 348 ? 0.922 4.365 9.894 1.00 98.19 348 LEU A N 1
ATOM 2676 C CA . LEU A 1 348 ? 1.915 3.808 8.976 1.00 98.19 348 LEU A CA 1
ATOM 2677 C C . LEU A 1 348 ? 1.414 3.834 7.530 1.00 98.19 348 LEU A C 1
ATOM 2679 O O . LEU A 1 348 ? 2.132 4.331 6.669 1.00 98.19 348 LEU A O 1
ATOM 2683 N N . GLN A 1 349 ? 0.176 3.398 7.275 1.00 97.12 349 GLN A N 1
ATOM 2684 C CA . GLN A 1 349 ? -0.406 3.397 5.928 1.00 97.12 349 GLN A CA 1
ATOM 2685 C C . GLN A 1 349 ? -0.467 4.810 5.328 1.00 97.12 349 GLN A C 1
ATOM 2687 O O . GLN A 1 349 ? 0.022 5.038 4.222 1.00 97.12 349 GLN A O 1
ATOM 2692 N N . VAL A 1 350 ? -1.011 5.780 6.074 1.00 97.19 350 VAL A N 1
ATOM 2693 C CA . VAL A 1 350 ? -1.099 7.179 5.617 1.00 97.19 350 VAL A CA 1
ATOM 2694 C C . VAL A 1 350 ? 0.294 7.776 5.392 1.00 97.19 350 VAL A C 1
ATOM 2696 O O . VAL A 1 350 ? 0.498 8.518 4.433 1.00 97.19 350 VAL A O 1
ATOM 2699 N N . GLY A 1 351 ? 1.265 7.457 6.254 1.00 96.12 351 GLY A N 1
ATOM 2700 C CA . GLY A 1 351 ? 2.643 7.929 6.105 1.00 96.12 351 GLY A CA 1
ATOM 2701 C C . GLY A 1 351 ? 3.345 7.344 4.876 1.00 96.12 351 GLY A C 1
ATOM 2702 O O . GLY A 1 351 ? 3.964 8.093 4.115 1.00 96.12 351 GLY A O 1
ATOM 2703 N N . LEU A 1 352 ? 3.202 6.036 4.649 1.00 96.06 352 LEU A N 1
ATOM 2704 C CA . LEU A 1 352 ? 3.864 5.299 3.569 1.00 96.06 352 LEU A CA 1
ATOM 2705 C C . LEU A 1 352 ? 3.386 5.737 2.180 1.00 96.06 352 LEU A C 1
ATOM 2707 O O . LEU A 1 352 ? 4.191 5.830 1.256 1.00 96.06 352 LEU A O 1
ATOM 2711 N N . TRP A 1 353 ? 2.099 6.056 2.030 1.00 95.06 353 TRP A N 1
ATOM 2712 C CA . TRP A 1 353 ? 1.525 6.486 0.748 1.00 95.06 353 TRP A CA 1
ATOM 2713 C C . TRP A 1 353 ? 1.401 8.009 0.599 1.00 95.06 353 TRP A C 1
ATOM 2715 O O . TRP A 1 353 ? 0.772 8.494 -0.339 1.00 95.06 353 TRP A O 1
ATOM 2725 N N . SER A 1 354 ? 2.027 8.781 1.492 1.00 93.62 354 SER A N 1
ATOM 2726 C CA . SER A 1 354 ? 1.893 10.245 1.525 1.00 93.62 354 SER A CA 1
ATOM 2727 C C . SER A 1 354 ? 2.528 10.976 0.338 1.00 93.62 354 SER A C 1
ATOM 2729 O O . SER A 1 354 ? 2.123 12.092 0.016 1.00 93.62 354 SER A O 1
ATOM 2731 N N . GLY A 1 355 ? 3.549 10.385 -0.291 1.00 90.44 355 GLY A N 1
ATOM 2732 C CA . GLY A 1 355 ? 4.408 11.075 -1.256 1.00 90.44 355 GLY A CA 1
ATOM 2733 C C . GLY A 1 355 ? 5.378 12.079 -0.621 1.00 90.44 355 GLY A C 1
ATOM 2734 O O . GLY A 1 355 ? 6.142 12.714 -1.344 1.00 90.44 355 GLY A O 1
ATOM 2735 N N . ASP A 1 356 ? 5.380 12.226 0.706 1.00 91.25 356 ASP A N 1
ATOM 2736 C CA . ASP A 1 356 ? 6.381 13.004 1.430 1.00 91.25 356 ASP A CA 1
ATOM 2737 C C . ASP A 1 356 ? 7.551 12.100 1.828 1.00 91.25 356 ASP A C 1
ATOM 2739 O O . ASP A 1 356 ? 7.387 11.137 2.575 1.00 91.25 356 ASP A O 1
ATOM 2743 N N . LYS A 1 357 ? 8.749 12.436 1.347 1.00 90.25 357 LYS A N 1
ATOM 2744 C CA . LYS A 1 357 ? 9.960 11.620 1.514 1.00 90.25 357 LYS A CA 1
ATOM 2745 C C . LYS A 1 357 ? 10.234 11.236 2.971 1.00 90.25 357 LYS A C 1
ATOM 2747 O O . LYS A 1 357 ? 10.521 10.079 3.264 1.00 90.25 357 LYS A O 1
ATOM 2752 N N . ARG A 1 358 ? 10.103 12.201 3.889 1.00 91.31 358 ARG A N 1
ATOM 2753 C CA . ARG A 1 358 ? 10.342 11.988 5.319 1.00 91.31 358 ARG A CA 1
ATOM 2754 C C . ARG A 1 358 ? 9.277 11.069 5.906 1.00 91.31 358 ARG A C 1
ATOM 2756 O O . ARG A 1 358 ? 9.611 10.144 6.638 1.00 91.31 358 ARG A O 1
ATOM 2763 N N . LYS A 1 359 ? 7.996 11.331 5.638 1.00 92.94 359 LYS A N 1
ATOM 2764 C CA . LYS A 1 359 ? 6.898 10.513 6.179 1.00 92.94 359 LYS A CA 1
ATOM 2765 C C . LYS A 1 359 ? 6.949 9.084 5.654 1.00 92.94 359 LYS A C 1
ATOM 2767 O O . LYS A 1 359 ? 6.720 8.174 6.444 1.00 92.94 359 LYS A O 1
ATOM 2772 N N . MET A 1 360 ? 7.292 8.897 4.380 1.00 93.94 360 MET A N 1
ATOM 2773 C CA . MET A 1 360 ? 7.461 7.578 3.769 1.00 93.94 360 MET A CA 1
ATOM 2774 C C . MET A 1 360 ? 8.579 6.784 4.455 1.00 93.94 360 MET A C 1
ATOM 2776 O O . MET A 1 360 ? 8.321 5.691 4.955 1.00 93.94 360 MET A O 1
ATOM 2780 N N . GLU A 1 361 ? 9.785 7.356 4.568 1.00 93.00 361 GLU A N 1
ATOM 2781 C CA . GLU A 1 361 ? 10.926 6.678 5.203 1.00 93.00 361 GLU A CA 1
ATOM 2782 C C . GLU A 1 361 ? 10.677 6.404 6.695 1.00 93.00 361 GLU A C 1
ATOM 2784 O O . GLU A 1 361 ? 11.010 5.333 7.207 1.00 93.00 361 GLU A O 1
ATOM 2789 N N . LEU A 1 362 ? 10.033 7.335 7.411 1.00 94.12 362 LEU A N 1
ATOM 2790 C CA . LEU A 1 362 ? 9.637 7.103 8.800 1.00 94.12 362 LEU A CA 1
ATOM 2791 C C . LEU A 1 362 ? 8.561 6.014 8.910 1.00 94.12 362 LEU A C 1
ATOM 2793 O O . LEU A 1 362 ? 8.644 5.177 9.803 1.00 94.12 362 LEU A O 1
ATOM 2797 N N . ALA A 1 363 ? 7.557 5.984 8.035 1.00 96.00 363 ALA A N 1
ATOM 2798 C CA . ALA A 1 363 ? 6.546 4.930 8.059 1.00 96.00 363 ALA A CA 1
ATOM 2799 C C . ALA A 1 363 ? 7.174 3.546 7.826 1.00 96.00 363 ALA A C 1
ATOM 2801 O O . ALA A 1 363 ? 6.887 2.615 8.575 1.00 96.00 363 ALA A O 1
ATOM 2802 N N . GLU A 1 364 ? 8.093 3.424 6.868 1.00 94.00 364 GLU A N 1
ATOM 2803 C CA . GLU A 1 364 ? 8.868 2.196 6.660 1.00 94.00 364 GLU A CA 1
ATOM 2804 C C . GLU A 1 364 ? 9.678 1.824 7.916 1.00 94.00 364 GLU A C 1
ATOM 2806 O O . GLU A 1 364 ? 9.544 0.722 8.452 1.00 94.00 364 GLU A O 1
ATOM 2811 N N . SER A 1 365 ? 10.444 2.778 8.456 1.00 93.62 365 SER A N 1
ATOM 2812 C CA . SER A 1 365 ? 11.319 2.570 9.620 1.00 93.62 365 SER A CA 1
ATOM 2813 C C . SER A 1 365 ? 10.562 2.125 10.876 1.00 93.62 365 SER A C 1
ATOM 2815 O O . SER A 1 365 ? 11.066 1.337 11.678 1.00 93.62 365 SER A O 1
ATOM 2817 N N . PHE A 1 366 ? 9.343 2.633 11.075 1.00 95.94 366 PHE A N 1
ATOM 2818 C CA . PHE A 1 366 ? 8.538 2.387 12.273 1.00 95.94 366 PHE A CA 1
ATOM 2819 C C . PHE A 1 366 ? 7.507 1.253 12.110 1.00 95.94 366 PHE A C 1
ATOM 2821 O O . PHE A 1 366 ? 6.728 1.010 13.037 1.00 95.94 366 PHE A O 1
ATOM 2828 N N . ALA A 1 367 ? 7.535 0.492 11.009 1.00 96.56 367 ALA A N 1
ATOM 2829 C CA . ALA A 1 367 ? 6.659 -0.669 10.817 1.00 96.56 367 ALA A CA 1
ATOM 2830 C C . ALA A 1 367 ? 6.985 -1.842 11.766 1.00 96.56 367 ALA A C 1
ATOM 2832 O O . ALA A 1 367 ? 6.090 -2.470 12.347 1.00 96.56 367 ALA A O 1
ATOM 2833 N N . GLN A 1 368 ? 8.275 -2.121 11.989 1.00 96.81 368 GLN A N 1
ATOM 2834 C CA . GLN A 1 368 ? 8.729 -3.246 12.816 1.00 96.81 368 GLN A CA 1
ATOM 2835 C C . GLN A 1 368 ? 8.237 -3.198 14.282 1.00 96.81 368 GLN A C 1
ATOM 2837 O O . GLN A 1 368 ? 7.877 -4.262 14.807 1.00 96.81 368 GLN A O 1
ATOM 2842 N N . PRO A 1 369 ? 8.179 -2.038 14.973 1.00 97.56 369 PRO A N 1
ATOM 2843 C CA . PRO A 1 369 ? 7.557 -1.920 16.291 1.00 97.56 369 PRO A CA 1
ATOM 2844 C C . PRO A 1 369 ? 6.138 -2.497 16.374 1.00 97.56 369 PRO A C 1
ATOM 2846 O O . PRO A 1 369 ? 5.888 -3.348 17.229 1.00 97.56 369 PRO A O 1
ATOM 2849 N N . LEU A 1 370 ? 5.228 -2.106 15.475 1.00 98.19 370 LEU A N 1
ATOM 2850 C CA . LEU A 1 370 ? 3.842 -2.590 15.475 1.00 98.19 370 LEU A CA 1
ATOM 2851 C C . LEU A 1 370 ? 3.775 -4.109 15.266 1.00 98.19 370 LEU A C 1
ATOM 2853 O O . LEU A 1 370 ? 3.114 -4.828 16.022 1.00 98.19 370 LEU A O 1
ATOM 2857 N N . ILE A 1 371 ? 4.524 -4.605 14.280 1.00 98.00 371 ILE A N 1
ATOM 2858 C CA . ILE A 1 371 ? 4.649 -6.040 14.006 1.00 98.00 371 ILE A CA 1
ATOM 2859 C C . ILE A 1 371 ? 5.160 -6.780 15.248 1.00 98.00 371 ILE A C 1
ATOM 2861 O O . ILE A 1 371 ? 4.622 -7.819 15.632 1.00 98.00 371 ILE A O 1
ATOM 2865 N N . THR A 1 372 ? 6.163 -6.228 15.931 1.00 97.56 372 THR A N 1
ATOM 2866 C CA . THR A 1 372 ? 6.726 -6.813 17.152 1.00 97.56 372 THR A CA 1
ATOM 2867 C C . THR A 1 372 ? 5.704 -6.846 18.283 1.00 97.56 372 THR A C 1
ATOM 2869 O O . THR A 1 372 ? 5.604 -7.865 18.970 1.00 97.56 372 THR A O 1
ATOM 2872 N N . MET A 1 373 ? 4.911 -5.787 18.464 1.00 97.69 373 MET A N 1
ATOM 2873 C CA . MET A 1 373 ? 3.848 -5.740 19.472 1.00 97.69 373 MET A CA 1
ATOM 2874 C C . MET A 1 373 ? 2.830 -6.869 19.259 1.00 97.69 373 MET A C 1
ATOM 2876 O O . MET A 1 373 ? 2.561 -7.628 20.194 1.00 97.69 373 MET A O 1
ATOM 2880 N N . LEU A 1 374 ? 2.342 -7.059 18.028 1.00 96.88 374 LEU A N 1
ATOM 2881 C CA . LEU A 1 374 ? 1.394 -8.129 17.681 1.00 96.88 374 LEU A CA 1
ATOM 2882 C C . LEU A 1 374 ? 2.016 -9.528 17.771 1.00 96.88 374 LEU A C 1
ATOM 2884 O O . LEU A 1 374 ? 1.406 -10.445 18.334 1.00 96.88 374 LEU A O 1
ATOM 2888 N N . ARG A 1 375 ? 3.260 -9.686 17.307 1.00 95.38 375 ARG A N 1
ATOM 2889 C CA . ARG A 1 375 ? 4.014 -10.944 17.395 1.00 95.38 375 ARG A CA 1
ATOM 2890 C C . ARG A 1 375 ? 4.205 -11.374 18.846 1.00 95.38 375 ARG A C 1
ATOM 2892 O O . ARG A 1 375 ? 3.915 -12.514 19.206 1.00 95.38 375 ARG A O 1
ATOM 2899 N N . ARG A 1 376 ? 4.637 -10.453 19.714 1.00 94.56 376 ARG A N 1
ATOM 2900 C CA . ARG A 1 376 ? 4.803 -10.694 21.159 1.00 94.56 376 ARG A CA 1
ATOM 2901 C C . ARG A 1 376 ? 3.467 -10.871 21.873 1.00 94.56 376 ARG A C 1
ATOM 2903 O O . ARG A 1 376 ? 3.430 -11.492 22.935 1.00 94.56 376 ARG A O 1
ATOM 2910 N N . ALA A 1 377 ? 2.385 -10.344 21.307 1.00 93.06 377 ALA A N 1
ATOM 2911 C CA . ALA A 1 377 ? 1.022 -10.601 21.751 1.00 93.06 377 ALA A CA 1
ATOM 2912 C C . ALA A 1 377 ? 0.471 -11.960 21.322 1.00 93.06 377 ALA A C 1
ATOM 2914 O O . ALA A 1 377 ? -0.626 -12.319 21.739 1.00 93.06 377 ALA A O 1
ATOM 2915 N N . GLY A 1 378 ? 1.223 -12.726 20.526 1.00 92.81 378 GLY A N 1
ATOM 2916 C CA . GLY A 1 378 ? 0.774 -14.010 20.004 1.00 92.81 378 GLY A CA 1
ATOM 2917 C C . GLY A 1 378 ? -0.377 -13.875 19.008 1.00 92.81 378 GLY A C 1
ATOM 2918 O O . GLY A 1 378 ? -1.058 -14.862 18.752 1.00 92.81 378 GLY A O 1
ATOM 2919 N N . ARG A 1 379 ? -0.596 -12.681 18.438 1.00 94.19 379 ARG A N 1
ATOM 2920 C CA . ARG A 1 379 ? -1.744 -12.387 17.567 1.00 94.19 379 ARG A CA 1
ATOM 2921 C C . ARG A 1 379 ? -1.623 -12.969 16.157 1.00 94.19 379 ARG A C 1
ATOM 2923 O O . ARG A 1 379 ? -2.580 -12.864 15.413 1.00 94.19 379 ARG A O 1
ATOM 2930 N N . PHE A 1 380 ? -0.504 -13.613 15.814 1.00 94.12 380 PHE A N 1
ATOM 2931 C CA . PHE A 1 380 ? -0.319 -14.373 14.561 1.00 94.12 380 PHE A CA 1
ATOM 2932 C C . PHE A 1 380 ? -0.572 -15.879 14.716 1.00 94.12 380 PHE A C 1
ATOM 2934 O O . PHE A 1 380 ? -0.524 -16.636 13.749 1.00 94.12 380 PHE A O 1
ATOM 2941 N N . ARG A 1 381 ? -0.834 -16.344 15.942 1.00 90.12 381 ARG A N 1
ATOM 2942 C CA . ARG A 1 381 ? -1.085 -17.756 16.249 1.00 90.12 381 ARG A CA 1
ATOM 2943 C C . ARG A 1 381 ? -2.548 -17.959 16.615 1.00 90.12 381 ARG A C 1
ATOM 2945 O O . ARG A 1 381 ? -3.244 -16.997 16.933 1.00 90.12 381 ARG A O 1
ATOM 2952 N N . ARG A 1 382 ? -3.002 -19.217 16.608 1.00 83.56 382 ARG A N 1
ATOM 2953 C CA . ARG A 1 382 ? -4.352 -19.567 17.068 1.00 83.56 382 ARG A CA 1
ATOM 2954 C C . ARG A 1 382 ? -4.603 -18.974 18.465 1.00 83.56 382 ARG A C 1
ATOM 2956 O O . ARG A 1 382 ? -3.739 -19.143 19.336 1.00 83.56 382 ARG A O 1
ATOM 2963 N N . PRO A 1 383 ? -5.734 -18.275 18.678 1.00 79.31 383 PRO A N 1
ATOM 2964 C CA . PRO A 1 383 ? -6.117 -17.803 20.001 1.00 79.31 383 PRO A CA 1
ATOM 2965 C C . PRO A 1 383 ? -6.131 -18.966 20.995 1.00 79.31 383 PRO A C 1
ATOM 2967 O O . PRO A 1 383 ? -6.587 -20.057 20.663 1.00 79.31 383 PRO A O 1
ATOM 2970 N N . LYS A 1 384 ? -5.601 -18.742 22.200 1.00 71.56 384 LYS A N 1
ATOM 2971 C CA . LYS A 1 384 ? -5.672 -19.729 23.291 1.00 71.56 384 LYS A CA 1
ATOM 2972 C C . LYS A 1 384 ? -7.032 -19.721 23.982 1.00 71.56 384 LYS A C 1
ATOM 2974 O O . LYS A 1 384 ? -7.433 -20.732 24.544 1.00 71.56 384 LYS A O 1
ATOM 2979 N N . ASP A 1 385 ? -7.702 -18.576 23.941 1.00 66.94 385 ASP A N 1
ATOM 2980 C CA . ASP A 1 385 ? -8.989 -18.368 24.582 1.00 66.94 385 ASP A CA 1
ATOM 2981 C C . ASP A 1 385 ? -10.097 -18.711 23.586 1.00 66.94 385 ASP A C 1
ATOM 2983 O O . ASP A 1 385 ? -10.126 -18.188 22.467 1.00 66.94 385 ASP A O 1
ATOM 2987 N N . HIS A 1 386 ? -11.004 -19.599 23.988 1.00 68.19 386 HIS A N 1
ATOM 2988 C CA . HIS A 1 386 ? -12.188 -19.914 23.199 1.00 68.19 386 HIS A CA 1
ATOM 2989 C C . HIS A 1 386 ? -13.167 -18.740 23.271 1.00 68.19 386 HIS A C 1
ATOM 2991 O O . HIS A 1 386 ? -13.664 -18.393 24.343 1.00 68.19 386 HIS A O 1
ATOM 2997 N N . VAL A 1 387 ? -13.454 -18.126 22.122 1.00 76.19 387 VAL A N 1
ATOM 2998 C CA . VAL A 1 387 ? -14.532 -17.139 22.008 1.00 76.19 387 VAL A CA 1
ATOM 2999 C C . VAL A 1 387 ? -15.858 -17.876 22.170 1.00 76.19 387 VAL A C 1
ATOM 3001 O O . VAL A 1 387 ? -16.123 -18.845 21.460 1.00 76.19 387 VAL A O 1
ATOM 3004 N N . SER A 1 388 ? -16.681 -17.434 23.120 1.00 79.62 388 SER A N 1
ATOM 3005 C CA . SER A 1 388 ? -17.978 -18.057 23.388 1.00 79.62 388 SER A CA 1
ATOM 3006 C C . SER A 1 388 ? -18.934 -17.835 22.216 1.00 79.62 388 SER A C 1
ATOM 3008 O O . SER A 1 388 ? -19.211 -16.695 21.848 1.00 79.62 388 SER A O 1
ATOM 3010 N N . LEU A 1 389 ? -19.445 -18.926 21.646 1.00 83.69 389 LEU A N 1
ATOM 3011 C CA . LEU A 1 389 ? -20.403 -18.894 20.540 1.00 83.69 389 LEU A CA 1
ATOM 3012 C C . LEU A 1 389 ? -21.811 -18.488 21.024 1.00 83.69 389 LEU A C 1
ATOM 3014 O O . LEU A 1 389 ? -22.130 -18.668 22.212 1.00 83.69 389 LEU A O 1
ATOM 3018 N N . PRO A 1 390 ? -22.645 -17.913 20.136 1.00 86.31 390 PRO A N 1
ATOM 3019 C CA . PRO A 1 390 ? -24.017 -17.566 20.474 1.00 86.31 390 PRO A CA 1
ATOM 3020 C C . PRO A 1 390 ? -24.882 -18.828 20.596 1.00 86.31 390 PRO A C 1
ATOM 3022 O O . PRO A 1 390 ? -24.853 -19.702 19.733 1.00 86.31 390 PRO A O 1
ATOM 3025 N N . ASN A 1 391 ? -25.695 -18.886 21.649 1.00 84.88 391 ASN A N 1
ATOM 3026 C CA . ASN A 1 391 ? -26.645 -19.962 21.927 1.00 84.88 391 ASN A CA 1
ATOM 3027 C C . ASN A 1 391 ? -28.083 -19.440 21.831 1.00 84.88 391 ASN A C 1
ATOM 3029 O O . ASN A 1 391 ? -28.341 -18.255 22.062 1.00 84.88 391 ASN A O 1
ATOM 3033 N N . GLU A 1 392 ? -29.049 -20.321 21.550 1.00 83.56 392 GLU A N 1
ATOM 3034 C CA . GLU A 1 392 ? -30.471 -19.942 21.500 1.00 83.56 392 GLU A CA 1
ATOM 3035 C C . GLU A 1 392 ? -30.961 -19.334 22.822 1.00 83.56 392 GLU A C 1
ATOM 3037 O O . GLU A 1 392 ? -31.675 -18.333 22.788 1.00 83.56 392 GLU A O 1
ATOM 3042 N N . GLU A 1 393 ? -30.478 -19.853 23.953 1.00 88.38 393 GLU A N 1
ATOM 3043 C CA . GLU A 1 393 ? -30.861 -19.465 25.319 1.00 88.38 393 GLU A CA 1
ATOM 3044 C C . GLU A 1 393 ? -30.159 -18.201 25.855 1.00 88.38 393 GLU A C 1
ATOM 3046 O O . GLU A 1 393 ? -30.422 -17.783 26.982 1.00 88.38 393 GLU A O 1
ATOM 3051 N N . ASP A 1 394 ? -29.256 -17.585 25.083 1.00 88.56 394 ASP A N 1
ATOM 3052 C CA . ASP A 1 394 ? -28.534 -16.394 25.540 1.00 88.56 394 ASP A CA 1
ATOM 3053 C C . ASP A 1 394 ? -29.485 -15.210 25.776 1.00 88.56 394 ASP A C 1
ATOM 3055 O O . ASP A 1 394 ? -30.270 -14.837 24.900 1.00 88.56 394 ASP A O 1
ATOM 3059 N N . SER A 1 395 ? -29.361 -14.573 26.946 1.00 91.31 395 SER A N 1
ATOM 3060 C CA . SER A 1 395 ? -30.010 -13.287 27.223 1.00 91.31 395 SER A CA 1
ATOM 3061 C C . SER A 1 395 ? -29.428 -12.173 26.344 1.00 91.31 395 SER A C 1
ATOM 3063 O O . SER A 1 395 ? -28.290 -12.280 25.891 1.00 91.31 395 SER A O 1
ATOM 3065 N N . THR A 1 396 ? -30.162 -11.073 26.146 1.00 90.31 396 THR A N 1
ATOM 3066 C CA . THR A 1 396 ? -29.705 -9.929 25.331 1.00 90.31 396 THR A CA 1
ATOM 3067 C C . THR A 1 396 ? -28.354 -9.369 25.797 1.00 90.31 396 THR A C 1
ATOM 3069 O O . THR A 1 396 ? -27.472 -9.137 24.978 1.00 90.31 396 THR A O 1
ATOM 3072 N N . GLU A 1 397 ? -28.144 -9.220 27.109 1.00 91.62 397 GLU A N 1
ATOM 3073 C CA . GLU A 1 397 ? -26.883 -8.704 27.672 1.00 91.62 397 GLU A CA 1
ATOM 3074 C C . GLU A 1 397 ? -25.717 -9.690 27.489 1.00 91.62 397 GLU A C 1
ATOM 3076 O O . GLU A 1 397 ? -24.600 -9.310 27.126 1.00 91.62 397 GLU A O 1
ATOM 3081 N N . THR A 1 398 ? -25.982 -10.984 27.698 1.00 93.00 398 THR A N 1
ATOM 3082 C CA . THR A 1 398 ? -24.986 -12.037 27.454 1.00 93.00 398 THR A CA 1
ATOM 3083 C C . THR A 1 398 ? -24.618 -12.099 25.976 1.00 93.00 398 THR A C 1
ATOM 3085 O O . THR A 1 398 ? -23.447 -12.266 25.639 1.00 93.00 398 THR A O 1
ATOM 3088 N N . LEU A 1 399 ? -25.605 -11.934 25.096 1.00 93.75 399 LEU A N 1
ATOM 3089 C CA . LEU A 1 399 ? -25.406 -11.967 23.660 1.00 93.75 399 LEU A CA 1
ATOM 3090 C C . LEU A 1 399 ? -24.565 -10.782 23.172 1.00 93.75 399 LEU A C 1
ATOM 3092 O O . LEU A 1 399 ? -23.609 -11.001 22.431 1.00 93.75 399 LEU A O 1
ATOM 3096 N N . ASP A 1 400 ? -24.857 -9.563 23.637 1.00 94.31 400 ASP A N 1
ATOM 3097 C CA . ASP A 1 400 ? -24.055 -8.370 23.327 1.00 94.31 400 ASP A CA 1
ATOM 3098 C C . ASP A 1 400 ? -22.604 -8.528 23.806 1.00 94.31 400 ASP A C 1
ATOM 3100 O O . ASP A 1 400 ? -21.658 -8.286 23.053 1.00 94.31 400 ASP A O 1
ATOM 3104 N N . THR A 1 401 ? -22.412 -9.056 25.018 1.00 94.31 401 THR A N 1
ATOM 3105 C CA . THR A 1 401 ? -21.074 -9.335 25.560 1.00 94.31 401 THR A CA 1
ATOM 3106 C C . THR A 1 401 ? -20.303 -10.328 24.685 1.00 94.31 401 THR A C 1
ATOM 3108 O O . THR A 1 401 ? -19.137 -10.090 24.354 1.00 94.31 401 THR A O 1
ATOM 3111 N N . LYS A 1 402 ? -20.941 -11.433 24.274 1.00 94.31 402 LYS A N 1
ATOM 3112 C CA . LYS A 1 402 ? -20.330 -12.435 23.386 1.00 94.31 402 LYS A CA 1
ATOM 3113 C C . LYS A 1 402 ? -19.997 -11.852 22.013 1.00 94.31 402 LYS A C 1
ATOM 3115 O O . LYS A 1 402 ? -18.891 -12.071 21.519 1.00 94.31 402 LYS A O 1
ATOM 3120 N N . TRP A 1 403 ? -20.909 -11.078 21.425 1.00 94.81 403 TRP A N 1
ATOM 3121 C CA . TRP A 1 403 ? -20.706 -10.430 20.131 1.00 94.81 403 TRP A CA 1
ATOM 3122 C C . TRP A 1 403 ? -19.524 -9.458 20.162 1.00 94.81 403 TRP A C 1
ATOM 3124 O O . TRP A 1 403 ? -18.646 -9.538 19.306 1.00 94.81 403 TRP A O 1
ATOM 3134 N N . ARG A 1 404 ? -19.425 -8.606 21.190 1.00 94.88 404 ARG A N 1
ATOM 3135 C CA . ARG A 1 404 ? -18.296 -7.675 21.364 1.00 94.88 404 ARG A CA 1
ATOM 3136 C C . ARG A 1 404 ? -16.966 -8.398 21.554 1.00 94.88 404 ARG A C 1
ATOM 3138 O O . ARG A 1 404 ? -15.965 -8.005 20.957 1.00 94.88 404 ARG A O 1
ATOM 3145 N N . GLN A 1 405 ? -16.940 -9.471 22.347 1.00 94.00 405 GLN A N 1
ATOM 3146 C CA . GLN A 1 405 ? -15.739 -10.300 22.518 1.00 94.00 405 GLN A CA 1
ATOM 3147 C C . GLN A 1 405 ? -15.313 -10.959 21.202 1.00 94.00 405 GLN A C 1
ATOM 3149 O O . GLN A 1 405 ? -14.123 -10.970 20.870 1.00 94.00 405 GLN A O 1
ATOM 3154 N N . TRP A 1 406 ? -16.278 -11.471 20.437 1.00 94.06 406 TRP A N 1
ATOM 3155 C CA . TRP A 1 406 ? -16.047 -12.033 19.114 1.00 94.06 406 TRP A CA 1
ATOM 3156 C C . TRP A 1 406 ? -15.520 -10.985 18.130 1.00 94.06 406 TRP A C 1
ATOM 3158 O O . TRP A 1 406 ? -14.473 -11.203 17.521 1.00 94.06 406 TRP A O 1
ATOM 3168 N N . ALA A 1 407 ? -16.173 -9.825 18.036 1.00 95.12 407 ALA A N 1
ATOM 3169 C CA . ALA A 1 407 ? -15.784 -8.735 17.147 1.00 95.12 407 ALA A CA 1
ATOM 3170 C C . ALA A 1 407 ? -14.377 -8.225 17.477 1.00 95.12 407 ALA A C 1
ATOM 3172 O O . ALA A 1 407 ? -13.570 -7.979 16.581 1.00 95.12 407 ALA A O 1
ATOM 3173 N N . HIS A 1 408 ? -14.035 -8.137 18.764 1.00 95.00 408 HIS A N 1
ATOM 3174 C CA . HIS A 1 408 ? -12.697 -7.777 19.221 1.00 95.00 408 HIS A CA 1
ATOM 3175 C C . HIS A 1 408 ? -11.637 -8.825 18.823 1.00 95.00 408 HIS A C 1
ATOM 3177 O O . HIS A 1 408 ? -10.550 -8.469 18.360 1.00 95.00 408 HIS A O 1
ATOM 3183 N N . ALA A 1 409 ? -11.938 -10.123 18.955 1.00 93.88 409 ALA A N 1
ATOM 3184 C CA . ALA A 1 409 ? -11.037 -11.195 18.526 1.00 93.88 409 ALA A CA 1
ATOM 3185 C C . ALA A 1 409 ? -10.851 -11.226 16.996 1.00 93.88 409 ALA A C 1
ATOM 3187 O O . ALA A 1 409 ? -9.722 -11.348 16.510 1.00 93.88 409 ALA A O 1
ATOM 3188 N N . GLU A 1 410 ? -11.937 -11.065 16.241 1.00 94.25 410 GLU A N 1
ATOM 3189 C CA . GLU A 1 410 ? -11.924 -10.993 14.778 1.00 94.25 410 GLU A CA 1
ATOM 3190 C C . GLU A 1 410 ? -11.193 -9.736 14.280 1.00 94.25 410 GLU A C 1
ATOM 3192 O O . GLU A 1 410 ? -10.406 -9.818 13.340 1.00 94.25 410 GLU A O 1
ATOM 3197 N N . SER A 1 411 ? -11.335 -8.598 14.967 1.00 96.62 411 SER A N 1
ATOM 3198 C CA . SER A 1 411 ? -10.597 -7.363 14.660 1.00 96.62 411 SER A CA 1
ATOM 3199 C C . SER A 1 411 ? -9.082 -7.549 14.774 1.00 96.62 411 SER A C 1
ATOM 3201 O O . SER A 1 411 ? -8.338 -7.091 13.912 1.00 96.62 411 SER A O 1
ATOM 3203 N N . TYR A 1 412 ? -8.596 -8.273 15.791 1.00 96.50 412 TYR A N 1
ATOM 3204 C CA . TYR A 1 412 ? -7.172 -8.619 15.884 1.00 96.50 412 TYR A CA 1
ATOM 3205 C C . TYR A 1 412 ? -6.703 -9.512 14.734 1.00 96.50 412 TYR A C 1
ATOM 3207 O O . TYR A 1 412 ? -5.602 -9.315 14.218 1.00 96.50 412 TYR A O 1
ATOM 3215 N N . LYS A 1 413 ? -7.524 -10.495 14.348 1.00 95.44 413 LYS A N 1
ATOM 3216 C CA . LYS A 1 413 ? -7.234 -11.399 13.229 1.00 95.44 413 LYS A CA 1
ATOM 3217 C C . LYS A 1 413 ? -7.138 -10.618 11.917 1.00 95.44 413 LYS A C 1
ATOM 3219 O O . LYS A 1 413 ? -6.162 -10.777 11.186 1.00 95.44 413 LYS A O 1
ATOM 3224 N N . ARG A 1 414 ? -8.107 -9.740 11.649 1.00 97.06 414 ARG A N 1
ATOM 3225 C CA . ARG A 1 414 ? -8.141 -8.892 10.452 1.00 97.06 414 ARG A CA 1
ATOM 3226 C C . ARG A 1 414 ? -7.007 -7.871 10.438 1.00 97.06 414 ARG A C 1
ATOM 3228 O O . ARG A 1 414 ? -6.357 -7.747 9.411 1.00 97.06 414 ARG A O 1
ATOM 3235 N N . LEU A 1 415 ? -6.677 -7.250 11.575 1.00 98.06 415 LEU A N 1
ATOM 3236 C CA . LEU A 1 415 ? -5.501 -6.378 11.708 1.00 98.06 415 LEU A CA 1
ATOM 3237 C C . LEU A 1 415 ? -4.199 -7.123 11.374 1.00 98.06 415 LEU A C 1
ATOM 3239 O O . LEU A 1 415 ? -3.356 -6.599 10.654 1.00 98.06 415 LEU A O 1
ATOM 3243 N N . ALA A 1 416 ? -4.030 -8.353 11.864 1.00 97.50 416 ALA A N 1
ATOM 3244 C CA . ALA A 1 416 ? -2.861 -9.164 11.535 1.00 97.50 416 ALA A CA 1
ATOM 3245 C C . ALA A 1 416 ? -2.778 -9.476 10.029 1.00 97.50 416 ALA A C 1
ATOM 3247 O O . ALA A 1 416 ? -1.704 -9.356 9.443 1.00 97.50 416 ALA A O 1
ATOM 3248 N N . CYS A 1 417 ? -3.901 -9.842 9.400 1.00 97.38 417 CYS A N 1
ATOM 3249 C CA . CYS A 1 417 ? -3.962 -10.109 7.958 1.00 97.38 417 CYS A CA 1
ATOM 3250 C C . CYS A 1 417 ? -3.692 -8.845 7.128 1.00 97.38 417 CYS A C 1
ATOM 3252 O O . CYS A 1 417 ? -2.930 -8.899 6.166 1.00 97.38 417 CYS A O 1
ATOM 3254 N N . HIS A 1 418 ? -4.262 -7.707 7.530 1.00 97.75 418 HIS A N 1
ATOM 3255 C CA . HIS A 1 418 ? -4.022 -6.408 6.906 1.00 97.75 418 HIS A CA 1
ATOM 3256 C C . HIS A 1 418 ? -2.538 -6.027 6.961 1.00 97.75 418 HIS A C 1
ATOM 3258 O O . HIS A 1 418 ? -1.974 -5.606 5.956 1.00 97.75 418 HIS A O 1
ATOM 3264 N N . LEU A 1 419 ? -1.857 -6.256 8.090 1.00 97.81 419 LEU A N 1
ATOM 3265 C CA . LEU A 1 419 ? -0.420 -5.993 8.182 1.00 97.81 419 LEU A CA 1
ATOM 3266 C C . LEU A 1 419 ? 0.424 -6.892 7.280 1.00 97.81 419 LEU A C 1
ATOM 3268 O O . LEU A 1 419 ? 1.433 -6.415 6.777 1.00 97.81 419 LEU A O 1
ATOM 3272 N N . LEU A 1 420 ? 0.027 -8.148 7.040 1.00 97.31 420 LEU A N 1
ATOM 3273 C CA . LEU A 1 420 ? 0.723 -9.008 6.074 1.00 97.31 420 LEU A CA 1
ATOM 3274 C C . LEU A 1 420 ? 0.624 -8.443 4.650 1.00 97.31 420 LEU A C 1
ATOM 3276 O O . LEU A 1 420 ? 1.612 -8.432 3.920 1.00 97.31 420 LEU A O 1
ATOM 3280 N N . ILE A 1 421 ? -0.555 -7.938 4.273 1.00 97.50 421 ILE A N 1
ATOM 3281 C CA . ILE A 1 421 ? -0.777 -7.272 2.982 1.00 97.50 421 ILE A CA 1
ATOM 3282 C C . ILE A 1 421 ? 0.055 -5.987 2.903 1.00 97.50 421 ILE A C 1
ATOM 3284 O O . ILE A 1 421 ? 0.822 -5.813 1.958 1.00 97.50 421 ILE A O 1
ATOM 3288 N N . HIS A 1 422 ? -0.054 -5.117 3.908 1.00 97.44 422 HIS A N 1
ATOM 3289 C CA . HIS A 1 422 ? 0.663 -3.844 3.965 1.00 97.44 422 HIS A CA 1
ATOM 3290 C C . HIS A 1 422 ? 2.189 -4.035 3.933 1.00 97.44 422 HIS A C 1
ATOM 3292 O O . HIS A 1 422 ? 2.883 -3.321 3.215 1.00 97.44 422 HIS A O 1
ATOM 3298 N N . ASP A 1 423 ? 2.727 -5.005 4.679 1.00 97.94 423 ASP A N 1
ATOM 3299 C CA . ASP A 1 423 ? 4.158 -5.332 4.683 1.00 97.94 423 ASP A CA 1
ATOM 3300 C C . ASP A 1 423 ? 4.640 -5.804 3.305 1.00 97.94 423 ASP A C 1
ATOM 3302 O O . ASP A 1 423 ? 5.657 -5.319 2.809 1.00 97.94 423 ASP A O 1
ATOM 3306 N N . ALA A 1 424 ? 3.877 -6.672 2.631 1.00 97.56 424 ALA A N 1
ATOM 3307 C CA . ALA A 1 424 ? 4.199 -7.094 1.271 1.00 97.56 424 ALA A CA 1
ATOM 3308 C C . ALA A 1 424 ? 4.201 -5.908 0.289 1.00 97.56 424 ALA A C 1
ATOM 3310 O O . ALA A 1 424 ? 5.118 -5.786 -0.521 1.00 97.56 424 ALA A O 1
ATOM 3311 N N . GLN A 1 425 ? 3.220 -5.005 0.382 1.00 97.25 425 GLN A N 1
ATOM 3312 C CA . GLN A 1 425 ? 3.151 -3.806 -0.462 1.00 97.25 425 GLN A CA 1
ATOM 3313 C C . GLN A 1 425 ? 4.323 -2.848 -0.210 1.00 97.25 425 GLN A C 1
ATOM 3315 O O . GLN A 1 425 ? 4.942 -2.381 -1.168 1.00 97.25 425 GLN A O 1
ATOM 3320 N N . ALA A 1 426 ? 4.657 -2.587 1.057 1.00 96.19 426 ALA A N 1
ATOM 3321 C CA . ALA A 1 426 ? 5.798 -1.759 1.446 1.00 96.19 426 ALA A CA 1
ATOM 3322 C C . ALA A 1 426 ? 7.117 -2.360 0.938 1.00 96.19 426 ALA A C 1
ATOM 3324 O O . ALA A 1 426 ? 7.910 -1.682 0.289 1.00 96.19 426 ALA A O 1
ATOM 3325 N N . SER A 1 427 ? 7.304 -3.665 1.139 1.00 96.12 427 SER A N 1
ATOM 3326 C CA . SER A 1 427 ? 8.467 -4.416 0.667 1.00 96.12 427 SER A CA 1
ATOM 3327 C C . SER A 1 427 ? 8.590 -4.400 -0.864 1.00 96.12 427 SER A C 1
ATOM 3329 O O . SER A 1 427 ? 9.676 -4.155 -1.392 1.00 96.12 427 SER A O 1
ATOM 3331 N N . MET A 1 428 ? 7.485 -4.562 -1.604 1.00 94.75 428 MET A N 1
ATOM 3332 C CA . MET A 1 428 ? 7.469 -4.412 -3.065 1.00 94.75 428 MET A CA 1
ATOM 3333 C C . MET A 1 428 ? 7.778 -2.981 -3.519 1.00 94.75 428 MET A C 1
ATOM 3335 O O . MET A 1 428 ? 8.436 -2.797 -4.545 1.00 94.75 428 MET A O 1
ATOM 3339 N N . ALA A 1 429 ? 7.293 -1.967 -2.803 1.00 92.88 429 ALA A N 1
ATOM 3340 C CA . ALA A 1 429 ? 7.510 -0.568 -3.154 1.00 92.88 429 ALA A CA 1
ATOM 3341 C C . ALA A 1 429 ? 8.964 -0.141 -2.921 1.00 92.88 429 ALA A C 1
ATOM 3343 O O . ALA A 1 429 ? 9.605 0.364 -3.842 1.00 92.88 429 ALA A O 1
ATOM 3344 N N . CYS A 1 430 ? 9.495 -0.414 -1.729 1.00 90.06 430 CYS A N 1
ATOM 3345 C CA . CYS A 1 430 ? 10.843 -0.022 -1.323 1.00 90.06 430 CYS A CA 1
ATOM 3346 C C . CYS A 1 430 ? 11.931 -0.996 -1.806 1.00 90.06 430 CYS A C 1
ATOM 3348 O O . CYS A 1 430 ? 13.114 -0.677 -1.728 1.00 90.06 430 CYS A O 1
ATOM 3350 N N . GLN A 1 431 ? 11.546 -2.161 -2.347 1.00 89.06 431 GLN A N 1
ATOM 3351 C CA . GLN A 1 431 ? 12.459 -3.235 -2.768 1.00 89.06 431 GLN A CA 1
ATOM 3352 C C . GLN A 1 431 ? 13.331 -3.766 -1.610 1.00 89.06 431 GLN A C 1
ATOM 3354 O O . GLN A 1 431 ? 14.477 -4.168 -1.803 1.00 89.06 431 GLN A O 1
ATOM 3359 N N . VAL A 1 432 ? 12.763 -3.803 -0.403 1.00 90.62 432 VAL A N 1
ATOM 3360 C CA . VAL A 1 432 ? 13.393 -4.313 0.829 1.00 90.62 432 VAL A CA 1
ATOM 3361 C C . VAL A 1 432 ? 12.783 -5.648 1.240 1.00 90.62 432 VAL A C 1
ATOM 3363 O O . VAL A 1 432 ? 11.760 -6.048 0.694 1.00 90.62 432 VAL A O 1
ATOM 3366 N N . ALA A 1 433 ? 13.384 -6.357 2.194 1.00 92.56 433 ALA A N 1
ATOM 3367 C CA . ALA A 1 433 ? 12.840 -7.624 2.677 1.00 92.56 433 ALA A CA 1
ATOM 3368 C C . ALA A 1 433 ? 11.505 -7.423 3.421 1.00 92.56 433 ALA A C 1
ATOM 3370 O O . ALA A 1 433 ? 11.402 -6.479 4.206 1.00 92.56 433 ALA A O 1
ATOM 3371 N N . PRO A 1 434 ? 10.504 -8.303 3.226 1.00 94.81 434 PRO A N 1
ATOM 3372 C CA . PRO A 1 434 ? 9.286 -8.269 4.030 1.00 94.81 434 PRO A CA 1
ATOM 3373 C C . PRO A 1 434 ? 9.602 -8.591 5.500 1.00 94.81 434 PRO A C 1
ATOM 3375 O O . PRO A 1 434 ? 10.423 -9.465 5.798 1.00 94.81 434 PRO A O 1
ATOM 3378 N N . LEU A 1 435 ? 8.955 -7.886 6.429 1.00 95.81 435 LEU A N 1
ATOM 3379 C CA . LEU A 1 435 ? 9.125 -8.056 7.877 1.00 95.81 435 LEU A CA 1
ATOM 3380 C C . LEU A 1 435 ? 8.267 -9.197 8.450 1.00 95.81 435 LEU A C 1
ATOM 3382 O O . LEU A 1 435 ? 8.513 -9.663 9.576 1.00 95.81 435 LEU A O 1
ATOM 3386 N N . LEU A 1 436 ? 7.236 -9.606 7.710 1.00 95.56 436 LEU A N 1
ATOM 3387 C CA . LEU A 1 436 ? 6.329 -10.695 8.041 1.00 95.56 436 LEU A CA 1
ATOM 3388 C C . LEU A 1 436 ? 6.552 -11.879 7.100 1.00 95.56 436 LEU A C 1
ATOM 3390 O O . LEU A 1 436 ? 6.647 -11.742 5.881 1.00 95.56 436 LEU A O 1
ATOM 3394 N N . SER A 1 437 ? 6.583 -13.076 7.680 1.00 92.50 437 SER A N 1
ATOM 3395 C CA . SER A 1 437 ? 6.583 -14.314 6.903 1.00 92.50 437 SER A CA 1
ATOM 3396 C C . SER A 1 437 ? 5.179 -14.902 6.917 1.00 92.50 437 SER A C 1
ATOM 3398 O O . SER A 1 437 ? 4.671 -15.172 8.006 1.00 92.50 437 SER A O 1
ATOM 3400 N N . PRO A 1 438 ? 4.566 -15.233 5.768 1.00 92.06 438 PRO A N 1
ATOM 3401 C CA . PRO A 1 438 ? 3.257 -15.887 5.755 1.00 92.06 438 PRO A CA 1
ATOM 3402 C C . PRO A 1 438 ? 3.227 -17.216 6.534 1.00 92.06 438 PRO A C 1
ATOM 3404 O O . PRO A 1 438 ? 2.181 -17.639 7.024 1.00 92.06 438 PRO A O 1
ATOM 3407 N N . THR A 1 439 ? 4.383 -17.864 6.723 1.00 91.12 439 THR A N 1
ATOM 3408 C CA . THR A 1 439 ? 4.513 -19.089 7.530 1.00 91.12 439 THR A CA 1
ATOM 3409 C C . THR A 1 439 ? 4.354 -18.860 9.036 1.00 91.12 439 THR A C 1
ATOM 3411 O O . THR A 1 439 ? 4.099 -19.813 9.771 1.00 91.12 439 THR A O 1
ATOM 3414 N N . GLU A 1 440 ? 4.468 -17.618 9.522 1.00 91.88 440 GLU A N 1
ATOM 3415 C CA . GLU A 1 440 ? 4.251 -17.294 10.937 1.00 91.88 440 GLU A CA 1
ATOM 3416 C C . GLU A 1 440 ? 2.757 -17.225 11.307 1.00 91.88 440 GLU A C 1
ATOM 3418 O O . GLU A 1 440 ? 2.413 -17.251 12.493 1.00 91.88 440 GLU A O 1
ATOM 3423 N N . PHE A 1 441 ? 1.873 -17.185 10.300 1.00 93.69 441 PHE A N 1
ATOM 3424 C CA . PHE A 1 441 ? 0.426 -17.051 10.444 1.00 93.69 441 PHE A CA 1
ATOM 3425 C C . PHE A 1 441 ? -0.256 -18.413 10.598 1.00 93.69 441 PHE A C 1
ATOM 3427 O O . PHE A 1 441 ? -0.699 -19.045 9.639 1.00 93.69 441 PHE A O 1
ATOM 3434 N N . SER A 1 442 ? -0.415 -18.842 11.849 1.00 91.31 442 SER A N 1
ATOM 3435 C CA . SER A 1 442 ? -1.224 -20.018 12.204 1.00 91.31 442 SER A CA 1
ATOM 3436 C C . SER A 1 442 ? -2.700 -19.680 12.477 1.00 91.31 442 SER A C 1
ATOM 3438 O O . SER A 1 442 ? -3.431 -20.523 13.000 1.00 91.31 442 SER A O 1
ATOM 3440 N N . LEU A 1 443 ? -3.141 -18.456 12.170 1.00 90.00 443 LEU A N 1
ATOM 3441 C CA . LEU A 1 443 ? -4.535 -18.007 12.283 1.00 90.00 443 LEU A CA 1
ATOM 3442 C C . LEU A 1 443 ? -5.434 -18.679 11.237 1.00 90.00 443 LEU A C 1
ATOM 3444 O O . LEU A 1 443 ? -4.962 -19.067 10.172 1.00 90.00 443 LEU A O 1
ATOM 3448 N N . SER A 1 444 ? -6.736 -18.762 11.512 1.00 90.75 444 SER A N 1
ATOM 3449 C CA . SER A 1 444 ? -7.730 -19.011 10.462 1.00 90.75 444 SER A CA 1
ATOM 3450 C C . SER A 1 444 ? -7.839 -17.794 9.538 1.00 90.75 444 SER A C 1
ATOM 3452 O O . SER A 1 444 ? -7.478 -16.682 9.930 1.00 90.75 444 SER A O 1
ATOM 3454 N N . PHE A 1 445 ? -8.416 -17.977 8.353 1.00 92.50 445 PHE A N 1
ATOM 3455 C CA . PHE A 1 445 ? -8.809 -16.844 7.515 1.00 92.50 445 PHE A CA 1
ATOM 3456 C C . PHE A 1 445 ? -9.906 -15.989 8.193 1.00 92.50 445 PHE A C 1
ATOM 3458 O O . PHE A 1 445 ? -10.609 -16.492 9.087 1.00 92.50 445 PHE A O 1
ATOM 3465 N N . PRO A 1 446 ? -10.025 -14.699 7.819 1.00 93.81 446 PRO A N 1
ATOM 3466 C CA . PRO A 1 446 ? -11.133 -13.836 8.225 1.00 93.81 446 PRO A CA 1
ATOM 3467 C C . PRO A 1 446 ? -12.490 -14.395 7.798 1.00 93.81 446 PRO A C 1
ATOM 3469 O O . PRO A 1 446 ? -12.603 -14.994 6.727 1.00 93.81 446 PRO A O 1
ATOM 3472 N N . VAL A 1 447 ? -13.514 -14.181 8.626 1.00 92.06 447 VAL A N 1
ATOM 3473 C CA . VAL A 1 447 ? -14.884 -14.625 8.311 1.00 92.06 447 VAL A CA 1
ATOM 3474 C C . VAL A 1 447 ? -15.486 -13.828 7.156 1.00 92.06 447 VAL A C 1
ATOM 3476 O O . VAL A 1 447 ? -15.036 -12.717 6.885 1.00 92.06 447 VAL A O 1
ATOM 3479 N N . TYR A 1 448 ? -16.527 -14.359 6.514 1.00 91.31 448 TYR A N 1
ATOM 3480 C CA . TYR A 1 448 ? -17.240 -13.689 5.422 1.00 91.31 448 TYR A CA 1
ATOM 3481 C C . TYR A 1 448 ? -17.817 -12.316 5.822 1.00 91.31 448 TYR A C 1
ATOM 3483 O O . TYR A 1 448 ? -18.113 -12.050 6.992 1.00 91.31 448 TYR A O 1
ATOM 3491 N N . LYS A 1 449 ? -17.970 -11.440 4.821 1.00 91.38 449 LYS A N 1
ATOM 3492 C CA . LYS A 1 449 ? -18.271 -10.013 5.001 1.00 91.38 449 LYS A CA 1
ATOM 3493 C C . LYS A 1 449 ? -19.563 -9.739 5.771 1.00 91.38 449 LYS A C 1
ATOM 3495 O O . LYS A 1 449 ? -19.547 -8.861 6.623 1.00 91.38 449 LYS A O 1
ATOM 3500 N N . ASP A 1 450 ? -20.633 -10.495 5.535 1.00 91.94 450 ASP A N 1
ATOM 3501 C CA . ASP A 1 450 ? -21.932 -10.231 6.175 1.00 91.94 450 ASP A CA 1
ATOM 3502 C C . ASP A 1 450 ? -21.901 -10.483 7.689 1.00 91.94 450 ASP A C 1
ATOM 3504 O O . ASP A 1 450 ? -22.422 -9.681 8.457 1.00 91.94 450 ASP A O 1
ATOM 3508 N N . LEU A 1 451 ? -21.224 -11.543 8.152 1.00 93.38 451 LEU A N 1
ATOM 3509 C CA . LEU A 1 451 ? -21.075 -11.800 9.592 1.00 93.38 451 LEU A CA 1
ATOM 3510 C C . LEU A 1 451 ? -20.199 -10.749 10.269 1.00 93.38 451 LEU A C 1
ATOM 3512 O O . LEU A 1 451 ? -20.480 -10.344 11.393 1.00 93.38 451 LEU A O 1
ATOM 3516 N N . TRP A 1 452 ? -19.138 -10.317 9.583 1.00 94.31 452 TRP A N 1
ATOM 3517 C CA . TRP A 1 452 ? -18.291 -9.210 10.024 1.00 94.31 452 TRP A CA 1
ATOM 3518 C C . TRP A 1 452 ? -19.002 -7.857 9.982 1.00 94.31 452 TRP A C 1
ATOM 3520 O O . TRP A 1 452 ? -18.650 -6.966 10.736 1.00 94.31 452 TRP A O 1
ATOM 3530 N N . GLY A 1 453 ? -19.975 -7.676 9.097 1.00 92.75 453 GLY A N 1
ATOM 3531 C CA . GLY A 1 453 ? -20.731 -6.437 8.956 1.00 92.75 453 GLY A CA 1
ATOM 3532 C C . GLY A 1 453 ? -21.959 -6.350 9.858 1.00 92.75 453 GLY A C 1
ATOM 3533 O O . GLY A 1 453 ? -22.655 -5.339 9.789 1.00 92.75 453 GLY A O 1
ATOM 3534 N N . ALA A 1 454 ? -22.240 -7.379 10.668 1.00 93.56 454 ALA A N 1
ATOM 3535 C CA . ALA A 1 454 ? -23.422 -7.428 11.521 1.00 93.56 454 ALA A CA 1
ATOM 3536 C C . ALA A 1 454 ? -23.508 -6.172 12.400 1.00 93.56 454 ALA A C 1
ATOM 3538 O O . ALA A 1 454 ? -22.560 -5.817 13.099 1.00 93.56 454 ALA A O 1
ATOM 3539 N N . SER A 1 455 ? -24.652 -5.497 12.355 1.00 92.31 455 SER A N 1
ATOM 3540 C CA . SER A 1 455 ? -24.879 -4.205 13.005 1.00 92.31 455 SER A CA 1
ATOM 3541 C C . SER A 1 455 ? -25.349 -4.324 14.458 1.00 92.31 455 SER A C 1
ATOM 3543 O O . SER A 1 455 ? -25.251 -3.359 15.216 1.00 92.31 455 SER A O 1
ATOM 3545 N N . SER A 1 456 ? -25.832 -5.505 14.859 1.00 93.38 456 SER A N 1
ATOM 3546 C CA . SER A 1 456 ? -26.244 -5.816 16.228 1.00 93.38 456 SER A CA 1
ATOM 3547 C C . SER A 1 456 ? -25.902 -7.255 16.625 1.00 93.38 456 SER A C 1
ATOM 3549 O O . SER A 1 456 ? -25.639 -8.119 15.782 1.00 93.38 456 SER A O 1
ATOM 3551 N N . ALA A 1 457 ? -25.951 -7.532 17.930 1.00 94.38 457 ALA A N 1
ATOM 3552 C CA . ALA A 1 457 ? -25.701 -8.860 18.479 1.00 94.38 457 ALA A CA 1
ATOM 3553 C C . ALA A 1 457 ? -26.753 -9.897 18.027 1.00 94.38 457 ALA A C 1
ATOM 3555 O O . ALA A 1 457 ? -26.436 -11.072 17.831 1.00 94.38 457 ALA A O 1
ATOM 3556 N N . GLU A 1 458 ? -28.003 -9.470 17.822 1.00 94.12 458 GLU A N 1
ATOM 3557 C CA . GLU A 1 458 ? -29.096 -10.301 17.305 1.00 94.12 458 GLU A CA 1
ATOM 3558 C C . GLU A 1 458 ? -28.882 -10.678 15.839 1.00 94.12 458 GLU A C 1
ATOM 3560 O O . GLU A 1 458 ? -29.063 -11.841 15.474 1.00 94.12 458 GLU A O 1
ATOM 3565 N N . GLU A 1 459 ? -28.470 -9.715 15.010 1.00 93.94 459 GLU A N 1
ATOM 3566 C CA . GLU A 1 459 ? -28.128 -9.965 13.609 1.00 93.94 459 GLU A CA 1
ATOM 3567 C C . GLU A 1 459 ? -26.941 -10.928 13.506 1.00 93.94 459 GLU A C 1
ATOM 3569 O O . GLU A 1 459 ? -27.003 -11.917 12.772 1.00 93.94 459 GLU A O 1
ATOM 3574 N N . TRP A 1 460 ? -25.902 -10.707 14.319 1.00 94.19 460 TRP A N 1
ATOM 3575 C CA . TRP A 1 460 ? -24.756 -11.607 14.420 1.00 94.19 460 TRP A CA 1
ATOM 3576 C C . TRP A 1 460 ? -25.172 -13.035 14.800 1.00 94.19 460 TRP A C 1
ATOM 3578 O O . TRP A 1 460 ? -24.773 -13.985 14.128 1.00 94.19 460 TRP A O 1
ATOM 3588 N N . LYS A 1 461 ? -26.024 -13.207 15.823 1.00 92.69 461 LYS A N 1
ATOM 3589 C CA . LYS A 1 461 ? -26.566 -14.521 16.221 1.00 92.69 461 LYS A CA 1
ATOM 3590 C C . LYS A 1 461 ? -27.348 -15.181 15.095 1.00 92.69 461 LYS A C 1
ATOM 3592 O O . LYS A 1 461 ? -27.158 -16.367 14.841 1.00 92.69 461 LYS A O 1
ATOM 3597 N N . MET A 1 462 ? -28.226 -14.432 14.434 1.00 92.31 462 MET A N 1
ATOM 3598 C CA . MET A 1 462 ? -29.040 -14.937 13.332 1.00 92.31 462 MET A CA 1
ATOM 3599 C C . MET A 1 462 ? -28.157 -15.469 12.196 1.00 92.31 462 MET A C 1
ATOM 3601 O O . MET A 1 462 ? -28.331 -16.613 11.782 1.00 92.31 462 MET A O 1
ATOM 3605 N N . LEU A 1 463 ? -27.184 -14.675 11.738 1.00 91.00 463 LEU A N 1
ATOM 3606 C CA . LEU A 1 463 ? -26.241 -15.072 10.688 1.00 91.00 463 LEU A CA 1
ATOM 3607 C C . LEU A 1 463 ? -25.373 -16.258 11.119 1.00 91.00 463 LEU A C 1
ATOM 3609 O O . LEU A 1 463 ? -25.072 -17.133 10.308 1.00 91.00 463 LEU A O 1
ATOM 3613 N N . HIS A 1 464 ? -24.994 -16.303 12.398 1.00 87.31 464 HIS A N 1
ATOM 3614 C CA . HIS A 1 464 ? -24.188 -17.388 12.934 1.00 87.31 464 HIS A CA 1
ATOM 3615 C C . HIS A 1 464 ? -24.957 -18.717 12.980 1.00 87.31 464 HIS A C 1
ATOM 3617 O O . HIS A 1 464 ? -24.417 -19.751 12.613 1.00 87.31 464 HIS A O 1
ATOM 3623 N N . LEU A 1 465 ? -26.224 -18.711 13.403 1.00 86.88 465 LEU A N 1
ATOM 3624 C CA . LEU A 1 465 ? -27.039 -19.929 13.506 1.00 86.88 465 LEU A CA 1
ATOM 3625 C C . LEU A 1 465 ? -27.543 -20.435 12.146 1.00 86.88 465 LEU A C 1
ATOM 3627 O O . LEU A 1 465 ? -27.780 -21.632 11.989 1.00 86.88 465 LEU A O 1
ATOM 3631 N N . GLN A 1 466 ? -27.698 -19.548 11.159 1.00 85.00 466 GLN A N 1
ATOM 3632 C CA . GLN A 1 466 ? -28.075 -19.924 9.791 1.00 85.00 466 GLN A CA 1
ATOM 3633 C C . GLN A 1 466 ? -26.990 -20.742 9.081 1.00 85.00 466 GLN A C 1
ATOM 3635 O O . GLN A 1 466 ? -27.308 -21.601 8.260 1.00 85.00 466 GLN A O 1
ATOM 3640 N N . ASN A 1 467 ? -25.722 -20.507 9.418 1.00 76.25 467 ASN A N 1
ATOM 3641 C CA . ASN A 1 467 ? -24.588 -21.198 8.825 1.00 76.25 467 ASN A CA 1
ATOM 3642 C C . ASN A 1 467 ? -24.074 -22.267 9.795 1.00 76.25 467 ASN A C 1
ATOM 3644 O O . ASN A 1 467 ? -23.498 -21.968 10.835 1.00 76.25 467 ASN A O 1
ATOM 3648 N N . THR A 1 468 ? -24.285 -23.547 9.477 1.00 62.19 468 THR A N 1
ATOM 3649 C CA . THR A 1 468 ? -23.780 -24.652 10.305 1.00 62.19 468 THR A CA 1
ATOM 3650 C C . THR A 1 468 ? -22.259 -24.727 10.177 1.00 62.19 468 THR A C 1
ATOM 3652 O O . THR A 1 468 ? -21.732 -25.366 9.267 1.00 62.19 468 THR A O 1
ATOM 3655 N N . PHE A 1 469 ? -21.532 -24.043 11.060 1.00 65.25 469 PHE A N 1
ATOM 3656 C CA . PHE A 1 469 ? -20.077 -24.009 10.970 1.00 65.25 469 PHE A CA 1
ATOM 3657 C C . PHE A 1 469 ? -19.473 -25.357 11.378 1.00 65.25 469 PHE A C 1
ATOM 3659 O O . PHE A 1 469 ? -19.762 -25.853 12.472 1.00 65.25 469 PHE A O 1
ATOM 3666 N N . PRO A 1 470 ? -18.612 -25.964 10.542 1.00 55.38 470 PRO A N 1
ATOM 3667 C CA . PRO A 1 470 ? -17.778 -27.058 11.004 1.00 55.38 470 PRO A CA 1
ATOM 3668 C C . PRO A 1 470 ? -16.881 -26.567 12.147 1.00 55.38 470 PRO A C 1
ATOM 3670 O O . PRO A 1 470 ? -16.489 -25.402 12.197 1.00 55.38 470 PRO A O 1
ATOM 3673 N N . ASP A 1 471 ? -16.578 -27.485 13.061 1.00 57.12 471 ASP A N 1
ATOM 3674 C CA . ASP A 1 471 ? -15.755 -27.265 14.250 1.00 57.12 471 ASP A CA 1
ATOM 3675 C C . ASP A 1 471 ? -14.511 -26.401 13.950 1.00 57.12 471 ASP A C 1
ATOM 3677 O O . ASP A 1 471 ? -13.723 -26.730 13.056 1.00 57.12 471 ASP A O 1
ATOM 3681 N N . VAL A 1 472 ? -14.344 -25.294 14.690 1.00 57.03 472 VAL A N 1
ATOM 3682 C CA . VAL A 1 472 ? -13.312 -24.252 14.473 1.00 57.03 472 VAL A CA 1
ATOM 3683 C C . VAL A 1 472 ? -11.899 -24.852 14.445 1.00 57.03 472 VAL A C 1
ATOM 3685 O O . VAL A 1 472 ? -11.015 -24.356 13.743 1.00 57.03 472 VAL A O 1
ATOM 3688 N N . ASP A 1 473 ? -11.701 -25.975 15.136 1.00 55.19 473 ASP A N 1
ATOM 3689 C CA . ASP A 1 473 ? -10.423 -26.681 15.224 1.00 55.19 473 ASP A CA 1
ATOM 3690 C C . ASP A 1 473 ? -10.004 -27.409 13.934 1.00 55.19 473 ASP A C 1
ATOM 3692 O O . ASP A 1 473 ? -8.823 -27.739 13.769 1.00 55.19 473 ASP A O 1
ATOM 3696 N N . LYS A 1 474 ? -10.930 -27.616 12.986 1.00 63.62 474 LYS A N 1
ATOM 3697 C CA . LYS A 1 474 ? -10.676 -28.296 11.701 1.00 63.62 474 LYS A CA 1
ATOM 3698 C C . LYS A 1 474 ? -10.433 -27.343 10.526 1.00 63.62 474 LYS A C 1
ATOM 3700 O O . LYS A 1 474 ? -10.174 -27.812 9.420 1.00 63.62 474 LYS A O 1
ATOM 3705 N N . GLY A 1 475 ? -10.501 -26.029 10.749 1.00 73.06 475 GLY A N 1
ATOM 3706 C CA . GLY A 1 475 ? -10.299 -25.025 9.704 1.00 73.06 475 GLY A CA 1
ATOM 3707 C C . GLY A 1 475 ? -8.851 -24.941 9.204 1.00 73.06 475 GLY A C 1
ATOM 3708 O O . GLY A 1 475 ? -7.893 -25.049 9.981 1.00 73.06 475 GLY A O 1
ATOM 3709 N N . ILE A 1 476 ? -8.696 -24.697 7.900 1.00 85.25 476 ILE A N 1
ATOM 3710 C CA . ILE A 1 476 ? -7.402 -24.441 7.254 1.00 85.25 476 ILE A CA 1
ATOM 3711 C C . ILE A 1 476 ? -6.851 -23.110 7.779 1.00 85.25 476 ILE A C 1
ATOM 3713 O O . ILE A 1 476 ? -7.529 -22.080 7.743 1.00 85.25 476 ILE A O 1
ATOM 3717 N N . ASN A 1 477 ? -5.622 -23.125 8.299 1.00 88.75 477 ASN A N 1
ATOM 3718 C CA . ASN A 1 477 ? -4.955 -21.891 8.715 1.00 88.75 477 ASN A CA 1
ATOM 3719 C C . ASN A 1 477 ? -4.327 -21.162 7.512 1.00 88.75 477 ASN A C 1
ATOM 3721 O O . ASN A 1 477 ? -4.137 -21.760 6.458 1.00 88.75 477 ASN A O 1
ATOM 3725 N N . ILE A 1 478 ? -3.974 -19.885 7.664 1.00 90.94 478 ILE A N 1
ATOM 3726 C CA . ILE A 1 478 ? -3.428 -19.048 6.582 1.00 90.94 478 ILE A CA 1
ATOM 3727 C C . ILE A 1 478 ? -2.187 -19.688 5.946 1.00 90.94 478 ILE A C 1
ATOM 3729 O O . ILE A 1 478 ? -2.151 -19.869 4.730 1.00 90.94 478 ILE A O 1
ATOM 3733 N N . SER A 1 479 ? -1.209 -20.114 6.755 1.00 89.94 479 SER A N 1
ATOM 3734 C CA . SER A 1 479 ? 0.015 -20.755 6.247 1.00 89.94 479 SER A CA 1
ATOM 3735 C C . SER A 1 479 ? -0.249 -22.041 5.442 1.00 89.94 479 SER A C 1
ATOM 3737 O O . SER A 1 479 ? 0.455 -22.328 4.475 1.00 89.94 479 SER A O 1
ATOM 3739 N N . GLN A 1 480 ? -1.282 -22.809 5.801 1.00 88.31 480 GLN A N 1
ATOM 3740 C CA . GLN A 1 480 ? -1.722 -23.998 5.066 1.00 88.31 480 GLN A CA 1
ATOM 3741 C C . GLN A 1 480 ? -2.500 -23.618 3.805 1.00 88.31 480 GLN A C 1
ATOM 3743 O O . GLN A 1 480 ? -2.261 -24.198 2.752 1.00 88.31 480 GLN A O 1
ATOM 3748 N N . GLY A 1 481 ? -3.387 -22.626 3.893 1.00 86.50 481 GLY A N 1
ATOM 3749 C CA . GLY A 1 481 ? -4.220 -22.167 2.783 1.00 86.50 481 GLY A CA 1
ATOM 3750 C C . GLY A 1 481 ? -3.410 -21.618 1.616 1.00 86.50 481 GLY A C 1
ATOM 3751 O O . GLY A 1 481 ? -3.753 -21.881 0.470 1.00 86.50 481 GLY A O 1
ATOM 3752 N N . ILE A 1 482 ? -2.287 -20.952 1.895 1.00 83.75 482 ILE A N 1
ATOM 3753 C CA . ILE A 1 482 ? -1.350 -20.482 0.860 1.00 83.75 482 ILE A CA 1
ATOM 3754 C C . ILE A 1 482 ? -0.776 -21.651 0.041 1.00 83.75 482 ILE A C 1
ATOM 3756 O O . ILE A 1 482 ? -0.571 -21.511 -1.159 1.00 83.75 482 ILE A O 1
ATOM 3760 N N . ASN A 1 483 ? -0.563 -22.814 0.665 1.00 82.44 483 ASN A N 1
ATOM 3761 C CA . ASN A 1 483 ? -0.050 -24.013 -0.007 1.00 82.44 483 ASN A CA 1
ATOM 3762 C C . ASN A 1 483 ? -1.160 -24.905 -0.594 1.00 82.44 483 ASN A C 1
ATOM 3764 O O . ASN A 1 483 ? -0.869 -25.864 -1.302 1.00 82.44 483 ASN A O 1
ATOM 3768 N N . CYS A 1 484 ? -2.426 -24.651 -0.259 1.00 86.19 484 CYS A N 1
ATOM 3769 C CA . CYS A 1 484 ? -3.572 -25.497 -0.598 1.00 86.19 484 CYS A CA 1
ATOM 3770 C C . CYS A 1 484 ? -4.778 -24.635 -1.004 1.00 86.19 484 CYS A C 1
ATOM 3772 O O . CYS A 1 484 ? -5.867 -24.771 -0.447 1.00 86.19 484 CYS A O 1
ATOM 3774 N N . VAL A 1 485 ? -4.578 -23.738 -1.977 1.00 89.62 485 VAL A N 1
ATOM 3775 C CA . VAL A 1 485 ? -5.576 -22.732 -2.387 1.00 89.62 485 VAL A CA 1
ATOM 3776 C C . VAL A 1 485 ? -6.886 -23.371 -2.844 1.00 89.62 485 VAL A C 1
ATOM 3778 O O . VAL A 1 485 ? -7.955 -22.883 -2.489 1.00 89.62 485 VAL A O 1
ATOM 3781 N N . SER A 1 486 ? -6.832 -24.499 -3.555 1.00 87.69 486 SER A N 1
ATOM 3782 C CA . SER A 1 486 ? -8.025 -25.213 -4.034 1.00 87.69 486 SER A CA 1
ATOM 3783 C C . SER A 1 486 ? -9.002 -25.596 -2.914 1.00 87.69 486 SER A C 1
ATOM 3785 O O . SER A 1 486 ? -10.210 -25.543 -3.119 1.00 87.69 486 SER A O 1
ATOM 3787 N N . GLN A 1 487 ? -8.503 -25.893 -1.709 1.00 87.25 487 GLN A N 1
ATOM 3788 C CA . GLN A 1 487 ? -9.328 -26.288 -0.560 1.00 87.25 487 GLN A CA 1
ATOM 3789 C C . GLN A 1 487 ? -10.030 -25.104 0.125 1.00 87.25 487 GLN A C 1
ATOM 3791 O O . GLN A 1 487 ? -10.927 -25.313 0.944 1.00 87.25 487 GLN A O 1
ATOM 3796 N N . LEU A 1 488 ? -9.624 -23.862 -0.170 1.00 87.62 488 LEU A N 1
ATOM 3797 C CA . LEU A 1 488 ? -10.226 -22.668 0.428 1.00 87.62 488 LEU A CA 1
ATOM 3798 C C . LEU A 1 488 ? -11.638 -22.415 -0.107 1.00 87.62 488 LEU A C 1
ATOM 3800 O O . LEU A 1 488 ? -12.495 -21.986 0.659 1.00 87.62 488 LEU A O 1
ATOM 3804 N N . LYS A 1 489 ? -11.903 -22.739 -1.379 1.00 85.81 489 LYS A N 1
ATOM 3805 C CA . LYS A 1 489 ? -13.222 -22.554 -2.009 1.00 85.81 489 LYS A CA 1
ATOM 3806 C C . LYS A 1 489 ? -14.334 -23.320 -1.288 1.00 85.81 489 LYS A C 1
ATOM 3808 O O . LYS A 1 489 ? -15.464 -22.850 -1.227 1.00 85.81 489 LYS A O 1
ATOM 3813 N N . ASP A 1 490 ? -14.000 -24.480 -0.729 1.00 83.94 490 ASP A N 1
ATOM 3814 C CA . ASP A 1 490 ? -14.954 -25.355 -0.046 1.00 83.94 490 ASP A CA 1
ATOM 3815 C C . ASP A 1 490 ? -15.279 -24.885 1.386 1.00 83.94 490 ASP A C 1
ATOM 3817 O O . ASP A 1 490 ? -16.176 -25.425 2.038 1.00 83.94 490 ASP A O 1
ATOM 3821 N N . GLN A 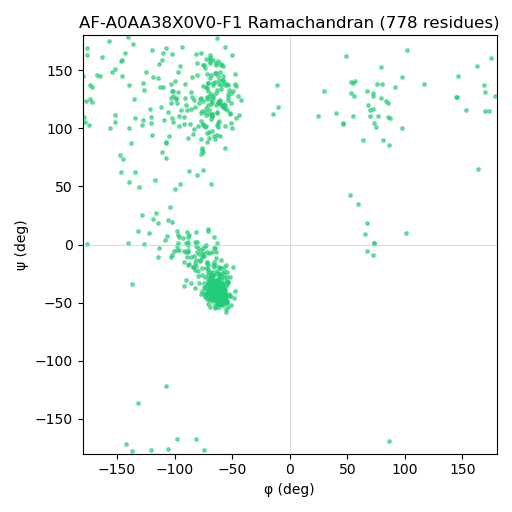1 491 ? -14.561 -23.881 1.906 1.00 82.75 491 GLN A N 1
ATOM 3822 C CA . GLN A 1 491 ? -14.781 -23.345 3.248 1.00 82.75 491 GLN A CA 1
ATOM 3823 C C . GLN A 1 491 ? -15.930 -22.329 3.243 1.00 82.75 491 GLN A C 1
ATOM 3825 O O . GLN A 1 491 ? -15.838 -21.264 2.644 1.00 82.75 491 GLN A O 1
ATOM 3830 N N . GLN A 1 492 ? -16.997 -22.616 3.990 1.00 77.50 492 GLN A N 1
ATOM 3831 C CA . GLN A 1 492 ? -18.179 -21.742 4.059 1.00 77.50 492 GLN A CA 1
ATOM 3832 C C . GLN A 1 492 ? -18.031 -20.554 5.027 1.00 77.50 492 GLN A C 1
ATOM 3834 O O . GLN A 1 492 ? -18.836 -19.632 4.993 1.00 77.50 492 GLN A O 1
ATOM 3839 N N . ASN A 1 493 ? -17.019 -20.559 5.902 1.00 84.50 493 ASN A N 1
ATOM 3840 C CA . ASN A 1 493 ? -16.864 -19.558 6.967 1.00 84.50 493 ASN A CA 1
ATOM 3841 C C . ASN A 1 493 ? -15.760 -18.526 6.697 1.00 84.50 493 ASN A C 1
ATOM 3843 O O . ASN A 1 493 ? -15.217 -17.951 7.638 1.00 84.50 493 ASN A O 1
ATOM 3847 N N . ILE A 1 494 ? -15.355 -18.334 5.443 1.00 90.00 494 ILE A N 1
ATOM 3848 C CA . ILE A 1 494 ? -14.251 -17.427 5.113 1.00 90.00 494 ILE A CA 1
ATOM 3849 C C . ILE A 1 494 ? -14.680 -16.381 4.095 1.00 90.00 494 ILE A C 1
ATOM 3851 O O . ILE A 1 494 ? -15.504 -16.640 3.220 1.00 90.00 494 ILE A O 1
ATOM 3855 N N . ASP A 1 495 ? -14.088 -15.198 4.191 1.00 91.69 495 ASP A N 1
ATOM 3856 C CA . ASP A 1 495 ? -14.147 -14.220 3.114 1.00 91.69 495 ASP A CA 1
ATOM 3857 C C . ASP A 1 495 ? -13.194 -14.655 1.997 1.00 91.69 495 ASP A C 1
ATOM 3859 O O . ASP A 1 495 ? -11.975 -14.516 2.114 1.00 91.69 495 ASP A O 1
ATOM 3863 N N . LEU A 1 496 ? -13.749 -15.204 0.913 1.00 91.38 496 LEU A N 1
ATOM 3864 C CA . LEU A 1 496 ? -12.966 -15.666 -0.234 1.00 91.38 496 LEU A CA 1
ATOM 3865 C C . LEU A 1 496 ? -12.197 -14.523 -0.914 1.00 91.38 496 LEU A C 1
ATOM 3867 O O . LEU A 1 496 ? -11.089 -14.746 -1.396 1.00 91.38 496 LEU A O 1
ATOM 3871 N N . THR A 1 497 ? -12.725 -13.296 -0.921 1.00 92.00 497 THR A N 1
ATOM 3872 C CA . THR A 1 497 ? -12.043 -12.158 -1.561 1.00 92.00 497 THR A CA 1
ATOM 3873 C C . THR A 1 497 ? -10.839 -11.723 -0.726 1.00 92.00 497 THR A C 1
ATOM 3875 O O . THR A 1 497 ? -9.743 -11.513 -1.257 1.00 92.00 497 THR A O 1
ATOM 3878 N N . PHE A 1 498 ? -11.003 -11.652 0.598 1.00 93.31 498 PHE A N 1
ATOM 3879 C CA . PHE A 1 498 ? -9.900 -11.367 1.515 1.00 93.31 498 PHE A CA 1
ATOM 3880 C C . PHE A 1 498 ? -8.871 -12.511 1.493 1.00 93.31 498 PHE A C 1
ATOM 3882 O O . PHE A 1 498 ? -7.670 -12.264 1.385 1.00 93.31 498 PHE A O 1
ATOM 3889 N N . ALA A 1 499 ? -9.315 -13.771 1.495 1.00 93.81 499 ALA A N 1
ATOM 3890 C CA . ALA A 1 499 ? -8.428 -14.929 1.400 1.00 93.81 499 ALA A CA 1
ATOM 3891 C C . ALA A 1 499 ? -7.589 -14.910 0.112 1.00 93.81 499 ALA A C 1
ATOM 3893 O O . ALA A 1 499 ? -6.370 -15.061 0.185 1.00 93.81 499 ALA A O 1
ATOM 3894 N N . ALA A 1 500 ? -8.207 -14.649 -1.044 1.00 93.88 500 ALA A N 1
ATOM 3895 C CA . ALA A 1 500 ? -7.503 -14.501 -2.317 1.00 93.88 500 ALA A CA 1
ATOM 3896 C C . ALA A 1 500 ? -6.471 -13.361 -2.268 1.00 93.88 500 ALA A C 1
ATOM 3898 O O . ALA A 1 500 ? -5.319 -13.549 -2.658 1.00 93.88 500 ALA A O 1
ATOM 3899 N N . THR A 1 501 ? -6.850 -12.204 -1.713 1.00 94.38 501 THR A N 1
ATOM 3900 C CA . THR A 1 501 ? -5.945 -11.057 -1.523 1.00 94.38 501 THR A CA 1
ATOM 3901 C C . THR A 1 501 ? -4.728 -11.426 -0.682 1.00 94.38 501 THR A C 1
ATOM 3903 O O . THR A 1 501 ? -3.597 -11.100 -1.050 1.00 94.38 501 THR A O 1
ATOM 3906 N N . LEU A 1 502 ? -4.950 -12.144 0.419 1.00 95.19 502 LEU A N 1
ATOM 3907 C CA . LEU A 1 502 ? -3.902 -12.574 1.333 1.00 95.19 502 LEU A CA 1
ATOM 3908 C C . LEU A 1 502 ? -2.948 -13.577 0.677 1.00 95.19 502 LEU A C 1
ATOM 3910 O O . LEU A 1 502 ? -1.732 -13.445 0.812 1.00 95.19 502 LEU A O 1
ATOM 3914 N N . VAL A 1 503 ? -3.490 -14.554 -0.056 1.00 94.62 503 VAL A N 1
ATOM 3915 C CA . VAL A 1 503 ? -2.706 -15.558 -0.789 1.00 94.62 503 VAL A CA 1
ATOM 3916 C C . VAL A 1 503 ? -1.824 -14.886 -1.838 1.00 94.62 503 VAL A C 1
ATOM 3918 O O . VAL A 1 503 ? -0.619 -15.127 -1.842 1.00 94.62 503 VAL A O 1
ATOM 3921 N N . ILE A 1 504 ? -2.385 -13.998 -2.669 1.00 95.00 504 ILE A N 1
ATOM 3922 C CA . ILE A 1 504 ? -1.625 -13.290 -3.709 1.00 95.00 504 ILE A CA 1
ATOM 3923 C C . ILE A 1 504 ? -0.483 -12.472 -3.102 1.00 95.00 504 ILE A C 1
ATOM 3925 O O . ILE A 1 504 ? 0.660 -12.633 -3.526 1.00 95.00 504 ILE A O 1
ATOM 3929 N N . HIS A 1 505 ? -0.736 -11.663 -2.070 1.00 96.06 505 HIS A N 1
ATOM 3930 C CA . HIS A 1 505 ? 0.332 -10.881 -1.431 1.00 96.06 505 HIS A CA 1
ATOM 3931 C C . HIS A 1 505 ? 1.379 -11.772 -0.744 1.00 96.06 505 HIS A C 1
ATOM 3933 O O . HIS A 1 505 ? 2.562 -11.443 -0.746 1.00 96.06 505 HIS A O 1
ATOM 3939 N N . SER A 1 506 ? 0.981 -12.940 -0.228 1.00 95.12 506 SER A N 1
ATOM 3940 C CA . SER A 1 506 ? 1.906 -13.902 0.386 1.00 95.12 506 SER A CA 1
ATOM 3941 C C . SER A 1 506 ? 2.887 -14.522 -0.612 1.00 95.12 506 SER A C 1
ATOM 3943 O O . SER A 1 506 ? 3.973 -14.938 -0.215 1.00 95.12 506 SER A O 1
ATOM 3945 N N . THR A 1 507 ? 2.565 -14.556 -1.910 1.00 93.69 507 THR A N 1
ATOM 3946 C CA . THR A 1 507 ? 3.509 -15.048 -2.932 1.00 93.69 507 THR A CA 1
ATOM 3947 C C . THR A 1 507 ? 4.770 -14.181 -3.034 1.00 93.69 507 THR A C 1
ATOM 3949 O O . THR A 1 507 ? 5.831 -14.673 -3.424 1.00 93.69 507 THR A O 1
ATOM 3952 N N . TRP A 1 508 ? 4.703 -12.919 -2.597 1.00 95.19 508 TRP A N 1
ATOM 3953 C CA . TRP A 1 508 ? 5.839 -12.004 -2.598 1.00 95.19 508 TRP A CA 1
ATOM 3954 C C . TRP A 1 508 ? 7.017 -12.495 -1.764 1.00 95.19 508 TRP A C 1
ATOM 3956 O O . TRP A 1 508 ? 8.160 -12.391 -2.206 1.00 95.19 508 TRP A O 1
ATOM 3966 N N . SER A 1 509 ? 6.765 -13.078 -0.586 1.00 92.62 509 SER A N 1
ATOM 3967 C CA . SER A 1 509 ? 7.850 -13.563 0.272 1.00 92.62 509 SER A CA 1
ATOM 3968 C C . SER A 1 509 ? 8.667 -14.653 -0.423 1.00 92.62 509 SER A C 1
ATOM 3970 O O . SER A 1 509 ? 9.875 -14.741 -0.209 1.00 92.62 509 SER A O 1
ATOM 3972 N N . LEU A 1 510 ? 8.031 -15.459 -1.282 1.00 90.31 510 LEU A N 1
ATOM 3973 C CA . LEU A 1 510 ? 8.704 -16.483 -2.083 1.00 90.31 510 LEU A CA 1
ATOM 3974 C C . LEU A 1 510 ? 9.568 -15.842 -3.172 1.00 90.31 510 LEU A C 1
ATOM 3976 O O . LEU A 1 510 ? 10.742 -16.184 -3.304 1.00 90.31 510 LEU A O 1
ATOM 3980 N N . VAL A 1 511 ? 9.006 -14.879 -3.910 1.00 92.06 511 VAL A N 1
ATOM 3981 C CA . VAL A 1 511 ? 9.716 -14.153 -4.972 1.00 92.06 511 VAL A CA 1
ATOM 3982 C C . VAL A 1 511 ? 10.918 -13.393 -4.421 1.00 92.06 511 VAL A C 1
ATOM 3984 O O . VAL A 1 511 ? 12.015 -13.523 -4.962 1.00 92.06 511 VAL A O 1
ATOM 3987 N N . TYR A 1 512 ? 10.747 -12.653 -3.325 1.00 91.56 512 TYR A N 1
ATOM 3988 C CA . TYR A 1 512 ? 11.838 -11.919 -2.691 1.00 91.56 512 TYR A CA 1
ATOM 3989 C C . TYR A 1 512 ? 12.939 -12.862 -2.191 1.00 91.56 512 TYR A C 1
ATOM 3991 O O . TYR A 1 512 ? 14.113 -12.652 -2.490 1.00 91.56 512 TYR A O 1
ATOM 3999 N N . SER A 1 513 ? 12.570 -13.938 -1.482 1.00 89.44 513 SER A N 1
ATOM 4000 C CA . SER A 1 513 ? 13.538 -14.918 -0.965 1.00 89.44 513 SER A CA 1
ATOM 4001 C C . SER A 1 513 ? 14.343 -15.577 -2.085 1.00 89.44 513 SER A C 1
ATOM 4003 O O . SER A 1 513 ? 15.545 -15.791 -1.942 1.00 89.44 513 SER A O 1
ATOM 4005 N N . ASN A 1 514 ? 13.700 -15.862 -3.218 1.00 87.06 514 ASN A N 1
ATOM 4006 C CA . ASN A 1 514 ? 14.364 -16.385 -4.406 1.00 87.06 514 ASN A CA 1
ATOM 4007 C C . ASN A 1 514 ? 15.313 -15.360 -5.041 1.00 87.06 514 ASN A C 1
ATOM 4009 O O . ASN A 1 514 ? 16.449 -15.699 -5.361 1.00 87.06 514 ASN A O 1
ATOM 4013 N N . SER A 1 515 ? 14.892 -14.100 -5.176 1.00 85.12 515 SER A N 1
ATOM 4014 C CA . SER A 1 515 ? 15.764 -13.023 -5.661 1.00 85.12 515 SER A CA 1
ATOM 4015 C C . SER A 1 515 ? 16.998 -12.845 -4.775 1.00 85.12 515 SER A C 1
ATOM 4017 O O . SER A 1 515 ? 18.107 -12.712 -5.291 1.00 85.12 515 SER A O 1
ATOM 4019 N N . LEU A 1 516 ? 16.824 -12.905 -3.451 1.00 85.12 516 LEU A N 1
ATOM 4020 C CA . LEU A 1 516 ? 17.924 -12.856 -2.491 1.00 85.12 516 LEU A CA 1
ATOM 4021 C C . LEU A 1 516 ? 18.856 -14.063 -2.640 1.00 85.12 516 LEU A C 1
ATOM 4023 O O . LEU A 1 516 ? 20.072 -13.895 -2.692 1.00 85.12 516 LEU A O 1
ATOM 4027 N N . LEU A 1 517 ? 18.302 -15.274 -2.747 1.00 83.50 517 LEU A N 1
ATOM 4028 C CA . LEU A 1 517 ? 19.092 -16.484 -2.962 1.00 83.50 517 LEU A CA 1
ATOM 4029 C C . LEU A 1 517 ? 19.933 -16.370 -4.239 1.00 83.50 517 LEU A C 1
ATOM 4031 O O . LEU A 1 517 ? 21.137 -16.593 -4.180 1.00 83.50 517 LEU A O 1
ATOM 4035 N N . ASN A 1 518 ? 19.327 -15.943 -5.350 1.00 79.62 518 ASN A N 1
ATOM 4036 C CA . ASN A 1 518 ? 20.016 -15.735 -6.626 1.00 79.62 518 ASN A CA 1
ATOM 4037 C C . ASN A 1 518 ? 21.126 -14.677 -6.522 1.00 79.62 518 ASN A C 1
ATOM 4039 O O . ASN A 1 518 ? 22.173 -14.813 -7.154 1.00 79.62 518 ASN A O 1
ATOM 4043 N N . ALA A 1 519 ? 20.930 -13.625 -5.721 1.00 78.25 519 ALA A N 1
ATOM 4044 C CA . ALA A 1 519 ? 21.964 -12.624 -5.472 1.00 78.25 519 ALA A CA 1
ATOM 4045 C C . ALA A 1 519 ? 23.162 -13.206 -4.697 1.00 78.25 519 ALA A C 1
ATOM 4047 O O . ALA A 1 519 ? 24.305 -12.861 -4.994 1.00 78.25 519 ALA A O 1
ATOM 4048 N N . LEU A 1 520 ? 22.915 -14.116 -3.747 1.00 79.81 520 LEU A N 1
ATOM 4049 C CA . LEU A 1 520 ? 23.948 -14.758 -2.923 1.00 79.81 520 LEU A CA 1
ATOM 4050 C C . LEU A 1 520 ? 24.694 -15.888 -3.646 1.00 79.81 520 LEU A C 1
ATOM 4052 O O . LEU A 1 520 ? 25.875 -16.109 -3.383 1.00 79.81 520 LEU A O 1
ATOM 4056 N N . THR A 1 521 ? 24.025 -16.618 -4.538 1.00 75.06 521 THR A N 1
ATOM 4057 C CA . THR A 1 521 ? 24.600 -17.767 -5.260 1.00 75.06 521 THR A CA 1
ATOM 4058 C C . THR A 1 521 ? 25.266 -17.382 -6.578 1.00 75.06 521 THR A C 1
ATOM 4060 O O . THR A 1 521 ? 25.898 -18.235 -7.210 1.00 75.06 521 THR A O 1
ATOM 4063 N N . ARG A 1 522 ? 25.154 -16.116 -7.007 1.00 68.06 522 ARG A N 1
ATOM 4064 C CA . ARG A 1 522 ? 25.693 -15.655 -8.289 1.00 68.06 522 ARG A CA 1
ATOM 4065 C C . ARG A 1 522 ? 27.214 -15.860 -8.337 1.00 68.06 522 ARG A C 1
ATOM 4067 O O . ARG A 1 522 ? 27.926 -15.286 -7.509 1.00 68.06 522 ARG A O 1
ATOM 4074 N N . PRO A 1 523 ? 27.750 -16.621 -9.312 1.00 60.69 523 PRO A N 1
ATOM 4075 C CA . PRO A 1 523 ? 29.187 -16.830 -9.415 1.00 60.69 523 PRO A CA 1
ATOM 4076 C C . PRO A 1 523 ? 29.913 -15.496 -9.610 1.00 60.69 523 PRO A C 1
ATOM 4078 O O . PRO A 1 523 ? 29.688 -14.788 -10.595 1.00 60.69 523 PRO A O 1
ATOM 4081 N N . GLN A 1 524 ? 30.820 -15.156 -8.692 1.00 54.69 524 GLN A N 1
ATOM 4082 C CA . GLN A 1 524 ? 31.771 -14.068 -8.899 1.00 54.69 524 GLN A CA 1
ATOM 4083 C C . GLN A 1 524 ? 32.866 -14.556 -9.849 1.00 54.69 524 GLN A C 1
ATOM 4085 O O . GLN A 1 524 ? 33.920 -15.014 -9.419 1.00 54.69 524 GLN A O 1
ATOM 4090 N N . SER A 1 525 ? 32.632 -14.548 -11.159 1.00 51.47 525 SER A N 1
ATOM 4091 C CA . SER A 1 525 ? 33.739 -14.748 -12.103 1.00 51.47 525 SER A CA 1
ATOM 4092 C C . SER A 1 525 ? 33.494 -14.058 -13.434 1.00 51.47 525 SER A C 1
ATOM 4094 O O . SER A 1 525 ? 32.712 -14.493 -14.273 1.00 51.47 525 SER A O 1
ATOM 4096 N N . SER A 1 526 ? 34.216 -12.948 -13.591 1.00 42.28 526 SER A N 1
ATOM 4097 C CA . SER A 1 526 ? 35.116 -12.685 -14.716 1.00 42.28 526 SER A CA 1
ATOM 4098 C C . SER A 1 526 ? 34.817 -13.440 -16.012 1.00 42.28 526 SER A C 1
ATOM 4100 O O . SER A 1 526 ? 35.102 -14.626 -16.111 1.00 42.28 526 SER A O 1
ATOM 4102 N N . GLY A 1 527 ? 34.365 -12.691 -17.020 1.00 46.19 527 GLY A N 1
ATOM 4103 C CA . GLY A 1 527 ? 34.635 -12.942 -18.434 1.00 46.19 527 GLY A CA 1
ATOM 4104 C C . GLY A 1 527 ? 34.457 -14.382 -18.913 1.00 46.19 527 GLY A C 1
ATOM 4105 O O . GLY A 1 527 ? 35.379 -15.179 -18.823 1.00 46.19 527 GLY A O 1
ATOM 4106 N N . GLN A 1 528 ? 33.345 -14.627 -19.607 1.00 47.06 528 GLN A N 1
ATOM 4107 C CA . GLN A 1 528 ? 33.060 -15.845 -20.376 1.00 47.06 528 GLN A CA 1
ATOM 4108 C C . GLN A 1 528 ? 32.556 -17.027 -19.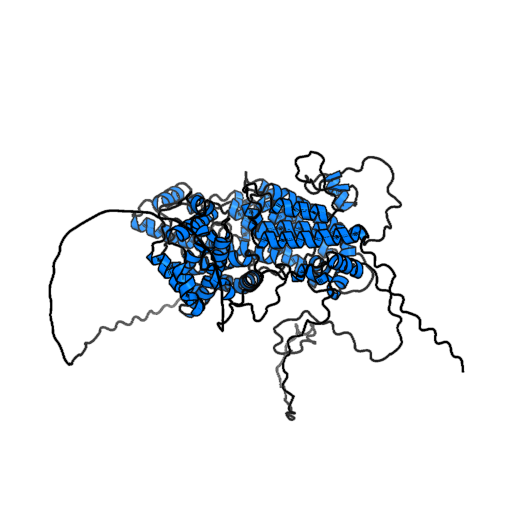532 1.00 47.06 528 GLN A C 1
ATOM 4110 O O . GLN A 1 528 ? 33.300 -17.907 -19.128 1.00 47.06 528 GLN A O 1
ATOM 4115 N N . THR A 1 529 ? 31.237 -17.113 -19.364 1.00 42.91 529 THR A N 1
ATOM 4116 C CA . THR A 1 529 ? 30.412 -18.151 -20.011 1.00 42.91 529 THR A CA 1
ATOM 4117 C C . THR A 1 529 ? 28.930 -17.841 -19.775 1.00 42.91 529 THR A C 1
ATOM 4119 O O . THR A 1 529 ? 28.470 -17.699 -18.650 1.00 42.91 529 THR A O 1
ATOM 4122 N N . ASN A 1 530 ? 28.189 -17.705 -20.876 1.00 48.47 530 ASN A N 1
ATOM 4123 C CA . ASN A 1 530 ? 26.752 -17.428 -20.933 1.00 48.47 530 ASN A CA 1
ATOM 4124 C C . ASN A 1 530 ? 25.928 -18.676 -20.584 1.00 48.47 530 ASN A C 1
ATOM 4126 O O . ASN A 1 530 ? 25.228 -19.213 -21.443 1.00 48.47 530 ASN A O 1
ATOM 4130 N N . GLN A 1 531 ? 26.035 -19.179 -19.361 1.00 47.47 531 GLN A N 1
ATOM 4131 C CA . GLN A 1 531 ? 25.082 -20.169 -18.876 1.00 47.47 531 GLN A CA 1
ATOM 4132 C C . GLN A 1 531 ? 24.405 -19.599 -17.642 1.00 47.47 531 GLN A C 1
ATOM 4134 O O . GLN A 1 531 ? 25.035 -19.444 -16.599 1.00 47.47 531 GLN A O 1
ATOM 4139 N N . GLU A 1 532 ? 23.121 -19.257 -17.794 1.00 52.81 532 GLU A N 1
ATOM 4140 C CA . GLU A 1 532 ? 22.207 -19.187 -16.656 1.00 52.81 532 GLU A CA 1
ATOM 4141 C C . GLU A 1 532 ? 22.449 -20.439 -15.815 1.00 52.81 532 GLU A C 1
ATOM 4143 O O . GLU A 1 532 ? 22.485 -21.553 -16.354 1.00 52.81 532 GLU A O 1
ATOM 4148 N N . SER A 1 533 ? 22.688 -20.258 -14.517 1.00 56.97 533 SER A N 1
ATOM 4149 C CA . SER A 1 533 ? 22.811 -21.391 -13.612 1.00 56.97 533 SER A CA 1
ATOM 4150 C C . SER A 1 533 ? 21.553 -22.251 -13.792 1.00 56.97 533 SER A C 1
ATOM 4152 O O . SER A 1 533 ? 20.443 -21.736 -13.643 1.00 56.97 533 SER A O 1
ATOM 4154 N N . PRO A 1 534 ? 21.674 -23.557 -14.105 1.00 57.62 534 PRO A N 1
ATOM 4155 C CA . PRO A 1 534 ? 20.514 -24.433 -14.276 1.00 57.62 534 PRO A CA 1
ATOM 4156 C C . PRO A 1 534 ? 19.603 -24.471 -13.044 1.00 57.62 534 PRO A C 1
ATOM 4158 O O . PRO A 1 534 ? 18.453 -24.901 -13.135 1.00 57.62 534 PRO A O 1
ATOM 4161 N N . LEU A 1 535 ? 20.127 -24.063 -11.885 1.00 60.09 535 LEU A N 1
ATOM 4162 C CA . LEU A 1 535 ? 19.373 -23.910 -10.652 1.00 60.09 535 LEU A CA 1
ATOM 4163 C C . LEU A 1 535 ? 18.469 -22.673 -10.713 1.00 60.09 535 LEU A C 1
ATOM 4165 O O . LEU A 1 535 ? 17.291 -22.801 -10.398 1.00 60.09 535 LEU A O 1
ATOM 4169 N N . ASP A 1 536 ? 18.955 -21.526 -11.181 1.00 60.47 536 ASP A N 1
ATOM 4170 C CA . ASP A 1 536 ? 18.199 -20.264 -11.212 1.00 60.47 536 ASP A CA 1
ATOM 4171 C C . ASP A 1 536 ? 16.980 -20.384 -12.144 1.00 60.47 536 ASP A C 1
ATOM 4173 O O . ASP A 1 536 ? 15.853 -20.063 -11.762 1.00 60.47 536 ASP A O 1
ATOM 4177 N N . THR A 1 537 ? 17.163 -20.964 -13.338 1.00 63.69 537 THR A N 1
ATOM 4178 C CA . THR A 1 537 ? 16.065 -21.197 -14.294 1.00 63.69 537 THR A CA 1
ATOM 4179 C C . THR A 1 537 ? 15.011 -22.166 -13.731 1.00 63.69 537 THR A C 1
ATOM 4181 O O . THR A 1 537 ? 13.813 -22.005 -13.988 1.00 63.69 537 THR A O 1
ATOM 4184 N N . ARG A 1 538 ? 15.418 -23.168 -12.935 1.00 63.28 538 ARG A N 1
ATOM 4185 C CA . ARG A 1 538 ? 14.498 -24.133 -12.299 1.00 63.28 538 ARG A CA 1
ATOM 4186 C C . ARG A 1 538 ? 13.703 -23.521 -11.147 1.00 63.28 538 ARG A C 1
ATOM 4188 O O . ARG A 1 538 ? 12.505 -23.765 -11.065 1.00 63.28 538 ARG A O 1
ATOM 4195 N N . HIS A 1 539 ? 14.335 -22.729 -10.282 1.00 72.62 539 HIS A N 1
ATOM 4196 C CA . HIS A 1 539 ? 13.627 -22.089 -9.169 1.00 72.62 539 HIS A CA 1
ATOM 4197 C C . HIS A 1 539 ? 12.653 -21.022 -9.677 1.00 72.62 539 HIS A C 1
ATOM 4199 O O . HIS A 1 539 ? 11.489 -21.026 -9.279 1.00 72.62 539 HIS A O 1
ATOM 4205 N N . ASN A 1 540 ? 13.075 -20.193 -10.639 1.00 79.12 540 ASN A N 1
ATOM 4206 C CA . ASN A 1 540 ? 12.197 -19.195 -11.251 1.00 79.12 540 ASN A CA 1
ATOM 4207 C C . ASN A 1 540 ? 10.985 -19.849 -11.930 1.00 79.12 540 ASN A C 1
ATOM 4209 O O . ASN A 1 540 ? 9.859 -19.420 -11.705 1.00 79.12 540 ASN A O 1
ATOM 4213 N N . SER A 1 541 ? 11.189 -20.911 -12.719 1.00 82.19 541 SER A N 1
ATOM 4214 C CA . SER A 1 541 ? 10.073 -21.615 -13.373 1.00 82.19 541 SER A CA 1
ATOM 4215 C C . SER A 1 541 ? 9.128 -22.299 -12.383 1.00 82.19 541 SER A C 1
ATOM 4217 O O . SER A 1 541 ? 7.920 -22.266 -12.599 1.00 82.19 541 SER A O 1
ATOM 4219 N N . GLY A 1 542 ? 9.640 -22.854 -11.280 1.00 87.56 542 GLY A N 1
ATOM 4220 C CA . GLY A 1 542 ? 8.806 -23.422 -10.218 1.00 87.56 542 GLY A CA 1
ATOM 4221 C C . GLY A 1 542 ? 7.917 -22.380 -9.532 1.00 87.56 542 GLY A C 1
ATOM 4222 O O . GLY A 1 542 ? 6.736 -22.635 -9.315 1.00 87.56 542 GLY A O 1
ATOM 4223 N N . ILE A 1 543 ? 8.456 -21.192 -9.239 1.00 90.31 543 ILE A N 1
ATOM 4224 C CA . ILE A 1 543 ? 7.689 -20.103 -8.610 1.00 90.31 543 ILE A CA 1
ATOM 4225 C C . ILE A 1 543 ? 6.654 -19.526 -9.579 1.00 90.31 543 ILE A C 1
ATOM 4227 O O . ILE A 1 543 ? 5.517 -19.299 -9.175 1.00 90.31 543 ILE A O 1
ATOM 4231 N N . VAL A 1 544 ? 7.016 -19.326 -10.851 1.00 91.62 544 VAL A N 1
ATOM 4232 C CA . VAL A 1 544 ? 6.062 -18.892 -11.886 1.00 91.62 544 VAL A CA 1
ATOM 4233 C C . VAL A 1 544 ? 4.907 -19.885 -11.985 1.00 91.62 544 VAL A C 1
ATOM 4235 O O . VAL A 1 544 ? 3.755 -19.473 -11.894 1.00 91.62 544 VAL A O 1
ATOM 4238 N N . HIS A 1 545 ? 5.206 -21.185 -12.073 1.00 91.44 545 HIS A N 1
ATOM 4239 C CA . HIS A 1 545 ? 4.176 -22.218 -12.160 1.00 91.44 545 HIS A CA 1
ATOM 4240 C C . HIS A 1 545 ? 3.256 -22.230 -10.935 1.00 91.44 545 HIS A C 1
ATOM 4242 O O . HIS A 1 545 ? 2.046 -22.346 -11.091 1.00 91.44 545 HIS A O 1
ATOM 4248 N N . LEU A 1 546 ? 3.808 -22.047 -9.730 1.00 91.38 546 LEU A N 1
ATOM 4249 C CA . LEU A 1 546 ? 3.017 -21.935 -8.505 1.00 91.38 546 LEU A CA 1
ATOM 4250 C C . LEU A 1 546 ? 2.069 -20.727 -8.549 1.00 91.38 546 LEU A C 1
ATOM 4252 O O . LEU A 1 546 ? 0.898 -20.857 -8.210 1.00 91.38 546 LEU A O 1
ATOM 4256 N N . ILE A 1 547 ? 2.550 -19.551 -8.963 1.00 92.50 547 ILE A N 1
ATOM 4257 C CA . ILE A 1 547 ? 1.710 -18.347 -9.054 1.00 92.50 547 ILE A CA 1
ATOM 4258 C C . ILE A 1 547 ? 0.620 -18.528 -10.120 1.00 92.50 547 ILE A C 1
ATOM 4260 O O . ILE A 1 547 ? -0.534 -18.184 -9.875 1.00 92.50 547 ILE A O 1
ATOM 4264 N N . GLU A 1 548 ? 0.955 -19.098 -11.278 1.00 91.38 548 GLU A N 1
ATOM 4265 C CA . GLU A 1 548 ? -0.012 -19.417 -12.334 1.00 91.38 548 GLU A CA 1
ATOM 4266 C C . GLU A 1 548 ? -1.059 -20.436 -11.860 1.00 91.38 548 GLU A C 1
ATOM 4268 O O . GLU A 1 548 ? -2.248 -20.245 -12.101 1.00 91.38 548 GLU A O 1
ATOM 4273 N N . GLU A 1 549 ? -0.652 -21.477 -11.129 1.00 91.81 549 GLU A N 1
ATOM 4274 C CA . GLU A 1 549 ? -1.561 -22.451 -10.517 1.00 91.81 549 GLU A CA 1
ATOM 4275 C C . GLU A 1 549 ? -2.504 -21.780 -9.509 1.00 91.81 549 GLU A C 1
ATOM 4277 O O . GLU A 1 549 ? -3.709 -22.046 -9.508 1.00 91.81 549 GLU A O 1
ATOM 4282 N N . ILE A 1 550 ? -1.988 -20.880 -8.667 1.00 91.94 550 ILE A N 1
ATOM 4283 C CA . ILE A 1 550 ? -2.808 -20.090 -7.741 1.00 91.94 550 ILE A CA 1
ATOM 4284 C C . ILE A 1 550 ? -3.828 -19.260 -8.527 1.00 91.94 550 ILE A C 1
ATOM 4286 O O . ILE A 1 550 ? -5.016 -19.309 -8.217 1.00 91.94 550 ILE A O 1
ATOM 4290 N N . LEU A 1 551 ? -3.398 -18.535 -9.562 1.00 91.38 551 LEU A N 1
ATOM 4291 C CA . LEU A 1 551 ? -4.282 -17.712 -10.390 1.00 91.38 551 LEU A CA 1
ATOM 4292 C C . LEU A 1 551 ? -5.360 -18.537 -11.100 1.00 91.38 551 LEU A C 1
ATOM 4294 O O . LEU A 1 551 ? -6.511 -18.105 -11.149 1.00 91.38 551 LEU A O 1
ATOM 4298 N N . LEU A 1 552 ? -5.018 -19.726 -11.600 1.00 90.50 552 LEU A N 1
ATOM 4299 C CA . LEU A 1 552 ? -5.975 -20.659 -12.196 1.00 90.50 552 LEU A CA 1
ATOM 4300 C C . LEU A 1 552 ? -7.015 -21.111 -11.166 1.00 90.50 552 LEU A C 1
ATOM 4302 O O . LEU A 1 552 ? -8.210 -20.971 -11.415 1.00 90.50 552 LEU A O 1
ATOM 4306 N N . ASN A 1 553 ? -6.580 -21.546 -9.981 1.00 90.81 553 ASN A N 1
ATOM 4307 C CA . ASN A 1 553 ? -7.493 -21.929 -8.901 1.00 90.81 553 ASN A CA 1
ATOM 4308 C C . ASN A 1 553 ? -8.415 -20.771 -8.487 1.00 90.81 553 ASN A C 1
ATOM 4310 O O . ASN A 1 553 ? -9.603 -20.984 -8.260 1.00 90.81 553 ASN A O 1
ATOM 4314 N N . LEU A 1 554 ? -7.892 -19.543 -8.399 1.00 90.06 554 LEU A N 1
ATOM 4315 C CA . LEU A 1 554 ? -8.685 -18.354 -8.070 1.00 90.06 554 LEU A CA 1
ATOM 4316 C C . LEU A 1 554 ? -9.640 -17.953 -9.202 1.00 90.06 554 LEU A C 1
ATOM 4318 O O . LEU A 1 554 ? -10.698 -17.391 -8.931 1.00 90.06 554 LEU A O 1
ATOM 4322 N N . SER A 1 555 ? -9.303 -18.241 -10.461 1.00 88.19 555 SER A N 1
ATOM 4323 C CA . SER A 1 555 ? -10.187 -17.971 -11.602 1.00 88.19 555 SER A CA 1
ATOM 4324 C C . SER A 1 555 ? -11.457 -18.830 -11.584 1.00 88.19 555 SER A C 1
ATOM 4326 O O . SER A 1 555 ? -12.503 -18.379 -12.051 1.00 88.19 555 SER A O 1
ATOM 4328 N N . ASP A 1 556 ? -11.399 -20.010 -10.956 1.00 86.44 556 ASP A N 1
ATOM 4329 C CA . ASP A 1 556 ? -12.560 -20.878 -10.734 1.00 86.44 556 ASP A CA 1
ATOM 4330 C C . ASP A 1 556 ? -13.491 -20.359 -9.625 1.00 86.44 556 ASP A C 1
ATOM 4332 O O . ASP A 1 556 ? -14.575 -20.913 -9.404 1.00 86.44 556 ASP A O 1
ATOM 4336 N N . TRP A 1 557 ? -13.083 -19.340 -8.866 1.00 84.88 557 TRP A N 1
ATOM 4337 C CA . TRP A 1 557 ? -13.901 -18.742 -7.816 1.00 84.88 557 TRP A CA 1
ATOM 4338 C C . TRP A 1 557 ? -14.767 -17.664 -8.465 1.00 84.88 557 TRP A C 1
ATOM 4340 O O . TRP A 1 557 ? -14.274 -16.591 -8.810 1.00 84.88 557 TRP A O 1
ATOM 4350 N N . GLU A 1 558 ? -16.052 -17.963 -8.667 1.00 72.88 558 GLU A N 1
ATOM 4351 C CA . GLU A 1 558 ? -17.002 -17.103 -9.383 1.00 72.88 558 GLU A CA 1
ATOM 4352 C C . GLU A 1 558 ? -16.874 -15.622 -8.974 1.00 72.88 558 GLU A C 1
ATOM 4354 O O . GLU A 1 558 ? -17.172 -15.247 -7.844 1.00 72.88 558 GLU A O 1
ATOM 4359 N N . GLY A 1 559 ? -16.396 -14.777 -9.897 1.00 68.69 559 GLY A N 1
ATOM 4360 C CA . GLY A 1 559 ? -16.307 -13.323 -9.712 1.00 68.69 559 GLY A CA 1
ATOM 4361 C C . GLY A 1 559 ? -15.215 -12.809 -8.759 1.00 68.69 559 GLY A C 1
ATOM 4362 O O . GLY A 1 559 ? -15.102 -11.595 -8.600 1.00 68.69 559 GLY A O 1
ATOM 4363 N N . ASN A 1 560 ? -14.391 -13.679 -8.163 1.00 73.88 560 ASN A N 1
ATOM 4364 C CA . ASN A 1 560 ? -13.425 -13.283 -7.127 1.00 73.88 560 ASN A CA 1
ATOM 4365 C C . ASN A 1 560 ? -12.033 -12.911 -7.661 1.00 73.88 560 ASN A C 1
ATOM 4367 O O . ASN A 1 560 ? -11.262 -12.270 -6.943 1.00 73.88 560 ASN A O 1
ATOM 4371 N N . LEU A 1 561 ? -11.695 -13.246 -8.914 1.00 82.81 561 LEU A N 1
ATOM 4372 C CA . LEU A 1 561 ? -10.454 -12.779 -9.544 1.00 82.81 561 LEU A CA 1
ATOM 4373 C C . LEU A 1 561 ? -10.602 -11.321 -9.995 1.00 82.81 561 LEU A C 1
ATOM 4375 O O . LEU A 1 561 ? -10.827 -11.017 -11.170 1.00 82.81 561 LEU A O 1
ATOM 4379 N N . ARG A 1 562 ? -10.509 -10.406 -9.032 1.00 87.88 562 ARG A N 1
ATOM 4380 C CA . ARG A 1 562 ? -10.651 -8.980 -9.303 1.00 87.88 562 ARG A CA 1
ATOM 4381 C C . ARG A 1 562 ? -9.416 -8.409 -10.027 1.00 87.88 562 ARG A C 1
ATOM 4383 O O . ARG A 1 562 ? -8.308 -8.920 -9.833 1.00 87.88 562 ARG A O 1
ATOM 4390 N N . PRO A 1 563 ? -9.559 -7.339 -10.837 1.00 90.88 563 PRO A N 1
ATOM 4391 C CA . PRO A 1 563 ? -8.436 -6.715 -11.543 1.00 90.88 563 PRO A CA 1
ATOM 4392 C C . PRO A 1 563 ? -7.271 -6.311 -10.636 1.00 90.88 563 PRO A C 1
ATOM 4394 O O . PRO A 1 563 ? -6.116 -6.383 -11.050 1.00 90.88 563 PRO A O 1
ATOM 4397 N N . GLU A 1 564 ? -7.565 -5.936 -9.393 1.00 91.56 564 GLU A N 1
ATOM 4398 C CA . GLU A 1 564 ? -6.580 -5.561 -8.384 1.00 91.56 564 GLU A CA 1
ATOM 4399 C C . GLU A 1 564 ? -5.661 -6.739 -8.026 1.00 91.56 564 GLU A C 1
ATOM 4401 O O . GLU A 1 564 ? -4.453 -6.561 -7.899 1.00 91.56 564 GLU A O 1
ATOM 4406 N N . LEU A 1 565 ? -6.196 -7.961 -7.940 1.00 93.12 565 LEU A N 1
ATOM 4407 C CA . LEU A 1 565 ? -5.397 -9.163 -7.672 1.00 93.12 565 LEU A CA 1
ATOM 4408 C C . LEU A 1 565 ? -4.483 -9.502 -8.845 1.00 93.12 565 LEU A C 1
ATOM 4410 O O . LEU A 1 565 ? -3.320 -9.849 -8.642 1.00 93.12 565 LEU A O 1
ATOM 4414 N N . VAL A 1 566 ? -4.992 -9.357 -10.071 1.00 93.94 566 VAL A N 1
ATOM 4415 C CA . VAL A 1 566 ? -4.189 -9.533 -11.287 1.00 93.94 566 VAL A CA 1
ATOM 4416 C C . VAL A 1 566 ? -3.060 -8.504 -11.314 1.00 93.94 566 VAL A C 1
ATOM 4418 O O . VAL A 1 566 ? -1.916 -8.872 -11.549 1.00 93.94 566 VAL A O 1
ATOM 4421 N N . LEU A 1 567 ? -3.344 -7.241 -10.982 1.00 95.69 567 LEU A N 1
ATOM 4422 C CA . LEU A 1 567 ? -2.340 -6.176 -10.909 1.00 95.69 567 LEU A CA 1
ATOM 4423 C C . LEU A 1 567 ? -1.168 -6.549 -9.982 1.00 95.69 567 LEU A C 1
ATOM 4425 O O . LEU A 1 567 ? -0.010 -6.440 -10.387 1.00 95.69 567 LEU A O 1
ATOM 4429 N N . VAL A 1 568 ? -1.458 -7.021 -8.763 1.00 95.94 568 VAL A N 1
ATOM 4430 C CA . VAL A 1 568 ? -0.425 -7.423 -7.787 1.00 95.94 568 VAL A CA 1
ATOM 4431 C C . VAL A 1 568 ? 0.314 -8.690 -8.225 1.00 95.94 568 VAL A C 1
ATOM 4433 O O . VAL A 1 568 ? 1.535 -8.784 -8.071 1.00 95.94 568 VAL A O 1
ATOM 4436 N N . SER A 1 569 ? -0.396 -9.655 -8.808 1.00 96.06 569 SER A N 1
ATOM 4437 C CA . SER A 1 569 ? 0.198 -10.911 -9.283 1.00 96.06 569 SER A CA 1
ATOM 4438 C C . SER A 1 569 ? 1.175 -10.664 -10.430 1.00 96.06 569 SER A C 1
ATOM 4440 O O . SER A 1 569 ? 2.314 -11.123 -10.387 1.00 96.06 569 SER A O 1
ATOM 4442 N N . GLU A 1 570 ? 0.779 -9.848 -11.408 1.00 96.50 570 GLU A N 1
ATOM 4443 C CA . GLU A 1 570 ? 1.638 -9.444 -12.522 1.00 96.50 570 GLU A CA 1
ATOM 4444 C C . GLU A 1 570 ? 2.825 -8.601 -12.040 1.00 96.50 570 GLU A C 1
ATOM 4446 O O . GLU A 1 570 ? 3.942 -8.770 -12.525 1.00 96.50 570 GLU A O 1
ATOM 4451 N N . ARG A 1 571 ? 2.639 -7.746 -11.021 1.00 96.06 571 ARG A N 1
ATOM 4452 C CA . ARG A 1 571 ? 3.754 -7.032 -10.373 1.00 96.06 571 ARG A CA 1
ATOM 4453 C C . ARG A 1 571 ? 4.737 -7.979 -9.678 1.00 96.06 571 ARG A C 1
ATOM 4455 O O . ARG A 1 571 ? 5.941 -7.701 -9.672 1.00 96.06 571 ARG A O 1
ATOM 4462 N N . THR A 1 572 ? 4.243 -9.072 -9.108 1.00 95.38 572 THR A N 1
ATOM 4463 C CA . THR A 1 572 ? 5.055 -10.100 -8.445 1.00 95.38 572 THR A CA 1
ATOM 4464 C C . THR A 1 572 ? 5.846 -10.914 -9.474 1.00 95.38 572 THR A C 1
ATOM 4466 O O . THR A 1 572 ? 7.064 -11.038 -9.346 1.00 95.38 572 THR A O 1
ATOM 4469 N N . LEU A 1 573 ? 5.189 -11.366 -10.549 1.00 95.44 573 LEU A N 1
ATOM 4470 C CA . LEU A 1 573 ? 5.814 -12.072 -11.676 1.00 95.44 573 LEU A CA 1
ATOM 4471 C C . LEU A 1 573 ? 6.851 -11.207 -12.401 1.00 95.44 573 LEU A C 1
ATOM 4473 O O . LEU A 1 573 ? 7.947 -11.673 -12.706 1.00 95.44 573 LEU A O 1
ATOM 4477 N N . LEU A 1 574 ? 6.555 -9.921 -12.608 1.00 95.81 574 LEU A N 1
ATOM 4478 C CA . LEU A 1 574 ? 7.489 -8.964 -13.199 1.00 95.81 574 LEU A CA 1
ATOM 4479 C C . LEU A 1 574 ? 8.842 -8.964 -12.468 1.00 95.81 574 LEU A C 1
ATOM 4481 O O . LEU A 1 574 ? 9.890 -8.983 -13.109 1.00 95.81 574 LEU A O 1
ATOM 4485 N N . ASN A 1 575 ? 8.830 -9.013 -11.134 1.00 92.81 575 ASN A N 1
ATOM 4486 C CA . ASN A 1 575 ? 10.037 -8.963 -10.307 1.00 92.81 575 ASN A CA 1
ATOM 4487 C C . ASN A 1 575 ? 10.953 -10.192 -10.452 1.00 92.81 575 ASN A C 1
ATOM 4489 O O . ASN A 1 575 ? 12.118 -10.122 -10.068 1.00 92.81 575 ASN A O 1
ATOM 4493 N N . LEU A 1 576 ? 10.448 -11.311 -10.981 1.00 91.94 576 LEU A N 1
ATOM 4494 C CA . LEU A 1 576 ? 11.266 -12.489 -11.297 1.00 91.94 576 LEU A CA 1
ATOM 4495 C C . LEU A 1 576 ? 12.089 -12.293 -12.576 1.00 91.94 576 LEU A C 1
ATOM 4497 O O . LEU A 1 576 ? 13.077 -12.992 -12.788 1.00 91.94 576 LEU A O 1
ATOM 4501 N N . HIS A 1 577 ? 11.681 -11.352 -13.430 1.00 92.56 577 HIS A N 1
ATOM 4502 C CA . HIS A 1 577 ? 12.242 -11.159 -14.764 1.00 92.56 577 HIS A CA 1
ATOM 4503 C C . HIS A 1 577 ? 12.984 -9.832 -14.937 1.00 92.56 577 HIS A C 1
ATOM 4505 O O . HIS A 1 577 ? 13.676 -9.655 -15.940 1.00 92.56 577 HIS A O 1
ATOM 4511 N N . VAL A 1 578 ? 12.882 -8.903 -13.983 1.00 91.62 578 VAL A N 1
ATOM 4512 C CA . VAL A 1 578 ? 13.655 -7.655 -13.965 1.00 91.62 578 VAL A CA 1
ATOM 4513 C C . VAL A 1 578 ? 14.130 -7.329 -12.550 1.00 91.62 578 VAL A C 1
ATOM 4515 O O . VAL A 1 578 ? 13.378 -7.430 -11.585 1.00 91.62 578 VAL A O 1
ATOM 4518 N N . SER A 1 579 ? 15.389 -6.902 -12.429 1.00 90.81 579 SER A N 1
ATOM 4519 C CA . SER A 1 579 ? 15.941 -6.389 -11.173 1.00 90.81 579 SER A CA 1
ATOM 4520 C C . SER A 1 579 ? 15.754 -4.875 -11.114 1.00 90.81 579 SER A C 1
ATOM 4522 O O . SER A 1 579 ? 16.475 -4.125 -11.776 1.00 90.81 579 SER A O 1
ATOM 4524 N N . PHE A 1 580 ? 14.780 -4.426 -10.320 1.00 89.94 580 PHE A N 1
ATOM 4525 C CA . PHE A 1 580 ? 14.506 -2.998 -10.137 1.00 89.94 580 PHE A CA 1
ATOM 4526 C C . PHE A 1 580 ? 15.668 -2.251 -9.490 1.00 89.94 580 PHE A C 1
ATOM 4528 O O . PHE A 1 580 ? 15.889 -1.098 -9.837 1.00 89.94 580 PHE A O 1
ATOM 4535 N N . GLU A 1 581 ? 16.448 -2.914 -8.637 1.00 87.56 581 GLU A N 1
ATOM 4536 C CA . GLU A 1 581 ? 17.694 -2.370 -8.095 1.00 87.56 581 GLU A CA 1
ATOM 4537 C C . GLU A 1 581 ? 18.639 -1.940 -9.225 1.00 87.56 581 GLU A C 1
ATOM 4539 O O . GLU A 1 581 ? 18.948 -0.758 -9.352 1.00 87.56 581 GLU A O 1
ATOM 4544 N N . HIS A 1 582 ? 19.008 -2.855 -10.130 1.00 89.38 582 HIS A N 1
ATOM 4545 C CA . HIS A 1 582 ? 19.887 -2.521 -11.255 1.00 89.38 582 HIS A CA 1
ATOM 4546 C C . HIS A 1 582 ? 19.279 -1.461 -12.181 1.00 89.38 582 HIS A C 1
ATOM 4548 O O . HIS A 1 582 ? 19.997 -0.576 -12.643 1.00 89.38 582 HIS A O 1
ATOM 4554 N N . VAL A 1 583 ? 17.970 -1.526 -12.455 1.00 91.25 583 VAL A N 1
ATOM 4555 C CA . VAL A 1 583 ? 17.294 -0.535 -13.308 1.00 91.25 583 VAL A CA 1
ATOM 4556 C C . VAL A 1 583 ? 17.325 0.862 -12.678 1.00 91.25 583 VAL A C 1
ATOM 4558 O O . VAL A 1 583 ? 17.609 1.835 -13.374 1.00 91.25 583 VAL A O 1
ATOM 4561 N N . GLN A 1 584 ? 17.080 0.974 -11.372 1.00 88.88 584 GLN A N 1
ATOM 4562 C CA . GLN A 1 584 ? 17.148 2.244 -10.648 1.00 88.88 584 GLN A CA 1
ATOM 4563 C C . GLN A 1 584 ? 18.588 2.768 -10.547 1.00 88.88 584 GLN A C 1
ATOM 4565 O O . GLN A 1 584 ? 18.809 3.963 -10.741 1.00 88.88 584 GLN A O 1
ATOM 4570 N N . LEU A 1 585 ? 19.574 1.893 -10.303 1.00 88.00 585 LEU A N 1
ATOM 4571 C CA . LEU A 1 585 ? 20.995 2.259 -10.329 1.00 88.00 585 LEU A CA 1
ATOM 4572 C C . LEU A 1 585 ? 21.397 2.802 -11.704 1.00 88.00 585 LEU A C 1
ATOM 4574 O O . LEU A 1 585 ? 22.007 3.863 -11.784 1.00 88.00 585 LEU A O 1
ATOM 4578 N N . PHE A 1 586 ? 20.991 2.134 -12.788 1.00 87.88 586 PHE A N 1
ATOM 4579 C CA . PHE A 1 586 ? 21.219 2.600 -14.160 1.00 87.88 586 PHE A CA 1
ATOM 4580 C C . PHE A 1 586 ? 20.552 3.946 -14.451 1.00 87.88 586 PHE A C 1
ATOM 4582 O O . PHE A 1 586 ? 21.137 4.794 -15.121 1.00 87.88 586 PHE A O 1
ATOM 4589 N N . ALA A 1 587 ? 19.360 4.175 -13.903 1.00 84.88 587 ALA A N 1
ATOM 4590 C CA . ALA A 1 587 ? 18.675 5.458 -13.992 1.00 84.88 587 ALA A CA 1
ATOM 4591 C C . ALA A 1 587 ? 19.300 6.560 -13.109 1.00 84.88 587 ALA A C 1
ATOM 4593 O O . ALA A 1 587 ? 18.829 7.696 -13.119 1.00 84.88 587 ALA A O 1
ATOM 4594 N N . GLY A 1 588 ? 20.368 6.234 -12.376 1.00 81.56 588 GLY A N 1
ATOM 4595 C CA . GLY A 1 588 ? 21.199 7.182 -11.650 1.00 81.56 588 GLY A CA 1
ATOM 4596 C C . GLY A 1 588 ? 20.929 7.271 -10.155 1.00 81.56 588 GLY A C 1
ATOM 4597 O O . GLY A 1 588 ? 21.504 8.157 -9.544 1.00 81.56 588 GLY A O 1
ATOM 4598 N N . LYS A 1 589 ? 20.132 6.376 -9.545 1.00 82.94 589 LYS A N 1
ATOM 4599 C CA . LYS A 1 589 ? 19.761 6.427 -8.109 1.00 82.94 589 LYS A CA 1
ATOM 4600 C C . LYS A 1 589 ? 20.943 6.665 -7.156 1.00 82.94 589 LYS A C 1
ATOM 4602 O O . LYS A 1 589 ? 20.803 7.426 -6.208 1.00 82.94 589 LYS A O 1
ATOM 4607 N N . GLU A 1 590 ? 22.096 6.047 -7.414 1.00 82.81 590 GLU A N 1
ATOM 4608 C CA . GLU A 1 590 ? 23.315 6.182 -6.592 1.00 82.81 590 GLU A CA 1
ATOM 4609 C C . GLU A 1 590 ? 24.465 6.882 -7.338 1.00 82.81 590 GLU A C 1
ATOM 4611 O O . GLU A 1 590 ? 25.632 6.821 -6.952 1.00 82.81 590 GLU A O 1
ATOM 4616 N N . GLY A 1 591 ? 24.140 7.590 -8.419 1.00 82.00 591 GLY A N 1
ATOM 4617 C CA . GLY A 1 591 ? 25.103 8.308 -9.241 1.00 82.00 591 GLY A CA 1
ATOM 4618 C C . GLY A 1 591 ? 25.756 7.470 -10.341 1.00 82.00 591 GLY A C 1
ATOM 4619 O O . GLY A 1 591 ? 25.330 6.376 -10.704 1.00 82.00 591 GLY A O 1
ATOM 4620 N N . GLU A 1 592 ? 26.791 8.055 -10.939 1.00 83.62 592 GLU A N 1
ATOM 4621 C CA . GLU A 1 592 ? 27.337 7.620 -12.226 1.00 83.62 592 GLU A CA 1
ATOM 4622 C C . GLU A 1 592 ? 28.150 6.321 -12.144 1.00 83.62 592 GLU A C 1
ATOM 4624 O O . GLU A 1 592 ? 28.109 5.501 -13.058 1.00 83.62 592 GLU A O 1
ATOM 4629 N N . GLU A 1 593 ? 28.897 6.110 -11.059 1.00 83.31 593 GLU A N 1
ATOM 4630 C CA . GLU A 1 593 ? 29.724 4.910 -10.905 1.00 83.31 593 GLU A CA 1
ATOM 4631 C C . GLU A 1 593 ? 28.877 3.640 -10.802 1.00 83.31 593 GLU A C 1
ATOM 4633 O O . GLU A 1 593 ? 29.154 2.669 -11.509 1.00 83.31 593 GLU A O 1
ATOM 4638 N N . GLU A 1 594 ? 27.825 3.651 -9.981 1.00 85.62 594 GLU A N 1
ATOM 4639 C CA . GLU A 1 594 ? 26.920 2.505 -9.857 1.00 85.62 594 GLU A CA 1
ATOM 4640 C C . GLU A 1 594 ? 26.107 2.290 -11.136 1.00 85.62 594 GLU A C 1
ATOM 4642 O O . GLU A 1 594 ? 25.946 1.151 -11.579 1.00 85.62 594 GLU A O 1
ATOM 4647 N N . ALA A 1 595 ? 25.689 3.368 -11.811 1.00 86.62 595 ALA A N 1
ATOM 4648 C CA . ALA A 1 595 ? 25.035 3.268 -13.114 1.00 86.62 595 ALA A CA 1
ATOM 4649 C C . ALA A 1 595 ? 25.922 2.554 -14.153 1.00 86.62 595 ALA A C 1
ATOM 4651 O O . ALA A 1 595 ? 25.443 1.681 -14.883 1.00 86.62 595 ALA A O 1
ATOM 4652 N N . ARG A 1 596 ? 27.236 2.842 -14.177 1.00 85.25 596 ARG A N 1
ATOM 4653 C CA . ARG A 1 596 ? 28.203 2.130 -15.037 1.00 85.25 596 ARG A CA 1
ATOM 4654 C C . ARG A 1 596 ? 28.370 0.662 -14.661 1.00 85.25 596 ARG A C 1
ATOM 4656 O O . ARG A 1 596 ? 28.632 -0.149 -15.545 1.00 85.25 596 ARG A O 1
ATOM 4663 N N . ARG A 1 597 ? 28.238 0.303 -13.381 1.00 87.12 597 ARG A N 1
ATOM 4664 C CA . ARG A 1 597 ? 28.302 -1.101 -12.935 1.00 87.12 597 ARG A CA 1
ATOM 4665 C C . ARG A 1 597 ? 27.039 -1.873 -13.303 1.00 87.12 597 ARG A C 1
ATOM 4667 O O . ARG A 1 597 ? 27.138 -3.029 -13.706 1.00 87.12 597 ARG A O 1
ATOM 4674 N N . ALA A 1 598 ? 25.876 -1.232 -13.225 1.00 87.69 598 ALA A N 1
ATOM 4675 C CA . ALA A 1 598 ? 24.600 -1.830 -13.607 1.00 87.69 598 ALA A CA 1
ATOM 4676 C C . ALA A 1 598 ? 24.464 -2.014 -15.130 1.00 87.69 598 ALA A C 1
ATOM 4678 O O . ALA A 1 598 ? 23.870 -2.994 -15.586 1.00 87.69 598 ALA A O 1
ATOM 4679 N N . PHE A 1 599 ? 25.036 -1.108 -15.931 1.00 88.25 599 PHE A N 1
ATOM 4680 C CA . PHE A 1 599 ? 24.846 -1.089 -17.384 1.00 88.25 599 PHE A CA 1
ATOM 4681 C C . PHE A 1 599 ? 25.216 -2.406 -18.108 1.00 88.25 599 PHE A C 1
ATOM 4683 O O . PHE A 1 599 ? 24.361 -2.915 -18.834 1.00 88.25 599 PHE A O 1
ATOM 4690 N N . PRO A 1 600 ? 26.395 -3.037 -17.908 1.00 87.62 600 PRO A N 1
ATOM 4691 C CA . PRO A 1 600 ? 26.730 -4.304 -18.571 1.00 87.62 600 PRO A CA 1
ATOM 4692 C C . PRO A 1 600 ? 25.768 -5.452 -18.238 1.00 87.62 600 PRO A C 1
ATOM 4694 O O . PRO A 1 600 ? 25.472 -6.279 -19.099 1.00 87.62 600 PRO A O 1
ATOM 4697 N N . ILE A 1 601 ? 25.263 -5.496 -16.999 1.00 87.88 601 ILE A N 1
ATOM 4698 C CA . ILE A 1 601 ? 24.289 -6.503 -16.550 1.00 87.88 601 ILE A CA 1
ATOM 4699 C C . ILE A 1 601 ? 22.975 -6.310 -17.313 1.00 87.88 601 ILE A C 1
ATOM 4701 O O . ILE A 1 601 ? 22.406 -7.261 -17.849 1.00 87.88 601 ILE A O 1
ATOM 4705 N N . LEU A 1 602 ? 22.519 -5.063 -17.410 1.00 90.12 602 LEU A N 1
ATOM 4706 C CA . LEU A 1 602 ? 21.287 -4.711 -18.104 1.00 90.12 602 LEU A CA 1
ATOM 4707 C C . LEU A 1 602 ? 21.388 -4.851 -19.633 1.00 90.12 602 LEU A C 1
ATOM 4709 O O . LEU A 1 602 ? 20.409 -5.212 -20.286 1.00 90.12 602 LEU A O 1
ATOM 4713 N N . GLN A 1 603 ? 22.573 -4.636 -20.208 1.00 89.06 603 GLN A N 1
ATOM 4714 C CA . GLN A 1 603 ? 22.836 -4.876 -21.627 1.00 89.06 603 GLN A CA 1
ATOM 4715 C C . GLN A 1 603 ? 22.717 -6.366 -21.986 1.00 89.06 603 GLN A C 1
ATOM 4717 O O . GLN A 1 603 ? 22.240 -6.702 -23.065 1.00 89.06 603 GLN A O 1
ATOM 4722 N N . GLN A 1 604 ? 23.112 -7.271 -21.088 1.00 87.50 604 GLN A N 1
ATOM 4723 C CA . GLN A 1 604 ? 22.877 -8.708 -21.278 1.00 87.50 604 GLN A CA 1
ATOM 4724 C C . GLN A 1 604 ? 21.401 -9.063 -21.081 1.00 87.50 604 GLN A C 1
ATOM 4726 O O . GLN A 1 604 ? 20.840 -9.845 -21.849 1.00 87.50 604 GLN A O 1
ATOM 4731 N N . TRP A 1 605 ? 20.761 -8.463 -20.074 1.00 91.69 605 TRP A N 1
ATOM 4732 C CA . TRP A 1 605 ? 19.345 -8.676 -19.786 1.00 91.69 605 TRP A CA 1
ATOM 4733 C C . TRP A 1 605 ? 18.454 -8.332 -20.982 1.00 91.69 605 TRP A C 1
ATOM 4735 O O . TRP A 1 605 ? 17.622 -9.152 -21.348 1.00 91.69 605 TRP A O 1
ATOM 4745 N N . VAL A 1 606 ? 18.652 -7.185 -21.646 1.00 92.44 606 VAL A N 1
ATOM 4746 C CA . VAL A 1 606 ? 17.762 -6.747 -22.742 1.00 92.44 606 VAL A CA 1
ATOM 4747 C C . VAL A 1 606 ? 17.722 -7.729 -23.928 1.00 92.44 606 VAL A C 1
ATOM 4749 O O . VAL A 1 606 ? 16.714 -7.818 -24.633 1.00 92.44 606 VAL A O 1
ATOM 4752 N N . GLU A 1 607 ? 18.788 -8.510 -24.141 1.00 88.75 607 GLU A N 1
ATOM 4753 C CA . GLU A 1 607 ? 18.849 -9.546 -25.182 1.00 88.75 607 GLU A CA 1
ATOM 4754 C C . GLU A 1 607 ? 18.176 -10.872 -24.761 1.00 88.75 607 GLU A C 1
ATOM 4756 O O . GLU A 1 607 ? 17.812 -11.695 -25.616 1.00 88.75 607 GLU A O 1
ATOM 4761 N N . SER A 1 608 ? 17.975 -11.090 -23.459 1.00 90.75 608 SER A N 1
ATOM 4762 C CA . SER A 1 608 ? 17.476 -12.344 -22.891 1.00 90.75 608 SER A CA 1
ATOM 4763 C C . SER A 1 608 ? 15.962 -12.521 -23.068 1.00 90.75 608 SER A C 1
ATOM 4765 O O . SER A 1 608 ? 15.221 -11.592 -23.405 1.00 90.75 608 SER A O 1
ATOM 4767 N N . SER A 1 609 ? 15.469 -13.747 -22.862 1.00 91.06 609 SER A N 1
ATOM 4768 C CA . SER A 1 609 ? 14.021 -13.991 -22.787 1.00 91.06 609 SER A CA 1
ATOM 4769 C C . SER A 1 609 ? 13.374 -13.330 -21.578 1.00 91.06 609 SER A C 1
ATOM 4771 O O . SER A 1 609 ? 12.196 -12.998 -21.656 1.00 91.06 609 SER A O 1
ATOM 4773 N N . ASP A 1 610 ? 14.120 -13.105 -20.497 1.00 91.12 610 ASP A N 1
ATOM 4774 C CA . ASP A 1 610 ? 13.577 -12.491 -19.286 1.00 91.12 610 ASP A CA 1
ATOM 4775 C C . ASP A 1 610 ? 13.217 -11.028 -19.509 1.00 91.12 610 ASP A C 1
ATOM 4777 O O . ASP A 1 610 ? 12.141 -10.620 -19.092 1.00 91.12 610 ASP A O 1
ATOM 4781 N N . ALA A 1 611 ? 13.993 -10.263 -20.283 1.00 94.38 611 ALA A N 1
ATOM 4782 C CA . ALA A 1 611 ? 13.564 -8.919 -20.672 1.00 94.38 611 ALA A CA 1
ATOM 4783 C C . ALA A 1 611 ? 12.236 -8.926 -21.443 1.00 94.38 611 ALA A C 1
ATOM 4785 O O . ALA A 1 611 ? 11.384 -8.063 -21.229 1.00 94.38 611 ALA A O 1
ATOM 4786 N N . ARG A 1 612 ? 12.022 -9.929 -22.305 1.00 94.94 612 ARG A N 1
ATOM 4787 C CA . ARG A 1 612 ? 10.777 -10.074 -23.078 1.00 94.94 612 ARG A CA 1
ATOM 4788 C C . ARG A 1 612 ? 9.594 -10.516 -22.213 1.00 94.94 612 ARG A C 1
ATOM 4790 O O . ARG A 1 612 ? 8.492 -10.017 -22.422 1.00 94.94 612 ARG A O 1
ATOM 4797 N N . LYS A 1 613 ? 9.817 -11.384 -21.219 1.00 95.44 613 LYS A N 1
ATOM 4798 C CA . LYS A 1 613 ? 8.817 -11.716 -20.187 1.00 95.44 613 LYS A CA 1
ATOM 4799 C C . LYS A 1 613 ? 8.501 -10.508 -19.305 1.00 95.44 613 LYS A C 1
ATOM 4801 O O . LYS A 1 613 ? 7.339 -10.244 -19.031 1.00 95.44 613 LYS A O 1
ATOM 4806 N N . ALA A 1 614 ? 9.508 -9.729 -18.917 1.00 96.56 614 ALA A N 1
ATOM 4807 C CA . ALA A 1 614 ? 9.325 -8.536 -18.100 1.00 96.56 614 ALA A CA 1
ATOM 4808 C C . ALA A 1 614 ? 8.430 -7.505 -18.804 1.00 96.56 614 ALA A C 1
ATOM 4810 O O . ALA A 1 614 ? 7.454 -7.045 -18.221 1.00 96.56 614 ALA A O 1
ATOM 4811 N N . VAL A 1 615 ? 8.683 -7.185 -20.080 1.00 96.94 615 VAL A N 1
ATOM 4812 C CA . VAL A 1 615 ? 7.800 -6.259 -20.819 1.00 96.94 615 VAL A CA 1
ATOM 4813 C C . VAL A 1 615 ? 6.413 -6.841 -21.108 1.00 96.94 615 VAL A C 1
ATOM 4815 O O . VAL A 1 615 ? 5.458 -6.078 -21.242 1.00 96.94 615 VAL A O 1
ATOM 4818 N N . TRP A 1 616 ? 6.274 -8.170 -21.168 1.00 96.88 616 TRP A N 1
ATOM 4819 C CA . TRP A 1 616 ? 4.970 -8.836 -21.210 1.00 96.88 616 TRP A CA 1
ATOM 4820 C C . TRP A 1 616 ? 4.183 -8.610 -19.913 1.00 96.88 616 TRP A C 1
ATOM 4822 O O . TRP A 1 616 ? 3.094 -8.043 -19.968 1.00 96.88 616 TRP A O 1
ATOM 4832 N N . HIS A 1 617 ? 4.754 -8.939 -18.749 1.00 97.56 617 HIS A N 1
ATOM 4833 C CA . HIS A 1 617 ? 4.112 -8.698 -17.449 1.00 97.56 617 HIS A CA 1
ATOM 4834 C C . HIS A 1 617 ? 3.844 -7.206 -17.210 1.00 97.56 617 HIS A C 1
ATOM 4836 O O . HIS A 1 617 ? 2.774 -6.836 -16.734 1.00 97.56 617 HIS A O 1
ATOM 4842 N N . ALA A 1 618 ? 4.752 -6.317 -17.625 1.00 97.75 618 ALA A N 1
ATOM 4843 C CA . ALA A 1 618 ? 4.511 -4.875 -17.597 1.00 97.75 618 ALA A CA 1
ATOM 4844 C C . ALA A 1 618 ? 3.285 -4.479 -18.444 1.00 97.75 618 ALA A C 1
ATOM 4846 O O . ALA A 1 618 ? 2.481 -3.655 -18.014 1.00 97.75 618 ALA A O 1
ATOM 4847 N N . GLY A 1 619 ? 3.088 -5.095 -19.615 1.00 96.69 619 GLY A N 1
ATOM 4848 C CA . GLY A 1 619 ? 1.885 -4.915 -20.433 1.00 96.69 619 GLY A CA 1
ATOM 4849 C C . GLY A 1 619 ? 0.611 -5.415 -19.745 1.00 96.69 619 GLY A C 1
ATOM 4850 O O . GLY A 1 619 ? -0.413 -4.725 -19.778 1.00 96.69 619 GLY A O 1
ATOM 4851 N N . GLN A 1 620 ? 0.683 -6.553 -19.050 1.00 96.69 620 GLN A N 1
ATOM 4852 C CA . GLN A 1 620 ? -0.435 -7.083 -18.263 1.00 96.69 620 GLN A CA 1
ATOM 4853 C C . GLN A 1 620 ? -0.780 -6.207 -17.053 1.00 96.69 620 GLN A C 1
ATOM 4855 O O . GLN A 1 620 ? -1.960 -6.005 -16.772 1.00 96.69 620 GLN A O 1
ATOM 4860 N N . ILE A 1 621 ? 0.209 -5.579 -16.408 1.00 97.38 621 ILE A N 1
ATOM 4861 C CA . ILE A 1 621 ? -0.022 -4.555 -15.376 1.00 97.38 621 ILE A CA 1
ATOM 4862 C C . ILE A 1 621 ? -0.838 -3.393 -15.952 1.00 97.38 621 ILE A C 1
ATOM 4864 O O . ILE A 1 621 ? -1.832 -2.992 -15.349 1.00 97.38 621 ILE A O 1
ATOM 4868 N N . LEU A 1 622 ? -0.488 -2.879 -17.139 1.00 95.50 622 LEU A N 1
ATOM 4869 C CA . LEU A 1 622 ? -1.266 -1.808 -17.781 1.00 95.50 622 LEU A CA 1
ATOM 4870 C C . LEU A 1 622 ? -2.681 -2.274 -18.158 1.00 95.50 622 LEU A C 1
ATOM 4872 O O . LEU A 1 622 ? -3.644 -1.514 -18.034 1.00 95.50 622 LEU A O 1
ATOM 4876 N N . ARG A 1 623 ? -2.835 -3.529 -18.596 1.00 94.00 623 ARG A N 1
ATOM 4877 C CA . ARG A 1 623 ? -4.140 -4.144 -18.880 1.00 94.00 623 ARG A CA 1
ATOM 4878 C C . ARG A 1 623 ? -5.012 -4.239 -17.625 1.00 94.00 623 ARG A C 1
ATOM 4880 O O . ARG A 1 623 ? -6.197 -3.912 -17.700 1.00 94.00 623 ARG A O 1
ATOM 4887 N N . ALA A 1 624 ? -4.446 -4.682 -16.505 1.00 94.25 624 ALA A N 1
ATOM 4888 C CA . ALA A 1 624 ? -5.130 -4.781 -15.220 1.00 94.25 624 ALA A CA 1
ATOM 4889 C C . ALA A 1 624 ? -5.491 -3.392 -14.680 1.00 94.25 624 ALA A C 1
ATOM 4891 O O . ALA A 1 624 ? -6.651 -3.155 -14.353 1.00 94.25 624 ALA A O 1
ATOM 4892 N N . ALA A 1 625 ? -4.549 -2.443 -14.710 1.00 93.88 625 ALA A N 1
ATOM 4893 C CA . ALA A 1 625 ? -4.753 -1.072 -14.248 1.00 93.88 625 ALA A CA 1
ATOM 4894 C C . ALA A 1 625 ? -5.929 -0.379 -14.956 1.00 93.88 625 ALA A C 1
ATOM 4896 O O . ALA A 1 625 ? -6.738 0.263 -14.298 1.00 93.88 625 ALA A O 1
ATOM 4897 N N . ARG A 1 626 ? -6.109 -0.583 -16.271 1.00 91.19 626 ARG A N 1
ATOM 4898 C CA . ARG A 1 626 ? -7.268 -0.050 -17.024 1.00 91.19 626 ARG A CA 1
ATOM 4899 C C . ARG A 1 626 ? -8.633 -0.540 -16.532 1.00 91.19 626 ARG A C 1
ATOM 4901 O O . ARG A 1 626 ? -9.645 0.053 -16.891 1.00 91.19 626 ARG A O 1
ATOM 4908 N N . ARG A 1 627 ? -8.674 -1.655 -15.803 1.00 91.50 627 ARG A N 1
ATOM 4909 C CA . ARG A 1 627 ? -9.897 -2.262 -15.257 1.00 91.50 627 ARG A CA 1
ATOM 4910 C C . ARG A 1 627 ? -10.068 -1.985 -13.762 1.00 91.50 627 ARG A C 1
ATOM 4912 O O . ARG A 1 627 ? -11.130 -2.289 -13.228 1.00 91.50 627 ARG A O 1
ATOM 4919 N N . CYS A 1 628 ? -9.046 -1.450 -13.096 1.00 90.25 628 CYS A N 1
ATOM 4920 C CA . CYS A 1 628 ? -9.113 -1.070 -11.691 1.00 90.25 628 CYS A CA 1
ATOM 4921 C C . CYS A 1 628 ? -9.916 0.222 -11.508 1.00 90.25 628 CYS A C 1
ATOM 4923 O O . CYS A 1 628 ? -9.991 1.065 -12.404 1.00 90.25 628 CYS A O 1
ATOM 4925 N N . SER A 1 629 ? -10.489 0.398 -10.318 1.00 84.69 629 SER A N 1
ATOM 4926 C CA . SER A 1 629 ? -11.046 1.686 -9.919 1.00 84.69 629 SER A CA 1
ATOM 4927 C C . SER A 1 629 ? -9.938 2.717 -9.689 1.00 84.69 629 SER A C 1
ATOM 4929 O O . SER A 1 629 ? -8.782 2.392 -9.407 1.00 84.69 629 SER A O 1
ATOM 4931 N N . ALA A 1 630 ? -10.338 3.986 -9.726 1.00 80.00 630 ALA A N 1
ATOM 4932 C CA . ALA A 1 630 ? -9.498 5.121 -9.378 1.00 80.00 630 ALA A CA 1
ATOM 4933 C C . ALA A 1 630 ? -8.816 4.984 -8.012 1.00 80.00 630 ALA A C 1
ATOM 4935 O O . ALA A 1 630 ? -7.628 5.257 -7.864 1.00 80.00 630 ALA A O 1
ATOM 4936 N N . SER A 1 631 ? -9.580 4.538 -7.012 1.00 80.44 631 SER A N 1
ATOM 4937 C CA . SER A 1 631 ? -9.126 4.408 -5.628 1.00 80.44 631 SER A CA 1
ATOM 4938 C C . SER A 1 631 ? -7.969 3.423 -5.474 1.00 80.44 631 SER A C 1
ATOM 4940 O O . SER A 1 631 ? -7.054 3.677 -4.701 1.00 80.44 631 SER A O 1
ATOM 4942 N N . VAL A 1 632 ? -7.949 2.343 -6.256 1.00 85.44 632 VAL A N 1
ATOM 4943 C CA . VAL A 1 632 ? -6.881 1.332 -6.207 1.00 85.44 632 VAL A CA 1
ATOM 4944 C C . VAL A 1 632 ? -5.568 1.875 -6.774 1.00 85.44 632 VAL A C 1
ATOM 4946 O O . VAL A 1 632 ? -4.487 1.543 -6.288 1.00 85.44 632 VAL A O 1
ATOM 4949 N N . LEU A 1 633 ? -5.644 2.729 -7.797 1.00 89.56 633 LEU A N 1
ATOM 4950 C CA . LEU A 1 633 ? -4.473 3.303 -8.466 1.00 89.56 633 LEU A CA 1
ATOM 4951 C C . LEU A 1 633 ? -3.881 4.520 -7.736 1.00 89.56 633 LEU A C 1
ATOM 4953 O O . LEU A 1 633 ? -2.919 5.100 -8.231 1.00 89.56 633 LEU A O 1
ATOM 4957 N N . ARG A 1 634 ? -4.429 4.903 -6.576 1.00 86.25 634 ARG A N 1
ATOM 4958 C CA . ARG A 1 634 ? -3.981 6.054 -5.773 1.00 86.25 634 ARG A CA 1
ATOM 4959 C C . ARG A 1 634 ? -2.830 5.726 -4.808 1.00 86.25 634 ARG A C 1
ATOM 4961 O O . ARG A 1 634 ? -1.971 6.574 -4.598 1.00 86.25 634 ARG A O 1
ATOM 4968 N N . GLU A 1 635 ? -2.791 4.508 -4.264 1.00 89.62 635 GLU A N 1
ATOM 4969 C CA . GLU A 1 635 ? -1.762 4.032 -3.319 1.00 89.62 635 GLU A CA 1
ATOM 4970 C C . GLU A 1 635 ? -0.808 3.029 -4.004 1.00 89.62 635 GLU A C 1
ATOM 4972 O O . GLU A 1 635 ? -0.207 3.347 -5.031 1.00 89.62 635 GLU A O 1
ATOM 4977 N N . PHE A 1 636 ? -0.690 1.794 -3.501 1.00 94.25 636 PHE A N 1
ATOM 4978 C CA . PHE A 1 636 ? 0.191 0.751 -4.041 1.00 94.25 636 PHE A CA 1
ATOM 4979 C C . PHE A 1 636 ? -0.016 0.464 -5.543 1.00 94.25 636 PHE A C 1
ATOM 4981 O O . PHE A 1 636 ? 0.938 0.154 -6.263 1.00 94.25 636 PHE A O 1
ATOM 4988 N N . GLY A 1 637 ? -1.238 0.625 -6.064 1.00 94.75 637 GLY A N 1
ATOM 4989 C CA . GLY A 1 637 ? -1.502 0.489 -7.498 1.00 94.75 637 GLY A CA 1
ATOM 4990 C C . GLY A 1 637 ? -0.702 1.479 -8.355 1.00 94.75 637 GLY A C 1
ATOM 4991 O O . GLY A 1 637 ? -0.236 1.106 -9.435 1.00 94.75 637 GLY A O 1
ATOM 4992 N N . SER A 1 638 ? -0.447 2.696 -7.855 1.00 94.50 638 SER A N 1
ATOM 4993 C CA . SER A 1 638 ? 0.396 3.682 -8.549 1.00 94.50 638 SER A CA 1
ATOM 4994 C C . SER A 1 638 ? 1.842 3.199 -8.696 1.00 94.50 638 SER A C 1
ATOM 4996 O O . SER A 1 638 ? 2.459 3.365 -9.750 1.00 94.50 638 SER A O 1
ATOM 4998 N N . ILE A 1 639 ? 2.352 2.502 -7.675 1.00 95.38 639 ILE A N 1
ATOM 4999 C CA . ILE A 1 639 ? 3.684 1.892 -7.657 1.00 95.38 639 ILE A CA 1
ATOM 5000 C C . ILE A 1 639 ? 3.787 0.744 -8.661 1.00 95.38 639 ILE A C 1
ATOM 5002 O O . ILE A 1 639 ? 4.823 0.576 -9.308 1.00 95.38 639 ILE A O 1
ATOM 5006 N N . CYS A 1 640 ? 2.723 -0.046 -8.817 1.00 97.31 640 CYS A N 1
ATOM 5007 C CA . CYS A 1 640 ? 2.675 -1.122 -9.807 1.00 97.31 640 CYS A CA 1
ATOM 5008 C C . CYS A 1 640 ? 2.808 -0.564 -11.231 1.00 97.31 640 CYS A C 1
ATOM 5010 O O . CYS A 1 640 ? 3.646 -1.033 -12.004 1.00 97.31 640 CYS A O 1
ATOM 5012 N N . VAL A 1 641 ? 2.035 0.478 -11.554 1.00 96.62 641 VAL A N 1
ATOM 5013 C CA . VAL A 1 641 ? 2.075 1.148 -12.864 1.00 96.62 641 VAL A CA 1
ATOM 5014 C C . VAL A 1 641 ? 3.424 1.834 -13.096 1.00 96.62 641 VAL A C 1
ATOM 5016 O O . VAL A 1 641 ? 4.000 1.685 -14.173 1.00 96.62 641 VAL A O 1
ATOM 5019 N N . TYR A 1 642 ? 3.974 2.513 -12.085 1.00 95.69 642 TYR A N 1
ATOM 5020 C CA . TYR A 1 642 ? 5.313 3.104 -12.151 1.00 95.69 642 TYR A CA 1
ATOM 5021 C C . TYR A 1 642 ? 6.390 2.059 -12.483 1.00 95.69 642 TYR A C 1
ATOM 5023 O O . TYR A 1 642 ? 7.197 2.267 -13.388 1.00 95.69 642 TYR A O 1
ATOM 5031 N N . HIS A 1 643 ? 6.383 0.907 -11.809 1.00 96.06 643 HIS A N 1
ATOM 5032 C CA . HIS A 1 643 ? 7.342 -0.169 -12.068 1.00 96.06 643 HIS A CA 1
ATOM 5033 C C . HIS A 1 643 ? 7.184 -0.793 -13.466 1.00 96.06 643 HIS A C 1
ATOM 5035 O O . HIS A 1 643 ? 8.187 -1.128 -14.106 1.00 96.06 643 HIS A O 1
ATOM 5041 N N . ALA A 1 644 ? 5.957 -0.901 -13.986 1.00 97.38 644 ALA A N 1
ATOM 5042 C CA . ALA A 1 644 ? 5.730 -1.288 -15.379 1.00 97.38 644 ALA A CA 1
ATOM 5043 C C . ALA A 1 644 ? 6.330 -0.258 -16.353 1.00 97.38 644 ALA A C 1
ATOM 5045 O O . ALA A 1 644 ? 7.073 -0.633 -17.263 1.00 97.38 644 ALA A O 1
ATOM 5046 N N . GLY A 1 645 ? 6.085 1.036 -16.122 1.00 96.19 645 GLY A N 1
ATOM 5047 C CA . GLY A 1 645 ? 6.669 2.130 -16.905 1.00 96.19 645 GLY A CA 1
ATOM 5048 C C . GLY A 1 645 ? 8.199 2.122 -16.880 1.00 96.19 645 GLY A C 1
ATOM 5049 O O . GLY A 1 645 ? 8.839 2.209 -17.928 1.00 96.19 645 GLY A O 1
ATOM 5050 N N . LEU A 1 646 ? 8.797 1.916 -15.704 1.00 94.75 646 LEU A N 1
ATOM 5051 C CA . LEU A 1 646 ? 10.246 1.823 -15.529 1.00 94.75 646 LEU A CA 1
ATOM 5052 C C . LEU A 1 646 ? 10.849 0.622 -16.281 1.00 94.75 646 LEU A C 1
ATOM 5054 O O . LEU A 1 646 ? 11.918 0.743 -16.880 1.00 94.75 646 LEU A O 1
ATOM 5058 N N . THR A 1 647 ? 10.142 -0.512 -16.315 1.00 96.88 647 THR A N 1
ATOM 5059 C CA . THR A 1 647 ? 10.545 -1.700 -17.088 1.00 96.88 647 THR A CA 1
ATOM 5060 C C . THR A 1 647 ? 10.549 -1.409 -18.588 1.00 96.88 647 THR A C 1
ATOM 5062 O O . THR A 1 647 ? 11.535 -1.692 -19.271 1.00 96.88 647 THR A O 1
ATOM 5065 N N . PHE A 1 648 ? 9.471 -0.809 -19.105 1.00 96.06 648 PHE A N 1
ATOM 5066 C CA . PHE A 1 648 ? 9.389 -0.406 -20.509 1.00 96.06 648 PHE A CA 1
ATOM 5067 C C . PHE A 1 648 ? 10.478 0.597 -20.881 1.00 96.06 648 PHE A C 1
ATOM 5069 O O . PHE A 1 648 ? 11.118 0.459 -21.923 1.00 96.06 648 PHE A O 1
ATOM 5076 N N . TRP A 1 649 ? 10.713 1.582 -20.016 1.00 94.88 649 TRP A N 1
ATOM 5077 C CA . TRP A 1 649 ? 11.756 2.580 -20.200 1.00 94.88 649 TRP A CA 1
ATOM 5078 C C . TRP A 1 649 ? 13.145 1.950 -20.295 1.00 94.88 649 TRP A C 1
ATOM 5080 O O . TRP A 1 649 ? 13.857 2.206 -21.267 1.00 94.88 649 TRP A O 1
ATOM 5090 N N . ALA A 1 650 ? 13.500 1.077 -19.348 1.00 93.56 650 ALA A N 1
ATOM 5091 C CA . ALA A 1 650 ? 14.792 0.402 -19.345 1.00 93.56 650 ALA A CA 1
ATOM 5092 C C . ALA A 1 650 ? 14.972 -0.438 -20.614 1.00 93.56 650 ALA A C 1
ATOM 5094 O O . ALA A 1 650 ? 15.983 -0.313 -21.305 1.00 93.56 650 ALA A O 1
ATOM 5095 N N . TYR A 1 651 ? 13.958 -1.234 -20.965 1.00 94.00 651 TYR A N 1
ATOM 5096 C CA . TYR A 1 651 ? 13.963 -2.055 -22.172 1.00 94.00 651 TYR A CA 1
ATOM 5097 C C . TYR A 1 651 ? 14.203 -1.219 -23.438 1.00 94.00 651 TYR A C 1
ATOM 5099 O O . TYR A 1 651 ? 15.081 -1.540 -24.239 1.00 94.00 651 TYR A O 1
ATOM 5107 N N . ALA A 1 652 ? 13.473 -0.114 -23.602 1.00 91.19 652 ALA A N 1
ATOM 5108 C CA . ALA A 1 652 ? 13.571 0.739 -24.781 1.00 91.19 652 ALA A CA 1
ATOM 5109 C C . ALA A 1 652 ? 14.941 1.419 -24.915 1.00 91.19 652 ALA A C 1
ATOM 5111 O O . ALA A 1 652 ? 15.524 1.428 -26.000 1.00 91.19 652 ALA A O 1
ATOM 5112 N N . VAL A 1 653 ? 15.457 1.979 -23.815 1.00 89.62 653 VAL A N 1
ATOM 5113 C CA . VAL A 1 653 ? 16.755 2.667 -23.792 1.00 89.62 653 VAL A CA 1
ATOM 5114 C C . VAL A 1 653 ? 17.876 1.680 -24.120 1.00 89.62 653 VAL A C 1
ATOM 5116 O O . VAL A 1 653 ? 18.683 1.929 -25.017 1.00 89.62 653 VAL A O 1
ATOM 5119 N N . LEU A 1 654 ? 17.886 0.516 -23.469 1.00 89.75 654 LEU A N 1
ATOM 5120 C CA . LEU A 1 654 ? 18.947 -0.481 -23.628 1.00 89.75 654 LEU A CA 1
ATOM 5121 C C . LEU A 1 654 ? 18.942 -1.150 -25.005 1.00 89.75 654 LEU A C 1
ATOM 5123 O O . LEU A 1 654 ? 20.015 -1.450 -25.527 1.00 89.75 654 LEU A O 1
ATOM 5127 N N . LEU A 1 655 ? 17.776 -1.320 -25.641 1.00 87.38 655 LEU A N 1
ATOM 5128 C CA . LEU A 1 655 ? 17.695 -1.830 -27.016 1.00 87.38 655 LEU A CA 1
ATOM 5129 C C . LEU A 1 655 ? 18.499 -0.979 -28.007 1.00 87.38 655 LEU A C 1
ATOM 5131 O O . LEU A 1 655 ? 18.993 -1.503 -29.003 1.00 87.38 655 LEU A O 1
ATOM 5135 N N . THR A 1 656 ? 18.652 0.319 -27.742 1.00 80.06 656 THR A N 1
ATOM 5136 C CA . THR A 1 656 ? 19.426 1.214 -28.616 1.00 80.06 656 THR A CA 1
ATOM 5137 C C . THR A 1 656 ? 20.924 1.200 -28.351 1.00 80.06 656 THR A C 1
ATOM 5139 O O . THR A 1 656 ? 21.702 1.553 -29.236 1.00 80.06 656 THR A O 1
ATOM 5142 N N . ALA A 1 657 ? 21.334 0.736 -27.171 1.00 73.00 657 ALA A N 1
ATOM 5143 C CA . ALA A 1 657 ? 22.734 0.610 -26.783 1.00 73.00 657 ALA A CA 1
ATOM 5144 C C . ALA A 1 657 ? 23.395 -0.677 -27.315 1.00 73.00 657 ALA A C 1
ATOM 5146 O O . ALA A 1 657 ? 24.621 -0.792 -27.327 1.00 73.00 657 ALA A O 1
ATOM 5147 N N . VAL A 1 658 ? 22.609 -1.664 -27.756 1.00 69.75 658 VAL A N 1
ATOM 5148 C CA . VAL A 1 658 ? 23.126 -2.920 -28.313 1.00 69.75 658 VAL A CA 1
ATOM 5149 C C . VAL A 1 658 ? 23.571 -2.709 -29.773 1.00 69.75 658 VAL A C 1
ATOM 5151 O O . VAL A 1 658 ? 22.752 -2.340 -30.618 1.00 69.75 658 VAL A O 1
ATOM 5154 N N . PRO A 1 659 ? 24.849 -2.968 -30.130 1.00 57.22 659 PRO A N 1
ATOM 5155 C CA . PRO A 1 659 ? 25.323 -2.835 -31.503 1.00 57.22 659 PRO A CA 1
ATOM 5156 C C . PRO A 1 659 ? 24.556 -3.773 -32.440 1.00 57.22 659 PRO A C 1
ATOM 5158 O O . PRO A 1 659 ? 24.545 -4.990 -32.252 1.00 57.22 659 PRO A O 1
ATOM 5161 N N . ASN A 1 660 ? 23.956 -3.201 -33.483 1.00 49.47 660 ASN A N 1
ATOM 5162 C CA . ASN A 1 660 ? 23.185 -3.887 -34.518 1.00 49.47 660 ASN A CA 1
ATOM 5163 C C . ASN A 1 660 ? 24.003 -4.992 -35.229 1.00 49.47 660 ASN A C 1
ATOM 5165 O O . ASN A 1 660 ? 24.539 -4.794 -36.315 1.00 49.47 660 ASN A O 1
ATOM 5169 N N . LYS A 1 661 ? 24.089 -6.195 -34.650 1.00 47.03 661 LYS A N 1
ATOM 5170 C CA . LYS A 1 661 ? 24.639 -7.386 -35.327 1.00 47.03 661 LYS A CA 1
ATOM 5171 C C . LYS A 1 661 ? 23.586 -8.177 -36.111 1.00 47.03 661 LYS A C 1
ATOM 5173 O O . LYS A 1 661 ? 23.941 -9.147 -36.772 1.00 47.03 661 LYS A O 1
ATOM 5178 N N . ARG A 1 662 ? 22.297 -7.810 -36.047 1.00 46.31 662 ARG A N 1
ATOM 5179 C CA . ARG A 1 662 ? 21.196 -8.660 -36.552 1.00 46.31 662 ARG A CA 1
ATOM 5180 C C . ARG A 1 662 ? 20.222 -8.015 -37.544 1.00 46.31 662 ARG A C 1
ATOM 5182 O O . ARG A 1 662 ? 19.368 -8.727 -38.060 1.00 46.31 662 ARG A O 1
ATOM 5189 N N . GLN A 1 663 ? 20.386 -6.743 -37.918 1.00 44.72 663 GLN A N 1
ATOM 5190 C CA . GLN A 1 663 ? 19.581 -6.158 -39.007 1.00 44.72 663 GLN A CA 1
ATOM 5191 C C . GLN A 1 663 ? 19.925 -6.703 -40.409 1.00 44.72 663 GLN A C 1
ATOM 5193 O O . GLN A 1 663 ? 19.180 -6.451 -41.349 1.00 44.72 663 GLN A O 1
ATOM 5198 N N . SER A 1 664 ? 20.981 -7.512 -40.568 1.00 38.44 664 SER A N 1
ATOM 5199 C CA . SER A 1 664 ? 21.362 -8.059 -41.881 1.00 38.44 664 SER A CA 1
ATOM 5200 C C . SER A 1 664 ? 20.720 -9.403 -42.254 1.00 38.44 664 SER A C 1
ATOM 5202 O O . SER A 1 664 ? 21.014 -9.911 -43.332 1.00 38.44 664 SER A O 1
ATOM 5204 N N . GLN A 1 665 ? 19.854 -10.002 -41.423 1.00 38.50 665 GLN A N 1
ATOM 5205 C CA . GLN A 1 665 ? 19.160 -11.255 -41.772 1.00 38.50 665 GLN A CA 1
ATOM 5206 C C . GLN A 1 665 ? 17.743 -11.339 -41.177 1.00 38.50 665 GLN A C 1
ATOM 5208 O O . GLN A 1 665 ? 17.435 -12.235 -40.395 1.00 38.50 665 GLN A O 1
ATOM 5213 N N . ALA A 1 666 ? 16.848 -10.429 -41.561 1.00 39.38 666 ALA A N 1
ATOM 5214 C CA . ALA A 1 666 ? 15.418 -10.738 -41.547 1.00 39.38 666 ALA A CA 1
ATOM 5215 C C . ALA A 1 666 ? 15.018 -11.143 -42.976 1.00 39.38 666 ALA A C 1
ATOM 5217 O O . ALA A 1 666 ? 15.243 -10.354 -43.897 1.00 39.38 666 ALA A O 1
ATOM 5218 N N . PRO A 1 667 ? 14.469 -12.350 -43.215 1.00 38.12 667 PRO A N 1
ATOM 5219 C CA . PRO A 1 667 ? 13.915 -12.668 -44.518 1.00 38.12 667 PRO A CA 1
ATOM 5220 C C . PRO A 1 667 ? 12.728 -11.734 -44.761 1.00 38.12 667 PRO A C 1
ATOM 5222 O O . PRO A 1 667 ? 11.766 -11.703 -43.996 1.00 38.12 667 PRO A O 1
ATOM 5225 N N . VAL A 1 668 ? 12.830 -10.947 -45.828 1.00 42.53 668 VAL A N 1
ATOM 5226 C CA . VAL A 1 668 ? 11.741 -10.149 -46.387 1.00 42.53 668 VAL A CA 1
ATOM 5227 C C . VAL A 1 668 ? 10.667 -11.133 -46.855 1.00 42.53 668 VAL A C 1
ATOM 5229 O O . VAL A 1 668 ? 10.766 -11.700 -47.939 1.00 42.53 668 VAL A O 1
ATOM 5232 N N . GLY A 1 669 ? 9.680 -11.412 -46.005 1.00 39.62 669 GLY A N 1
ATOM 5233 C CA . GLY A 1 669 ? 8.625 -12.367 -46.326 1.00 39.62 669 GLY A CA 1
ATOM 5234 C C . GLY A 1 669 ? 7.566 -12.511 -45.234 1.00 39.62 669 GLY A C 1
ATOM 5235 O O . GLY A 1 669 ? 7.790 -13.201 -44.249 1.00 39.62 669 GLY A O 1
ATOM 5236 N N . SER A 1 670 ? 6.393 -11.930 -45.512 1.00 41.00 670 SER A N 1
ATOM 5237 C CA . SER A 1 670 ? 5.079 -12.149 -44.882 1.00 41.00 670 SER A CA 1
ATOM 5238 C C . SER A 1 670 ? 4.844 -11.542 -43.489 1.00 41.00 670 SER A C 1
ATOM 5240 O O . SER A 1 670 ? 5.246 -12.118 -42.490 1.00 41.00 670 SER A O 1
ATOM 5242 N N . GLY A 1 671 ? 4.127 -10.405 -43.463 1.00 45.72 671 GLY A N 1
ATOM 5243 C CA . GLY A 1 671 ? 3.377 -9.830 -42.331 1.00 45.72 671 GLY A CA 1
ATOM 5244 C C . GLY A 1 671 ? 4.089 -9.777 -40.976 1.00 45.72 671 GLY A C 1
ATOM 5245 O O . GLY A 1 671 ? 4.158 -10.781 -40.275 1.00 45.72 671 GLY A O 1
ATOM 5246 N N . SER A 1 672 ? 4.553 -8.601 -40.539 1.00 59.38 672 SER A N 1
ATOM 5247 C CA . SER A 1 672 ? 4.931 -8.430 -39.131 1.00 59.38 672 SER A CA 1
ATOM 5248 C C . SER A 1 672 ? 3.673 -8.548 -38.262 1.00 59.38 672 SER A C 1
ATOM 5250 O O . SER A 1 672 ? 2.958 -7.564 -38.079 1.00 59.38 672 SER A O 1
ATOM 5252 N N . ASP A 1 673 ? 3.377 -9.747 -37.759 1.00 79.06 673 ASP A N 1
ATOM 5253 C CA . ASP A 1 673 ? 2.342 -9.942 -36.742 1.00 79.06 673 ASP A CA 1
ATOM 5254 C C . ASP A 1 673 ? 2.660 -9.017 -35.556 1.00 79.06 673 ASP A C 1
ATOM 5256 O O . ASP A 1 673 ? 3.708 -9.139 -34.908 1.00 79.06 673 ASP A O 1
ATOM 5260 N N . THR A 1 674 ? 1.770 -8.059 -35.298 1.00 87.56 674 THR A N 1
ATOM 5261 C CA . THR A 1 674 ? 1.829 -7.209 -34.109 1.00 87.56 674 THR A CA 1
ATOM 5262 C C . THR A 1 674 ? 1.576 -8.068 -32.874 1.00 87.56 674 THR A C 1
ATOM 5264 O O . THR A 1 674 ? 0.582 -8.790 -32.803 1.00 87.56 674 THR A O 1
ATOM 5267 N N . VAL A 1 675 ? 2.468 -7.981 -31.890 1.00 91.56 675 VAL A N 1
ATOM 5268 C CA . VAL A 1 675 ? 2.368 -8.718 -30.627 1.00 91.56 675 VAL A CA 1
ATOM 5269 C C . VAL A 1 675 ? 1.848 -7.768 -29.554 1.00 91.56 675 VAL A C 1
ATOM 5271 O O . VAL A 1 675 ? 2.572 -6.893 -29.089 1.00 91.56 675 VAL A O 1
ATOM 5274 N N . TRP A 1 676 ? 0.582 -7.919 -29.174 1.00 93.12 676 TRP A N 1
ATOM 5275 C CA . TRP A 1 676 ? -0.050 -7.079 -28.156 1.00 93.12 676 TRP A CA 1
ATOM 5276 C C . TRP A 1 676 ? 0.383 -7.506 -26.755 1.00 93.12 676 TRP A C 1
ATOM 5278 O O . TRP A 1 676 ? -0.070 -8.539 -26.273 1.00 93.12 676 TRP A O 1
ATOM 5288 N N . LEU A 1 677 ? 1.239 -6.715 -26.103 1.00 93.56 677 LEU A N 1
ATOM 5289 C CA . LEU A 1 677 ? 1.756 -7.011 -24.758 1.00 93.56 677 LEU A CA 1
ATOM 5290 C C . LEU A 1 677 ? 0.699 -6.848 -23.656 1.00 93.56 677 LEU A C 1
ATOM 5292 O O . LEU A 1 677 ? 0.830 -7.419 -22.584 1.00 93.56 677 LEU A O 1
ATOM 5296 N N . ASP A 1 678 ? -0.351 -6.078 -23.927 1.00 92.31 678 ASP A N 1
ATOM 5297 C CA . ASP A 1 678 ? -1.536 -5.908 -23.083 1.00 92.31 678 ASP A CA 1
ATOM 5298 C C . ASP A 1 678 ? -2.742 -6.720 -23.600 1.00 92.31 678 ASP A C 1
ATOM 5300 O O . ASP A 1 678 ? -3.899 -6.418 -23.289 1.00 92.31 678 ASP A O 1
ATOM 5304 N N . GLY A 1 679 ? -2.469 -7.726 -24.439 1.00 90.25 679 GLY A N 1
ATOM 5305 C CA . GLY A 1 679 ? -3.434 -8.669 -25.000 1.00 90.25 679 GLY A CA 1
ATOM 5306 C C . GLY A 1 679 ? -3.490 -9.996 -24.241 1.00 90.25 679 GLY A C 1
ATOM 5307 O O . GLY A 1 679 ? -2.981 -10.121 -23.129 1.00 90.25 679 GLY A O 1
ATOM 5308 N N . ASP A 1 680 ? -4.145 -10.990 -24.837 1.00 91.06 680 ASP A N 1
ATOM 5309 C CA . ASP A 1 680 ? -4.178 -12.362 -24.318 1.00 91.06 680 ASP A CA 1
ATOM 5310 C C . ASP A 1 680 ? -2.903 -13.127 -24.694 1.00 91.06 680 ASP A C 1
ATOM 5312 O O . ASP A 1 680 ? -2.239 -12.787 -25.679 1.00 91.06 680 ASP A O 1
ATOM 5316 N N . ASP A 1 681 ? -2.560 -14.159 -23.918 1.00 89.12 681 ASP A N 1
ATOM 5317 C CA . ASP A 1 681 ? -1.414 -15.019 -24.216 1.00 89.12 681 ASP A CA 1
ATOM 5318 C C . ASP A 1 681 ? -1.707 -15.878 -25.453 1.00 89.12 681 ASP A C 1
ATOM 5320 O O . ASP A 1 681 ? -2.390 -16.902 -25.410 1.00 89.12 681 ASP A O 1
ATOM 5324 N N . VAL A 1 682 ? -1.230 -15.398 -26.597 1.00 92.06 682 VAL A N 1
ATOM 5325 C CA . VAL A 1 682 ? -1.380 -16.047 -27.898 1.00 92.06 682 VAL A CA 1
ATOM 5326 C C . VAL A 1 682 ? -0.026 -16.563 -28.387 1.00 92.06 682 VAL A C 1
ATOM 5328 O O . VAL A 1 682 ? 1.014 -16.013 -28.027 1.00 92.06 682 VAL A O 1
ATOM 5331 N N . PRO A 1 683 ? 0.024 -17.534 -29.319 1.00 90.69 683 PRO A N 1
ATOM 5332 C CA . PRO A 1 683 ? 1.292 -18.064 -29.834 1.00 90.69 683 PRO A CA 1
ATOM 5333 C C . PRO A 1 683 ? 2.257 -17.003 -30.395 1.00 90.69 683 PRO A C 1
ATOM 5335 O O . PRO A 1 683 ? 3.465 -17.224 -30.458 1.00 90.69 683 PRO A O 1
ATOM 5338 N N . ALA A 1 684 ? 1.756 -15.837 -30.819 1.00 89.25 684 ALA A N 1
ATOM 5339 C CA . ALA A 1 684 ? 2.593 -14.706 -31.218 1.00 89.25 684 ALA A CA 1
ATOM 5340 C C . ALA A 1 684 ? 3.413 -14.121 -30.049 1.00 89.25 684 ALA A C 1
ATOM 5342 O O . ALA A 1 684 ? 4.585 -13.806 -30.246 1.00 89.25 684 ALA A O 1
ATOM 5343 N N . VAL A 1 685 ? 2.843 -14.057 -28.842 1.00 91.88 685 VAL A N 1
ATOM 5344 C CA . VAL A 1 685 ? 3.526 -13.643 -27.603 1.00 91.88 685 VAL A CA 1
ATOM 5345 C C . VAL A 1 685 ? 4.628 -14.638 -27.257 1.00 91.88 685 VAL A C 1
ATOM 5347 O O . VAL A 1 685 ? 5.773 -14.243 -27.058 1.00 91.88 685 VAL A O 1
ATOM 5350 N N . GLN A 1 686 ? 4.332 -15.937 -27.311 1.00 91.69 686 GLN A N 1
ATOM 5351 C CA . GLN A 1 686 ? 5.327 -16.983 -27.055 1.00 91.69 686 GLN A CA 1
ATOM 5352 C C . GLN A 1 686 ? 6.474 -16.959 -28.082 1.00 91.69 686 GLN A C 1
ATOM 5354 O O . GLN A 1 686 ? 7.646 -17.066 -27.723 1.00 91.69 686 GLN A O 1
ATOM 5359 N N . ARG A 1 687 ? 6.178 -16.715 -29.370 1.00 90.94 687 ARG A N 1
ATOM 5360 C CA . ARG A 1 687 ? 7.214 -16.492 -30.400 1.00 90.94 687 ARG A CA 1
ATOM 5361 C C . ARG A 1 687 ? 8.063 -15.253 -30.104 1.00 90.94 687 ARG A C 1
ATOM 5363 O O . ARG A 1 687 ? 9.274 -15.295 -30.324 1.00 90.94 687 ARG A O 1
ATOM 5370 N N . PHE A 1 688 ? 7.467 -14.175 -29.604 1.00 92.56 688 PHE A N 1
ATOM 5371 C CA . PHE A 1 688 ? 8.213 -12.999 -29.168 1.00 92.56 688 PHE A CA 1
ATOM 5372 C C . PHE A 1 688 ? 9.124 -13.341 -27.985 1.00 92.56 688 PHE A C 1
ATOM 5374 O O . PHE A 1 688 ? 10.337 -13.175 -28.089 1.00 92.56 688 PHE A O 1
ATOM 5381 N N . ILE A 1 689 ? 8.589 -13.920 -26.911 1.00 91.56 689 ILE A N 1
ATOM 5382 C CA . ILE A 1 689 ? 9.347 -14.256 -25.700 1.00 91.56 689 ILE A CA 1
ATOM 5383 C C . ILE A 1 689 ? 10.487 -15.240 -26.000 1.00 91.56 689 ILE A C 1
ATOM 5385 O O . ILE A 1 689 ? 11.643 -14.965 -25.664 1.00 91.56 689 ILE A O 1
ATOM 5389 N N . SER A 1 690 ? 10.212 -16.354 -26.676 1.00 89.56 690 SER A N 1
ATOM 5390 C CA . SER A 1 690 ? 11.209 -17.410 -26.894 1.00 89.56 690 SER A CA 1
ATOM 5391 C C . SER A 1 690 ? 12.146 -17.135 -28.070 1.00 89.56 690 SER A C 1
ATOM 5393 O O . SER A 1 690 ? 13.327 -17.463 -27.993 1.00 89.56 690 SER A O 1
ATOM 5395 N N . LEU A 1 691 ? 11.647 -16.548 -29.165 1.00 88.12 691 LEU A N 1
ATOM 5396 C CA . LEU A 1 691 ? 12.392 -16.436 -30.430 1.00 88.12 691 LEU A CA 1
ATOM 5397 C C . LEU A 1 691 ? 12.756 -14.995 -30.808 1.00 88.12 691 LEU A C 1
ATOM 5399 O O . LEU A 1 691 ? 13.417 -14.802 -31.829 1.00 88.12 691 LEU A O 1
ATOM 5403 N N . ASN A 1 692 ? 12.323 -13.997 -30.028 1.00 88.25 692 ASN A N 1
ATOM 5404 C CA . ASN A 1 692 ? 12.457 -12.573 -30.346 1.00 88.25 692 ASN A CA 1
ATOM 5405 C C . ASN A 1 692 ? 11.900 -12.230 -31.745 1.00 88.25 692 ASN A C 1
ATOM 5407 O O . ASN A 1 692 ? 12.536 -11.529 -32.533 1.00 88.25 692 ASN A O 1
ATOM 5411 N N . ARG A 1 693 ? 10.736 -12.802 -32.090 1.00 86.94 693 ARG A N 1
ATOM 5412 C CA . ARG A 1 693 ? 10.044 -12.593 -33.375 1.00 86.94 693 ARG A CA 1
ATOM 5413 C C . ARG A 1 693 ? 8.713 -11.868 -33.179 1.00 86.94 693 ARG A C 1
ATOM 5415 O O . ARG A 1 693 ? 7.980 -12.184 -32.252 1.00 86.94 693 ARG A O 1
ATOM 5422 N N . GLY A 1 694 ? 8.373 -10.988 -34.119 1.00 86.31 694 GLY A N 1
ATOM 5423 C CA . GLY A 1 694 ? 7.174 -10.145 -34.067 1.00 86.31 694 GLY A CA 1
ATOM 5424 C C . GLY A 1 694 ? 7.498 -8.714 -33.642 1.00 86.31 694 GLY A C 1
ATOM 5425 O O . GLY A 1 694 ? 8.611 -8.425 -33.204 1.00 86.31 694 GLY A O 1
ATOM 5426 N N . THR A 1 695 ? 6.535 -7.810 -33.806 1.00 88.88 695 THR A N 1
ATOM 5427 C CA . THR A 1 695 ? 6.689 -6.402 -33.412 1.00 88.88 695 THR A CA 1
ATOM 5428 C C . THR A 1 695 ? 5.812 -6.138 -32.193 1.00 88.88 695 THR A C 1
ATOM 5430 O O . THR A 1 695 ? 4.588 -6.122 -32.345 1.00 88.88 695 THR A O 1
ATOM 5433 N N . PRO A 1 696 ? 6.389 -5.979 -30.988 1.00 92.00 696 PRO A N 1
ATOM 5434 C CA . PRO A 1 696 ? 5.596 -5.794 -29.786 1.00 92.00 696 PRO A CA 1
ATOM 5435 C C . PRO A 1 696 ? 4.942 -4.407 -29.770 1.00 92.00 696 PRO A C 1
ATOM 5437 O O . PRO A 1 696 ? 5.498 -3.440 -30.290 1.00 92.00 696 PRO A O 1
ATOM 5440 N N . ALA A 1 697 ? 3.749 -4.320 -29.192 1.00 92.56 697 ALA A N 1
ATOM 5441 C CA . ALA A 1 697 ? 2.940 -3.110 -29.119 1.00 92.56 697 ALA A CA 1
ATOM 5442 C C . ALA A 1 697 ? 2.040 -3.126 -27.877 1.00 92.56 697 ALA A C 1
ATOM 5444 O O . ALA A 1 697 ? 1.614 -4.186 -27.422 1.00 92.56 697 ALA A O 1
ATOM 5445 N N . VAL A 1 698 ? 1.723 -1.941 -27.359 1.00 92.38 698 VAL A N 1
ATOM 5446 C CA . VAL A 1 698 ? 0.741 -1.719 -26.287 1.00 92.38 698 VAL A CA 1
ATOM 5447 C C . VAL A 1 698 ? -0.370 -0.829 -26.836 1.00 92.38 698 VAL A C 1
ATOM 5449 O O . VAL A 1 698 ? -0.103 0.057 -27.648 1.00 92.38 698 VAL A O 1
ATOM 5452 N N . ARG A 1 699 ? -1.625 -1.028 -26.431 1.00 89.81 699 ARG A N 1
ATOM 5453 C CA . ARG A 1 699 ? -2.729 -0.160 -26.872 1.00 89.81 699 ARG A CA 1
ATOM 5454 C C . ARG A 1 699 ? -2.621 1.224 -26.232 1.00 89.81 699 ARG A C 1
ATOM 5456 O O . ARG A 1 699 ? -2.362 1.352 -25.043 1.00 89.81 699 ARG A O 1
ATOM 5463 N N . ASP A 1 700 ? -2.890 2.265 -27.006 1.00 79.75 700 ASP A N 1
ATOM 5464 C CA . ASP A 1 700 ? -2.813 3.670 -26.568 1.00 79.75 700 ASP A CA 1
ATOM 5465 C C . ASP A 1 700 ? -3.993 4.099 -25.664 1.00 79.75 700 ASP A C 1
ATOM 5467 O O . ASP A 1 700 ? -4.024 5.192 -25.121 1.00 79.75 700 ASP A O 1
ATOM 5471 N N . GLY A 1 701 ? -5.017 3.254 -25.494 1.00 70.12 701 GLY A N 1
ATOM 5472 C CA . GLY A 1 701 ? -6.169 3.554 -24.626 1.00 70.12 701 GLY A CA 1
ATOM 5473 C C . GLY A 1 701 ? -7.144 4.611 -25.171 1.00 70.12 701 GLY A C 1
ATOM 5474 O O . GLY A 1 701 ? -8.257 4.716 -24.670 1.00 70.12 701 GLY A O 1
ATOM 5475 N N . THR A 1 702 ? -6.807 5.312 -26.259 1.00 64.44 702 THR A N 1
ATOM 5476 C CA . THR A 1 702 ? -7.609 6.379 -26.895 1.00 64.44 702 THR A CA 1
ATOM 5477 C C . THR A 1 702 ? -8.885 5.904 -27.618 1.00 64.44 702 THR A C 1
ATOM 5479 O O . THR A 1 702 ? -9.472 6.647 -28.405 1.00 64.44 702 THR A O 1
ATOM 5482 N N . GLY A 1 703 ? -9.321 4.655 -27.409 1.00 58.31 703 GLY A N 1
ATOM 5483 C CA . GLY A 1 703 ? -10.525 4.069 -28.019 1.00 58.31 703 GLY A CA 1
ATOM 5484 C C . GLY A 1 703 ? -10.461 3.861 -29.540 1.00 58.31 703 GLY A C 1
ATOM 5485 O O . GLY A 1 703 ? -11.364 3.260 -30.120 1.00 58.31 703 GLY A O 1
ATOM 5486 N N . LYS A 1 704 ? -9.394 4.316 -30.210 1.00 66.94 704 LYS A N 1
ATOM 5487 C CA . LYS A 1 704 ? -9.169 4.088 -31.641 1.00 66.94 704 LYS A CA 1
ATOM 5488 C C . LYS A 1 704 ? -8.660 2.657 -31.856 1.00 66.94 704 LYS A C 1
ATOM 5490 O O . LYS A 1 704 ? -7.618 2.313 -31.299 1.00 66.94 704 LYS A O 1
ATOM 5495 N N . PRO A 1 705 ? -9.312 1.839 -32.705 1.00 54.62 705 PRO A N 1
ATOM 5496 C CA . PRO A 1 705 ? -9.054 0.397 -32.790 1.00 54.62 705 PRO A CA 1
ATOM 5497 C C . PRO A 1 705 ? -7.646 -0.012 -33.267 1.00 54.62 705 PRO A C 1
ATOM 5499 O O . PRO A 1 705 ? -7.321 -1.187 -33.186 1.00 54.62 705 PRO A O 1
ATOM 5502 N N . ASN A 1 706 ? -6.791 0.930 -33.690 1.00 60.31 706 ASN A N 1
ATOM 5503 C CA . ASN A 1 706 ? -5.419 0.674 -34.157 1.00 60.31 706 ASN A CA 1
ATOM 5504 C C . ASN A 1 706 ? -4.364 1.610 -33.532 1.00 60.31 706 ASN A C 1
ATOM 5506 O O . ASN A 1 706 ? -3.240 1.676 -34.026 1.00 60.31 706 ASN A O 1
ATOM 5510 N N . ALA A 1 707 ? -4.707 2.381 -32.495 1.00 76.75 707 ALA A N 1
ATOM 5511 C CA . ALA A 1 707 ? -3.726 3.241 -31.838 1.00 76.75 707 ALA A CA 1
ATOM 5512 C C . ALA A 1 707 ? -2.825 2.391 -30.929 1.00 76.75 707 ALA A C 1
ATOM 5514 O O . ALA A 1 707 ? -3.279 1.807 -29.941 1.00 76.75 707 ALA A O 1
ATOM 5515 N N . SER A 1 708 ? -1.549 2.297 -31.297 1.00 84.94 708 SER A N 1
ATOM 5516 C CA . SER A 1 708 ? -0.553 1.487 -30.603 1.00 84.94 708 SER A CA 1
ATOM 5517 C C . SER A 1 708 ? 0.676 2.303 -30.243 1.00 84.94 708 SER A C 1
ATOM 5519 O O . SER A 1 708 ? 1.205 3.041 -31.077 1.00 84.94 708 SER A O 1
ATOM 5521 N N . VAL A 1 709 ? 1.186 2.078 -29.043 1.00 87.81 709 VAL A N 1
ATOM 5522 C CA . VAL A 1 709 ? 2.477 2.572 -28.588 1.00 87.81 709 VAL A CA 1
ATOM 5523 C C . VAL A 1 709 ? 3.504 1.451 -28.737 1.00 87.81 709 VAL A C 1
ATOM 5525 O O . VAL A 1 709 ? 3.311 0.340 -28.241 1.00 87.81 709 VAL A O 1
ATOM 5528 N N . SER A 1 710 ? 4.596 1.734 -29.448 1.00 87.31 710 SER A N 1
ATOM 5529 C CA . SER A 1 710 ? 5.720 0.800 -29.558 1.00 87.31 710 SER A CA 1
ATOM 5530 C C . SER A 1 710 ? 6.531 0.790 -28.256 1.00 87.31 710 SER A C 1
ATOM 5532 O O . SER A 1 710 ? 6.877 1.872 -27.776 1.00 87.31 710 SER A O 1
ATOM 5534 N N . PRO A 1 711 ? 6.938 -0.386 -27.737 1.00 84.06 711 PRO A N 1
ATOM 5535 C CA . PRO A 1 711 ? 7.893 -0.522 -26.640 1.00 84.06 711 PRO A CA 1
ATOM 5536 C C . PRO A 1 711 ? 9.235 0.168 -26.890 1.00 84.06 711 PRO A C 1
ATOM 5538 O O . PRO A 1 711 ? 9.970 0.414 -25.948 1.00 84.06 711 PRO A O 1
ATOM 5541 N N . SER A 1 712 ? 9.566 0.503 -28.142 1.00 83.81 712 SER A N 1
ATOM 5542 C CA . SER A 1 712 ? 10.764 1.276 -28.493 1.00 83.81 712 SER A CA 1
ATOM 5543 C C . SER A 1 712 ? 10.606 2.789 -28.287 1.00 83.81 712 SER A C 1
ATOM 5545 O O . SER A 1 712 ? 11.576 3.520 -28.463 1.00 83.81 712 SER A O 1
ATOM 5547 N N . ASN A 1 713 ? 9.405 3.275 -27.953 1.00 88.25 713 ASN A N 1
ATOM 5548 C CA . ASN A 1 713 ? 9.141 4.678 -27.639 1.00 88.25 713 ASN A CA 1
ATOM 5549 C C . ASN A 1 713 ? 8.894 4.842 -26.125 1.00 88.25 713 ASN A C 1
ATOM 5551 O O . ASN A 1 713 ? 7.742 4.810 -25.681 1.00 88.25 713 ASN A O 1
ATOM 5555 N N . PRO A 1 714 ? 9.958 5.029 -25.320 1.00 88.81 714 PRO A N 1
ATOM 5556 C CA . PRO A 1 714 ? 9.842 5.095 -23.866 1.00 88.81 714 PRO A CA 1
ATOM 5557 C C . PRO A 1 714 ? 9.014 6.294 -23.401 1.00 88.81 714 PRO A C 1
ATOM 5559 O O . PRO A 1 714 ? 8.257 6.171 -22.445 1.00 88.81 714 PRO A O 1
ATOM 5562 N N . ARG A 1 715 ? 9.091 7.440 -24.093 1.00 91.19 715 ARG A N 1
ATOM 5563 C CA . ARG A 1 715 ? 8.319 8.639 -23.737 1.00 91.19 715 ARG A CA 1
ATOM 5564 C C . ARG A 1 715 ? 6.819 8.400 -23.858 1.00 91.19 715 ARG A C 1
ATOM 5566 O O . ARG A 1 715 ? 6.078 8.715 -22.936 1.00 91.19 715 ARG A O 1
ATOM 5573 N N . ALA A 1 716 ? 6.375 7.824 -24.974 1.00 91.38 716 ALA A N 1
ATOM 5574 C CA . ALA A 1 716 ? 4.959 7.536 -25.180 1.00 91.38 716 ALA A CA 1
ATOM 5575 C C . ALA A 1 716 ? 4.421 6.504 -24.171 1.00 91.38 716 ALA A C 1
ATOM 5577 O O . ALA A 1 716 ? 3.284 6.627 -23.727 1.00 91.38 716 ALA A O 1
ATOM 5578 N N . LEU A 1 717 ? 5.235 5.523 -23.759 1.00 92.19 717 LEU A N 1
ATOM 5579 C CA . LEU A 1 717 ? 4.855 4.556 -22.718 1.00 92.19 717 LEU A CA 1
ATOM 5580 C C . LEU A 1 717 ? 4.774 5.193 -21.330 1.00 92.19 717 LEU A C 1
ATOM 5582 O O . LEU A 1 717 ? 3.856 4.875 -20.577 1.00 92.19 717 LEU A O 1
ATOM 5586 N N . MET A 1 718 ? 5.698 6.099 -20.999 1.00 93.62 718 MET A N 1
ATOM 5587 C CA . MET A 1 718 ? 5.621 6.868 -19.756 1.00 93.62 718 MET A CA 1
ATOM 5588 C C . MET A 1 718 ? 4.362 7.739 -19.731 1.00 93.62 718 MET A C 1
ATOM 5590 O O . MET A 1 718 ? 3.633 7.709 -18.745 1.00 93.62 718 MET A O 1
ATOM 5594 N N . GLU A 1 719 ? 4.040 8.441 -20.825 1.00 92.75 719 GLU A N 1
ATOM 5595 C CA . GLU A 1 719 ? 2.788 9.210 -20.926 1.00 92.75 719 GLU A CA 1
ATOM 5596 C C . GLU A 1 719 ? 1.548 8.317 -20.835 1.00 92.75 719 GLU A C 1
ATOM 5598 O O . GLU A 1 719 ? 0.578 8.699 -20.186 1.00 92.75 719 GLU A O 1
ATOM 5603 N N . LEU A 1 720 ? 1.578 7.107 -21.404 1.00 92.06 720 LEU A N 1
ATOM 5604 C CA . LEU A 1 720 ? 0.501 6.134 -21.232 1.00 92.06 720 LEU A CA 1
ATOM 5605 C C . LEU A 1 720 ? 0.327 5.761 -19.751 1.00 92.06 720 LEU A C 1
ATOM 5607 O O . LEU A 1 720 ? -0.795 5.804 -19.250 1.00 92.06 720 LEU A O 1
ATOM 5611 N N . CYS A 1 721 ? 1.410 5.460 -19.030 1.00 93.62 721 CYS A N 1
ATOM 5612 C CA . CYS A 1 721 ? 1.364 5.168 -17.592 1.00 93.62 721 CYS A CA 1
ATOM 5613 C C . CYS A 1 721 ? 0.806 6.355 -16.790 1.00 93.62 721 CYS A C 1
ATOM 5615 O O . CYS A 1 721 ? -0.105 6.178 -15.984 1.00 93.62 721 CYS A O 1
ATOM 5617 N N . ILE A 1 722 ? 1.283 7.571 -17.069 1.00 92.19 722 ILE A N 1
ATOM 5618 C CA . ILE A 1 722 ? 0.794 8.811 -16.446 1.00 92.19 722 ILE A CA 1
ATOM 5619 C C . ILE A 1 722 ? -0.696 9.017 -16.733 1.00 92.19 722 ILE A C 1
ATOM 5621 O O . ILE A 1 722 ? -1.462 9.371 -15.838 1.00 92.19 722 ILE A O 1
ATOM 5625 N N . SER A 1 723 ? -1.128 8.775 -17.972 1.00 89.81 723 SER A N 1
ATOM 5626 C CA . SER A 1 723 ? -2.530 8.900 -18.363 1.00 89.81 723 SER A CA 1
ATOM 5627 C C . SER A 1 723 ? -3.413 7.910 -17.606 1.00 89.81 723 SER A C 1
ATOM 5629 O O . SER A 1 723 ? -4.494 8.291 -17.187 1.00 89.81 723 SER A O 1
ATOM 5631 N N . LEU A 1 724 ? -2.947 6.685 -17.339 1.00 89.44 724 LEU A N 1
ATOM 5632 C CA . LEU A 1 724 ? -3.698 5.701 -16.552 1.00 89.44 724 LEU A CA 1
ATOM 5633 C C . LEU A 1 724 ? -3.843 6.120 -15.089 1.00 89.44 724 LEU A C 1
ATOM 5635 O O . LEU A 1 724 ? -4.905 5.928 -14.506 1.00 89.44 724 LEU A O 1
ATOM 5639 N N . LEU A 1 725 ? -2.804 6.727 -14.511 1.00 88.75 725 LEU A N 1
ATOM 5640 C CA . LEU A 1 725 ? -2.863 7.245 -13.143 1.00 88.75 725 LEU A CA 1
ATOM 5641 C C . LEU A 1 725 ? -3.746 8.496 -13.020 1.00 88.75 725 LEU A C 1
ATOM 5643 O O . LEU A 1 725 ? -4.292 8.753 -11.951 1.00 88.75 725 LEU A O 1
ATOM 5647 N N . ARG A 1 726 ? -3.911 9.264 -14.107 1.00 81.19 726 ARG A N 1
ATOM 5648 C CA . ARG A 1 726 ? -4.747 10.478 -14.154 1.00 81.19 726 ARG A CA 1
ATOM 5649 C C . ARG A 1 726 ? -6.189 10.221 -14.597 1.00 81.19 726 ARG A C 1
ATOM 5651 O O . ARG A 1 726 ? -7.097 10.872 -14.098 1.00 81.19 726 ARG A O 1
ATOM 5658 N N . HIS A 1 727 ? -6.423 9.286 -15.518 1.00 63.50 727 HIS A N 1
ATOM 5659 C CA . HIS A 1 727 ? -7.744 8.911 -16.036 1.00 63.50 727 HIS A CA 1
ATOM 5660 C C . HIS A 1 727 ? -8.458 7.959 -15.080 1.00 63.50 727 HIS A C 1
ATOM 5662 O O . HIS A 1 727 ? -8.834 6.838 -15.412 1.00 63.50 727 HIS A O 1
ATOM 5668 N N . SER A 1 728 ? -8.666 8.451 -13.872 1.00 52.44 728 SER A N 1
ATOM 5669 C CA . SER A 1 728 ? -9.666 7.935 -12.962 1.00 52.44 728 SER A CA 1
ATOM 5670 C C . SER A 1 728 ? -11.008 8.583 -13.332 1.00 52.44 728 SER A C 1
ATOM 5672 O O . SER A 1 728 ? -11.065 9.806 -13.412 1.00 52.44 728 SER A O 1
ATOM 5674 N N . PRO A 1 729 ? -12.085 7.823 -13.614 1.00 40.69 729 PRO A N 1
ATOM 5675 C CA . PRO A 1 729 ? -13.328 8.331 -14.222 1.00 40.69 729 PRO A CA 1
ATOM 5676 C C . PRO A 1 729 ? -14.142 9.317 -13.359 1.00 40.69 729 PRO A C 1
ATOM 5678 O O . PRO A 1 729 ? -15.234 9.726 -13.751 1.00 40.69 729 PRO A O 1
ATOM 5681 N N . SER A 1 730 ? -13.609 9.733 -12.216 1.00 37.81 730 SER A N 1
ATOM 5682 C CA . SER A 1 730 ? -14.118 10.807 -11.376 1.00 37.81 730 SER A CA 1
ATOM 5683 C C . SER A 1 730 ? -13.045 11.891 -11.266 1.00 37.81 730 SER A C 1
ATOM 5685 O O . SER A 1 730 ? -12.157 11.742 -10.441 1.00 37.81 730 SER A O 1
ATOM 5687 N N . GLU A 1 731 ? -13.084 12.928 -12.110 1.00 40.97 731 GLU A N 1
ATOM 5688 C CA . GLU A 1 731 ? -12.984 14.338 -11.682 1.00 40.97 731 GLU A CA 1
ATOM 5689 C C . GLU A 1 731 ? -12.775 15.320 -12.842 1.00 40.97 731 GLU A C 1
ATOM 5691 O O . GLU A 1 731 ? -12.012 15.122 -13.783 1.00 40.97 731 GLU A O 1
ATOM 5696 N N . ILE A 1 732 ? -13.522 16.416 -12.732 1.00 38.94 732 ILE A N 1
ATOM 5697 C CA . ILE A 1 732 ? -13.623 17.567 -13.633 1.00 38.94 732 ILE A CA 1
ATOM 5698 C C . ILE A 1 732 ? -12.551 18.628 -13.288 1.00 38.94 732 ILE A C 1
ATOM 5700 O O . ILE A 1 732 ? -12.545 19.716 -13.857 1.00 38.94 732 ILE A O 1
ATOM 5704 N N . CYS A 1 733 ? -11.605 18.330 -12.391 1.00 42.84 733 CYS A N 1
ATOM 5705 C CA . CYS A 1 733 ? -10.596 19.286 -11.943 1.00 42.84 733 CYS A CA 1
ATOM 5706 C C . CYS A 1 733 ? -9.181 18.770 -12.234 1.00 42.84 733 CYS A C 1
ATOM 5708 O O . CYS A 1 733 ? -8.755 17.758 -11.689 1.00 42.84 733 CYS A O 1
ATOM 5710 N N . ASN A 1 734 ? -8.445 19.477 -13.093 1.00 42.53 734 ASN A N 1
ATOM 5711 C CA . ASN A 1 734 ? -7.087 19.116 -13.523 1.00 42.53 734 ASN A CA 1
ATOM 5712 C C . ASN A 1 734 ? -6.021 19.159 -12.398 1.00 42.53 734 ASN A C 1
ATOM 5714 O O . ASN A 1 734 ? -4.884 18.774 -12.664 1.00 42.53 734 ASN A O 1
ATOM 5718 N N . ASP A 1 735 ? -6.376 19.574 -11.173 1.00 49.78 735 ASP A N 1
ATOM 5719 C CA . ASP A 1 735 ? -5.454 19.768 -10.038 1.00 49.78 735 ASP A CA 1
ATOM 5720 C C . ASP A 1 735 ? -5.579 18.707 -8.916 1.00 49.78 735 ASP A C 1
ATOM 5722 O O . ASP A 1 735 ? -4.900 18.808 -7.892 1.00 49.78 735 ASP A O 1
ATOM 5726 N N . ASP A 1 736 ? -6.418 17.673 -9.071 1.00 63.62 736 ASP A N 1
ATOM 5727 C CA . ASP A 1 736 ? -6.720 16.721 -7.986 1.00 63.62 736 ASP A CA 1
ATOM 5728 C C . ASP A 1 736 ? -5.875 15.432 -7.992 1.00 63.62 736 ASP A C 1
ATOM 5730 O O . ASP A 1 736 ? -6.376 14.307 -7.985 1.00 63.62 736 ASP A O 1
ATOM 5734 N N . VAL A 1 737 ? -4.550 15.580 -8.037 1.00 76.50 737 VAL A N 1
ATOM 5735 C CA . VAL A 1 737 ? -3.626 14.435 -7.992 1.00 76.50 737 VAL A CA 1
ATOM 5736 C C . VAL A 1 737 ? -3.024 14.305 -6.591 1.00 76.50 737 VAL A C 1
ATOM 5738 O O . VAL A 1 737 ? -2.553 15.279 -6.001 1.00 76.50 737 VAL A O 1
ATOM 5741 N N . LEU A 1 738 ? -3.034 13.087 -6.034 1.00 86.38 738 LEU A N 1
ATOM 5742 C CA . LEU A 1 738 ? -2.367 12.805 -4.760 1.00 86.38 738 LEU A CA 1
ATOM 5743 C C . LEU A 1 738 ? -0.853 13.043 -4.875 1.00 86.38 738 LEU A C 1
ATOM 5745 O O . LEU A 1 738 ? -0.277 12.702 -5.910 1.00 86.38 738 LEU A O 1
ATOM 5749 N N . PRO A 1 739 ? -0.176 13.533 -3.817 1.00 90.06 739 PRO A N 1
ATOM 5750 C CA . PRO A 1 739 ? 1.240 13.894 -3.907 1.00 90.06 739 PRO A CA 1
ATOM 5751 C C . PRO A 1 739 ? 2.145 12.742 -4.360 1.00 90.06 739 PRO A C 1
ATOM 5753 O O . PRO A 1 739 ? 3.047 12.952 -5.165 1.00 90.06 739 PRO A O 1
ATOM 5756 N N . LEU A 1 740 ? 1.885 11.508 -3.907 1.00 91.62 740 LEU A N 1
ATOM 5757 C CA . LEU A 1 740 ? 2.625 10.328 -4.367 1.00 91.62 740 LEU A CA 1
ATOM 5758 C C . LEU A 1 740 ? 2.497 10.135 -5.883 1.00 91.62 740 LEU A C 1
ATOM 5760 O O . LEU A 1 740 ? 3.502 10.000 -6.578 1.00 91.62 740 LEU A O 1
ATOM 5764 N N . VAL A 1 741 ? 1.267 10.151 -6.398 1.00 91.75 741 VAL A N 1
ATOM 5765 C CA . VAL A 1 741 ? 0.983 9.969 -7.827 1.00 91.75 741 VAL A CA 1
ATOM 5766 C C . VAL A 1 741 ? 1.603 11.096 -8.648 1.00 91.75 741 VAL A C 1
ATOM 5768 O O . VAL A 1 741 ? 2.166 10.840 -9.711 1.00 91.75 741 VAL A O 1
ATOM 5771 N N . ASP A 1 742 ? 1.547 12.333 -8.158 1.00 90.75 742 ASP A N 1
ATOM 5772 C CA . ASP A 1 742 ? 2.146 13.481 -8.835 1.00 90.75 742 ASP A CA 1
ATOM 5773 C C . ASP A 1 742 ? 3.674 13.369 -8.910 1.00 90.75 742 ASP A C 1
ATOM 5775 O O . ASP A 1 742 ? 4.262 13.484 -9.987 1.00 90.75 742 ASP A O 1
ATOM 5779 N N . ASN A 1 743 ? 4.318 12.993 -7.804 1.00 90.81 743 ASN A N 1
ATOM 5780 C CA . ASN A 1 743 ? 5.757 12.760 -7.768 1.00 90.81 743 ASN A CA 1
ATOM 5781 C C . ASN A 1 743 ? 6.200 11.635 -8.721 1.00 90.81 743 ASN A C 1
ATOM 5783 O O . ASN A 1 743 ? 7.222 11.761 -9.403 1.00 90.81 743 ASN A O 1
ATOM 5787 N N . LEU A 1 744 ? 5.439 10.538 -8.799 1.00 92.19 744 LEU A N 1
ATOM 5788 C CA . LEU A 1 744 ? 5.711 9.444 -9.739 1.00 92.19 744 LEU A CA 1
ATOM 5789 C C . LEU A 1 744 ? 5.489 9.879 -11.187 1.00 92.19 744 LEU A C 1
ATOM 5791 O O . LEU A 1 744 ? 6.291 9.537 -12.057 1.00 92.19 744 LE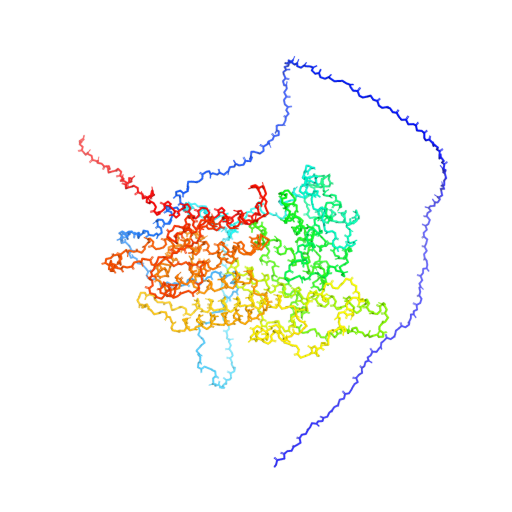U A O 1
ATOM 5795 N N . ASN A 1 745 ? 4.438 10.660 -11.448 1.00 92.00 745 ASN A N 1
ATOM 5796 C CA . ASN A 1 745 ? 4.180 11.229 -12.765 1.00 92.00 745 ASN A CA 1
ATOM 5797 C C . ASN A 1 745 ? 5.339 12.118 -13.212 1.00 92.00 745 ASN A C 1
ATOM 5799 O O . ASN A 1 745 ? 5.812 11.966 -14.337 1.00 92.00 745 ASN A O 1
ATOM 5803 N N . GLN A 1 746 ? 5.826 13.002 -12.340 1.00 90.19 746 GLN A N 1
ATOM 5804 C CA . GLN A 1 746 ? 6.961 13.866 -12.646 1.00 90.19 746 GLN A CA 1
ATOM 5805 C C . GLN A 1 746 ? 8.221 13.048 -12.946 1.00 90.19 746 GLN A C 1
ATOM 5807 O O . GLN A 1 746 ? 8.881 13.289 -13.953 1.00 90.19 746 GLN A O 1
ATOM 5812 N N . LEU A 1 747 ? 8.520 12.027 -12.136 1.00 89.81 747 LEU A N 1
ATOM 5813 C CA . LEU A 1 747 ? 9.669 11.155 -12.378 1.00 89.81 747 LEU A CA 1
ATOM 5814 C C . LEU A 1 747 ? 9.564 10.417 -13.722 1.00 89.81 747 LEU A C 1
ATOM 5816 O O . LEU A 1 747 ? 10.540 10.342 -14.466 1.00 89.81 747 LEU A O 1
ATOM 5820 N N . MET A 1 748 ? 8.386 9.885 -14.061 1.00 92.00 748 MET A N 1
ATOM 5821 C CA . MET A 1 748 ? 8.159 9.224 -15.350 1.00 92.00 748 MET A CA 1
ATOM 5822 C C . MET A 1 748 ? 8.302 10.193 -16.533 1.00 92.00 748 MET A C 1
ATOM 5824 O O . MET A 1 748 ? 8.866 9.804 -17.559 1.00 92.00 748 MET A O 1
ATOM 5828 N N . ARG A 1 749 ? 7.855 11.453 -16.396 1.00 91.25 749 ARG A N 1
ATOM 5829 C CA . ARG A 1 749 ? 8.066 12.507 -17.409 1.00 91.25 749 ARG A CA 1
ATOM 5830 C C . ARG A 1 749 ? 9.550 12.790 -17.613 1.00 91.25 749 ARG A C 1
ATOM 5832 O O . ARG A 1 749 ? 10.014 12.737 -18.752 1.00 91.25 749 ARG A O 1
ATOM 5839 N N . ASP A 1 750 ? 10.289 13.006 -16.526 1.00 87.69 750 ASP A N 1
ATOM 5840 C CA . ASP A 1 750 ? 11.726 13.302 -16.561 1.00 87.69 750 ASP A CA 1
ATOM 5841 C C . ASP A 1 750 ? 12.503 12.156 -17.244 1.00 87.69 750 ASP A C 1
ATOM 5843 O O . ASP A 1 750 ? 13.299 12.384 -18.160 1.00 87.69 750 ASP A O 1
ATOM 5847 N N . LEU A 1 751 ? 12.206 10.900 -16.881 1.00 88.56 751 LEU A N 1
ATOM 5848 C CA . LEU A 1 751 ? 12.807 9.705 -17.491 1.00 88.56 751 LEU A CA 1
ATOM 5849 C C . LEU A 1 751 ? 12.445 9.552 -18.978 1.00 88.56 751 LEU A C 1
ATOM 5851 O O . LEU A 1 751 ? 13.305 9.211 -19.800 1.00 88.56 751 LEU A O 1
ATOM 5855 N N . GLY A 1 752 ? 11.182 9.796 -19.338 1.00 89.00 752 GLY A N 1
ATOM 5856 C CA . GLY A 1 752 ? 10.691 9.717 -20.713 1.00 89.00 752 GLY A CA 1
ATOM 5857 C C . GLY A 1 752 ? 11.313 10.775 -21.628 1.00 89.00 752 GLY A C 1
ATOM 5858 O O . GLY A 1 752 ? 11.741 10.450 -22.740 1.00 89.00 752 GLY A O 1
ATOM 5859 N N . ASN A 1 753 ? 11.414 12.023 -21.160 1.00 87.81 753 ASN A N 1
ATOM 5860 C CA . ASN A 1 753 ? 12.031 13.125 -21.903 1.00 87.81 753 ASN A CA 1
ATOM 5861 C C . ASN A 1 753 ? 13.529 12.879 -22.119 1.00 87.81 753 ASN A C 1
ATOM 5863 O O . ASN A 1 753 ? 14.011 13.004 -23.249 1.00 87.81 753 ASN A O 1
ATOM 5867 N N . ALA A 1 754 ? 14.246 12.427 -21.086 1.00 84.62 754 ALA A N 1
ATOM 5868 C CA . ALA A 1 754 ? 15.663 12.096 -21.211 1.00 84.62 754 ALA A CA 1
ATOM 5869 C C . ALA A 1 754 ? 15.921 10.965 -22.216 1.00 84.62 754 ALA A C 1
ATOM 5871 O O . ALA A 1 754 ? 16.817 11.068 -23.059 1.00 84.62 754 ALA A O 1
ATOM 5872 N N . ALA A 1 755 ? 15.095 9.915 -22.192 1.00 85.62 755 ALA A N 1
ATOM 5873 C CA . ALA A 1 755 ? 15.188 8.834 -23.166 1.00 85.62 755 ALA A CA 1
ATOM 5874 C C . ALA A 1 755 ? 14.894 9.321 -24.597 1.00 85.62 755 ALA A C 1
ATOM 5876 O O . ALA A 1 755 ? 15.610 8.966 -25.529 1.00 85.62 755 ALA A O 1
ATOM 5877 N N . GLN A 1 756 ? 13.895 10.186 -24.796 1.00 85.00 756 GLN A N 1
ATOM 5878 C CA . GLN A 1 756 ? 13.617 10.771 -26.113 1.00 85.00 756 GLN A CA 1
ATOM 5879 C C . GLN A 1 756 ? 14.787 11.629 -26.627 1.00 85.00 756 GLN A C 1
ATOM 5881 O O . GLN A 1 756 ? 15.133 11.559 -27.812 1.00 85.00 756 GLN A O 1
ATOM 5886 N N . GLY A 1 757 ? 15.406 12.429 -25.755 1.00 79.44 757 GLY A N 1
ATOM 5887 C CA . GLY A 1 757 ? 16.579 13.240 -26.087 1.00 79.44 757 GLY A CA 1
ATOM 5888 C C . GLY A 1 757 ? 17.762 12.386 -26.548 1.00 79.44 757 GLY A C 1
ATOM 5889 O O . GLY A 1 757 ? 18.401 12.697 -27.555 1.00 79.44 757 GLY A O 1
ATOM 5890 N N . LEU A 1 758 ? 18.001 11.271 -25.860 1.00 78.88 758 LEU A N 1
ATOM 5891 C CA . LEU A 1 758 ? 19.011 10.283 -26.227 1.00 78.88 758 LEU A CA 1
ATOM 5892 C C . LEU A 1 758 ? 18.719 9.638 -27.599 1.00 78.88 758 LEU A C 1
ATOM 5894 O O . LEU A 1 758 ? 19.578 9.633 -28.481 1.00 78.88 758 LEU A O 1
ATOM 5898 N N . LEU A 1 759 ? 17.498 9.132 -27.800 1.00 76.75 759 LEU A N 1
ATOM 5899 C CA . LEU A 1 759 ? 17.094 8.396 -29.008 1.00 76.75 759 LEU A CA 1
ATOM 5900 C C . LEU A 1 759 ? 17.070 9.263 -30.269 1.00 76.75 759 LEU A C 1
ATOM 5902 O O . LEU A 1 759 ? 17.372 8.799 -31.367 1.00 76.75 759 LEU A O 1
ATOM 5906 N N . SER A 1 760 ? 16.707 10.534 -30.118 1.00 74.38 760 SER A N 1
ATOM 5907 C CA . SER A 1 760 ? 16.638 11.490 -31.223 1.00 74.38 760 SER A CA 1
ATOM 5908 C C . SER A 1 760 ? 18.006 12.055 -31.626 1.00 74.38 760 SER A C 1
ATOM 5910 O O . SER A 1 760 ? 18.079 12.836 -32.573 1.00 74.38 760 SER A O 1
ATOM 5912 N N . GLY A 1 761 ? 19.090 11.693 -30.923 1.00 62.06 761 GLY A N 1
ATOM 5913 C CA . GLY A 1 761 ? 20.456 12.129 -31.226 1.00 62.06 761 GLY A CA 1
ATOM 5914 C C . GLY A 1 761 ? 20.708 13.632 -31.059 1.00 62.06 761 GLY A C 1
ATOM 5915 O O . GLY A 1 761 ? 21.782 14.096 -31.441 1.00 62.06 761 GLY A O 1
ATOM 5916 N N . HIS A 1 762 ? 19.754 14.378 -30.488 1.00 47.28 762 HIS A N 1
ATOM 5917 C CA . HIS A 1 762 ? 19.830 15.835 -30.317 1.00 47.28 762 HIS A CA 1
ATOM 5918 C C . HIS A 1 762 ? 20.955 16.260 -29.356 1.00 47.28 762 HIS A C 1
ATOM 5920 O O . HIS A 1 762 ? 21.406 17.397 -29.414 1.00 47.28 762 HIS A O 1
ATOM 5926 N N . TRP A 1 763 ? 21.461 15.331 -28.536 1.00 49.25 763 TRP A N 1
ATOM 5927 C CA . TRP A 1 763 ? 22.474 15.584 -27.505 1.00 49.25 763 TRP A CA 1
ATOM 5928 C C . TRP A 1 763 ? 23.806 14.854 -27.746 1.00 49.25 763 TRP A C 1
ATOM 5930 O O . TRP A 1 763 ? 24.557 14.572 -26.810 1.00 49.25 763 TRP A O 1
ATOM 5940 N N . LYS A 1 764 ? 24.150 14.549 -29.008 1.00 42.34 764 LYS A N 1
ATOM 5941 C CA . LYS A 1 764 ? 25.535 14.180 -29.339 1.00 42.34 764 LYS A CA 1
ATOM 5942 C C . LYS A 1 764 ? 26.424 15.383 -29.042 1.00 42.34 764 LYS A C 1
ATOM 5944 O O . LYS A 1 764 ? 26.314 16.399 -29.718 1.00 42.34 764 LYS A O 1
ATOM 5949 N N . ARG A 1 765 ? 27.308 15.251 -28.049 1.00 38.75 765 ARG A N 1
ATOM 5950 C CA . ARG A 1 765 ? 28.369 16.221 -27.750 1.00 38.75 765 ARG A CA 1
ATOM 5951 C C . ARG A 1 765 ? 29.067 16.582 -29.066 1.00 38.75 765 ARG A C 1
ATOM 5953 O O . ARG A 1 765 ? 29.740 15.736 -29.657 1.00 38.75 765 ARG A O 1
ATOM 5960 N N . SER A 1 766 ? 28.864 17.799 -29.562 1.00 30.42 766 SER A N 1
ATOM 5961 C CA . SER A 1 766 ? 29.673 18.331 -30.649 1.00 30.42 766 SER A CA 1
ATOM 5962 C C . SER A 1 766 ? 31.122 18.338 -30.174 1.00 30.42 766 SER A C 1
ATOM 5964 O O . SER A 1 766 ? 31.431 18.706 -29.040 1.00 30.42 766 SER A O 1
ATOM 5966 N N . SER A 1 767 ? 32.015 17.866 -31.033 1.00 31.25 767 SER A N 1
ATOM 5967 C CA . SER A 1 767 ? 33.456 17.773 -30.818 1.00 31.25 767 SER A CA 1
ATOM 5968 C C . SER A 1 767 ? 34.126 19.157 -30.764 1.00 31.25 767 SER A C 1
ATOM 5970 O O . SER A 1 767 ? 35.084 19.404 -31.487 1.00 31.25 767 SER A O 1
ATOM 5972 N N . GLU A 1 768 ? 33.636 20.083 -29.941 1.00 32.75 768 GLU A N 1
ATOM 5973 C CA . GLU A 1 768 ? 34.147 21.454 -29.822 1.00 32.75 768 GLU A CA 1
ATOM 5974 C C . GLU A 1 768 ? 34.693 21.734 -28.420 1.00 32.75 768 GLU A C 1
ATOM 5976 O O . GLU A 1 768 ? 34.346 22.702 -27.759 1.00 32.75 768 GLU A O 1
ATOM 5981 N N . HIS A 1 769 ? 35.629 20.900 -27.980 1.00 30.97 769 HIS A N 1
ATOM 5982 C CA . HIS A 1 769 ? 36.671 21.319 -27.043 1.00 30.97 769 HIS A CA 1
ATOM 5983 C C . HIS A 1 769 ? 38.019 20.779 -27.530 1.00 30.97 769 HIS A C 1
ATOM 5985 O O . HIS A 1 769 ? 38.681 19.976 -26.877 1.00 30.97 769 HIS A O 1
ATOM 5991 N N . GLN A 1 770 ? 38.437 21.227 -28.721 1.00 27.69 770 GLN A N 1
ATOM 5992 C CA . GLN A 1 770 ? 39.864 21.292 -29.020 1.00 27.69 770 GLN A CA 1
ATOM 5993 C C . GLN A 1 770 ? 40.462 22.407 -28.157 1.00 27.69 770 GLN A C 1
ATOM 5995 O O . GLN A 1 770 ? 40.149 23.584 -28.321 1.00 27.69 770 GLN A O 1
ATOM 6000 N N . LEU A 1 771 ? 41.304 22.006 -27.206 1.00 27.62 771 LEU A N 1
ATOM 6001 C CA . LEU A 1 771 ? 42.220 22.888 -26.490 1.00 27.62 771 LEU A CA 1
ATOM 6002 C C . LEU A 1 771 ? 42.961 23.796 -27.491 1.00 27.62 771 LEU A C 1
ATOM 6004 O O . LEU A 1 771 ? 43.452 23.287 -28.502 1.00 27.62 771 LEU A O 1
ATOM 6008 N N . PRO A 1 772 ? 43.113 25.107 -27.226 1.00 27.12 772 PRO A N 1
ATOM 6009 C CA . PRO A 1 772 ? 43.912 25.960 -28.088 1.00 27.12 772 PRO A CA 1
ATOM 6010 C C . PRO A 1 772 ? 45.379 25.541 -27.963 1.00 27.12 772 PRO A C 1
ATOM 6012 O O . PRO A 1 772 ? 46.019 25.713 -26.923 1.00 27.12 772 PRO A O 1
ATOM 6015 N N . THR A 1 773 ? 45.926 24.982 -29.039 1.00 27.97 773 THR A N 1
ATOM 6016 C CA . THR A 1 773 ? 47.362 24.765 -29.196 1.00 27.97 773 THR A CA 1
ATOM 6017 C C . THR A 1 773 ? 48.065 26.119 -29.156 1.00 27.97 773 THR A C 1
ATOM 6019 O O . THR A 1 773 ? 47.993 26.896 -30.109 1.00 27.97 773 THR A O 1
ATOM 6022 N N . ARG A 1 774 ? 48.750 26.419 -28.047 1.00 29.23 774 ARG A N 1
ATOM 6023 C CA . ARG A 1 774 ? 49.718 27.519 -27.966 1.00 29.23 774 ARG A CA 1
ATOM 6024 C C . ARG A 1 774 ? 50.863 27.233 -28.940 1.00 29.23 774 ARG A C 1
ATOM 6026 O O . ARG A 1 774 ? 51.759 26.451 -28.638 1.00 29.23 774 ARG A O 1
ATOM 6033 N N . SER A 1 775 ? 50.844 27.888 -30.093 1.00 27.58 775 SER A N 1
ATOM 6034 C CA . SER A 1 775 ? 52.015 28.045 -30.949 1.00 27.58 775 SER A CA 1
ATOM 6035 C C . SER A 1 775 ? 52.957 29.068 -30.309 1.00 27.58 775 SER A C 1
ATOM 6037 O O . SER A 1 775 ? 52.724 30.274 -30.376 1.00 27.58 775 SER A O 1
ATOM 6039 N N . THR A 1 776 ? 54.009 28.592 -29.649 1.00 31.69 776 THR A N 1
ATOM 6040 C CA . THR A 1 776 ? 55.178 29.407 -29.308 1.00 31.69 776 THR A CA 1
ATOM 6041 C C . THR A 1 776 ? 56.009 29.617 -30.567 1.00 31.69 776 THR A C 1
ATOM 6043 O O . THR A 1 776 ? 56.721 28.710 -30.997 1.00 31.69 776 THR A O 1
ATOM 6046 N N . THR A 1 777 ? 55.916 30.806 -31.157 1.00 28.05 777 THR A N 1
ATOM 6047 C CA . THR A 1 777 ? 56.857 31.267 -32.179 1.00 28.05 777 THR A CA 1
ATOM 6048 C C . THR A 1 777 ? 57.972 32.033 -31.481 1.00 28.05 777 THR A C 1
ATOM 6050 O O . THR A 1 777 ? 57.764 33.117 -30.941 1.00 28.05 777 THR A O 1
ATOM 6053 N N . THR A 1 778 ? 59.152 31.428 -31.459 1.00 32.97 778 THR A N 1
ATOM 6054 C CA . THR A 1 778 ? 60.413 32.039 -31.045 1.00 32.97 778 THR A CA 1
ATOM 6055 C C . THR A 1 778 ? 60.904 32.965 -32.154 1.00 32.97 778 THR A C 1
ATOM 6057 O O . THR A 1 778 ? 61.149 32.486 -33.257 1.00 32.97 778 THR A O 1
ATOM 6060 N N . THR A 1 779 ? 61.129 34.245 -31.859 1.00 29.61 779 THR A N 1
ATOM 6061 C CA . THR A 1 779 ? 62.069 35.094 -32.613 1.00 29.61 779 TH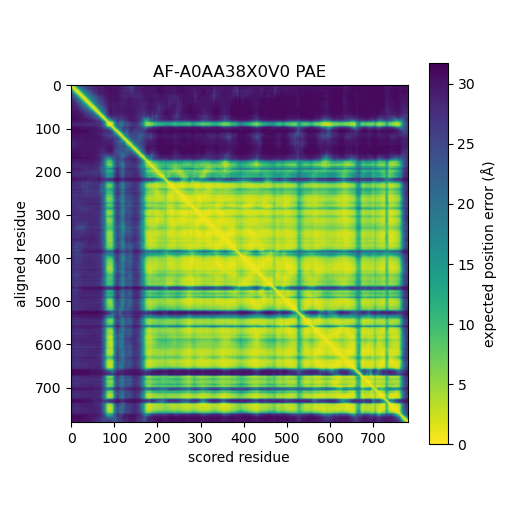R A CA 1
ATOM 6062 C C . THR A 1 779 ? 62.632 36.182 -31.701 1.00 29.61 779 THR A C 1
ATOM 6064 O O . THR A 1 779 ? 61.878 37.058 -31.292 1.00 29.61 779 THR A O 1
ATOM 6067 N N . LEU A 1 780 ? 63.940 36.029 -31.436 1.00 32.66 780 LEU A N 1
ATOM 6068 C CA . LEU A 1 780 ? 64.996 36.974 -31.025 1.00 32.66 780 LEU A CA 1
ATOM 6069 C C . LEU A 1 780 ? 64.697 38.047 -29.970 1.00 32.66 780 LEU A C 1
ATOM 6071 O O . LEU A 1 780 ? 63.995 39.029 -30.286 1.00 32.66 780 LEU A O 1
#

InterPro domains:
  IPR007219 Xylanolytic transcriptional activator, regulatory domain [PF04082] (288-490)

Radius of gyration: 33.78 Å; Cα contacts (8 Å, |Δi|>4): 822; chains: 1; bounding box: 102×124×111 Å

Sequence (780 aa):
MVTIGPSPFRDVPSYGFDYHGIDAPAPAQSRNGLNTSFLDSASHLPPSAAIETNREASTLMRQEGPTGCGIIGFPADFSPDFDESSLAYFLNDIMIPSLPVPQSYNASTHQPYQSRTPRDFLDFGTFNVDSLDMDLMFGDHHLQGIPMPNSMPLKHRPASGTQTPNFGDRIASGNAAFMRSVWLWTPTNQDFGGRDSLNLSLPASDMDSPETRALTGHFIHHHSLECTMRDKILGLVLSTCDSSLYMAIASSFPSADLLNKLMHLFMATHVEQTDSWIHLPTIELNDEALLLVIMMVSAGAVICSVPSIRKLGYALQETVRIGLATKFEHDNRATRHLPTLQAFALSLQVGLWSGDKRKMELAESFAQPLITMLRRAGRFRRPKDHVSLPNEEDSTETLDTKWRQWAHAESYKRLACHLLIHDAQASMACQVAPLLSPTEFSLSFPVYKDLWGASSAEEWKMLHLQNTFPDVDKGINISQGINCVSQLKDQQNIDLTFAATLVIHSTWSLVYSNSLLNALTRPQSSGQTNQESPLDTRHNSGIVHLIEEILLNLSDWEGNLRPELVLVSERTLLNLHVSFEHVQLFAGKEGEEEARRAFPILQQWVESSDARKAVWHAGQILRAARRCSASVLREFGSICVYHAGLTFWAYAVLLTAVPNKRQSQAPVGSGSDTVWLDGDDVPAVQRFISLNRGTPAVRDGTGKPNASVSPSNPRALMELCISLLRHSPSEICNDDVLPLVDNLNQLMRDLGNAAQGLLSGHWKRSSEHQLPTRSTTTTL

pLDDT: mean 72.79, std 26.17, range [20.42, 98.62]

Mean predicted aligned error: 15.48 Å

Solvent-accessible surface area (backbone atoms only — not comparable to full-atom values): 47651 Å² total; per-residue (Å²): 136,89,78,90,84,89,86,83,90,84,88,89,82,89,85,84,81,91,79,83,86,82,82,85,84,86,90,83,88,80,91,88,81,82,91,82,85,90,84,89,82,89,85,82,90,90,86,88,84,88,84,84,87,79,83,83,88,80,90,91,81,88,83,85,86,82,90,78,90,80,82,81,79,78,80,79,82,86,74,78,89,68,66,66,60,34,42,17,46,39,54,49,60,60,70,46,83,77,76,80,73,80,84,78,83,77,87,86,80,93,68,86,81,77,81,80,70,82,89,69,97,73,88,78,74,90,74,84,83,87,80,80,71,89,76,67,89,74,71,93,83,84,92,81,88,88,85,86,83,85,90,82,82,93,73,92,73,78,85,79,76,81,70,73,84,74,77,82,86,72,78,61,67,26,27,53,63,36,60,70,26,61,89,39,73,78,93,51,100,83,70,56,93,53,74,46,53,67,35,49,31,53,60,74,69,61,75,68,25,71,69,59,55,60,54,77,76,59,81,86,60,94,82,70,59,44,65,70,56,44,51,51,52,50,52,53,45,53,74,63,41,62,79,89,45,46,66,60,27,68,76,31,44,79,52,32,70,55,47,36,43,23,28,34,50,26,51,55,53,42,71,71,41,73,62,56,38,75,54,70,70,77,60,67,94,45,81,86,24,46,57,27,54,49,33,35,24,15,55,14,19,53,74,43,77,49,68,65,48,21,43,24,11,58,28,46,34,48,42,40,59,55,49,50,56,53,46,38,74,76,37,65,65,44,61,74,33,65,51,50,52,51,22,49,53,50,40,32,54,55,22,49,54,43,45,41,41,67,42,23,55,49,23,61,69,54,44,59,60,58,53,47,35,40,55,76,65,47,53,39,39,62,75,90,69,82,74,65,77,84,57,94,85,54,49,72,70,58,38,42,53,36,42,54,55,42,52,54,53,49,27,49,48,24,43,47,52,41,49,49,42,50,34,36,52,49,17,66,69,73,72,49,82,58,89,66,58,61,79,64,28,53,26,65,62,56,57,31,64,68,65,67,61,35,73,44,43,66,52,34,42,52,55,52,70,73,46,84,73,75,66,80,89,74,59,67,23,44,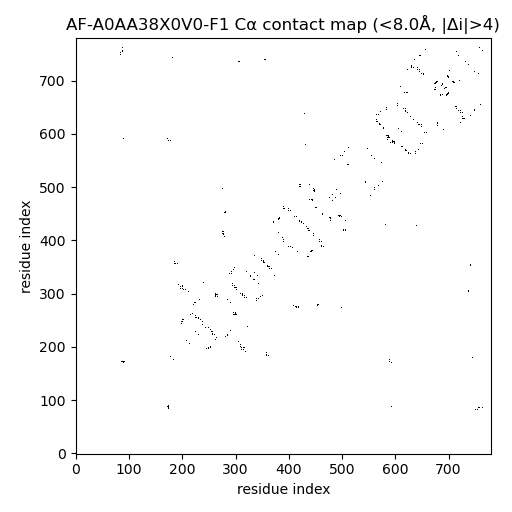40,54,34,63,78,40,55,74,65,53,76,76,47,88,66,40,24,64,56,39,48,51,52,50,41,56,41,47,50,42,62,55,53,52,52,48,54,52,48,53,66,73,67,54,80,92,66,81,83,87,74,100,62,78,53,75,62,59,61,49,54,54,51,52,52,51,51,50,54,51,51,49,51,53,52,40,60,72,37,86,89,54,68,41,42,63,55,51,27,52,46,29,50,50,56,23,55,79,36,44,60,64,67,47,53,42,25,46,63,14,63,76,27,69,70,50,15,50,64,27,41,65,59,48,56,54,39,57,76,38,47,41,38,44,47,22,47,33,28,26,22,42,27,56,45,20,53,75,66,41,58,52,77,55,38,59,43,75,43,36,54,48,46,49,52,26,33,52,49,36,34,52,48,23,56,44,60,70,71,53,80,84,84,61,84,87,73,68,81,92,73,81,77,82,53,71,24,52,33,47,56,74,97,41,74,56,48,52,37,28,33,78,67,74,40,66,45,61,29,33,74,60,79,78,81,52,96,80,48,65,40,46,57,74,40,32,36,62,46,25,50,49,43,41,45,60,66,64,67,30,99,79,74,97,55,98,79,68,64,55,56,33,50,45,46,51,39,51,44,37,49,54,55,14,52,14,50,47,40,49,75,68,55,79,67,63,81,73,91,78,78,74,75,84,79,82,78,83,80,87,78,136

Foldseek 3Di:
DDDDDDDDDDDDDDDDDDDDDDDDDDDDDDDDDDDDDDDDDDDDDYDDDDDDDDDDDDDDDDDDDDDDDDDDDDDPDDPPPADLLQLLVLLVVLLDDDDPDPDPDDDDDDDDDDDDDPDDPDPDDDPDPPDDDPPPPDDDDDDDDDDDDDDDDDDDDPDPPPDDPDPPDDPSRSLVLLCLFLLDDDDDPQDDLAPLLLLQFDDPCLLPDPLLVVLPDDPPDPDAQDPVLQVVLLVLSCVSYDPVCNVRNVVRHHDSVSLRSLLVQLVVVLLVDLLRQDLVLLDDPDPVLSLLSLLSSLNSQCQGLRVSSNSSSLSSLSSSVVVLVVVCVVPVCLLVPLSSLNSLVSSLQCQCQQLHSVSNVVSVVCLLSSVVSCVVVVLLAEDPDDQDADDPPDDQVRLQVSLSSVLSNLSSNSSVLVSLLVQLLSCLLSVHARPDAQLSRNAAARFASQLSNQNGSVSNNVVRVVDPADDPVPGQTRNRCLVVVLVVLVHNGHHNLSSLSSSLSNLLNLLSVLVVVCVVPPDPDDDDDPDDDPVLVVSLVVSVVSLVVSLVSQVVNPPNSALLSQLSSLSSNLVSLDPVVLLCVLSANPHSVSVSVSLVVLLVSLPALSLLSNLLSLLQNLLSLLRDALVSCSGSSVSSLLSSLSSLLSNLLSVVSDPPPDPPDDPPDDDQAEAESNDDDDVQSVCCSPVVGHFYWYALPPPDPPHTDGSNQSLSSLVSSLCSNVPRVDDPDPPRHRSNSVSSNSSSNSSNSSSVCNVVVVSDPDPPPPDPPPDDDDDD

Nearest PDB structures (foldseek):
  9dze-assembly1_S  TM=2.392E-01  e=5.639E+00  synthetic construct